Protein AF-A0A9N8Z938-F1 (afdb_monomer)

Foldseek 3Di:
DDDDDDDDDDPDPPDDDDPPDADPVNVVVVVVVVVVVVVVVVVVVVVVVVVVVVVVVAPAAAEADPADLVCCCPFNPHCVVVQLVCLLLLLLVLLVVVLVLLVVCVVVVHDWPDPVLVVLSVVSPPPPCSVVLQPPEVVCSVPVVVDPVSSVVSLVVSQVNLVSSVVLCPTPSSCVVDPDDPCSVLSNDPPRTDDSVSVSPRDDDHDDDDWDWGQDPRHTYTDDDADHQEYEQEQALLQLVPADPVDRVHGRNVVSLVVVVCQVPDPSCPNHHYHYHHPPVVNVVVVVVPDPDPVSVCVSCVSCCVVCVVVCVLPPDADQQQQPVPKDKDFFFKDFDDPVCQVVFVVVCDLFLEDEPEDEPDPPVVLSVLLVVLLRVLRNLVSQFFPASHHAYEYEYEEAPVDAVDFKAKAFPWWDWFQAPVRFTATAQPSQVNRVVFRMDTDDDPHGMYMYGHNVYQADGPPPPAFDQRHFHSSLVSNQRVLNSNPLFWQWFQVLCSLVVHDDQFTFGDFDWDFPDPDADQQGKIWTQAHHTHLLQQQKWFADDPPDPPCDHTDGSVVLSVLLRVLDHGRDIDNGNNRVSVSSCVDPSGVPRGNVVQQLLCDFQRMFGHFPPGDPVPTFGFDRNDPVRDRPQGRSATHCVVPQQALANSRHSDGRGSDDQVNSCVSNPVDPSRNCGPNNSRSSLSSPTAGPVRRGGRDGDRDDPLDANDSGDRDPDPDDPDPDDDDDDDDDDDDDDDDDDDDDDDDDPSRRHIIMD

Solvent-accessible surface area (backbone atoms only — not comparable to full-atom values): 43948 Å² total; per-residue (Å²): 142,84,89,83,88,86,86,84,84,87,72,68,95,82,63,82,86,73,71,94,82,66,49,80,67,54,50,53,50,50,56,51,48,51,54,50,50,51,55,50,50,58,49,51,54,51,48,54,49,52,55,48,59,52,51,76,70,50,76,56,56,24,74,49,76,87,69,68,68,64,50,34,52,78,51,45,92,46,58,72,93,51,25,74,66,45,41,49,48,45,47,51,49,52,53,51,49,50,37,52,50,50,49,46,38,55,78,72,66,56,69,69,75,46,75,79,42,52,63,41,44,52,53,44,72,68,58,73,64,61,69,77,75,60,75,68,41,57,84,39,50,86,72,63,70,76,49,70,65,61,49,50,53,46,49,49,55,42,60,76,38,44,66,41,51,57,52,43,61,69,25,64,54,48,40,77,76,52,91,80,86,94,51,66,78,60,66,69,41,96,82,55,70,53,49,72,66,55,56,70,69,42,82,74,64,80,58,77,90,83,90,73,71,46,61,61,95,91,30,48,32,70,84,69,101,70,82,56,55,32,38,48,44,77,42,56,66,51,30,70,92,35,52,36,95,91,40,76,89,42,45,42,39,62,51,51,49,55,51,49,53,55,54,75,70,30,82,93,39,78,84,33,47,76,43,81,41,78,34,53,58,71,57,30,58,60,51,59,77,75,63,84,58,67,70,62,51,46,48,50,50,47,53,50,40,55,56,47,44,64,52,35,65,65,69,71,82,57,72,65,51,76,46,72,87,70,53,42,80,38,77,27,47,78,42,70,64,65,82,83,53,63,77,56,44,73,72,63,55,65,75,41,38,55,43,78,50,76,44,67,73,59,87,56,58,71,59,45,56,51,53,57,51,38,51,57,54,37,28,30,58,51,39,71,63,38,60,74,69,52,74,40,31,35,38,36,41,37,26,67,70,88,48,96,81,52,57,59,46,27,13,44,41,27,35,38,48,40,38,33,84,89,69,48,43,23,34,36,28,41,49,49,56,56,53,69,66,54,60,41,39,62,56,75,68,92,44,21,21,31,34,42,33,25,63,72,48,58,66,38,57,94,89,72,65,84,69,46,71,79,2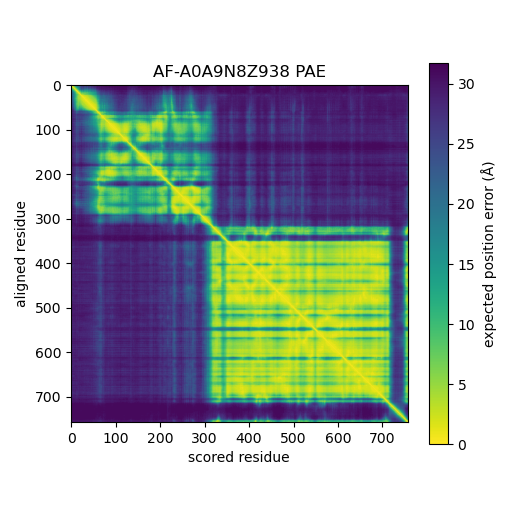0,37,40,46,50,57,50,51,47,38,28,50,42,26,13,57,40,53,44,50,41,60,34,46,62,67,31,63,76,65,78,46,83,80,66,41,32,41,44,43,70,43,68,49,58,93,51,97,79,76,53,58,74,36,48,29,32,34,40,34,50,33,43,24,52,50,30,65,35,27,32,40,47,55,63,95,82,53,88,82,67,66,74,65,45,44,42,59,58,51,46,55,51,47,39,64,73,51,62,63,69,41,76,30,80,18,38,50,54,47,50,53,53,45,64,72,30,68,37,36,62,62,46,19,29,47,49,32,56,38,41,36,31,64,74,25,35,27,42,35,48,82,99,53,60,73,90,74,37,45,47,21,20,9,61,45,75,72,72,41,87,86,37,43,58,37,17,37,24,51,95,77,22,64,72,27,38,50,38,54,50,28,77,72,81,70,47,35,45,52,67,65,55,50,24,52,58,14,67,55,42,92,64,40,68,59,12,73,62,55,50,46,50,45,30,58,65,40,49,20,24,91,91,45,70,78,41,69,66,53,58,73,58,58,87,96,58,73,62,56,57,44,72,83,71,75,83,74,78,75,84,72,81,92,77,84,85,81,90,81,91,86,88,88,90,80,91,87,85,88,82,87,86,83,85,91,78,88,71,81,78,53,34,63,26,39,60

Sequence (757 aa):
MAHSTATIDMGDPLRPYIPPNETPEEKKKRIQHEKLAKKHSEAIDRQLKAEKEERDKQKDAKLLLLVLKQLKIIHGKGLEAERQQYRRIVYINILTAMKALTNAVTSLGYKLEIEKNQQHLEKFQKLTSIKDSLNCNSFTIQAAMKDQKLDDDALDLYREHVDSIKALWKDPAIKKCFNSANNIDRISKSDYLPTDEDILQARVRTVGVAEHKFEINRTIYSPYFDDVDAIIFMAAVSAFDQTLEEDIDVNRMTDSIQLFDTICNNPLMINTSVILFLNKIDILQNKLTYIEDTKQMRVIVASVNDIVQRENLRESDYSDPINPNNHRFSSCPTVKTNQDSNNLINSIVGDNAFQLNFTCGITDKKLCDKAELAFEEAGKVISKAFIFNTPIIINALFDDLNDRRLLGSAGPARLIPLVSDDKITRLYPQALVKQFNFTNHPEFNDDDIIAMFNAGANFWFENDGPIKPNQANFHTVILHELFHGLGFTSSYRDHVNNALDMKSDALSPIPVLTFETEEPTLLDPVLFEGFAESIFDRFVMVLPDTSDPTGTPPTSFTNFTNQLNNFGPPNTNFSTANDFFNELMASPEWTNVAKYLFKKATLEKSMMFVPRDVDIVDGTFLETSLNPYAPGSSISHVSEAVYSDTSDFLMRFALEPGLTIDDLIISGGNFSGGAVGPRLISIMNSLGYATADNPNPIIPDEPLDDEEVPIVQTSTPSSVPTPTTVNESTSYSAPTNFEHPGVSSSSSLKTNKICLI

Nearest PDB structures (foldseek):
  3cx6-assembly1_A  TM=8.477E-01  e=1.766E-12  Mus musculus
  1zcb-assembly1_A  TM=7.791E-01  e=2.824E-13  Mus musculus
  3ffb-assembly1_A  TM=7.156E-01  e=1.590E-10  Rattus norvegicus
  8vgb-assembly1_A  TM=6.401E-01  e=3.096E-10  Oryza sativa Indica Group
  2xtz-assembly3_C  TM=6.204E-01  e=4.370E-06  Arabidopsis thaliana

Radius of gyration: 37.57 Å; Cα contacts (8 Å, |Δi|>4): 1101; chains: 1; bounding box: 89×114×117 Å

pLDDT: mean 75.24, std 19.6, range [23.33, 98.31]

InterPro domains:
  IPR001019 Guanine nucleotide binding protein, alpha subunit [PF00503] (38-340)
  IPR001019 Guanine nucleotide binding protein, alpha subunit [PS51882] (50-368)
  IPR001019 Guanine nucleotide binding protein, alpha subunit [PTHR10218] (24-289)
  IPR001019 Guanine nucleotide binding protein, alpha subunit [SM00275] (38-318)
  IPR001019 Guanine nucleotide binding protein, alpha subunit [cd00066] (73-313)
  IPR011025 G protein alpha subunit, helical insertion [G3DSA:1.10.400.10] (80-205)
  IPR011025 G protein alpha subunit, helical insertion [SSF47895] (81-204)
  IPR027417 P-loop containing nucleoside triphosphate hydrolase [G3DSA:3.40.50.300] (67-309)
  IPR027417 P-loop containing nucleoside triphosphate hydrolase [SSF52540] (199-294)

Mean predicted aligned error: 19.37 Å

Structure (mmCIF, N/CA/C/O backbone):
data_AF-A0A9N8Z938-F1
#
_entry.id   AF-A0A9N8Z938-F1
#
loop_
_atom_site.group_PDB
_atom_site.id
_atom_site.type_symbol
_atom_site.label_atom_id
_atom_site.label_alt_id
_atom_site.label_comp_id
_atom_site.label_asym_id
_atom_site.label_entity_id
_atom_site.label_seq_id
_atom_site.pdbx_PDB_ins_code
_atom_site.Cartn_x
_atom_site.Cartn_y
_atom_site.Cartn_z
_atom_site.occupancy
_atom_site.B_iso_or_equiv
_atom_site.auth_seq_id
_atom_site.auth_comp_id
_atom_site.auth_asym_id
_atom_site.auth_atom_id
_atom_site.pdbx_PDB_model_num
ATOM 1 N N . MET A 1 1 ? 19.792 -26.134 75.076 1.00 42.78 1 MET A N 1
ATOM 2 C CA . MET A 1 1 ? 20.203 -26.053 73.661 1.00 42.78 1 MET A CA 1
ATOM 3 C C . MET A 1 1 ? 19.662 -24.758 73.093 1.00 42.78 1 MET A C 1
ATOM 5 O O . MET A 1 1 ? 18.453 -24.597 73.104 1.00 42.78 1 MET A O 1
ATOM 9 N N . ALA A 1 2 ? 20.540 -23.853 72.672 1.00 28.05 2 ALA A N 1
ATOM 10 C CA . ALA A 1 2 ? 20.259 -22.785 71.713 1.00 28.05 2 ALA A CA 1
ATOM 11 C C . ALA A 1 2 ? 21.600 -22.110 71.390 1.00 28.05 2 ALA A C 1
ATOM 13 O O . ALA A 1 2 ? 22.208 -21.493 72.263 1.00 28.05 2 ALA A O 1
ATOM 14 N N . HIS A 1 3 ? 22.079 -22.292 70.161 1.00 36.69 3 HIS A N 1
ATOM 15 C CA . HIS A 1 3 ? 23.120 -21.460 69.564 1.00 36.69 3 HIS A CA 1
ATOM 16 C C . HIS A 1 3 ? 22.459 -20.201 68.995 1.00 36.69 3 HIS A C 1
ATOM 18 O O . HIS A 1 3 ? 21.413 -20.304 68.359 1.00 36.69 3 HIS A O 1
ATOM 24 N N . SER A 1 4 ? 23.090 -19.040 69.182 1.00 29.33 4 SER A N 1
ATOM 25 C CA . SER A 1 4 ? 22.791 -17.825 68.424 1.00 29.33 4 SER A CA 1
ATOM 26 C C . SER A 1 4 ? 24.087 -17.176 67.953 1.00 29.33 4 SER A C 1
ATOM 28 O O . SER A 1 4 ? 25.006 -16.923 68.729 1.00 29.33 4 SER A O 1
ATOM 30 N N . THR A 1 5 ? 24.097 -16.946 66.650 1.00 35.91 5 THR A N 1
ATOM 31 C CA . THR A 1 5 ? 25.031 -16.252 65.765 1.00 35.91 5 THR A CA 1
ATOM 32 C C . THR A 1 5 ? 25.175 -14.756 66.053 1.00 35.91 5 THR A C 1
ATOM 34 O O . THR A 1 5 ? 24.203 -14.107 66.436 1.00 35.91 5 THR A O 1
ATOM 37 N N . ALA A 1 6 ? 26.346 -14.196 65.731 1.00 30.73 6 ALA A N 1
ATOM 38 C CA . ALA A 1 6 ? 26.501 -12.796 65.338 1.00 30.73 6 ALA A CA 1
ATOM 39 C C . ALA A 1 6 ? 27.483 -12.698 64.154 1.00 30.73 6 ALA A C 1
ATOM 41 O O . ALA A 1 6 ? 28.513 -13.367 64.109 1.00 30.73 6 ALA A O 1
ATOM 42 N N . THR A 1 7 ? 27.064 -11.900 63.183 1.00 31.91 7 THR A N 1
ATOM 43 C CA . THR A 1 7 ? 27.506 -11.684 61.801 1.00 31.91 7 THR A CA 1
ATOM 44 C C . THR A 1 7 ? 28.825 -10.913 61.663 1.00 31.91 7 THR A C 1
ATOM 46 O O . THR A 1 7 ? 29.035 -9.936 62.377 1.00 31.91 7 THR A O 1
ATOM 49 N N . ILE A 1 8 ? 29.669 -11.291 60.691 1.00 38.59 8 ILE A N 1
ATOM 50 C CA . ILE A 1 8 ? 30.793 -10.470 60.201 1.00 38.59 8 ILE A CA 1
ATOM 51 C C . ILE A 1 8 ? 30.310 -9.699 58.967 1.00 38.59 8 ILE A C 1
ATOM 53 O O . ILE A 1 8 ? 29.899 -10.296 57.976 1.00 38.59 8 ILE A O 1
ATOM 57 N N . ASP A 1 9 ? 30.350 -8.376 59.075 1.00 35.72 9 ASP A N 1
ATOM 58 C CA . ASP A 1 9 ? 30.102 -7.388 58.026 1.00 35.72 9 ASP A CA 1
ATOM 59 C C . ASP A 1 9 ? 31.185 -7.488 56.929 1.00 35.72 9 ASP A C 1
ATOM 61 O O . ASP A 1 9 ? 32.364 -7.231 57.185 1.00 35.72 9 ASP A O 1
ATOM 65 N N . MET A 1 10 ? 30.809 -7.922 55.720 1.00 40.72 10 MET A N 1
ATOM 66 C CA . MET A 1 10 ? 31.691 -7.924 54.546 1.00 40.72 10 MET A CA 1
ATOM 67 C C . MET A 1 10 ? 31.661 -6.545 53.881 1.00 40.72 10 MET A C 1
ATOM 69 O O . MET A 1 10 ? 30.888 -6.299 52.957 1.00 40.72 10 MET A O 1
ATOM 73 N N . GLY A 1 11 ? 32.516 -5.644 54.364 1.00 37.28 11 GLY A N 1
ATOM 74 C CA . GLY A 1 11 ? 32.762 -4.351 53.730 1.00 37.28 11 GLY A CA 1
ATOM 75 C C . GLY A 1 11 ? 33.474 -4.478 52.374 1.00 37.28 11 GLY A C 1
ATOM 76 O O . GLY A 1 11 ? 34.368 -5.304 52.216 1.00 37.28 11 GLY A O 1
ATOM 77 N N . ASP A 1 12 ? 33.053 -3.625 51.435 1.00 42.06 12 ASP A N 1
ATOM 78 C CA . ASP A 1 12 ? 33.624 -3.277 50.120 1.00 42.06 12 ASP A CA 1
ATOM 79 C C . ASP A 1 12 ? 34.982 -3.941 49.744 1.00 42.06 12 ASP A C 1
ATOM 81 O O . ASP A 1 12 ? 36.015 -3.603 50.339 1.00 42.06 12 ASP A O 1
ATOM 85 N N . PRO A 1 13 ? 35.023 -4.821 48.717 1.00 47.56 13 PRO A N 1
ATOM 86 C CA . PRO A 1 13 ? 36.228 -5.541 48.288 1.00 47.56 13 PRO A CA 1
ATOM 87 C C . PRO A 1 13 ? 37.336 -4.641 47.711 1.00 47.56 13 PRO A C 1
ATOM 89 O O . PRO A 1 13 ? 38.427 -5.133 47.423 1.00 47.56 13 PRO A O 1
ATOM 92 N N . LEU A 1 14 ? 37.093 -3.334 47.555 1.00 45.78 14 LEU A N 1
ATOM 93 C CA . LEU A 1 14 ? 38.070 -2.358 47.065 1.00 45.78 14 LEU A CA 1
ATOM 94 C C . LEU A 1 14 ? 38.762 -1.551 48.178 1.00 45.78 14 LEU A C 1
ATOM 96 O O . LEU A 1 14 ? 39.581 -0.676 47.882 1.00 45.78 14 LEU A O 1
ATOM 100 N N . ARG A 1 15 ? 38.494 -1.827 49.465 1.00 50.81 15 ARG A N 1
ATOM 101 C CA . ARG A 1 15 ? 39.215 -1.166 50.567 1.00 50.81 15 ARG A CA 1
ATOM 102 C C . ARG A 1 15 ? 40.660 -1.682 50.675 1.00 50.81 15 ARG A C 1
ATOM 104 O O . ARG A 1 15 ? 40.856 -2.879 50.881 1.00 50.81 15 ARG A O 1
ATOM 111 N N . PRO A 1 16 ? 41.687 -0.808 50.628 1.00 55.88 16 PRO A N 1
ATOM 112 C CA . PRO A 1 16 ? 43.072 -1.233 50.814 1.00 55.88 16 PRO A CA 1
ATOM 113 C C . PRO A 1 16 ? 43.262 -1.868 52.197 1.00 55.88 16 PRO A C 1
ATOM 115 O O . PRO A 1 16 ? 43.000 -1.227 53.218 1.00 55.88 16 PRO A O 1
ATOM 118 N N . TYR A 1 17 ? 43.725 -3.118 52.244 1.00 60.72 17 TYR A N 1
ATOM 119 C CA . TYR A 1 17 ? 44.075 -3.789 53.496 1.00 60.72 17 TYR A CA 1
ATOM 120 C C . TYR A 1 17 ? 45.312 -3.122 54.112 1.00 60.72 17 TYR A C 1
ATOM 122 O O . TYR A 1 17 ? 46.397 -3.148 53.531 1.00 60.72 17 TYR A O 1
ATOM 130 N N . ILE A 1 18 ? 45.152 -2.522 55.294 1.00 63.19 18 ILE A N 1
ATOM 131 C CA . ILE A 1 18 ? 46.253 -1.932 56.064 1.00 63.19 18 ILE A CA 1
ATOM 132 C C . ILE A 1 18 ? 46.632 -2.924 57.175 1.00 63.19 18 ILE A C 1
ATOM 134 O O . ILE A 1 18 ? 45.808 -3.167 58.060 1.00 63.19 18 ILE A O 1
ATOM 138 N N . PRO A 1 19 ? 47.851 -3.496 57.169 1.00 68.69 19 PRO A N 1
ATOM 139 C CA . PRO A 1 19 ? 48.286 -4.406 58.222 1.00 68.69 19 PRO A CA 1
ATOM 140 C C . PRO A 1 19 ? 48.324 -3.688 59.584 1.00 68.69 19 PRO A C 1
ATOM 142 O O . PRO A 1 19 ? 48.873 -2.587 59.671 1.00 68.69 19 PRO A O 1
ATOM 145 N N . PRO A 1 20 ? 47.798 -4.289 60.666 1.00 54.56 20 PRO A N 1
ATOM 146 C CA . PRO A 1 20 ? 47.628 -3.597 61.946 1.00 54.56 20 PRO A CA 1
ATOM 147 C C . PRO A 1 20 ? 48.935 -3.231 62.683 1.00 54.56 20 PRO A C 1
ATOM 149 O O . PRO A 1 20 ? 48.878 -2.416 63.594 1.00 54.56 20 PRO A O 1
ATOM 152 N N . ASN A 1 21 ? 50.102 -3.760 62.282 1.00 70.62 21 ASN A N 1
ATOM 153 C CA . ASN A 1 21 ? 51.409 -3.528 62.929 1.00 70.62 21 ASN A CA 1
ATOM 154 C C . ASN A 1 21 ? 52.535 -3.195 61.918 1.00 70.62 21 ASN A C 1
ATOM 156 O O . ASN A 1 21 ? 53.630 -3.745 61.993 1.00 70.62 21 ASN A O 1
ATOM 160 N N . GLU A 1 22 ? 52.262 -2.330 60.939 1.00 74.25 22 GLU A N 1
ATOM 161 C CA . GLU A 1 22 ? 53.227 -1.932 59.899 1.00 74.25 22 GLU A CA 1
ATOM 162 C C . GLU A 1 22 ? 54.315 -0.974 60.445 1.00 74.25 22 GLU A C 1
ATOM 164 O O . GLU A 1 22 ? 54.003 0.064 61.038 1.00 74.25 22 GLU A O 1
ATOM 169 N N . THR A 1 23 ? 55.602 -1.277 60.226 1.00 77.38 23 THR A N 1
ATOM 170 C CA . THR A 1 23 ? 56.711 -0.364 60.577 1.00 77.38 23 THR A CA 1
ATOM 171 C C . THR A 1 23 ? 56.782 0.847 59.623 1.00 77.38 23 THR A C 1
ATOM 173 O O . THR A 1 23 ? 56.281 0.788 58.496 1.00 77.38 23 THR A O 1
ATOM 176 N N . PRO A 1 24 ? 57.428 1.972 60.001 1.00 74.50 24 PRO A N 1
ATOM 177 C CA . PRO A 1 24 ? 57.526 3.154 59.133 1.00 74.50 24 PRO A CA 1
ATOM 178 C C . PRO A 1 24 ? 58.166 2.887 57.759 1.00 74.50 24 PRO A C 1
ATOM 180 O O . PRO A 1 24 ? 57.801 3.524 56.767 1.00 74.50 24 PRO A O 1
ATOM 183 N N . GLU A 1 25 ? 59.106 1.942 57.682 1.00 73.25 25 GLU A N 1
ATOM 184 C CA . GLU A 1 25 ? 59.766 1.546 56.433 1.00 73.25 25 GLU A CA 1
ATOM 185 C C . GLU A 1 25 ? 58.866 0.674 55.550 1.00 73.25 25 GLU A C 1
ATOM 187 O O . GLU A 1 25 ? 58.810 0.881 54.334 1.00 73.25 25 GLU A O 1
ATOM 192 N N . GLU A 1 26 ? 58.109 -0.248 56.147 1.00 72.69 26 GLU A N 1
ATOM 193 C CA . GLU A 1 26 ? 57.120 -1.072 55.442 1.00 72.69 26 GLU A CA 1
ATOM 194 C C . GLU A 1 26 ? 55.985 -0.210 54.879 1.00 72.69 26 GLU A C 1
ATOM 196 O O . GLU A 1 26 ? 55.666 -0.324 53.694 1.00 72.69 26 GLU A O 1
ATOM 201 N N . LYS A 1 27 ? 55.507 0.774 55.654 1.00 73.50 27 LYS A N 1
ATOM 202 C CA . LYS A 1 27 ? 54.511 1.760 55.207 1.00 73.50 27 LYS A CA 1
ATOM 203 C C . LYS A 1 27 ? 54.973 2.541 53.987 1.00 73.50 27 LYS A C 1
ATOM 205 O O . LYS A 1 27 ? 54.200 2.782 53.057 1.00 73.50 27 LYS A O 1
ATOM 210 N N . LYS A 1 28 ? 56.248 2.933 53.958 1.00 75.94 28 LYS A N 1
ATOM 211 C CA . LYS A 1 28 ? 56.828 3.649 52.817 1.00 75.94 28 LYS A CA 1
ATOM 212 C C . LYS A 1 28 ? 56.899 2.756 51.574 1.00 75.94 28 LYS A C 1
ATOM 214 O O . LYS A 1 28 ? 56.561 3.224 50.486 1.00 75.94 28 LYS A O 1
ATOM 219 N N . LYS A 1 29 ? 57.271 1.479 51.732 1.00 76.44 29 LYS A N 1
ATOM 220 C CA . LYS A 1 29 ? 57.291 0.491 50.640 1.00 76.44 29 LYS A CA 1
ATOM 221 C C . LYS A 1 29 ? 55.891 0.196 50.102 1.00 76.44 29 LYS A C 1
ATOM 223 O O . LYS A 1 29 ? 55.718 0.206 48.885 1.00 76.44 29 LYS A O 1
ATOM 228 N N . ARG A 1 30 ? 54.887 0.017 50.967 1.00 78.75 30 ARG A N 1
ATOM 229 C CA . ARG A 1 30 ? 53.496 -0.217 50.552 1.00 78.75 30 ARG A CA 1
ATOM 230 C C . ARG A 1 30 ? 52.928 0.964 49.770 1.00 78.75 30 ARG A C 1
ATOM 232 O O . ARG A 1 30 ? 52.450 0.765 48.662 1.00 78.75 30 ARG A O 1
ATOM 239 N N . ILE A 1 31 ? 53.069 2.195 50.273 1.00 74.94 31 ILE A N 1
ATOM 240 C CA . ILE A 1 31 ? 52.601 3.405 49.567 1.00 74.94 31 ILE A CA 1
ATOM 241 C C . ILE A 1 31 ? 53.302 3.561 48.208 1.00 74.94 31 ILE A C 1
ATOM 243 O O . ILE A 1 31 ? 52.699 4.012 47.232 1.00 74.94 31 ILE A O 1
ATOM 247 N N . GLN A 1 32 ? 54.585 3.203 48.119 1.00 74.56 32 GLN A N 1
ATOM 248 C CA . GLN A 1 32 ? 55.323 3.236 46.858 1.00 74.56 32 GLN A CA 1
ATOM 249 C C . GLN A 1 32 ? 54.830 2.161 45.878 1.00 74.56 32 GLN A C 1
ATOM 251 O O . GLN A 1 32 ? 54.667 2.457 44.694 1.00 74.56 32 GLN A O 1
ATOM 256 N N . HIS A 1 33 ? 54.534 0.956 46.366 1.00 73.25 33 HIS A N 1
ATOM 257 C CA . HIS A 1 33 ? 53.952 -0.128 45.578 1.00 73.25 33 HIS A CA 1
ATOM 258 C C . HIS A 1 33 ? 52.527 0.202 45.104 1.00 73.25 33 HIS A C 1
ATOM 260 O O . HIS A 1 33 ? 52.227 0.025 43.931 1.00 73.25 33 HIS A O 1
ATOM 266 N N . GLU A 1 34 ? 51.680 0.781 45.960 1.00 73.06 34 GLU A N 1
ATOM 267 C CA . GLU A 1 34 ? 50.334 1.261 45.604 1.00 73.06 34 GLU A CA 1
ATOM 268 C C . GLU A 1 34 ? 50.389 2.361 44.534 1.00 73.06 34 GLU A C 1
ATOM 270 O O . GLU A 1 34 ? 49.623 2.333 43.573 1.00 73.06 34 GLU A O 1
ATOM 275 N N . LYS A 1 35 ? 51.336 3.306 44.638 1.00 74.00 35 LYS A N 1
ATOM 276 C CA . LYS A 1 35 ? 51.549 4.329 43.598 1.00 74.00 35 LYS A CA 1
ATOM 277 C C . LYS A 1 35 ? 52.001 3.729 42.266 1.00 74.00 35 LYS A C 1
ATOM 279 O O . LYS A 1 35 ? 51.598 4.233 41.219 1.00 74.00 35 LYS A O 1
ATOM 284 N N . LEU A 1 36 ? 52.843 2.696 42.291 1.00 74.12 36 LEU A N 1
ATOM 285 C CA . LEU A 1 36 ? 53.284 1.990 41.084 1.00 74.12 36 LEU A CA 1
ATOM 286 C C . LEU A 1 36 ? 52.144 1.172 40.466 1.00 74.12 36 LEU A C 1
ATOM 288 O O . LEU A 1 36 ? 51.919 1.277 39.265 1.00 74.12 36 LEU A O 1
ATOM 292 N N . ALA A 1 37 ? 51.384 0.440 41.282 1.00 68.94 37 ALA A N 1
ATOM 293 C CA . ALA A 1 37 ? 50.222 -0.327 40.847 1.00 68.94 37 ALA A CA 1
ATOM 294 C C . ALA A 1 37 ? 49.137 0.581 40.252 1.00 68.94 37 ALA A C 1
ATOM 296 O O . ALA A 1 37 ? 48.623 0.291 39.176 1.00 68.94 37 ALA A O 1
ATOM 297 N N . LYS A 1 38 ? 48.863 1.735 40.878 1.00 73.75 38 LYS A N 1
ATOM 298 C CA . LYS A 1 38 ? 47.925 2.730 40.341 1.00 73.75 38 LYS A CA 1
ATOM 299 C C . LYS A 1 38 ? 48.383 3.270 38.986 1.00 73.75 38 LYS A C 1
ATOM 301 O O . LYS A 1 38 ? 47.589 3.318 38.057 1.00 73.75 38 LYS A O 1
ATOM 306 N N . LYS A 1 39 ? 49.671 3.608 38.841 1.00 77.31 39 LYS A N 1
ATOM 307 C CA . LYS A 1 39 ? 50.234 4.027 37.545 1.00 77.31 39 LYS A CA 1
ATOM 308 C C . LYS A 1 39 ? 50.141 2.937 36.477 1.00 77.31 39 LYS A C 1
ATOM 310 O O . LYS A 1 39 ? 49.934 3.262 35.314 1.00 77.31 39 LYS A O 1
ATOM 315 N N . HIS A 1 40 ? 50.322 1.674 36.858 1.00 75.81 40 HIS A N 1
ATOM 316 C CA . HIS A 1 40 ? 50.203 0.542 35.944 1.00 75.81 40 HIS A CA 1
ATOM 317 C C . HIS A 1 40 ? 48.747 0.327 35.507 1.00 75.81 40 HIS A C 1
ATOM 319 O O . HIS A 1 40 ? 48.491 0.211 34.315 1.00 75.81 40 HIS A O 1
ATOM 325 N N . SER A 1 41 ? 47.793 0.391 36.442 1.00 72.62 41 SER A N 1
ATOM 326 C CA . SER A 1 41 ? 46.356 0.327 36.142 1.00 72.62 41 SER A CA 1
ATOM 327 C C . SER A 1 41 ? 45.922 1.464 35.216 1.00 72.62 41 SER A C 1
ATOM 329 O O . SER A 1 41 ? 45.334 1.211 34.177 1.00 72.62 41 SER A O 1
ATOM 331 N N . GLU A 1 42 ? 46.315 2.710 35.508 1.00 80.06 42 GLU A N 1
ATOM 332 C CA . GLU A 1 42 ? 46.005 3.872 34.659 1.00 80.06 42 GLU A CA 1
ATOM 333 C C . GLU A 1 42 ? 46.638 3.795 33.256 1.00 80.06 42 GLU A C 1
ATOM 335 O O . GLU A 1 42 ? 46.190 4.487 32.337 1.00 80.06 42 GLU A O 1
ATOM 340 N N . ALA A 1 43 ? 47.718 3.025 33.092 1.00 80.62 43 ALA A N 1
ATOM 341 C CA . ALA A 1 43 ? 48.324 2.759 31.791 1.00 80.62 43 ALA A CA 1
ATOM 342 C C . ALA A 1 43 ? 47.541 1.684 31.025 1.00 80.62 43 ALA A C 1
ATOM 344 O O . ALA A 1 43 ? 47.277 1.876 29.840 1.00 80.62 43 ALA A O 1
ATOM 345 N N . ILE A 1 44 ? 47.112 0.617 31.709 1.00 77.75 44 ILE A N 1
ATOM 346 C CA . ILE A 1 44 ? 46.231 -0.418 31.148 1.00 77.75 44 ILE A CA 1
ATOM 347 C C . ILE A 1 44 ? 44.897 0.200 30.713 1.00 77.75 44 ILE A C 1
ATOM 349 O O . ILE A 1 44 ? 44.485 0.006 29.576 1.00 77.75 44 ILE A O 1
ATOM 353 N N . ASP A 1 45 ? 44.267 1.021 31.557 1.00 79.25 45 ASP A N 1
ATOM 354 C CA . ASP A 1 45 ? 42.987 1.672 31.245 1.00 79.25 45 ASP A CA 1
ATOM 355 C C . ASP A 1 45 ? 43.101 2.603 30.030 1.00 79.25 45 ASP A C 1
ATOM 357 O O . ASP A 1 45 ? 42.208 2.659 29.182 1.00 79.25 45 ASP A O 1
ATOM 361 N N . ARG A 1 46 ? 44.228 3.319 29.906 1.00 81.31 46 ARG A N 1
ATOM 362 C CA . ARG A 1 46 ? 44.518 4.145 28.726 1.00 81.31 46 ARG A CA 1
ATOM 363 C C . ARG A 1 46 ? 44.699 3.309 27.466 1.00 81.31 46 ARG A C 1
ATOM 365 O O . ARG A 1 46 ? 44.211 3.718 26.416 1.00 81.31 46 ARG A O 1
ATOM 372 N N . GLN A 1 47 ? 45.374 2.169 27.569 1.00 83.06 47 GLN A N 1
ATOM 373 C CA . GLN A 1 47 ? 45.558 1.260 26.445 1.00 83.06 47 GLN A CA 1
ATOM 374 C C . GLN A 1 47 ? 44.221 0.648 26.005 1.00 83.06 47 GLN A C 1
ATOM 376 O O . GLN A 1 47 ? 43.884 0.731 24.831 1.00 83.06 47 GLN A O 1
ATOM 381 N N . LEU A 1 48 ? 43.410 0.154 26.945 1.00 79.12 48 LEU A N 1
ATOM 382 C CA . LEU A 1 48 ? 42.079 -0.395 26.665 1.00 79.12 48 LEU A CA 1
ATOM 383 C C . LEU A 1 48 ? 41.147 0.642 26.025 1.00 79.12 48 LEU A C 1
ATOM 385 O O . LEU A 1 48 ? 40.391 0.315 25.111 1.00 79.12 48 LEU A O 1
ATOM 389 N N . LYS A 1 49 ? 41.206 1.901 26.480 1.00 79.25 49 LYS A N 1
ATOM 390 C CA . LYS A 1 49 ? 40.424 2.993 25.889 1.00 79.25 49 LYS A CA 1
ATOM 391 C C . LYS A 1 49 ? 40.879 3.311 24.463 1.00 79.25 49 LYS A C 1
ATOM 393 O O . LYS A 1 49 ? 40.028 3.448 23.593 1.00 79.25 49 LYS A O 1
ATOM 398 N N . ALA A 1 50 ? 42.187 3.383 24.218 1.00 77.75 50 ALA A N 1
ATOM 399 C CA . ALA A 1 50 ? 42.727 3.601 22.877 1.00 77.75 50 ALA A CA 1
ATOM 400 C C . ALA A 1 50 ? 42.378 2.445 21.920 1.00 77.75 50 ALA A C 1
ATOM 402 O O . ALA A 1 50 ? 41.946 2.694 20.800 1.00 77.75 50 ALA A O 1
ATOM 403 N N . GLU A 1 51 ? 42.479 1.193 22.377 1.00 75.56 51 GLU A N 1
ATOM 404 C CA . GLU A 1 51 ? 42.085 0.002 21.608 1.00 75.56 51 GLU A CA 1
ATOM 405 C C . GLU A 1 51 ? 40.573 -0.034 21.328 1.00 75.56 51 GLU A C 1
ATOM 407 O O . GLU A 1 51 ? 40.144 -0.477 20.264 1.00 75.56 51 GLU A O 1
ATOM 412 N N . LYS A 1 52 ? 39.740 0.448 22.259 1.00 72.31 52 LYS A N 1
ATOM 413 C CA . LYS A 1 52 ? 38.297 0.604 22.033 1.00 72.31 52 LYS A CA 1
ATOM 414 C C . LYS A 1 52 ? 37.990 1.705 21.013 1.00 72.31 52 LYS A C 1
ATOM 416 O O . LYS A 1 52 ? 37.212 1.456 20.106 1.00 72.31 52 LYS A O 1
ATOM 421 N N . GLU A 1 53 ? 38.624 2.872 21.119 1.00 72.06 53 GLU A N 1
ATOM 422 C CA . GLU A 1 53 ? 38.429 3.985 20.175 1.00 72.06 53 GLU A CA 1
ATOM 423 C C . GLU A 1 53 ? 38.945 3.676 18.758 1.00 72.06 53 GLU A C 1
ATOM 425 O O . GLU A 1 53 ? 38.390 4.188 17.789 1.00 72.06 53 GLU A O 1
ATOM 430 N N . GLU A 1 54 ? 39.996 2.864 18.614 1.00 68.50 54 GLU A N 1
ATOM 431 C CA . GLU A 1 54 ? 40.434 2.324 17.316 1.00 68.50 54 GLU A CA 1
ATOM 432 C C . GLU A 1 54 ? 39.401 1.352 16.738 1.00 68.50 54 GLU A C 1
ATOM 434 O O . GLU A 1 54 ? 38.996 1.503 15.588 1.00 68.50 54 GLU A O 1
ATOM 439 N N . ARG A 1 55 ? 38.911 0.410 17.553 1.00 58.84 55 ARG A N 1
ATOM 440 C CA . ARG A 1 55 ? 37.871 -0.550 17.157 1.00 58.84 55 ARG A CA 1
ATOM 441 C C . ARG A 1 55 ? 36.565 0.133 16.744 1.00 58.84 55 ARG A C 1
ATOM 443 O O . ARG A 1 55 ? 35.987 -0.258 15.744 1.00 58.84 55 ARG A O 1
ATOM 450 N N . ASP A 1 56 ? 36.138 1.184 17.442 1.00 58.66 56 ASP A N 1
ATOM 451 C CA . ASP A 1 56 ? 34.919 1.932 17.092 1.00 58.66 56 ASP A CA 1
ATOM 452 C C . ASP A 1 56 ? 35.076 2.741 15.779 1.00 58.66 56 ASP A C 1
ATOM 454 O O . ASP A 1 56 ? 34.084 3.106 15.146 1.00 58.66 56 ASP A O 1
ATOM 458 N N . LYS A 1 57 ? 36.314 3.025 15.339 1.00 57.22 57 LYS A N 1
ATOM 459 C CA . LYS A 1 57 ? 36.605 3.680 14.046 1.00 57.22 57 LYS A CA 1
ATOM 460 C C . LYS A 1 57 ? 36.674 2.697 12.876 1.00 57.22 57 LYS A C 1
ATOM 462 O O . LYS A 1 57 ? 36.570 3.131 11.727 1.00 57.22 57 LYS A O 1
ATOM 467 N N . GLN A 1 58 ? 36.859 1.407 13.145 1.00 54.69 58 GLN A N 1
ATOM 468 C CA . GLN A 1 58 ? 36.980 0.357 12.141 1.00 54.69 58 GLN A CA 1
ATOM 469 C C . GLN A 1 58 ? 35.642 -0.388 12.050 1.00 54.69 58 GLN A C 1
ATOM 471 O O . GLN A 1 58 ? 35.290 -1.181 12.916 1.00 54.69 58 GLN A O 1
ATOM 476 N N . LYS A 1 59 ? 34.846 -0.069 11.019 1.00 54.41 59 LYS A N 1
ATOM 477 C CA . LYS A 1 59 ? 33.597 -0.787 10.724 1.00 54.41 59 LYS A CA 1
ATOM 478 C C . LYS A 1 59 ? 33.942 -2.172 10.185 1.00 54.41 59 LYS A C 1
ATOM 480 O O . LYS A 1 59 ? 34.026 -2.353 8.972 1.00 54.41 59 LYS A O 1
ATOM 485 N N . ASP A 1 60 ? 34.173 -3.112 11.085 1.00 57.78 60 ASP A N 1
ATOM 486 C CA . ASP A 1 60 ? 34.397 -4.512 10.753 1.00 57.78 60 ASP A CA 1
ATOM 487 C C . ASP A 1 60 ? 33.042 -5.219 10.663 1.00 57.78 60 ASP A C 1
ATOM 489 O O . ASP A 1 60 ? 32.320 -5.296 11.655 1.00 57.78 60 ASP A O 1
ATOM 493 N N . ALA A 1 61 ? 32.691 -5.728 9.481 1.00 55.91 61 ALA A N 1
ATOM 494 C CA . ALA A 1 61 ? 31.533 -6.602 9.327 1.00 55.91 61 ALA A CA 1
ATOM 495 C C . ALA A 1 61 ? 31.901 -8.029 9.765 1.00 55.91 61 ALA A C 1
ATOM 497 O O . ALA A 1 61 ? 33.047 -8.472 9.631 1.00 55.91 61 ALA A O 1
ATOM 498 N N . LYS A 1 62 ? 30.942 -8.780 10.300 1.00 60.59 62 LYS A N 1
ATOM 499 C CA . LYS A 1 62 ? 31.158 -10.114 10.868 1.00 60.59 62 LYS A CA 1
ATOM 500 C C . LYS A 1 62 ? 30.274 -11.137 10.167 1.00 60.59 62 LYS A C 1
ATOM 502 O O . LYS A 1 62 ? 29.050 -11.081 10.243 1.00 60.59 62 LYS A O 1
ATOM 507 N N . LEU A 1 63 ? 30.924 -12.097 9.508 1.00 60.44 63 LEU A N 1
ATOM 508 C CA . LEU A 1 63 ? 30.281 -13.162 8.738 1.00 60.44 63 LEU A CA 1
ATOM 509 C C . LEU A 1 63 ? 30.593 -14.532 9.341 1.00 60.44 63 LEU A C 1
ATOM 511 O O . LEU A 1 63 ? 31.763 -14.873 9.547 1.00 60.44 63 LEU A O 1
ATOM 515 N N . LEU A 1 64 ? 29.561 -15.349 9.556 1.00 58.66 64 LEU A N 1
ATOM 516 C CA . LEU A 1 64 ? 29.721 -16.764 9.897 1.00 58.66 64 LEU A CA 1
ATOM 517 C C . LEU A 1 64 ? 29.649 -17.611 8.620 1.00 58.66 64 LEU A C 1
ATOM 519 O O . LEU A 1 64 ? 28.636 -17.598 7.923 1.00 58.66 64 LEU A O 1
ATOM 523 N N . LEU A 1 65 ? 30.728 -18.338 8.307 1.00 62.12 65 LEU A N 1
ATOM 524 C CA . LEU A 1 65 ? 30.895 -18.993 7.005 1.00 62.12 65 LEU A CA 1
ATOM 525 C C . LEU A 1 65 ? 31.368 -20.445 7.119 1.00 62.12 65 LEU A C 1
ATOM 527 O O . LEU A 1 65 ? 32.302 -20.762 7.854 1.00 62.12 65 LEU A O 1
ATOM 531 N N . LEU A 1 66 ? 30.775 -21.314 6.296 1.00 53.50 66 LEU A N 1
ATOM 532 C CA . LEU A 1 66 ? 31.133 -22.734 6.168 1.00 53.50 66 LEU A CA 1
ATOM 533 C C . LEU A 1 66 ? 31.998 -23.041 4.918 1.00 53.50 66 LEU A C 1
ATOM 535 O O . LEU A 1 66 ? 32.342 -24.199 4.679 1.00 53.50 66 LEU A O 1
ATOM 539 N N . VAL A 1 67 ? 32.398 -22.029 4.126 1.00 59.03 67 VAL A N 1
ATOM 540 C CA . VAL A 1 67 ? 33.192 -22.176 2.878 1.00 59.03 67 VAL A CA 1
ATOM 541 C C . VAL A 1 67 ? 34.370 -21.192 2.809 1.00 59.03 67 VAL A C 1
ATOM 543 O O . VAL A 1 67 ? 34.296 -20.117 2.229 1.00 59.03 67 VAL A O 1
ATOM 546 N N . LEU A 1 68 ? 35.521 -21.583 3.359 1.00 63.47 68 LEU A N 1
ATOM 547 C CA . LEU A 1 68 ? 36.686 -20.691 3.492 1.00 63.47 68 LEU A CA 1
ATOM 548 C C . LEU A 1 68 ? 37.653 -20.694 2.293 1.00 63.47 68 LEU A C 1
ATOM 550 O O . LEU A 1 68 ? 38.392 -19.732 2.083 1.00 63.47 68 LEU A O 1
ATOM 554 N N . LYS A 1 69 ? 37.693 -21.775 1.503 1.00 70.12 69 LYS A N 1
ATOM 555 C CA . LYS A 1 69 ? 38.743 -21.955 0.481 1.00 70.12 69 LYS A CA 1
ATOM 556 C C . LYS A 1 69 ? 38.578 -21.040 -0.735 1.00 70.12 69 LYS A C 1
ATOM 558 O O . LYS A 1 69 ? 39.574 -20.520 -1.222 1.00 70.12 6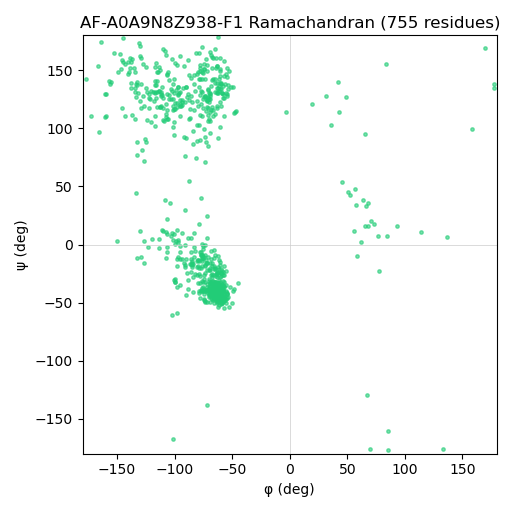9 LYS A O 1
ATOM 563 N N . GLN A 1 70 ? 37.348 -20.825 -1.203 1.00 68.56 70 GLN A N 1
ATOM 564 C CA . GLN A 1 70 ? 37.081 -19.947 -2.351 1.00 68.56 70 GLN A CA 1
ATOM 565 C C . GLN A 1 70 ? 37.353 -18.475 -2.008 1.00 68.56 70 GLN A C 1
ATOM 567 O O . GLN A 1 70 ? 37.996 -17.780 -2.788 1.00 68.56 70 GLN A O 1
ATOM 572 N N . LEU A 1 71 ? 36.994 -18.032 -0.797 1.00 68.38 71 LEU A N 1
ATOM 573 C CA . LEU A 1 71 ? 37.293 -16.675 -0.323 1.00 68.38 71 LEU A CA 1
ATOM 574 C C . LEU A 1 71 ? 38.801 -16.397 -0.248 1.00 68.38 71 LEU A C 1
ATOM 576 O O . LEU A 1 71 ? 39.244 -15.324 -0.648 1.00 68.38 71 LEU A O 1
ATOM 580 N N . LYS A 1 72 ? 39.618 -17.375 0.176 1.00 67.06 72 LYS A N 1
ATOM 581 C CA . LYS A 1 72 ? 41.089 -17.256 0.135 1.00 67.06 72 LYS A CA 1
ATOM 582 C C . LYS A 1 72 ? 41.648 -17.068 -1.280 1.00 67.06 72 LYS A C 1
ATOM 584 O O . LYS A 1 72 ? 42.668 -16.396 -1.4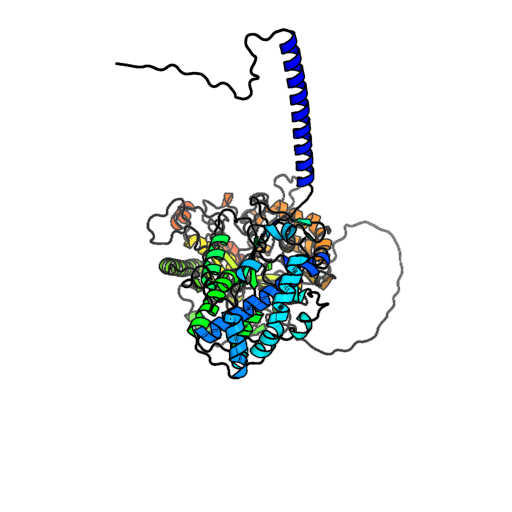24 1.00 67.06 72 LYS A O 1
ATOM 589 N N . ILE A 1 73 ? 41.020 -17.664 -2.295 1.00 69.56 73 ILE A N 1
ATOM 590 C CA . ILE A 1 73 ? 41.444 -17.522 -3.696 1.00 69.56 73 ILE A CA 1
ATOM 591 C C . ILE A 1 73 ? 41.065 -16.138 -4.227 1.00 69.56 73 ILE A C 1
ATOM 593 O O . ILE A 1 73 ? 41.909 -15.472 -4.815 1.00 69.56 73 ILE A O 1
ATOM 597 N N . ILE A 1 74 ? 39.819 -15.707 -4.009 1.00 69.06 74 ILE A N 1
ATOM 598 C CA . ILE A 1 74 ? 39.274 -14.482 -4.615 1.00 69.06 74 ILE A CA 1
ATOM 599 C C . ILE A 1 74 ? 39.760 -13.221 -3.881 1.00 69.06 74 ILE A C 1
ATOM 601 O O . ILE A 1 74 ? 40.086 -12.224 -4.519 1.00 69.06 74 ILE A O 1
ATOM 605 N N . HIS A 1 75 ? 39.835 -13.265 -2.548 1.00 65.81 75 HIS A N 1
ATOM 606 C CA . HIS A 1 75 ? 40.066 -12.089 -1.696 1.00 65.81 75 HIS A CA 1
ATOM 607 C C . HIS A 1 75 ? 41.290 -12.214 -0.772 1.00 65.81 75 HIS A C 1
ATOM 609 O O . HIS A 1 75 ? 41.595 -11.300 -0.009 1.00 65.81 75 HIS A O 1
ATOM 615 N N . GLY A 1 76 ? 41.987 -13.353 -0.795 1.00 64.00 76 GLY A N 1
ATOM 616 C CA . GLY A 1 76 ? 43.210 -13.584 -0.023 1.00 64.00 76 GLY A CA 1
ATOM 617 C C . GLY A 1 76 ? 44.485 -13.447 -0.861 1.00 64.00 76 GLY A C 1
ATOM 618 O O . GLY A 1 76 ? 44.471 -13.009 -2.004 1.00 64.00 76 GLY A O 1
ATOM 619 N N . LYS A 1 77 ? 45.625 -13.886 -0.311 1.00 65.88 77 LYS A N 1
ATOM 620 C CA . LYS A 1 77 ? 46.922 -13.924 -1.024 1.00 65.88 77 LYS A CA 1
ATOM 621 C C . LYS A 1 77 ? 47.056 -15.122 -1.990 1.00 65.88 77 LYS A C 1
ATOM 623 O O . LYS A 1 77 ? 48.173 -15.488 -2.352 1.00 65.88 77 LYS A O 1
ATOM 628 N N . GLY A 1 78 ? 45.943 -15.757 -2.365 1.00 67.00 78 GLY A N 1
ATOM 629 C CA . GLY A 1 78 ? 45.923 -17.034 -3.079 1.00 67.00 78 GLY A CA 1
ATOM 630 C C . GLY A 1 78 ? 46.378 -18.221 -2.216 1.00 67.00 78 GLY A C 1
ATOM 631 O O . GLY A 1 78 ? 46.631 -18.088 -1.018 1.00 67.00 78 GLY A O 1
ATOM 632 N N . LEU A 1 79 ? 46.474 -19.406 -2.828 1.00 69.62 79 LEU A N 1
ATOM 633 C CA . LEU A 1 79 ? 46.812 -20.670 -2.147 1.00 69.62 79 LEU A CA 1
ATOM 634 C C . LEU A 1 79 ? 48.261 -21.133 -2.383 1.00 69.62 79 LEU A C 1
ATOM 636 O O . LEU A 1 79 ? 48.634 -22.226 -1.958 1.00 69.62 79 LEU A O 1
ATOM 640 N N . GLU A 1 80 ? 49.090 -20.308 -3.031 1.00 69.75 80 GLU A N 1
ATOM 641 C CA . GLU A 1 80 ? 50.414 -20.696 -3.542 1.00 69.75 80 GLU A CA 1
ATOM 642 C C . GLU A 1 80 ? 51.348 -21.251 -2.453 1.00 69.75 80 GLU A C 1
ATOM 644 O O . GLU A 1 80 ? 51.955 -22.307 -2.620 1.00 69.75 80 GLU A O 1
ATOM 649 N N . ALA A 1 81 ? 51.395 -20.593 -1.291 1.00 67.81 81 ALA A N 1
ATOM 650 C CA . ALA A 1 81 ? 52.231 -21.007 -0.162 1.00 67.81 81 ALA A CA 1
ATOM 651 C C . ALA A 1 81 ? 51.760 -22.314 0.511 1.00 67.81 81 ALA A C 1
ATOM 653 O O . ALA A 1 81 ? 52.550 -22.985 1.175 1.00 67.81 81 ALA A O 1
ATOM 654 N N . GLU A 1 82 ? 50.485 -22.679 0.344 1.00 69.94 82 GLU A N 1
ATOM 655 C CA . GLU A 1 82 ? 49.863 -23.858 0.959 1.00 69.94 82 GLU A CA 1
ATOM 656 C C . GLU A 1 82 ? 49.811 -25.058 -0.018 1.00 69.94 82 GLU A C 1
ATOM 658 O O . GLU A 1 82 ? 49.580 -26.189 0.414 1.00 69.94 82 GLU A O 1
ATOM 663 N N . ARG A 1 83 ? 50.071 -24.871 -1.329 1.00 78.69 83 ARG A N 1
ATOM 664 C CA . ARG A 1 83 ? 49.923 -25.924 -2.365 1.00 78.69 83 ARG A CA 1
ATOM 665 C C . ARG A 1 83 ? 50.700 -27.197 -2.058 1.00 78.69 83 ARG A C 1
ATOM 667 O O . ARG A 1 83 ? 50.156 -28.296 -2.169 1.00 78.69 83 ARG A O 1
ATOM 674 N N . GLN A 1 84 ? 51.962 -27.048 -1.656 1.00 72.94 84 GLN A N 1
ATOM 675 C CA . GLN A 1 84 ? 52.826 -28.182 -1.330 1.00 72.94 84 GLN A CA 1
ATOM 676 C C . GLN A 1 84 ? 52.212 -29.036 -0.212 1.00 72.94 84 GLN A C 1
ATOM 678 O O . GLN A 1 84 ? 52.272 -30.259 -0.256 1.00 72.94 84 GLN A O 1
ATOM 683 N N . GLN A 1 85 ? 51.546 -28.389 0.743 1.00 69.38 85 GLN A N 1
ATOM 684 C CA . GLN A 1 85 ? 50.959 -29.029 1.914 1.00 69.38 85 GLN A CA 1
ATOM 685 C C . GLN A 1 85 ? 49.664 -29.785 1.573 1.00 69.38 85 GLN A C 1
ATOM 687 O O . GLN A 1 85 ? 49.375 -30.839 2.140 1.00 69.38 85 GLN A O 1
ATOM 692 N N . TYR A 1 86 ? 48.900 -29.296 0.591 1.00 75.06 86 TYR A N 1
ATOM 693 C CA . TYR A 1 86 ? 47.715 -29.994 0.082 1.00 75.06 86 TYR A CA 1
ATOM 694 C C . TYR A 1 86 ? 48.051 -31.240 -0.743 1.00 75.06 86 TYR A C 1
ATOM 696 O O . TYR A 1 86 ? 47.183 -32.096 -0.922 1.00 75.06 86 TYR A O 1
ATOM 704 N N . ARG A 1 87 ? 49.299 -31.397 -1.202 1.00 76.31 87 ARG A N 1
ATOM 705 C CA . ARG A 1 87 ? 49.731 -32.560 -1.991 1.00 76.31 87 ARG A CA 1
ATOM 706 C C . ARG A 1 87 ? 49.482 -33.872 -1.247 1.00 76.31 87 ARG A C 1
ATOM 708 O O . ARG A 1 87 ? 48.852 -34.778 -1.793 1.00 76.31 87 ARG A O 1
ATOM 715 N N . ARG A 1 88 ? 49.893 -33.940 0.021 1.00 74.75 88 ARG A N 1
ATOM 716 C CA . ARG A 1 88 ? 49.650 -35.093 0.900 1.00 74.75 88 ARG A CA 1
ATOM 717 C C . ARG A 1 88 ? 48.158 -35.357 1.107 1.00 74.75 88 ARG A C 1
ATOM 719 O O . ARG A 1 88 ? 47.723 -36.506 1.058 1.00 74.75 88 ARG A O 1
ATOM 726 N N . ILE A 1 89 ? 47.370 -34.301 1.305 1.00 74.75 89 ILE A N 1
ATOM 727 C CA . ILE A 1 89 ? 45.918 -34.392 1.528 1.00 74.75 89 ILE A CA 1
ATOM 728 C C . ILE A 1 89 ? 45.226 -35.007 0.305 1.00 74.75 89 ILE A C 1
ATOM 730 O O . ILE A 1 89 ? 44.387 -35.895 0.454 1.00 74.75 89 ILE A O 1
ATOM 734 N N . VAL A 1 90 ? 45.610 -34.591 -0.906 1.00 77.44 90 VAL A N 1
ATOM 735 C CA . VAL A 1 90 ? 45.068 -35.146 -2.156 1.00 77.44 90 VAL A CA 1
ATOM 736 C C . VAL A 1 90 ? 45.354 -36.647 -2.260 1.00 77.44 90 VAL A C 1
ATOM 738 O O . VAL A 1 90 ? 44.432 -37.419 -2.527 1.00 77.44 90 VAL A O 1
ATOM 741 N N . TYR A 1 91 ? 46.583 -37.093 -1.985 1.00 74.69 91 TYR A N 1
ATOM 742 C CA . TYR A 1 91 ? 46.924 -38.522 -2.029 1.00 74.69 91 TYR A CA 1
ATOM 743 C C . TYR A 1 91 ? 46.118 -39.357 -1.032 1.00 74.69 91 TYR A C 1
ATOM 745 O O . TYR A 1 91 ? 45.564 -40.396 -1.399 1.00 74.69 91 TYR A O 1
ATOM 753 N N . ILE A 1 92 ? 46.004 -38.886 0.212 1.00 74.56 92 ILE A N 1
ATOM 754 C CA . ILE A 1 92 ? 45.249 -39.581 1.260 1.00 74.56 92 ILE A CA 1
ATOM 755 C C . ILE A 1 92 ? 43.759 -39.641 0.907 1.00 74.56 92 ILE A C 1
ATOM 757 O O . ILE A 1 92 ? 43.133 -40.688 1.086 1.00 74.56 92 ILE A O 1
ATOM 761 N N . ASN A 1 93 ? 43.194 -38.565 0.358 1.00 77.44 93 ASN A N 1
ATOM 762 C CA . ASN A 1 93 ? 41.799 -38.540 -0.077 1.00 77.44 93 ASN A CA 1
ATOM 763 C C . ASN A 1 93 ? 41.528 -39.559 -1.186 1.00 77.44 93 ASN A C 1
ATOM 765 O O . ASN A 1 93 ? 40.532 -40.276 -1.106 1.00 77.44 93 ASN A O 1
ATOM 769 N N . ILE A 1 94 ? 42.429 -39.687 -2.166 1.00 77.56 94 ILE A N 1
ATOM 770 C CA . ILE A 1 94 ? 42.298 -40.686 -3.238 1.00 77.56 94 ILE A CA 1
ATOM 771 C C . ILE A 1 94 ? 42.368 -42.106 -2.667 1.00 77.56 94 ILE A C 1
ATOM 773 O O . ILE A 1 94 ? 41.517 -42.934 -2.983 1.00 77.56 94 ILE A O 1
ATOM 777 N N . LEU A 1 95 ? 43.342 -42.395 -1.799 1.00 76.94 95 LEU A N 1
ATOM 778 C CA . LEU A 1 95 ? 43.478 -43.717 -1.175 1.00 76.94 95 LEU A CA 1
ATOM 779 C C . LEU A 1 95 ? 42.255 -44.074 -0.319 1.00 76.94 95 LEU A C 1
ATOM 781 O O . LEU A 1 95 ? 41.764 -45.202 -0.370 1.00 76.94 95 LEU A O 1
ATOM 785 N N . THR A 1 96 ? 41.735 -43.102 0.432 1.00 76.31 96 THR A N 1
ATOM 786 C CA . THR A 1 96 ? 40.544 -43.268 1.274 1.00 76.31 96 THR A CA 1
ATOM 787 C C . THR A 1 96 ? 39.297 -43.508 0.426 1.00 76.31 96 THR A C 1
ATOM 789 O O . THR A 1 96 ? 38.535 -44.431 0.714 1.00 76.31 96 THR A O 1
ATOM 792 N N . ALA A 1 97 ? 39.113 -42.731 -0.646 1.00 76.06 97 ALA A N 1
ATOM 793 C CA . ALA A 1 97 ? 38.008 -42.904 -1.584 1.00 76.06 97 ALA A CA 1
ATOM 794 C C . ALA A 1 97 ? 38.059 -44.279 -2.263 1.00 76.06 97 ALA A C 1
ATOM 796 O O . ALA A 1 97 ? 37.055 -44.986 -2.293 1.00 76.06 97 ALA A O 1
ATOM 797 N N . MET A 1 98 ? 39.238 -44.706 -2.725 1.00 78.38 98 MET A N 1
ATOM 798 C CA . MET A 1 98 ? 39.414 -46.020 -3.347 1.00 78.38 98 MET A CA 1
ATOM 799 C C . MET A 1 98 ? 39.123 -47.160 -2.376 1.00 78.38 98 MET A C 1
ATOM 801 O O . MET A 1 98 ? 38.422 -48.097 -2.743 1.00 78.38 98 MET A O 1
ATOM 805 N N . LYS A 1 99 ? 39.576 -47.066 -1.122 1.00 79.88 99 LYS A N 1
ATOM 806 C CA . LYS A 1 99 ? 39.236 -48.056 -0.093 1.00 79.88 99 LYS A CA 1
ATOM 807 C C . LYS A 1 99 ? 37.730 -48.108 0.192 1.00 79.88 99 LYS A C 1
ATOM 809 O O . LYS A 1 99 ? 37.176 -49.190 0.370 1.00 79.88 99 LYS A O 1
ATOM 814 N N . ALA A 1 100 ? 37.058 -46.958 0.245 1.00 77.06 100 ALA A N 1
ATOM 815 C CA . ALA A 1 100 ? 35.608 -46.915 0.422 1.00 77.06 100 ALA A CA 1
ATOM 816 C C . ALA A 1 100 ? 34.879 -47.578 -0.761 1.00 77.06 100 ALA A C 1
ATOM 818 O O . ALA A 1 100 ? 33.980 -48.389 -0.543 1.00 77.06 100 ALA A O 1
ATOM 819 N N . LEU A 1 101 ? 35.317 -47.307 -1.995 1.00 77.44 101 LEU A N 1
ATOM 820 C CA . LEU A 1 101 ? 34.756 -47.906 -3.210 1.00 77.44 101 LEU A CA 1
ATOM 821 C C . LEU A 1 101 ? 34.954 -49.425 -3.262 1.00 77.44 101 LEU A C 1
ATOM 823 O O . LEU A 1 101 ? 34.004 -50.150 -3.544 1.00 77.44 101 LEU A O 1
ATOM 827 N N . THR A 1 102 ? 36.150 -49.936 -2.955 1.00 80.75 102 THR A N 1
ATOM 828 C CA . THR A 1 102 ? 36.402 -51.388 -2.969 1.00 80.75 102 THR A CA 1
ATOM 829 C C . THR A 1 102 ? 35.600 -52.127 -1.895 1.00 80.75 102 THR A C 1
ATOM 831 O O . THR A 1 102 ? 35.094 -53.227 -2.143 1.00 80.75 102 THR A O 1
ATOM 834 N N . ASN A 1 103 ? 35.415 -51.509 -0.726 1.00 80.50 103 ASN A N 1
ATOM 835 C CA . ASN A 1 103 ? 34.528 -52.030 0.311 1.00 80.50 103 ASN A CA 1
ATOM 836 C C . ASN A 1 103 ? 33.065 -52.045 -0.154 1.00 80.50 103 ASN A C 1
ATOM 838 O O . ASN A 1 103 ? 32.399 -53.063 0.021 1.00 80.50 103 ASN A O 1
ATOM 842 N N . ALA A 1 104 ? 32.592 -50.968 -0.792 1.00 75.31 104 ALA A N 1
ATOM 843 C CA . ALA A 1 104 ? 31.226 -50.864 -1.306 1.00 75.31 104 ALA A CA 1
ATOM 844 C C . ALA A 1 104 ? 30.924 -51.900 -2.401 1.00 75.31 104 ALA A C 1
ATOM 846 O O . ALA A 1 104 ? 29.891 -52.561 -2.354 1.00 75.31 104 ALA A O 1
ATOM 847 N N . VAL A 1 105 ? 31.846 -52.114 -3.349 1.00 78.38 105 VAL A N 1
ATOM 848 C CA . VAL A 1 105 ? 31.724 -53.170 -4.375 1.00 78.38 105 VAL A CA 1
ATOM 849 C C . VAL A 1 105 ? 31.519 -54.541 -3.731 1.00 78.38 105 VAL A C 1
ATOM 851 O O . VAL A 1 105 ? 30.690 -55.326 -4.183 1.00 78.38 105 VAL A O 1
ATOM 854 N N . THR A 1 106 ? 32.225 -54.801 -2.630 1.00 80.56 106 THR A N 1
ATOM 855 C CA . THR A 1 106 ? 32.143 -56.076 -1.909 1.00 80.56 106 THR A CA 1
ATOM 856 C C . THR A 1 106 ? 30.844 -56.205 -1.119 1.00 80.56 106 THR A C 1
ATOM 858 O O . THR A 1 106 ? 30.186 -57.240 -1.197 1.00 80.56 106 THR A O 1
ATOM 861 N N . SER A 1 107 ? 30.452 -55.168 -0.369 1.00 78.06 107 SER A N 1
ATOM 862 C CA . SER A 1 107 ? 29.243 -55.193 0.464 1.00 78.06 107 SER A CA 1
ATOM 863 C C . SER A 1 107 ? 27.958 -55.237 -0.361 1.00 78.06 107 SER A C 1
ATOM 865 O O . SER A 1 107 ? 26.993 -55.872 0.053 1.00 78.06 107 SER A O 1
ATOM 867 N N . LEU A 1 108 ? 27.955 -54.609 -1.539 1.00 76.00 108 LEU A N 1
ATOM 868 C CA . LEU A 1 108 ? 26.837 -54.623 -2.483 1.00 76.00 108 LEU A CA 1
ATOM 869 C C . LEU A 1 108 ? 26.823 -55.877 -3.379 1.00 76.00 108 LEU A C 1
ATOM 871 O O . LEU A 1 108 ? 25.914 -56.041 -4.188 1.00 76.00 108 LEU A O 1
ATOM 875 N N . GLY A 1 109 ? 27.811 -56.771 -3.247 1.00 74.94 109 GLY A N 1
ATOM 876 C CA . GLY A 1 109 ? 27.866 -58.038 -3.981 1.00 74.94 109 GLY A CA 1
ATOM 877 C C . GLY A 1 109 ? 28.224 -57.910 -5.466 1.00 74.94 109 GLY A C 1
ATOM 878 O O . GLY A 1 109 ? 27.994 -58.851 -6.231 1.00 74.94 109 GLY A O 1
ATOM 879 N N . TYR A 1 110 ? 28.796 -56.780 -5.892 1.00 76.25 110 TYR A N 1
ATOM 880 C CA . TYR A 1 110 ? 29.272 -56.608 -7.261 1.00 76.25 110 TYR A CA 1
ATOM 881 C C . TYR A 1 110 ? 30.524 -57.452 -7.505 1.00 76.25 110 TYR A C 1
ATOM 883 O O . TYR A 1 110 ? 31.471 -57.459 -6.718 1.00 76.25 110 TYR A O 1
ATOM 891 N N . LYS A 1 111 ? 30.542 -58.153 -8.639 1.00 78.75 111 LYS A N 1
ATOM 892 C CA . LYS A 1 111 ? 31.735 -58.848 -9.125 1.00 78.75 111 LYS A CA 1
ATOM 893 C C . LYS A 1 111 ? 32.491 -57.928 -10.071 1.00 78.75 111 LYS A C 1
ATOM 895 O O . LYS A 1 111 ? 31.877 -57.318 -10.944 1.00 78.75 111 LYS A O 1
ATOM 900 N N . LEU A 1 112 ? 33.808 -57.850 -9.900 1.00 79.88 112 LEU A N 1
ATOM 901 C CA . LEU A 1 112 ? 34.670 -57.157 -10.851 1.00 79.88 112 LEU A CA 1
ATOM 902 C C . LEU A 1 112 ? 34.568 -57.830 -12.219 1.00 79.88 112 LEU A C 1
ATOM 904 O O . LEU A 1 112 ? 34.578 -59.059 -12.310 1.00 79.88 112 LEU A O 1
ATOM 908 N N . GLU A 1 113 ? 34.462 -57.026 -13.274 1.00 77.88 113 GLU A N 1
ATOM 909 C CA . GLU A 1 113 ? 34.332 -57.552 -14.637 1.00 77.88 113 GLU A CA 1
ATOM 910 C C . GLU A 1 113 ? 35.695 -57.999 -15.193 1.00 77.88 113 GLU A C 1
ATOM 912 O O . GLU A 1 113 ? 35.761 -58.830 -16.099 1.00 77.88 113 GLU A O 1
ATOM 917 N N . ILE A 1 114 ? 36.797 -57.501 -14.622 1.00 82.12 114 ILE A N 1
ATOM 918 C CA . ILE A 1 114 ? 38.160 -57.900 -14.977 1.00 82.12 114 ILE A CA 1
ATOM 919 C C . ILE A 1 114 ? 38.726 -58.788 -13.863 1.00 82.12 114 ILE A C 1
ATOM 921 O O . ILE A 1 114 ? 39.122 -58.302 -12.807 1.00 82.12 114 ILE A O 1
ATOM 925 N N . GLU A 1 115 ? 38.864 -60.094 -14.111 1.00 76.62 115 GLU A N 1
ATOM 926 C CA . GLU A 1 115 ? 39.352 -61.063 -13.106 1.00 76.62 115 GLU A CA 1
ATOM 927 C C . GLU A 1 115 ? 40.718 -60.694 -12.498 1.00 76.62 115 GLU A C 1
ATOM 929 O O . GLU A 1 115 ? 40.957 -60.892 -11.307 1.00 76.62 115 GLU A O 1
ATOM 934 N N . LYS A 1 116 ? 41.616 -60.091 -13.290 1.00 80.62 116 LYS A N 1
ATOM 935 C CA . LYS A 1 116 ? 42.937 -59.635 -12.816 1.00 80.62 116 LYS A CA 1
ATOM 936 C C . LYS A 1 116 ? 42.843 -58.536 -11.752 1.00 80.62 116 LYS A C 1
ATOM 938 O O . LYS A 1 116 ? 43.749 -58.409 -10.932 1.00 80.62 116 LYS A O 1
ATOM 943 N N . ASN A 1 117 ? 41.747 -57.780 -11.725 1.00 84.69 117 ASN A N 1
ATOM 944 C CA . ASN A 1 117 ? 41.534 -56.713 -10.753 1.00 84.69 117 ASN A CA 1
ATOM 945 C C . ASN A 1 117 ? 41.170 -57.230 -9.358 1.00 84.69 117 ASN A C 1
ATOM 947 O O . ASN A 1 117 ? 41.267 -56.471 -8.394 1.00 84.69 117 ASN A O 1
ATOM 951 N N . GLN A 1 118 ? 40.851 -58.520 -9.214 1.00 82.19 118 GLN A N 1
ATOM 952 C CA . GLN A 1 118 ? 40.584 -59.136 -7.915 1.00 82.19 118 GLN A CA 1
ATOM 953 C C . GLN A 1 118 ? 41.776 -58.998 -6.953 1.00 82.19 118 GLN A C 1
ATOM 955 O O . GLN A 1 118 ? 41.598 -58.690 -5.777 1.00 82.19 118 GLN A O 1
ATOM 960 N N . GLN A 1 119 ? 43.006 -59.126 -7.462 1.00 83.44 119 GLN A N 1
ATOM 961 C CA . GLN A 1 119 ? 44.222 -58.948 -6.659 1.00 83.44 119 GLN A CA 1
ATOM 962 C C . GLN A 1 119 ? 44.383 -57.499 -6.173 1.00 83.44 119 GLN A C 1
ATOM 964 O O . GLN A 1 119 ? 44.803 -57.259 -5.041 1.00 83.44 119 GLN A O 1
ATOM 969 N N . HIS A 1 120 ? 44.008 -56.526 -7.009 1.00 83.38 120 HIS A N 1
ATOM 970 C CA . HIS A 1 120 ? 44.021 -55.108 -6.653 1.00 83.38 120 HIS A CA 1
ATOM 971 C C . HIS A 1 120 ? 42.929 -54.770 -5.623 1.00 83.38 120 HIS A C 1
ATOM 973 O O . HIS A 1 120 ? 43.183 -53.996 -4.699 1.00 83.38 120 HIS A O 1
ATOM 979 N N . LEU A 1 121 ? 41.745 -55.384 -5.730 1.00 81.62 121 LEU A N 1
ATOM 980 C CA . LEU A 1 121 ? 40.647 -55.248 -4.766 1.00 81.62 121 LEU A CA 1
ATOM 981 C C . LEU A 1 121 ? 41.068 -55.717 -3.370 1.00 81.62 121 LEU A C 1
ATOM 983 O O . LEU A 1 121 ? 40.945 -54.971 -2.397 1.00 81.62 121 LEU A O 1
ATOM 987 N N . GLU A 1 122 ? 41.630 -56.924 -3.285 1.00 82.38 122 GLU A N 1
ATOM 988 C CA . GLU A 1 122 ? 42.127 -57.492 -2.030 1.00 82.38 122 GLU A CA 1
ATOM 989 C C . GLU A 1 122 ? 43.252 -56.649 -1.423 1.00 82.38 122 GLU A C 1
ATOM 991 O O . GLU A 1 122 ? 43.323 -56.507 -0.199 1.00 82.38 122 GLU A O 1
ATOM 996 N N . LYS A 1 123 ? 44.118 -56.062 -2.265 1.00 82.94 123 LYS A N 1
ATOM 997 C CA . LYS A 1 123 ? 45.182 -55.153 -1.819 1.00 82.94 123 LYS A CA 1
ATOM 998 C C . LYS A 1 123 ? 44.602 -53.951 -1.063 1.00 82.94 123 LYS A C 1
ATOM 1000 O O . LYS A 1 123 ? 45.073 -53.637 0.026 1.00 82.94 123 LYS A O 1
ATOM 1005 N N . PHE A 1 124 ? 43.536 -53.333 -1.577 1.00 79.31 124 PHE A N 1
ATOM 1006 C CA . PHE A 1 124 ? 42.870 -52.202 -0.918 1.00 79.31 124 PHE A CA 1
ATOM 1007 C C . PHE A 1 124 ? 42.036 -52.590 0.310 1.00 79.31 124 PHE A C 1
ATOM 1009 O O . PHE A 1 124 ? 41.964 -51.816 1.263 1.00 79.31 124 PHE A O 1
ATOM 1016 N N . GLN A 1 125 ? 41.431 -53.780 0.331 1.00 74.50 125 GLN A N 1
ATOM 1017 C CA . GLN A 1 125 ? 40.696 -54.273 1.505 1.00 74.50 125 GLN A CA 1
ATOM 1018 C C . GLN A 1 125 ? 41.625 -54.540 2.699 1.00 74.50 125 GLN A C 1
ATOM 1020 O O . GLN A 1 125 ? 41.274 -54.251 3.843 1.00 74.50 125 GLN A O 1
ATOM 1025 N N . LYS A 1 126 ? 42.834 -55.054 2.433 1.00 78.06 126 LYS A N 1
ATOM 1026 C CA . LYS A 1 126 ? 43.863 -55.332 3.452 1.00 78.06 126 LYS A CA 1
ATOM 1027 C C . LYS A 1 126 ? 44.577 -54.071 3.952 1.00 78.06 126 LYS A C 1
ATOM 1029 O O . LYS A 1 126 ? 45.314 -54.141 4.933 1.00 78.06 126 LYS A O 1
ATOM 1034 N N . LEU A 1 127 ? 44.354 -52.920 3.317 1.00 74.50 127 LEU A N 1
ATOM 1035 C CA . LEU A 1 127 ? 44.997 -51.654 3.655 1.00 74.50 127 LEU A CA 1
ATOM 1036 C C . LEU A 1 127 ? 44.429 -51.083 4.968 1.00 74.50 127 LEU A C 1
ATOM 1038 O O . LEU A 1 127 ? 43.464 -50.319 4.967 1.00 74.50 127 LEU A O 1
ATOM 1042 N N . THR A 1 128 ? 44.994 -51.454 6.117 1.00 61.81 128 THR A N 1
ATOM 1043 C CA . THR A 1 128 ? 44.529 -51.039 7.459 1.00 61.81 128 THR A CA 1
ATOM 1044 C C . THR A 1 128 ? 45.066 -49.675 7.913 1.00 61.81 128 THR A C 1
ATOM 1046 O O . THR A 1 128 ? 44.361 -48.971 8.635 1.00 61.81 128 THR A O 1
ATOM 1049 N N . SER A 1 129 ? 46.246 -49.262 7.438 1.00 57.97 1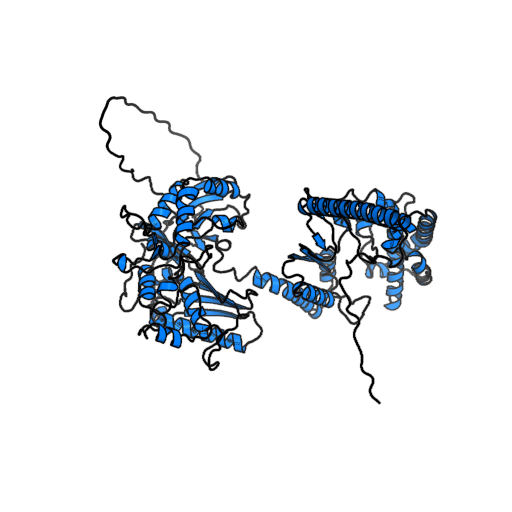29 SER A N 1
ATOM 1050 C CA . SER A 1 129 ? 47.039 -48.142 7.983 1.00 57.97 129 SER A CA 1
ATOM 1051 C C . SER A 1 129 ? 46.570 -46.725 7.631 1.00 57.97 129 SER A C 1
ATOM 1053 O O . SER A 1 129 ? 47.094 -45.767 8.190 1.00 57.97 129 SER A O 1
ATOM 1055 N N . ILE A 1 130 ? 45.569 -46.547 6.755 1.00 62.34 130 ILE A N 1
ATOM 1056 C CA . ILE A 1 130 ? 45.139 -45.192 6.345 1.00 62.34 130 ILE A CA 1
ATOM 1057 C C . ILE A 1 130 ? 44.689 -44.358 7.562 1.00 62.34 130 ILE A C 1
ATOM 1059 O O . ILE A 1 130 ? 44.920 -43.152 7.605 1.00 62.34 130 ILE A O 1
ATOM 1063 N N . LYS A 1 131 ? 44.085 -45.003 8.578 1.00 52.12 131 LYS A N 1
ATOM 1064 C CA . LYS A 1 131 ? 43.593 -44.339 9.799 1.00 52.12 131 LYS A CA 1
ATOM 1065 C C . LYS A 1 131 ? 44.703 -43.665 10.617 1.00 52.12 131 LYS A C 1
ATOM 1067 O O . LYS A 1 131 ? 44.442 -42.602 11.170 1.00 52.12 131 LYS A O 1
ATOM 1072 N N . ASP A 1 132 ? 45.917 -44.212 10.631 1.00 47.56 132 ASP A N 1
ATOM 1073 C CA . ASP A 1 132 ? 47.043 -43.630 11.377 1.00 47.56 132 ASP A CA 1
ATOM 1074 C C . ASP A 1 132 ? 47.673 -42.442 10.624 1.00 47.56 132 ASP A C 1
ATOM 1076 O O . ASP A 1 132 ? 48.204 -41.515 11.234 1.00 47.56 132 ASP A O 1
ATOM 1080 N N . SER A 1 133 ? 47.538 -42.405 9.293 1.00 48.81 133 SER A N 1
ATOM 1081 C CA . SER A 1 133 ? 48.031 -41.319 8.428 1.00 48.81 133 SER A CA 1
ATOM 1082 C C . SER A 1 133 ? 47.047 -40.147 8.263 1.00 48.81 133 SER A C 1
ATOM 1084 O O . SER A 1 133 ? 47.457 -39.064 7.832 1.00 48.81 133 SER A O 1
ATOM 1086 N N . LEU A 1 134 ? 45.766 -40.363 8.600 1.00 46.28 134 LEU A N 1
ATOM 1087 C CA . LEU A 1 134 ? 44.628 -39.437 8.464 1.00 46.28 134 LEU A CA 1
ATOM 1088 C C . LEU A 1 134 ? 44.487 -38.416 9.603 1.00 46.28 134 LEU A C 1
ATOM 1090 O O . LEU A 1 134 ? 43.627 -37.542 9.514 1.00 46.28 134 LEU A O 1
ATOM 1094 N N . ASN A 1 135 ? 45.299 -38.491 10.661 1.00 46.59 135 ASN A N 1
ATOM 1095 C CA . ASN A 1 135 ? 45.158 -37.645 11.854 1.00 46.59 135 ASN A CA 1
ATOM 1096 C C . ASN A 1 135 ? 45.673 -36.199 11.647 1.00 46.59 135 ASN A C 1
ATOM 1098 O O . ASN A 1 135 ? 46.333 -35.622 12.508 1.00 46.59 135 ASN A O 1
ATOM 1102 N N . CYS A 1 136 ? 45.405 -35.612 10.477 1.00 44.28 136 CYS A N 1
ATOM 1103 C CA . CYS A 1 136 ? 45.671 -34.211 10.175 1.00 44.28 136 CYS A CA 1
ATOM 1104 C C . CYS A 1 136 ? 44.422 -33.394 10.537 1.00 44.28 136 CYS A C 1
ATOM 1106 O O . CYS A 1 136 ? 43.613 -33.024 9.686 1.00 44.28 136 CYS A O 1
ATOM 1108 N N . ASN A 1 137 ? 44.232 -33.174 11.837 1.00 45.16 137 ASN A N 1
ATOM 1109 C CA . ASN A 1 137 ? 43.143 -32.352 12.359 1.00 45.16 137 ASN A CA 1
ATOM 1110 C C . ASN A 1 137 ? 43.528 -30.876 12.171 1.00 45.16 137 ASN A C 1
ATOM 1112 O O . ASN A 1 137 ? 44.696 -30.527 12.356 1.00 45.16 137 ASN A O 1
ATOM 1116 N N . SER A 1 138 ? 42.568 -30.005 11.841 1.00 43.16 138 SER A N 1
ATOM 1117 C CA . SER A 1 138 ? 42.776 -28.573 11.527 1.00 43.16 138 SER A CA 1
ATOM 1118 C C . SER A 1 138 ? 43.716 -27.826 12.492 1.00 43.16 138 SER A C 1
ATOM 1120 O O . SER A 1 138 ? 44.484 -26.968 12.068 1.00 43.16 138 SER A O 1
ATOM 1122 N N . PHE A 1 139 ? 43.724 -28.188 13.779 1.00 38.66 139 PHE A N 1
ATOM 1123 C CA . PHE A 1 139 ? 44.569 -27.558 14.803 1.00 38.66 139 PHE A CA 1
ATOM 1124 C C . PHE A 1 139 ? 46.057 -27.972 14.754 1.00 38.66 139 PHE A C 1
ATOM 1126 O O . PHE A 1 139 ? 46.914 -27.331 15.351 1.00 38.66 139 PHE A O 1
ATOM 1133 N N . THR A 1 140 ? 46.391 -29.035 14.019 1.00 42.38 140 THR A N 1
ATOM 1134 C CA . THR A 1 140 ? 47.758 -29.579 13.895 1.00 42.38 140 THR A CA 1
ATOM 1135 C C . THR A 1 140 ? 48.416 -29.299 12.551 1.00 42.38 140 THR A C 1
ATOM 1137 O O . THR A 1 140 ? 49.588 -29.621 12.389 1.00 42.38 140 THR A O 1
ATOM 1140 N N . ILE A 1 141 ? 47.715 -28.649 11.616 1.00 45.44 141 ILE A N 1
ATOM 1141 C CA . ILE A 1 141 ? 48.231 -28.276 10.292 1.00 45.44 141 ILE A CA 1
ATOM 1142 C C . ILE A 1 141 ? 49.579 -27.555 10.445 1.00 45.44 141 ILE A C 1
ATOM 1144 O O . ILE A 1 141 ? 50.586 -28.028 9.943 1.00 45.44 141 ILE A O 1
ATOM 1148 N N . GLN A 1 142 ? 49.699 -26.540 11.297 1.00 47.25 142 GLN A N 1
ATOM 1149 C CA . GLN A 1 142 ? 50.973 -25.818 11.421 1.00 47.25 142 GLN A CA 1
ATOM 1150 C C . GLN A 1 142 ? 52.108 -26.599 12.125 1.00 47.25 142 GLN A C 1
ATOM 1152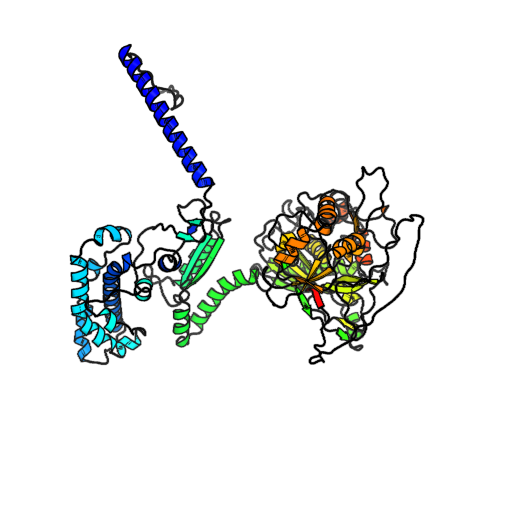 O O . GLN A 1 142 ? 53.281 -26.293 11.909 1.00 47.25 142 GLN A O 1
ATOM 1157 N N . ALA A 1 143 ? 51.780 -27.608 12.942 1.00 41.66 143 ALA A N 1
ATOM 1158 C CA . ALA A 1 143 ? 52.746 -28.384 13.730 1.00 41.66 143 ALA A CA 1
ATOM 1159 C C . ALA A 1 143 ? 53.186 -29.692 13.042 1.00 41.66 143 ALA A C 1
ATOM 1161 O O . ALA A 1 143 ? 54.349 -30.072 13.145 1.00 41.66 143 ALA A O 1
ATOM 1162 N N . ALA A 1 144 ? 52.287 -30.353 12.306 1.00 45.41 144 ALA A N 1
ATOM 1163 C CA . ALA A 1 144 ? 52.555 -31.582 11.557 1.00 45.41 144 ALA A CA 1
ATOM 1164 C C . ALA A 1 144 ? 53.129 -31.319 10.146 1.00 45.41 144 ALA A C 1
ATOM 1166 O O . ALA A 1 144 ? 53.710 -32.221 9.552 1.00 45.41 144 ALA A O 1
ATOM 1167 N N . MET A 1 145 ? 53.003 -30.092 9.613 1.00 51.34 145 MET A N 1
ATOM 1168 C CA . MET A 1 145 ? 53.437 -29.705 8.253 1.00 51.34 145 MET A CA 1
ATOM 1169 C C . MET A 1 145 ? 54.908 -29.290 8.110 1.00 51.34 145 MET A C 1
ATOM 1171 O O . MET A 1 145 ? 55.317 -28.837 7.043 1.00 51.34 145 MET A O 1
ATOM 1175 N N . LYS A 1 146 ? 55.721 -29.416 9.163 1.00 49.22 146 LYS A N 1
ATOM 1176 C CA . LYS A 1 146 ? 57.181 -29.221 9.069 1.00 49.22 146 LYS A CA 1
ATOM 1177 C C . LYS A 1 146 ? 57.962 -30.519 8.869 1.00 49.22 146 LYS A C 1
ATOM 1179 O O . LYS A 1 146 ? 59.184 -30.465 8.763 1.00 49.22 146 LYS A O 1
ATOM 1184 N N . ASP A 1 147 ? 57.284 -31.663 8.821 1.00 52.94 147 ASP A N 1
ATOM 1185 C CA . ASP A 1 147 ? 57.938 -32.965 8.759 1.00 52.94 147 ASP A CA 1
ATOM 1186 C C . ASP A 1 147 ? 57.940 -33.522 7.329 1.00 52.94 147 ASP A C 1
ATOM 1188 O O . ASP A 1 147 ? 56.986 -34.149 6.871 1.00 52.94 147 ASP A O 1
ATOM 1192 N N . GLN A 1 148 ? 59.039 -33.272 6.615 1.00 56.03 148 GLN A N 1
ATOM 1193 C CA . GLN A 1 148 ? 59.260 -33.693 5.226 1.00 56.03 148 GLN A CA 1
ATOM 1194 C C . GLN A 1 148 ? 59.156 -35.221 5.041 1.00 56.03 148 GLN A C 1
ATOM 1196 O O . GLN A 1 148 ? 58.819 -35.692 3.959 1.00 56.03 148 GLN A O 1
ATOM 1201 N N . LYS A 1 149 ? 59.369 -35.993 6.115 1.00 56.06 149 LYS A N 1
ATOM 1202 C CA . LYS A 1 149 ? 59.315 -37.459 6.111 1.00 56.06 149 LYS A CA 1
ATOM 1203 C C . LYS A 1 149 ? 57.896 -38.008 5.912 1.00 56.06 149 LYS A C 1
ATOM 1205 O O . LYS A 1 149 ? 57.715 -39.032 5.266 1.00 56.06 149 LYS A O 1
ATOM 1210 N N . LEU A 1 150 ? 56.883 -37.306 6.425 1.00 56.47 150 LEU A N 1
ATOM 1211 C CA . LEU A 1 150 ? 55.474 -37.705 6.315 1.00 56.47 150 LEU A CA 1
ATOM 1212 C C . LEU A 1 150 ? 54.889 -37.489 4.909 1.00 56.47 150 LEU A C 1
ATOM 1214 O O . LEU A 1 150 ? 53.936 -38.176 4.533 1.00 56.47 150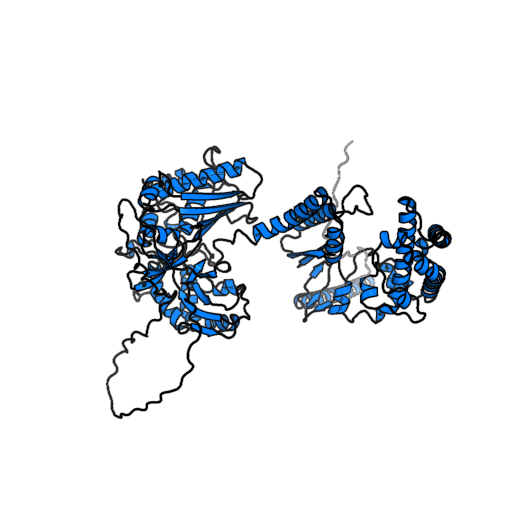 LEU A O 1
ATOM 1218 N N . ASP A 1 151 ? 55.433 -36.542 4.143 1.00 57.38 151 ASP A N 1
ATOM 1219 C CA . ASP A 1 151 ? 55.051 -36.324 2.743 1.00 57.38 151 ASP A CA 1
ATOM 1220 C C . ASP A 1 151 ? 55.630 -37.415 1.832 1.00 57.38 151 ASP A C 1
ATOM 1222 O O . ASP A 1 151 ? 54.926 -37.893 0.937 1.00 57.38 151 ASP A O 1
ATOM 1226 N N . ASP A 1 152 ? 56.864 -37.854 2.103 1.00 62.94 152 ASP A N 1
ATOM 1227 C CA . ASP A 1 152 ? 57.503 -38.978 1.410 1.00 62.94 152 ASP A CA 1
ATOM 1228 C C . ASP A 1 152 ? 56.762 -40.296 1.692 1.00 62.94 152 ASP A C 1
ATOM 1230 O O . ASP A 1 152 ? 56.419 -41.009 0.752 1.00 62.94 152 ASP A O 1
ATOM 1234 N N . ASP A 1 153 ? 56.381 -40.568 2.946 1.00 65.00 153 ASP A N 1
ATOM 1235 C CA . ASP A 1 153 ? 55.619 -41.775 3.313 1.00 65.00 153 ASP A CA 1
ATOM 1236 C C . ASP A 1 153 ? 54.234 -41.828 2.630 1.00 65.00 153 ASP A C 1
ATOM 1238 O O . ASP A 1 153 ? 53.791 -42.881 2.161 1.00 65.00 153 ASP A O 1
ATOM 1242 N N . ALA A 1 154 ? 53.528 -40.692 2.541 1.00 65.06 154 ALA A N 1
ATOM 1243 C CA . ALA A 1 154 ? 52.235 -40.614 1.857 1.00 65.06 154 ALA A CA 1
ATOM 1244 C C . ALA A 1 154 ? 52.374 -40.759 0.332 1.00 65.06 154 ALA A C 1
ATOM 1246 O O . ALA A 1 154 ? 51.524 -41.383 -0.313 1.00 65.06 154 ALA A O 1
ATOM 1247 N N . LEU A 1 155 ? 53.439 -40.194 -0.245 1.00 68.06 155 LEU A N 1
ATOM 1248 C CA . LEU A 1 155 ? 53.775 -40.337 -1.659 1.00 68.06 155 LEU A CA 1
ATOM 1249 C C . LEU A 1 155 ? 54.164 -41.780 -1.997 1.00 68.06 155 LEU A C 1
ATOM 1251 O O . LEU A 1 155 ? 53.712 -42.298 -3.018 1.00 68.06 155 LEU A O 1
ATOM 1255 N N . ASP A 1 156 ? 54.957 -42.434 -1.155 1.00 71.31 156 ASP A N 1
ATOM 1256 C CA . ASP A 1 156 ? 55.375 -43.822 -1.334 1.00 71.31 156 ASP A CA 1
ATOM 1257 C C . ASP A 1 156 ? 54.186 -44.772 -1.203 1.00 71.31 156 ASP A C 1
ATOM 1259 O O . ASP A 1 156 ? 53.990 -45.629 -2.068 1.00 71.31 156 ASP A O 1
ATOM 1263 N N . LEU A 1 157 ? 53.310 -44.548 -0.218 1.00 72.56 157 LEU A N 1
ATOM 1264 C CA . LEU A 1 157 ? 52.065 -45.303 -0.087 1.00 72.56 157 LEU A CA 1
ATOM 1265 C C . LEU A 1 157 ? 51.158 -45.120 -1.313 1.00 72.56 157 LEU A C 1
ATOM 1267 O O . LEU A 1 157 ? 50.599 -46.096 -1.822 1.00 72.56 157 LEU A O 1
ATOM 1271 N N . TYR A 1 158 ? 51.030 -43.890 -1.821 1.00 72.88 158 TYR A N 1
ATOM 1272 C CA . TYR A 1 158 ? 50.271 -43.610 -3.041 1.00 72.88 158 TYR A CA 1
ATOM 1273 C C . TYR A 1 158 ? 50.886 -44.302 -4.262 1.00 72.88 158 TYR A C 1
ATOM 1275 O O . TYR A 1 158 ? 50.169 -44.966 -5.009 1.00 72.88 158 TYR A O 1
ATOM 1283 N N . ARG A 1 159 ? 52.210 -44.219 -4.445 1.00 75.19 159 ARG A N 1
ATOM 1284 C CA . ARG A 1 159 ? 52.945 -44.879 -5.539 1.00 75.19 159 ARG A CA 1
ATOM 1285 C C . ARG A 1 159 ? 52.815 -46.393 -5.497 1.00 75.19 159 ARG A C 1
ATOM 1287 O O . ARG A 1 159 ? 52.611 -47.007 -6.537 1.00 75.19 159 ARG A O 1
ATOM 1294 N N . GLU A 1 160 ? 52.861 -46.997 -4.316 1.00 78.00 160 GLU A N 1
ATOM 1295 C CA . GLU A 1 160 ? 52.695 -48.443 -4.158 1.00 78.00 160 GLU A CA 1
ATOM 1296 C C . GLU A 1 160 ? 51.299 -48.924 -4.602 1.00 78.00 160 GLU A C 1
ATOM 1298 O O . GLU A 1 160 ? 51.104 -50.084 -4.984 1.00 78.00 160 GLU A O 1
ATOM 1303 N N . HIS A 1 161 ? 50.311 -48.029 -4.563 1.00 80.38 161 HIS A N 1
ATOM 1304 C CA . HIS A 1 161 ? 48.921 -48.330 -4.882 1.00 80.38 161 HIS A CA 1
ATOM 1305 C C . HIS A 1 161 ? 48.466 -47.751 -6.225 1.00 80.38 161 HIS A C 1
ATOM 1307 O O . HIS A 1 161 ? 47.426 -48.177 -6.721 1.00 80.38 161 HIS A O 1
ATOM 1313 N N . VAL A 1 162 ? 49.231 -46.859 -6.862 1.00 79.19 162 VAL A N 1
ATOM 1314 C CA . VAL A 1 162 ? 48.808 -46.115 -8.061 1.00 79.19 162 VAL A CA 1
ATOM 1315 C C . VAL A 1 162 ? 48.424 -47.025 -9.226 1.00 79.19 162 VAL A C 1
ATOM 1317 O O . VAL A 1 162 ? 47.402 -46.798 -9.870 1.00 79.19 162 VAL A O 1
ATOM 1320 N N . ASP A 1 163 ? 49.168 -48.106 -9.450 1.00 79.81 163 ASP A N 1
ATOM 1321 C CA . ASP A 1 163 ? 48.852 -49.070 -10.508 1.00 79.81 163 ASP A CA 1
ATOM 1322 C C . ASP A 1 163 ? 47.567 -49.838 -10.196 1.00 79.81 163 ASP A C 1
ATOM 1324 O O . ASP A 1 163 ? 46.750 -50.073 -11.084 1.00 79.81 163 ASP A O 1
ATOM 1328 N N . SER A 1 164 ? 47.339 -50.144 -8.915 1.00 81.69 164 SER A N 1
ATOM 1329 C CA . SER A 1 164 ? 46.093 -50.763 -8.452 1.00 81.69 164 SER A CA 1
ATOM 1330 C C . SER A 1 164 ? 44.912 -49.799 -8.593 1.00 81.69 164 SER A C 1
ATOM 1332 O O . SER A 1 164 ? 43.839 -50.223 -9.009 1.00 81.69 164 SER A O 1
ATOM 1334 N N . ILE A 1 165 ? 45.113 -48.500 -8.326 1.00 80.62 165 ILE A N 1
ATOM 1335 C CA . ILE A 1 165 ? 44.110 -47.447 -8.554 1.00 80.62 165 ILE A CA 1
ATOM 1336 C C . ILE A 1 165 ? 43.768 -47.379 -10.039 1.00 80.62 165 ILE A C 1
ATOM 1338 O O . ILE A 1 165 ? 42.599 -47.476 -10.396 1.00 80.62 165 ILE A O 1
ATOM 1342 N N . LYS A 1 166 ? 44.772 -47.268 -10.918 1.00 79.38 166 LYS A N 1
ATOM 1343 C CA . LYS A 1 166 ? 44.571 -47.189 -12.373 1.00 79.38 166 LYS A CA 1
ATOM 1344 C C . LYS A 1 166 ? 43.884 -48.435 -12.932 1.00 79.38 166 LYS A C 1
ATOM 1346 O O . LYS A 1 166 ? 43.045 -48.308 -13.822 1.00 79.38 166 LYS A O 1
ATOM 1351 N N . ALA A 1 167 ? 44.240 -49.620 -12.438 1.00 80.25 167 ALA A N 1
ATOM 1352 C CA . ALA A 1 167 ? 43.655 -50.885 -12.869 1.00 80.25 167 ALA A CA 1
ATOM 1353 C C . ALA A 1 167 ? 42.191 -51.021 -12.425 1.00 80.25 167 ALA A C 1
ATOM 1355 O O . ALA A 1 167 ? 41.323 -51.272 -13.263 1.00 80.25 167 ALA A O 1
ATOM 1356 N N . LEU A 1 168 ? 41.904 -50.768 -11.141 1.00 80.81 168 LEU A N 1
ATOM 1357 C CA . LEU A 1 168 ? 40.543 -50.792 -10.598 1.00 80.81 168 LEU A CA 1
ATOM 1358 C C . LEU A 1 168 ? 39.663 -49.719 -11.238 1.00 80.81 168 LEU A C 1
ATOM 1360 O O . LEU A 1 168 ? 38.520 -49.993 -11.570 1.00 80.81 168 LEU A O 1
ATOM 1364 N N . TRP A 1 169 ? 40.192 -48.524 -11.499 1.00 76.62 169 TRP A N 1
ATOM 1365 C CA . TRP A 1 169 ? 39.426 -47.439 -12.115 1.00 76.62 169 TRP A CA 1
ATOM 1366 C C . TRP A 1 169 ? 39.005 -47.713 -13.563 1.00 76.62 169 TRP A C 1
ATOM 1368 O O . TRP A 1 169 ? 38.027 -47.159 -14.068 1.00 76.62 169 TRP A O 1
ATOM 1378 N N . LYS A 1 170 ? 39.758 -48.562 -14.268 1.00 77.00 170 LYS A N 1
ATOM 1379 C CA . LYS A 1 170 ? 39.394 -49.019 -15.614 1.00 77.00 170 LYS A CA 1
ATOM 1380 C C . LYS A 1 170 ? 38.326 -50.111 -15.587 1.00 77.00 170 LYS A C 1
ATOM 1382 O O . LYS A 1 170 ? 37.748 -50.370 -16.641 1.00 77.00 170 LYS A O 1
ATOM 1387 N N . ASP A 1 171 ? 38.060 -50.714 -14.427 1.00 78.75 171 ASP A N 1
ATOM 1388 C CA . ASP A 1 171 ? 37.047 -51.751 -14.278 1.00 78.75 171 ASP A CA 1
ATOM 1389 C C . ASP A 1 171 ? 35.638 -51.162 -14.451 1.00 78.75 171 ASP A C 1
ATOM 1391 O O . ASP A 1 171 ? 35.274 -50.217 -13.740 1.00 78.75 171 ASP A O 1
ATOM 1395 N N . PRO A 1 172 ? 34.819 -51.701 -15.367 1.00 73.81 172 PRO A N 1
ATOM 1396 C CA . PRO A 1 172 ? 33.444 -51.251 -15.538 1.00 73.81 172 PRO A CA 1
ATOM 1397 C C . PRO A 1 172 ? 32.599 -51.370 -14.262 1.00 73.81 172 PRO A C 1
ATOM 1399 O O . PRO A 1 172 ? 31.735 -50.521 -14.043 1.00 73.81 172 PRO A O 1
ATOM 1402 N N . ALA A 1 173 ? 32.868 -52.351 -13.388 1.00 70.50 173 ALA A N 1
ATOM 1403 C CA . ALA A 1 173 ? 32.163 -52.489 -12.112 1.00 70.50 173 ALA A CA 1
ATOM 1404 C C . ALA A 1 173 ? 32.458 -51.317 -11.162 1.00 70.50 173 ALA A C 1
ATOM 1406 O O . ALA A 1 173 ? 31.565 -50.853 -10.461 1.00 70.50 173 ALA A O 1
ATOM 1407 N N . ILE A 1 174 ? 33.686 -50.791 -11.183 1.00 72.19 174 ILE A N 1
ATOM 1408 C CA . ILE A 1 174 ? 34.094 -49.628 -10.380 1.00 72.19 174 ILE A CA 1
ATOM 1409 C C . ILE A 1 174 ? 33.564 -48.330 -11.000 1.00 72.19 174 ILE A C 1
ATOM 1411 O O . ILE A 1 174 ? 33.063 -47.471 -10.277 1.00 72.19 174 ILE A O 1
ATOM 1415 N N . LYS A 1 175 ? 33.591 -48.201 -12.336 1.00 68.06 175 LYS A N 1
ATOM 1416 C CA . LYS A 1 175 ? 33.022 -47.037 -13.045 1.00 68.06 175 LYS A CA 1
ATOM 1417 C C . LYS A 1 175 ? 31.515 -46.897 -12.850 1.00 68.06 175 LYS A C 1
ATOM 1419 O O . LYS A 1 175 ? 31.030 -45.781 -12.706 1.00 68.06 175 LYS A O 1
ATOM 1424 N N . LYS A 1 176 ? 30.781 -48.014 -12.788 1.00 61.91 176 LYS A N 1
ATOM 1425 C CA . LYS A 1 176 ? 29.349 -48.016 -12.438 1.00 61.91 176 LYS A CA 1
ATOM 1426 C C . LYS A 1 176 ? 29.084 -47.397 -11.059 1.00 61.91 176 LYS A C 1
ATOM 1428 O O . LYS A 1 176 ? 28.004 -46.862 -10.847 1.00 61.91 176 LYS A O 1
ATOM 1433 N N . CYS A 1 177 ? 30.056 -47.436 -10.143 1.00 52.62 177 CYS A N 1
ATOM 1434 C CA . CYS A 1 177 ? 29.933 -46.883 -8.794 1.00 52.62 177 CYS A CA 1
ATOM 1435 C C . CYS A 1 177 ? 30.413 -45.423 -8.652 1.00 52.62 177 CYS A C 1
ATOM 1437 O O . CYS A 1 177 ? 30.083 -44.798 -7.645 1.00 52.62 177 CYS A O 1
ATOM 1439 N N . PHE A 1 178 ? 31.183 -44.856 -9.596 1.00 55.34 178 PHE A N 1
ATOM 1440 C CA . PHE A 1 178 ? 31.664 -43.466 -9.503 1.00 55.34 178 PHE A CA 1
ATOM 1441 C C . PHE A 1 178 ? 32.113 -42.890 -10.860 1.00 55.34 178 PHE A C 1
ATOM 1443 O O . PHE A 1 178 ? 32.955 -43.473 -11.541 1.00 55.34 178 PHE A O 1
ATOM 1450 N N . ASN A 1 179 ? 31.612 -41.703 -11.226 1.00 50.72 179 ASN A N 1
ATOM 1451 C CA . ASN A 1 179 ? 31.701 -41.165 -12.595 1.00 50.72 179 ASN A CA 1
ATOM 1452 C C . ASN A 1 179 ? 32.706 -40.008 -12.812 1.00 50.72 179 ASN A C 1
ATOM 1454 O O . ASN A 1 179 ? 32.577 -39.263 -13.778 1.00 50.72 179 ASN A O 1
ATOM 1458 N N . SER A 1 180 ? 33.729 -39.832 -11.966 1.00 48.66 180 SER A N 1
ATOM 1459 C CA . SER A 1 180 ? 34.734 -38.767 -12.160 1.00 48.66 180 SER A CA 1
ATOM 1460 C C . SER A 1 180 ? 36.169 -39.257 -11.974 1.00 48.66 180 SER A C 1
ATOM 1462 O O . SER A 1 180 ? 36.590 -39.503 -10.848 1.00 48.66 180 SER A O 1
ATOM 1464 N N . ALA A 1 181 ? 36.940 -39.376 -13.065 1.00 50.16 181 ALA A N 1
ATOM 1465 C CA . ALA A 1 181 ? 38.393 -39.188 -13.003 1.00 50.16 181 ALA A CA 1
ATOM 1466 C C . ALA A 1 181 ? 38.998 -38.876 -14.377 1.00 50.16 181 ALA A C 1
ATOM 1468 O O . ALA A 1 181 ? 39.141 -39.765 -15.214 1.00 50.16 181 ALA A O 1
ATOM 1469 N N . ASN A 1 182 ? 39.462 -37.639 -14.551 1.00 54.06 182 ASN A N 1
ATOM 1470 C CA . ASN A 1 182 ? 40.281 -37.246 -15.701 1.00 54.06 182 ASN A CA 1
ATOM 1471 C C . ASN A 1 182 ? 41.731 -36.871 -15.325 1.00 54.06 182 ASN A C 1
ATOM 1473 O O . ASN A 1 182 ? 42.498 -36.494 -16.201 1.00 54.06 182 ASN A O 1
ATOM 1477 N N . ASN A 1 183 ? 42.152 -37.013 -14.054 1.00 63.81 183 ASN A N 1
ATOM 1478 C CA . ASN A 1 183 ? 43.404 -36.400 -13.569 1.00 63.81 183 ASN A CA 1
ATOM 1479 C C . ASN A 1 183 ? 44.429 -37.335 -12.883 1.00 63.81 183 ASN A C 1
ATOM 1481 O O . ASN A 1 183 ? 45.477 -36.857 -12.449 1.00 63.81 183 ASN A O 1
ATOM 1485 N N . ILE A 1 184 ? 44.200 -38.655 -12.807 1.00 68.25 184 ILE A N 1
ATOM 1486 C CA . ILE A 1 184 ? 45.089 -39.590 -12.071 1.00 68.25 184 ILE A CA 1
ATOM 1487 C C . ILE A 1 184 ? 46.523 -39.586 -12.631 1.00 68.25 184 ILE A C 1
ATOM 1489 O O . ILE A 1 184 ? 47.489 -39.610 -11.867 1.00 68.25 184 ILE A O 1
ATOM 1493 N N . ASP A 1 185 ? 46.689 -39.500 -13.953 1.00 69.31 185 ASP A N 1
ATOM 1494 C CA . ASP A 1 185 ? 48.016 -39.492 -14.584 1.00 69.31 185 ASP A CA 1
ATOM 1495 C C . ASP A 1 185 ? 48.825 -38.226 -14.267 1.00 69.31 185 ASP A C 1
ATOM 1497 O O . ASP A 1 185 ? 50.047 -38.299 -14.137 1.00 69.31 185 ASP A O 1
ATOM 1501 N N . ARG A 1 186 ? 48.158 -37.079 -14.077 1.00 80.19 186 ARG A N 1
ATOM 1502 C CA . ARG A 1 186 ? 48.796 -35.826 -13.639 1.00 80.19 186 ARG A CA 1
ATOM 1503 C C . ARG A 1 186 ? 49.253 -35.918 -12.183 1.00 80.19 186 ARG A C 1
ATOM 1505 O O . ARG A 1 186 ? 50.377 -35.532 -11.881 1.00 80.19 186 ARG A O 1
ATOM 1512 N N . ILE A 1 187 ? 48.406 -36.475 -11.318 1.00 75.75 187 ILE A N 1
ATOM 1513 C CA . ILE A 1 187 ? 48.644 -36.614 -9.870 1.00 75.75 187 ILE A CA 1
ATOM 1514 C C . ILE A 1 187 ? 49.772 -37.621 -9.574 1.00 75.75 187 ILE A C 1
ATOM 1516 O O . ILE A 1 187 ? 50.474 -37.507 -8.576 1.00 75.75 187 ILE A O 1
ATOM 1520 N N . SER A 1 188 ? 49.999 -38.578 -10.478 1.00 67.88 188 SER A N 1
ATOM 1521 C CA . SER A 1 188 ? 51.015 -39.631 -10.328 1.00 67.88 188 SER A CA 1
ATOM 1522 C C . SER A 1 188 ? 52.459 -39.180 -10.600 1.00 67.88 188 SER A C 1
ATOM 1524 O O . SER A 1 188 ? 53.388 -39.963 -10.387 1.00 67.88 188 SER A O 1
ATOM 1526 N N . LYS A 1 189 ? 52.683 -37.962 -11.113 1.00 75.31 189 LYS A N 1
ATOM 1527 C CA . LYS A 1 189 ? 54.028 -37.488 -11.475 1.00 75.31 189 LYS A CA 1
ATOM 1528 C C . LYS A 1 189 ? 54.857 -37.114 -10.240 1.00 75.31 189 LYS A C 1
ATOM 1530 O O . LYS A 1 189 ? 54.338 -36.627 -9.235 1.00 75.31 189 LYS A O 1
ATOM 1535 N N . SER A 1 190 ? 56.176 -37.316 -10.305 1.00 67.00 190 SER A N 1
ATOM 1536 C CA . SER A 1 190 ? 57.096 -37.015 -9.194 1.00 67.00 190 SER A CA 1
ATOM 1537 C C . SER A 1 190 ? 57.143 -35.530 -8.825 1.00 67.00 190 SER A C 1
ATOM 1539 O O . SER A 1 190 ? 57.355 -35.199 -7.660 1.00 67.00 190 SER A O 1
ATOM 1541 N N . ASP A 1 191 ? 56.886 -34.655 -9.788 1.00 76.50 191 ASP A N 1
ATOM 1542 C CA . ASP A 1 191 ? 56.846 -33.195 -9.687 1.00 76.50 191 ASP A CA 1
ATOM 1543 C C . ASP A 1 191 ? 55.420 -32.632 -9.533 1.00 76.50 191 ASP A C 1
ATOM 1545 O O . ASP A 1 191 ? 55.219 -31.428 -9.658 1.00 76.50 191 ASP A O 1
ATOM 1549 N N . TYR A 1 192 ? 54.420 -33.479 -9.255 1.00 78.31 192 TYR A N 1
ATOM 1550 C CA . TYR A 1 192 ? 53.034 -33.039 -9.089 1.00 78.31 192 TYR A CA 1
ATOM 1551 C C . TYR A 1 192 ? 52.886 -31.969 -7.994 1.00 78.31 192 TYR A C 1
ATOM 1553 O O . TYR A 1 192 ? 53.243 -32.199 -6.836 1.00 78.31 192 TYR A O 1
ATOM 1561 N N . LEU A 1 193 ? 52.277 -30.841 -8.365 1.00 80.50 193 LEU A N 1
ATOM 1562 C CA . LEU A 1 193 ? 51.827 -29.791 -7.460 1.00 80.50 193 LEU A CA 1
ATOM 1563 C C . LEU A 1 193 ? 50.308 -29.582 -7.643 1.00 80.50 193 LEU A C 1
ATOM 1565 O O . LEU A 1 193 ? 49.865 -29.444 -8.789 1.00 80.50 193 LEU A O 1
ATOM 1569 N N . PRO A 1 194 ? 49.503 -29.577 -6.561 1.00 81.69 194 PRO A N 1
ATOM 1570 C CA . PRO A 1 194 ? 48.055 -29.389 -6.652 1.00 81.69 194 PRO A CA 1
ATOM 1571 C C . PRO A 1 194 ? 47.661 -28.046 -7.277 1.00 81.69 194 PRO A C 1
ATOM 1573 O O . PRO A 1 194 ? 48.170 -26.992 -6.881 1.00 81.69 194 PRO A O 1
ATOM 1576 N N . THR A 1 195 ? 46.712 -28.077 -8.214 1.00 81.44 195 THR A N 1
ATOM 1577 C CA . THR A 1 195 ? 46.055 -26.873 -8.747 1.00 81.44 195 THR A CA 1
ATOM 1578 C C . THR A 1 195 ? 45.028 -26.335 -7.748 1.00 81.44 195 THR A C 1
ATOM 1580 O O . THR A 1 195 ? 44.707 -26.989 -6.756 1.00 81.44 195 THR A O 1
ATOM 1583 N N . ASP A 1 196 ? 44.487 -25.137 -7.991 1.00 78.25 196 ASP A N 1
ATOM 1584 C CA . ASP A 1 196 ? 43.423 -24.583 -7.136 1.00 78.25 196 ASP A CA 1
ATOM 1585 C C . ASP A 1 196 ? 42.187 -25.481 -7.117 1.00 78.25 196 ASP A C 1
ATOM 1587 O O . ASP A 1 196 ? 41.585 -25.687 -6.068 1.00 78.25 196 ASP A O 1
ATOM 1591 N N . GLU A 1 197 ? 41.874 -26.104 -8.252 1.00 74.06 197 GLU A N 1
ATOM 1592 C CA . GLU A 1 197 ? 40.798 -27.083 -8.364 1.00 74.06 197 GLU A CA 1
ATOM 1593 C C . GLU A 1 197 ? 41.051 -28.329 -7.497 1.00 74.06 197 GLU A C 1
ATOM 1595 O O . GLU A 1 197 ? 40.157 -28.750 -6.760 1.00 74.06 197 GLU A O 1
ATOM 1600 N N . ASP A 1 198 ? 42.280 -28.865 -7.486 1.00 74.12 198 ASP A N 1
ATOM 1601 C CA . ASP A 1 198 ? 42.646 -29.992 -6.613 1.00 74.12 198 ASP A CA 1
ATOM 1602 C C . ASP A 1 198 ? 42.475 -29.633 -5.129 1.00 74.12 198 ASP A C 1
ATOM 1604 O O . ASP A 1 198 ? 42.010 -30.444 -4.324 1.00 74.12 198 ASP A O 1
ATOM 1608 N N . ILE A 1 199 ? 42.833 -28.400 -4.752 1.00 76.94 199 ILE A N 1
ATOM 1609 C CA . ILE A 1 199 ? 42.737 -27.916 -3.370 1.00 76.94 199 ILE A CA 1
ATOM 1610 C C . ILE A 1 199 ? 41.279 -27.676 -2.966 1.00 76.94 199 ILE A C 1
ATOM 1612 O O . ILE A 1 199 ? 40.894 -28.012 -1.839 1.00 76.94 199 ILE A O 1
ATOM 1616 N N . LEU A 1 200 ? 40.458 -27.128 -3.864 1.00 73.50 200 LEU A N 1
ATOM 1617 C CA . LEU A 1 200 ? 39.026 -26.927 -3.644 1.00 73.50 200 LEU A CA 1
ATOM 1618 C C . LEU A 1 200 ? 38.293 -28.263 -3.466 1.00 73.50 200 LEU A C 1
ATOM 1620 O O . LEU A 1 200 ? 37.459 -28.375 -2.568 1.00 73.50 200 LEU A O 1
ATOM 1624 N N . GLN A 1 201 ? 38.660 -29.289 -4.239 1.00 72.69 201 GLN A N 1
ATOM 1625 C CA . GLN A 1 201 ? 38.068 -30.630 -4.154 1.00 72.69 201 GLN A CA 1
ATOM 1626 C C . GLN A 1 201 ? 38.621 -31.477 -2.994 1.00 72.69 201 GLN A C 1
ATOM 1628 O O . GLN A 1 201 ? 37.987 -32.447 -2.569 1.00 72.69 201 GLN A O 1
ATOM 1633 N N . ALA A 1 202 ? 39.784 -31.126 -2.437 1.00 71.50 202 ALA A N 1
ATOM 1634 C CA . ALA A 1 202 ? 40.370 -31.858 -1.321 1.00 71.50 202 ALA A CA 1
ATOM 1635 C C . ALA A 1 202 ? 39.517 -31.733 -0.042 1.00 71.50 202 ALA A C 1
ATOM 1637 O O . ALA A 1 202 ? 39.405 -30.660 0.558 1.00 71.50 202 ALA A O 1
ATOM 1638 N N . ARG A 1 203 ? 38.971 -32.852 0.444 1.00 70.50 203 ARG A N 1
ATOM 1639 C CA . ARG A 1 203 ? 38.293 -32.935 1.745 1.00 70.50 203 ARG A CA 1
ATOM 1640 C C . ARG A 1 203 ? 39.316 -32.814 2.881 1.00 70.50 203 ARG A C 1
ATOM 1642 O O . ARG A 1 203 ? 40.269 -33.582 2.936 1.00 70.50 203 ARG A O 1
ATOM 1649 N N . VAL A 1 204 ? 39.100 -31.860 3.784 1.00 67.12 204 VAL A N 1
ATOM 1650 C CA . VAL A 1 204 ? 39.823 -31.714 5.059 1.00 67.12 204 VAL A CA 1
ATOM 1651 C C . VAL A 1 204 ? 38.766 -31.624 6.148 1.00 67.12 204 VAL A C 1
ATOM 1653 O O . VAL A 1 204 ? 37.831 -30.836 6.016 1.00 67.12 204 VAL A O 1
ATOM 1656 N N . ARG A 1 205 ? 38.866 -32.447 7.194 1.00 58.66 205 ARG A N 1
ATOM 1657 C CA . ARG A 1 205 ? 37.903 -32.407 8.300 1.00 58.66 205 ARG A CA 1
ATOM 1658 C C . ARG A 1 205 ? 38.201 -31.183 9.168 1.00 58.66 205 ARG A C 1
ATOM 1660 O O . ARG A 1 205 ? 39.282 -31.087 9.748 1.00 58.66 205 ARG A O 1
ATOM 1667 N N . THR A 1 206 ? 37.260 -30.251 9.252 1.00 58.16 206 THR A N 1
ATOM 1668 C CA . THR A 1 206 ? 37.328 -29.141 10.206 1.00 58.16 206 THR A CA 1
ATOM 1669 C C . THR A 1 206 ? 37.103 -29.691 11.613 1.00 58.16 206 THR A C 1
ATOM 1671 O O . THR A 1 206 ? 36.153 -30.428 11.864 1.00 58.16 206 THR A O 1
ATOM 1674 N N . VAL A 1 207 ? 38.025 -29.390 12.527 1.00 53.12 207 VAL A N 1
ATOM 1675 C CA . VAL A 1 207 ? 37.916 -29.747 13.946 1.00 53.12 207 VAL A CA 1
ATOM 1676 C C . VAL A 1 207 ? 38.037 -28.442 14.719 1.00 53.12 207 VAL A C 1
ATOM 1678 O O . VAL A 1 207 ? 39.123 -27.865 14.763 1.00 53.12 207 VAL A O 1
ATOM 1681 N N . GLY A 1 208 ? 36.920 -27.974 15.276 1.00 52.72 208 GLY A N 1
ATOM 1682 C CA . GLY A 1 208 ? 36.824 -26.680 15.957 1.00 52.72 208 GLY A CA 1
ATOM 1683 C C . GLY A 1 208 ? 36.549 -25.495 15.024 1.00 52.72 208 GLY A C 1
ATOM 1684 O O . GLY A 1 208 ? 36.341 -25.657 13.821 1.00 52.72 208 GLY A O 1
ATOM 1685 N N . VAL A 1 209 ? 36.533 -24.300 15.614 1.00 57.59 209 VAL A N 1
ATOM 1686 C CA . VAL A 1 209 ? 36.300 -23.017 14.935 1.00 57.59 209 VAL A CA 1
ATOM 1687 C C . VAL A 1 209 ? 37.641 -22.444 14.467 1.00 57.59 209 VAL A C 1
ATOM 1689 O O . VAL A 1 209 ? 38.614 -22.465 15.221 1.00 57.59 209 VAL A O 1
ATOM 1692 N N . ALA A 1 210 ? 37.702 -21.945 13.231 1.00 56.91 210 ALA A N 1
ATOM 1693 C CA . ALA A 1 210 ? 38.884 -21.297 12.663 1.00 56.91 210 ALA A CA 1
ATOM 1694 C C . ALA A 1 210 ? 38.532 -19.883 12.179 1.00 56.91 210 ALA A C 1
ATOM 1696 O O . ALA A 1 210 ? 37.551 -19.704 11.460 1.00 56.91 210 ALA A O 1
ATOM 1697 N N . GLU A 1 211 ? 39.340 -18.895 12.564 1.00 61.16 211 GLU A N 1
ATOM 1698 C CA . GLU A 1 211 ? 39.143 -17.487 12.211 1.00 61.16 211 GLU A CA 1
ATOM 1699 C C . GLU A 1 211 ? 39.992 -17.087 10.996 1.00 61.16 211 GLU A C 1
ATOM 1701 O O . GLU A 1 211 ? 41.186 -17.393 10.919 1.00 61.16 211 GLU A O 1
ATOM 1706 N N . HIS A 1 212 ? 39.378 -16.359 10.059 1.00 64.19 212 HIS A N 1
ATOM 1707 C CA . HIS A 1 212 ? 40.047 -15.792 8.893 1.00 64.19 212 HIS A CA 1
ATOM 1708 C C . HIS A 1 212 ? 39.622 -14.341 8.679 1.00 64.19 212 HIS A C 1
ATOM 1710 O O . HIS A 1 212 ? 38.432 -14.047 8.639 1.00 64.19 212 HIS A O 1
ATOM 1716 N N . LYS A 1 213 ? 40.609 -13.458 8.489 1.00 61.50 213 LYS A N 1
ATOM 1717 C CA . LYS A 1 213 ? 40.390 -12.049 8.152 1.00 61.50 213 LYS A CA 1
ATOM 1718 C C . LYS A 1 213 ? 40.657 -11.831 6.670 1.00 61.50 213 LYS A C 1
ATOM 1720 O O . LYS A 1 213 ? 41.742 -12.164 6.188 1.00 61.50 213 LYS A O 1
ATOM 1725 N N . PHE A 1 214 ? 39.678 -11.275 5.970 1.00 61.84 214 PHE A N 1
ATOM 1726 C CA . PHE A 1 214 ? 39.798 -10.855 4.576 1.00 61.84 214 PHE A CA 1
ATOM 1727 C C . PHE A 1 214 ? 39.643 -9.340 4.506 1.00 61.84 214 PHE A C 1
ATOM 1729 O O . PHE A 1 214 ? 38.939 -8.767 5.330 1.00 61.84 214 PHE A O 1
ATOM 1736 N N . GLU A 1 215 ? 40.308 -8.698 3.552 1.00 56.41 215 GLU A N 1
ATOM 1737 C CA . GLU A 1 215 ? 40.090 -7.285 3.252 1.00 56.41 215 GLU A CA 1
ATOM 1738 C C . GLU A 1 215 ? 39.391 -7.219 1.898 1.00 56.41 215 GLU A C 1
ATOM 1740 O O . GLU A 1 215 ? 39.984 -7.523 0.862 1.00 56.41 215 GLU A O 1
ATOM 1745 N N . ILE A 1 216 ? 38.106 -6.881 1.912 1.00 57.41 216 ILE A N 1
ATOM 1746 C CA . ILE A 1 216 ? 37.300 -6.720 0.700 1.00 57.41 216 ILE A CA 1
ATOM 1747 C C . ILE A 1 216 ? 36.882 -5.255 0.685 1.00 57.41 216 ILE A C 1
ATOM 1749 O O . ILE A 1 216 ? 36.149 -4.828 1.570 1.00 57.41 216 ILE A O 1
ATOM 1753 N N . ASN A 1 217 ? 37.414 -4.467 -0.254 1.00 46.62 217 ASN A N 1
ATOM 1754 C CA . ASN A 1 217 ? 37.097 -3.041 -0.414 1.00 46.62 217 ASN A CA 1
ATOM 1755 C C . ASN A 1 217 ? 37.092 -2.225 0.908 1.00 46.62 217 ASN A C 1
ATOM 1757 O O . ASN A 1 217 ? 36.134 -1.516 1.194 1.00 46.62 217 ASN A O 1
ATOM 1761 N N . ARG A 1 218 ? 38.192 -2.280 1.685 1.00 40.53 218 ARG A N 1
ATOM 1762 C CA . ARG A 1 218 ? 38.433 -1.545 2.957 1.00 40.53 218 ARG A CA 1
ATOM 1763 C C . ARG A 1 218 ? 37.619 -1.968 4.196 1.00 40.53 218 ARG A C 1
ATOM 1765 O O . ARG A 1 218 ? 37.598 -1.216 5.169 1.00 40.53 218 ARG A O 1
ATOM 1772 N N . THR A 1 219 ? 37.050 -3.170 4.231 1.00 37.94 219 THR A N 1
ATOM 1773 C CA . THR A 1 219 ? 36.447 -3.730 5.457 1.00 37.94 219 THR A CA 1
ATOM 1774 C C . THR A 1 219 ? 37.150 -5.024 5.866 1.00 37.94 219 THR A C 1
ATOM 1776 O O . THR A 1 219 ? 37.382 -5.894 5.022 1.00 37.94 219 THR A O 1
ATOM 1779 N N . ILE A 1 220 ? 37.525 -5.127 7.148 1.00 38.84 220 ILE A N 1
ATOM 1780 C CA . ILE A 1 220 ? 38.184 -6.289 7.764 1.00 38.84 220 ILE A CA 1
ATOM 1781 C C . ILE A 1 220 ? 37.121 -7.093 8.535 1.00 38.84 220 ILE A C 1
ATOM 1783 O O . ILE A 1 220 ? 36.224 -6.512 9.129 1.00 38.84 220 ILE A O 1
ATOM 1787 N N . TYR A 1 221 ? 37.206 -8.427 8.527 1.00 45.78 221 TYR A N 1
ATOM 1788 C CA . TYR A 1 221 ? 36.226 -9.325 9.173 1.00 45.78 221 TYR A CA 1
ATOM 1789 C C . TYR A 1 221 ? 36.879 -10.145 10.310 1.00 45.78 221 TYR A C 1
ATOM 1791 O O . TYR A 1 221 ? 38.021 -10.584 10.151 1.00 45.78 221 TYR A O 1
ATOM 1799 N N . SER A 1 222 ? 36.196 -10.370 11.448 1.00 35.53 222 SER A N 1
ATOM 1800 C CA . SER A 1 222 ? 36.696 -11.132 12.628 1.00 35.53 222 SER A CA 1
ATOM 1801 C C . SER A 1 222 ? 35.541 -11.628 13.533 1.00 35.53 222 SER A C 1
ATOM 1803 O O . SER A 1 222 ? 34.718 -10.792 13.893 1.00 35.53 222 SER A O 1
ATOM 1805 N N . PRO A 1 223 ? 35.434 -12.916 13.952 1.00 43.22 223 PRO A N 1
ATOM 1806 C CA . PRO A 1 223 ? 34.303 -13.368 14.772 1.00 43.22 223 PRO A CA 1
ATOM 1807 C C . PRO A 1 223 ? 34.661 -13.947 16.157 1.00 43.22 223 PRO A C 1
ATOM 1809 O O . PRO A 1 223 ? 35.448 -14.885 16.287 1.00 43.22 223 PRO A O 1
ATOM 1812 N N . TYR A 1 224 ? 33.931 -13.463 17.166 1.00 39.09 224 TYR A N 1
ATOM 1813 C CA . TYR A 1 224 ? 33.465 -14.215 18.339 1.00 39.09 224 TYR A CA 1
ATOM 1814 C C . TYR A 1 224 ? 31.954 -13.954 18.518 1.00 39.09 224 TYR A C 1
ATOM 1816 O O . TYR A 1 224 ? 31.421 -13.007 17.948 1.00 39.09 224 TYR A O 1
ATOM 1824 N N . PHE A 1 225 ? 31.288 -14.822 19.283 1.00 48.91 225 PHE A N 1
ATOM 1825 C CA . PHE A 1 225 ? 29.842 -15.105 19.299 1.00 48.91 225 PHE A CA 1
ATOM 1826 C C . PHE A 1 225 ? 28.877 -14.051 19.892 1.00 48.91 225 PHE A C 1
ATOM 1828 O O . PHE A 1 225 ? 27.766 -14.415 20.249 1.00 48.91 225 PHE A O 1
ATOM 1835 N N . ASP A 1 226 ? 29.224 -12.766 19.923 1.00 43.41 226 ASP A N 1
ATOM 1836 C CA . ASP A 1 226 ? 28.288 -11.694 20.301 1.00 43.41 226 ASP A CA 1
ATOM 1837 C C . ASP A 1 226 ? 28.359 -10.582 19.225 1.00 43.41 226 ASP A C 1
ATOM 1839 O O . ASP A 1 226 ? 29.450 -10.084 18.918 1.00 43.41 226 ASP A O 1
ATOM 1843 N N . ASP A 1 227 ? 27.214 -10.240 18.620 1.00 56.06 227 ASP A N 1
ATOM 1844 C CA . ASP A 1 227 ? 27.014 -9.419 17.401 1.00 56.06 227 ASP A CA 1
ATOM 1845 C C . ASP A 1 227 ? 27.559 -10.035 16.101 1.00 56.06 227 ASP A C 1
ATOM 1847 O O . ASP A 1 227 ? 28.726 -9.831 15.775 1.00 56.06 227 ASP A O 1
ATOM 1851 N N . VAL A 1 228 ? 26.725 -10.738 15.323 1.00 61.62 228 VAL A N 1
ATOM 1852 C CA . VAL A 1 228 ? 27.016 -11.154 13.932 1.00 61.62 228 VAL A CA 1
ATOM 1853 C C . VAL A 1 228 ? 26.088 -10.386 12.989 1.00 61.62 228 VAL A C 1
ATOM 1855 O O . VAL A 1 228 ? 24.876 -10.401 13.195 1.00 61.62 228 VAL A O 1
ATOM 1858 N N . ASP A 1 229 ? 26.640 -9.754 11.948 1.00 66.81 229 ASP A N 1
ATOM 1859 C CA . ASP A 1 229 ? 25.849 -8.982 10.976 1.00 66.81 229 ASP A CA 1
ATOM 1860 C C . ASP A 1 229 ? 25.102 -9.904 10.002 1.00 66.81 229 ASP A C 1
ATOM 1862 O O . ASP A 1 229 ? 23.939 -9.664 9.674 1.00 66.81 229 ASP A O 1
ATOM 1866 N N . ALA A 1 230 ? 25.752 -10.992 9.562 1.00 70.56 230 ALA A N 1
ATOM 1867 C CA . ALA A 1 230 ? 25.121 -11.987 8.702 1.00 70.56 230 ALA A CA 1
ATOM 1868 C C . ALA A 1 230 ? 25.651 -13.426 8.874 1.00 70.56 230 ALA A C 1
ATOM 1870 O O . ALA A 1 230 ? 26.834 -13.673 9.140 1.00 70.56 230 ALA A O 1
ATOM 1871 N N . ILE A 1 231 ? 24.765 -14.399 8.660 1.00 73.25 231 ILE A N 1
ATOM 1872 C CA . ILE A 1 231 ? 25.035 -15.841 8.660 1.00 73.25 231 ILE A CA 1
ATOM 1873 C C . ILE A 1 231 ? 24.877 -16.369 7.238 1.00 73.25 231 ILE A C 1
ATOM 1875 O O . ILE A 1 231 ? 23.824 -16.199 6.635 1.00 73.25 231 ILE A O 1
ATOM 1879 N N . ILE A 1 232 ? 25.883 -17.080 6.725 1.00 77.44 232 ILE A N 1
ATOM 1880 C CA . ILE A 1 232 ? 25.758 -17.813 5.460 1.00 77.44 232 ILE A CA 1
ATOM 1881 C C . ILE A 1 232 ? 25.521 -19.291 5.765 1.00 77.44 232 ILE A C 1
ATOM 1883 O O . ILE A 1 232 ? 26.441 -20.023 6.151 1.00 77.44 232 ILE A O 1
ATOM 1887 N N . PHE A 1 233 ? 24.282 -19.741 5.579 1.00 79.31 233 PHE A N 1
ATOM 1888 C CA . PHE A 1 233 ? 23.888 -21.131 5.762 1.00 79.31 233 PHE A CA 1
ATOM 1889 C C . PHE A 1 233 ? 24.067 -21.921 4.463 1.00 79.31 233 PHE A C 1
ATOM 1891 O O . PHE A 1 233 ? 23.547 -21.547 3.417 1.00 79.31 233 PHE A O 1
ATOM 1898 N N . MET A 1 234 ? 24.788 -23.043 4.516 1.00 78.94 234 MET A N 1
ATOM 1899 C CA . MET A 1 234 ? 25.074 -23.866 3.336 1.00 78.94 234 MET A CA 1
ATOM 1900 C C . MET A 1 234 ? 24.270 -25.168 3.383 1.00 78.94 234 MET A C 1
ATOM 1902 O O . MET A 1 234 ? 24.606 -26.071 4.151 1.00 78.94 234 MET A O 1
ATOM 1906 N N . ALA A 1 235 ? 23.280 -25.315 2.505 1.00 81.50 235 ALA A N 1
ATOM 1907 C CA . ALA A 1 235 ? 22.497 -26.543 2.372 1.00 81.50 235 ALA A CA 1
ATOM 1908 C C . ALA A 1 235 ? 22.980 -27.358 1.164 1.00 81.50 235 ALA A C 1
ATOM 1910 O O . ALA A 1 235 ? 22.941 -26.896 0.025 1.00 81.50 235 ALA A O 1
ATOM 1911 N N . ALA A 1 236 ? 23.449 -28.589 1.381 1.00 81.50 236 ALA A N 1
ATOM 1912 C CA . ALA A 1 236 ? 23.853 -29.472 0.286 1.00 81.50 236 ALA A CA 1
ATOM 1913 C C . ALA A 1 236 ? 22.623 -30.144 -0.345 1.00 81.50 236 ALA A C 1
ATOM 1915 O O . ALA A 1 236 ? 22.263 -31.257 0.040 1.00 81.50 236 ALA A O 1
ATOM 1916 N N . VAL A 1 237 ? 22.016 -29.510 -1.352 1.00 79.38 237 VAL A N 1
ATOM 1917 C CA . VAL A 1 237 ? 20.759 -29.990 -1.962 1.00 79.38 237 VAL A CA 1
ATOM 1918 C C . VAL A 1 237 ? 20.874 -31.368 -2.611 1.00 79.38 237 VAL A C 1
ATOM 1920 O O . VAL A 1 237 ? 19.884 -32.069 -2.746 1.00 79.38 237 VAL A O 1
ATOM 1923 N N . SER A 1 238 ? 22.084 -31.810 -2.962 1.00 80.19 238 SER A N 1
ATOM 1924 C CA . SER A 1 238 ? 22.334 -33.160 -3.488 1.00 80.19 238 SER A CA 1
ATOM 1925 C C . SER A 1 238 ? 22.309 -34.279 -2.436 1.00 80.19 238 SER A C 1
ATOM 1927 O O . SER A 1 238 ? 22.515 -35.437 -2.802 1.00 80.19 238 SER A O 1
ATOM 1929 N N . ALA A 1 239 ? 22.102 -33.973 -1.151 1.00 80.75 239 ALA A N 1
ATOM 1930 C CA . ALA A 1 239 ? 22.127 -34.945 -0.054 1.00 80.75 239 ALA A CA 1
ATOM 1931 C C . ALA A 1 239 ? 20.745 -35.529 0.311 1.00 80.75 239 ALA A C 1
ATOM 1933 O O . ALA A 1 239 ? 20.632 -36.223 1.318 1.00 80.75 239 ALA A O 1
ATOM 1934 N N . PHE A 1 240 ? 19.706 -35.272 -0.490 1.00 77.06 240 PHE A N 1
ATOM 1935 C CA . PHE A 1 240 ? 18.332 -35.745 -0.252 1.00 77.06 240 PHE A CA 1
ATOM 1936 C C . PHE A 1 240 ? 18.190 -37.277 -0.178 1.00 77.06 240 PHE A C 1
ATOM 1938 O O . PHE A 1 240 ? 17.252 -37.775 0.433 1.00 77.06 240 PHE A O 1
ATOM 1945 N N . ASP A 1 241 ? 19.102 -38.028 -0.793 1.00 72.88 241 ASP A N 1
ATOM 1946 C CA . ASP A 1 241 ? 19.165 -39.497 -0.824 1.00 72.88 241 ASP A CA 1
ATOM 1947 C C . ASP A 1 241 ? 20.223 -40.060 0.144 1.00 72.88 241 ASP A C 1
ATOM 1949 O O . ASP A 1 241 ? 20.560 -41.242 0.082 1.00 72.88 241 ASP A O 1
ATOM 1953 N N . GLN A 1 242 ? 20.787 -39.220 1.017 1.00 78.50 242 GLN A N 1
ATOM 1954 C CA . GLN A 1 242 ? 21.856 -39.591 1.942 1.00 78.50 242 GLN A CA 1
ATOM 1955 C C . GLN A 1 242 ? 21.391 -39.507 3.394 1.00 78.50 242 GLN A C 1
ATOM 1957 O O . GLN A 1 242 ? 20.602 -38.639 3.769 1.00 78.50 242 GLN A O 1
ATOM 1962 N N . THR A 1 243 ? 21.958 -40.372 4.228 1.00 80.31 243 THR A N 1
ATOM 1963 C CA . THR A 1 243 ? 21.806 -40.355 5.687 1.00 80.31 243 THR A CA 1
ATOM 1964 C C . THR A 1 243 ? 23.047 -39.748 6.342 1.00 80.31 243 THR A C 1
ATOM 1966 O O . THR A 1 243 ? 24.099 -39.643 5.695 1.00 80.31 243 THR A O 1
ATOM 1969 N N . LEU A 1 244 ? 22.935 -39.278 7.585 1.00 76.50 244 LEU A N 1
ATOM 1970 C CA . LEU A 1 244 ? 24.086 -38.750 8.322 1.00 76.50 244 LEU A CA 1
ATOM 1971 C C . LEU A 1 244 ? 25.136 -39.851 8.543 1.00 76.50 244 LEU A C 1
ATOM 1973 O O . LEU A 1 244 ? 24.836 -41.046 8.550 1.00 76.50 244 LEU A O 1
ATOM 1977 N N . GLU A 1 245 ? 26.401 -39.446 8.679 1.00 71.19 245 GLU A N 1
ATOM 1978 C CA . GLU A 1 245 ? 27.483 -40.389 9.006 1.00 71.19 245 GLU A CA 1
ATOM 1979 C C . GLU A 1 245 ? 27.396 -40.794 10.487 1.00 71.19 245 GLU A C 1
ATOM 1981 O O . GLU A 1 245 ? 27.767 -41.904 10.866 1.00 71.19 245 GLU A O 1
ATOM 1986 N N . GLU A 1 246 ? 26.883 -39.877 11.305 1.00 74.81 246 GLU A N 1
ATOM 1987 C CA . GLU A 1 246 ? 26.671 -39.986 12.741 1.00 74.81 246 GLU A CA 1
ATOM 1988 C C . GLU A 1 246 ? 25.408 -40.782 13.089 1.00 74.81 246 GLU A C 1
ATOM 1990 O O . GLU A 1 246 ? 25.396 -41.481 14.102 1.00 74.81 246 GLU A O 1
ATOM 1995 N N . ASP A 1 247 ? 24.376 -40.692 12.244 1.00 76.19 247 ASP A N 1
ATOM 1996 C CA . ASP A 1 247 ? 23.094 -41.370 12.419 1.00 76.19 247 ASP A CA 1
ATOM 1997 C C . ASP A 1 247 ? 22.535 -41.844 11.067 1.00 76.19 247 ASP A C 1
ATOM 1999 O O . ASP A 1 247 ? 22.135 -41.057 10.205 1.00 76.19 247 ASP A O 1
ATOM 2003 N N . ILE A 1 248 ? 22.518 -43.163 10.880 1.00 80.06 248 ILE A N 1
ATOM 2004 C CA . ILE A 1 248 ? 22.082 -43.795 9.633 1.00 80.06 248 ILE A CA 1
ATOM 2005 C C . ILE A 1 248 ? 20.568 -43.718 9.414 1.00 80.06 248 ILE A C 1
ATOM 2007 O O . ILE A 1 248 ? 20.127 -43.933 8.288 1.00 80.06 248 ILE A O 1
ATOM 2011 N N . ASP A 1 249 ? 19.780 -43.416 10.448 1.00 78.38 249 ASP A N 1
ATOM 2012 C CA . ASP A 1 249 ? 18.320 -43.347 10.347 1.00 78.38 249 ASP A CA 1
ATOM 2013 C C . ASP A 1 249 ? 17.834 -41.932 9.983 1.00 78.38 249 ASP A C 1
ATOM 2015 O O . ASP A 1 249 ? 16.679 -41.741 9.592 1.00 78.38 249 ASP A O 1
ATOM 2019 N N . VAL A 1 250 ? 18.720 -40.933 10.054 1.00 76.25 250 VAL A N 1
ATOM 2020 C CA . VAL A 1 250 ? 18.393 -39.527 9.800 1.00 76.25 250 VAL A CA 1
ATOM 2021 C C . VAL A 1 250 ? 18.840 -39.110 8.403 1.00 76.25 250 VAL A C 1
ATOM 2023 O O . VAL A 1 250 ? 20.011 -39.213 8.032 1.00 76.25 250 VAL A O 1
ATOM 2026 N N . ASN A 1 251 ? 17.900 -38.585 7.615 1.00 81.31 251 ASN A N 1
ATOM 2027 C CA . ASN A 1 251 ? 18.184 -38.007 6.306 1.00 81.31 251 ASN A CA 1
ATOM 2028 C C . ASN A 1 251 ? 18.931 -36.669 6.438 1.00 81.31 251 ASN A C 1
ATOM 2030 O O . ASN A 1 251 ? 18.506 -35.781 7.177 1.00 81.31 251 ASN A O 1
ATOM 2034 N N . ARG A 1 252 ? 20.007 -36.488 5.664 1.00 79.31 252 ARG A N 1
ATOM 2035 C CA . ARG A 1 252 ? 20.867 -35.292 5.749 1.00 79.31 252 ARG A CA 1
ATOM 2036 C C . ARG A 1 252 ? 20.166 -33.996 5.351 1.00 79.31 252 ARG A C 1
ATOM 2038 O O . ARG A 1 252 ? 20.515 -32.938 5.870 1.00 79.31 252 ARG A O 1
ATOM 2045 N N . MET A 1 253 ? 19.234 -34.058 4.401 1.00 78.31 253 MET A N 1
ATOM 2046 C CA . MET A 1 253 ? 18.490 -32.880 3.960 1.00 78.31 253 MET A CA 1
ATOM 2047 C C . MET A 1 253 ? 17.459 -32.479 5.014 1.00 78.31 253 MET A C 1
ATOM 2049 O O . MET A 1 253 ? 17.363 -31.303 5.345 1.00 78.31 253 MET A O 1
ATOM 2053 N N . THR A 1 254 ? 16.749 -33.448 5.597 1.00 74.62 254 THR A N 1
ATOM 2054 C CA . THR A 1 254 ? 15.814 -33.195 6.706 1.00 74.62 254 THR A CA 1
ATOM 2055 C C . THR A 1 254 ? 16.514 -32.562 7.907 1.00 74.62 254 THR A C 1
ATOM 2057 O O . THR A 1 254 ? 16.020 -31.571 8.437 1.00 74.62 254 THR A O 1
ATOM 2060 N N . ASP A 1 255 ? 17.683 -33.075 8.286 1.00 80.25 255 ASP A N 1
ATOM 2061 C CA . ASP A 1 255 ? 18.511 -32.492 9.348 1.00 80.25 255 ASP A CA 1
ATOM 2062 C C . ASP A 1 255 ? 18.936 -31.047 9.022 1.00 80.25 255 ASP A C 1
ATOM 2064 O O . ASP A 1 255 ? 18.794 -30.146 9.847 1.00 80.25 255 ASP A O 1
ATOM 2068 N N . SER A 1 256 ? 19.350 -30.789 7.774 1.00 80.88 256 SER A N 1
ATOM 2069 C CA . SER A 1 256 ? 19.719 -29.436 7.324 1.00 80.88 256 SER A CA 1
ATOM 2070 C C . SER A 1 256 ? 18.549 -28.447 7.409 1.00 80.88 256 SER A C 1
ATOM 2072 O O . SER A 1 256 ? 18.761 -27.291 7.765 1.00 80.88 256 SER A O 1
ATOM 2074 N N . ILE A 1 257 ? 17.322 -28.890 7.113 1.00 73.31 257 ILE A N 1
ATOM 2075 C CA . ILE A 1 257 ? 16.104 -28.067 7.212 1.00 73.31 257 ILE A CA 1
ATOM 2076 C C . ILE A 1 257 ? 15.795 -27.731 8.670 1.00 73.31 257 ILE A C 1
ATOM 2078 O O . ILE A 1 257 ? 15.560 -26.572 8.992 1.00 73.31 257 ILE A O 1
ATOM 2082 N N . GLN A 1 258 ? 15.837 -28.725 9.559 1.00 75.75 258 GLN A N 1
ATOM 2083 C CA . GLN A 1 258 ? 15.585 -28.517 10.989 1.00 75.75 258 GLN A CA 1
ATOM 2084 C C . GLN A 1 258 ? 16.617 -27.578 11.620 1.00 75.75 258 GLN A C 1
ATOM 2086 O O . GLN A 1 258 ? 16.277 -26.728 12.446 1.00 75.75 258 GLN A O 1
ATOM 2091 N N . LEU A 1 259 ? 17.881 -27.705 11.212 1.00 79.44 259 LEU A N 1
ATOM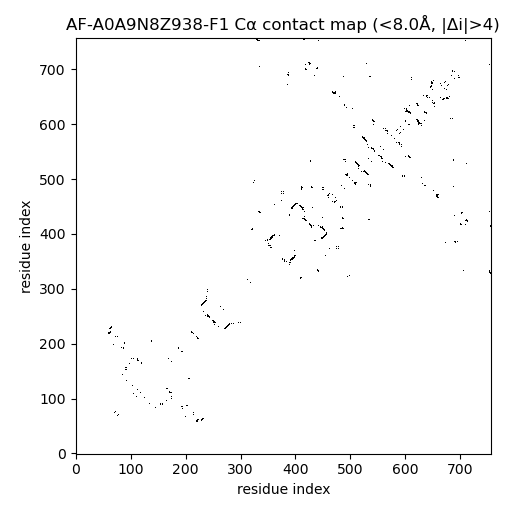 2092 C CA . LEU A 1 259 ? 18.937 -26.814 11.667 1.00 79.44 259 LEU A CA 1
ATOM 2093 C C . LEU A 1 259 ? 18.729 -25.382 11.160 1.00 79.44 259 LEU A C 1
ATOM 2095 O O . LEU A 1 259 ? 18.901 -24.444 11.935 1.00 79.44 259 LEU A O 1
ATOM 2099 N N . PHE A 1 260 ? 18.347 -25.211 9.892 1.00 79.19 260 PHE A N 1
ATOM 2100 C CA . PHE A 1 260 ? 18.037 -23.897 9.325 1.00 79.19 260 PHE A CA 1
ATOM 2101 C C . PHE A 1 260 ? 16.876 -23.227 10.069 1.00 79.19 260 PHE A C 1
ATOM 2103 O O . PHE A 1 260 ? 17.017 -22.098 10.530 1.00 79.19 260 PHE A O 1
ATOM 2110 N N . ASP A 1 261 ? 15.787 -23.964 10.298 1.00 69.19 261 ASP A N 1
ATOM 2111 C CA . ASP A 1 261 ? 14.617 -23.495 11.046 1.00 69.19 261 ASP A CA 1
ATOM 2112 C C . ASP A 1 261 ? 14.980 -23.067 12.479 1.00 69.19 261 ASP A C 1
ATOM 2114 O O . ASP A 1 261 ? 14.571 -22.013 12.965 1.00 69.19 261 ASP A O 1
ATOM 2118 N N . THR A 1 262 ? 15.850 -23.834 13.140 1.00 73.62 262 THR A N 1
ATOM 2119 C CA . THR A 1 262 ? 16.358 -23.491 14.478 1.00 73.62 262 THR A CA 1
ATOM 2120 C C . THR A 1 262 ? 17.185 -22.200 14.475 1.00 73.62 262 THR A C 1
ATOM 2122 O O . THR A 1 262 ? 17.161 -21.461 15.458 1.00 73.62 262 THR A O 1
ATOM 2125 N N . ILE A 1 263 ? 17.930 -21.921 13.400 1.00 73.38 263 ILE A N 1
ATOM 2126 C CA . ILE A 1 263 ? 18.737 -20.698 13.263 1.00 73.38 263 ILE A CA 1
ATOM 2127 C C . ILE A 1 263 ? 17.834 -19.489 13.007 1.00 73.38 263 ILE A C 1
ATOM 2129 O O . ILE A 1 263 ? 17.971 -18.488 13.709 1.00 73.38 263 ILE A O 1
ATOM 2133 N N . CYS A 1 264 ? 16.900 -19.593 12.058 1.00 68.75 264 CYS A N 1
ATOM 2134 C CA . CYS A 1 264 ? 15.986 -18.508 11.692 1.00 68.75 264 CYS A CA 1
ATOM 2135 C C . CYS A 1 264 ? 15.054 -18.109 12.844 1.00 68.75 264 CYS A C 1
ATOM 2137 O O . CYS A 1 264 ? 14.792 -16.927 13.041 1.00 68.75 264 CYS A O 1
ATOM 2139 N N . ASN A 1 265 ? 14.606 -19.074 13.652 1.00 67.75 265 ASN A N 1
ATOM 2140 C CA . ASN A 1 265 ? 13.710 -18.817 14.784 1.00 67.75 265 ASN A CA 1
ATOM 2141 C C . ASN A 1 265 ? 14.442 -18.490 16.097 1.00 67.75 265 ASN A C 1
ATOM 2143 O O . ASN A 1 265 ? 13.808 -18.395 17.152 1.00 67.75 265 ASN A O 1
ATOM 2147 N N . ASN A 1 266 ? 15.771 -18.346 16.085 1.00 70.00 266 ASN A N 1
ATOM 2148 C CA . ASN A 1 266 ? 16.526 -18.056 17.299 1.00 70.00 266 ASN A CA 1
ATOM 2149 C C . ASN A 1 266 ? 16.393 -16.567 17.686 1.00 70.00 266 ASN A C 1
ATOM 2151 O O . ASN A 1 266 ? 16.853 -15.709 16.932 1.00 70.00 266 ASN A O 1
ATOM 2155 N N . PRO A 1 267 ? 15.877 -16.224 18.886 1.00 65.38 267 PRO A N 1
ATOM 2156 C CA . PRO A 1 267 ? 15.716 -14.829 19.309 1.00 65.38 267 PRO A CA 1
ATOM 2157 C C . PRO A 1 267 ? 17.017 -14.016 19.347 1.00 65.38 267 PRO A C 1
ATOM 2159 O O . PRO A 1 267 ? 16.974 -12.791 19.269 1.00 65.38 267 PRO A O 1
ATOM 2162 N N . LEU A 1 268 ? 18.174 -14.679 19.469 1.00 63.44 268 LEU A N 1
ATOM 2163 C CA . LEU A 1 268 ? 19.485 -14.024 19.439 1.00 63.44 268 LEU A CA 1
ATOM 2164 C C . LEU A 1 268 ? 19.882 -13.534 18.036 1.00 63.44 268 LEU A C 1
ATOM 2166 O O . LEU A 1 268 ? 20.826 -12.760 17.928 1.00 63.44 268 LEU A O 1
ATOM 2170 N N . MET A 1 269 ? 19.175 -13.965 16.986 1.00 63.50 269 MET A N 1
ATOM 2171 C CA . MET A 1 269 ? 19.492 -13.691 15.577 1.00 63.50 269 MET A CA 1
ATOM 2172 C C . MET A 1 269 ? 18.492 -12.736 14.908 1.00 63.50 269 MET A C 1
ATOM 2174 O O . MET A 1 269 ? 18.532 -12.565 13.696 1.00 63.50 269 MET A O 1
ATOM 2178 N N . ILE A 1 270 ? 17.614 -12.082 15.680 1.00 60.00 270 ILE A N 1
ATOM 2179 C CA . ILE A 1 270 ? 16.535 -11.225 15.149 1.00 60.00 270 ILE A CA 1
ATOM 2180 C C . ILE A 1 270 ? 17.032 -10.045 14.295 1.00 60.00 270 ILE A C 1
ATOM 2182 O O . ILE A 1 270 ? 16.320 -9.590 13.409 1.00 60.00 270 ILE A O 1
ATOM 2186 N N . ASN A 1 271 ? 18.257 -9.571 14.543 1.00 59.03 271 ASN A N 1
ATOM 2187 C CA . ASN A 1 271 ? 18.890 -8.476 13.798 1.00 59.03 271 ASN A CA 1
ATOM 2188 C C . ASN A 1 271 ? 20.013 -8.968 12.862 1.00 59.03 271 ASN A C 1
ATOM 2190 O O . ASN A 1 271 ? 20.799 -8.159 12.374 1.00 59.03 271 ASN A O 1
ATOM 2194 N N . THR A 1 272 ? 20.137 -10.280 12.650 1.00 67.56 272 THR A N 1
ATOM 2195 C CA . THR A 1 272 ? 21.206 -10.890 11.851 1.00 67.56 272 THR A CA 1
ATOM 2196 C C . THR A 1 272 ? 20.645 -11.336 10.506 1.00 67.56 272 THR A C 1
ATOM 2198 O O . THR A 1 272 ? 19.698 -12.116 10.453 1.00 67.56 272 THR A O 1
ATOM 2201 N N . SER A 1 273 ? 21.248 -10.888 9.403 1.00 72.94 273 SER A N 1
ATOM 2202 C CA . SER A 1 273 ? 20.826 -11.323 8.064 1.00 72.94 273 SER A CA 1
ATOM 2203 C C . SER A 1 273 ? 21.187 -12.794 7.844 1.00 72.94 273 SER A C 1
ATOM 2205 O O . SER A 1 273 ? 22.336 -13.184 8.047 1.00 72.94 273 SER A O 1
ATOM 2207 N N . VAL A 1 274 ? 20.247 -13.627 7.401 1.00 73.38 274 VAL A N 1
ATOM 2208 C CA . VAL A 1 274 ? 20.519 -15.039 7.088 1.00 73.38 274 VAL A CA 1
ATOM 2209 C C . VAL A 1 274 ? 20.499 -15.230 5.577 1.00 73.38 274 VAL A C 1
ATOM 2211 O O . VAL A 1 274 ? 19.502 -14.969 4.921 1.00 73.38 274 VAL A O 1
ATOM 2214 N N . ILE A 1 275 ? 21.611 -15.698 5.020 1.00 75.75 275 ILE A N 1
ATOM 2215 C CA . ILE A 1 275 ? 21.794 -15.925 3.587 1.00 75.75 275 ILE A CA 1
ATOM 2216 C C . ILE A 1 275 ? 21.863 -17.435 3.349 1.00 75.75 275 ILE A C 1
ATOM 2218 O O . ILE A 1 275 ? 22.780 -18.105 3.833 1.00 75.75 275 ILE A O 1
ATOM 2222 N N . LEU A 1 276 ? 20.912 -17.982 2.591 1.00 77.19 276 LEU A N 1
ATOM 2223 C CA . LEU A 1 276 ? 20.845 -19.408 2.268 1.00 77.19 276 LEU A CA 1
ATOM 2224 C C . LEU A 1 276 ? 21.542 -19.718 0.938 1.00 77.19 276 LEU A C 1
ATOM 2226 O O . LEU A 1 276 ? 21.135 -19.260 -0.124 1.00 77.19 276 LEU A O 1
ATOM 2230 N N . PHE A 1 277 ? 22.569 -20.564 0.979 1.00 77.31 277 PHE A N 1
ATOM 2231 C CA . PHE A 1 277 ? 23.266 -21.061 -0.205 1.00 77.31 277 PHE A CA 1
ATOM 2232 C C . PHE A 1 277 ? 22.915 -22.527 -0.462 1.00 77.31 277 PHE A C 1
ATOM 2234 O O . PHE A 1 277 ? 23.336 -23.435 0.266 1.00 77.31 277 PHE A O 1
ATOM 2241 N N . LEU A 1 278 ? 22.194 -22.765 -1.557 1.00 78.25 278 LEU A N 1
ATOM 2242 C CA . LEU A 1 278 ? 21.923 -24.103 -2.074 1.00 78.25 278 LEU A CA 1
ATOM 2243 C C . LEU A 1 278 ? 23.157 -24.621 -2.826 1.00 78.25 278 LEU A C 1
ATOM 2245 O O . LEU A 1 278 ? 23.456 -24.223 -3.948 1.00 78.25 278 LEU A O 1
ATOM 2249 N N . ASN A 1 279 ? 23.912 -25.507 -2.186 1.00 77.81 279 ASN A N 1
ATOM 2250 C CA . ASN A 1 279 ? 25.203 -25.982 -2.669 1.00 77.81 279 ASN A CA 1
ATOM 2251 C C . ASN A 1 279 ? 25.110 -27.349 -3.359 1.00 77.81 279 ASN A C 1
ATOM 2253 O O . ASN A 1 279 ? 24.273 -28.185 -3.011 1.00 77.81 279 ASN A O 1
ATOM 2257 N N . LYS A 1 280 ? 26.072 -27.636 -4.245 1.00 79.56 280 LYS A N 1
ATOM 2258 C CA . LYS A 1 280 ? 26.190 -28.890 -5.013 1.00 79.56 280 LYS A CA 1
ATOM 2259 C C . LYS A 1 280 ? 25.027 -29.130 -5.986 1.00 79.56 280 LYS A C 1
ATOM 2261 O O . LYS A 1 280 ? 24.561 -30.265 -6.132 1.00 79.56 280 LYS A O 1
ATOM 2266 N N . ILE A 1 281 ? 24.547 -28.058 -6.618 1.00 74.38 281 ILE A N 1
ATOM 2267 C CA . ILE A 1 281 ? 23.481 -28.091 -7.634 1.00 74.38 281 ILE A CA 1
ATOM 2268 C C . ILE A 1 281 ? 23.911 -28.928 -8.848 1.00 74.38 281 ILE A C 1
ATOM 2270 O O . ILE A 1 281 ? 23.118 -29.691 -9.388 1.00 74.38 281 ILE A O 1
ATOM 2274 N N . ASP A 1 282 ? 25.185 -28.862 -9.224 1.00 73.38 282 ASP A N 1
ATOM 2275 C CA . ASP A 1 282 ? 25.806 -29.681 -10.269 1.00 73.38 282 ASP A CA 1
ATOM 2276 C C . ASP A 1 282 ? 25.663 -31.192 -9.997 1.00 73.38 282 ASP A C 1
ATOM 2278 O O . ASP A 1 282 ? 25.327 -31.982 -10.883 1.00 73.38 282 ASP A O 1
ATOM 2282 N N . ILE A 1 283 ? 25.861 -31.616 -8.746 1.00 76.31 283 ILE A N 1
ATOM 2283 C CA . ILE A 1 283 ? 25.684 -33.017 -8.341 1.00 76.31 283 ILE A CA 1
ATOM 2284 C C . ILE A 1 283 ? 24.198 -33.384 -8.326 1.00 76.31 283 ILE A C 1
ATOM 2286 O O . ILE A 1 283 ? 23.844 -34.489 -8.739 1.00 76.31 283 ILE A O 1
ATOM 2290 N N . LEU A 1 284 ? 23.329 -32.474 -7.875 1.00 74.38 284 LEU A N 1
ATOM 2291 C CA . LEU A 1 284 ? 21.879 -32.672 -7.907 1.00 74.38 284 LEU A CA 1
ATOM 2292 C C . LEU A 1 284 ? 21.391 -32.903 -9.344 1.00 74.38 284 LEU A C 1
ATOM 2294 O O . LEU A 1 284 ? 20.737 -33.911 -9.592 1.00 74.38 284 LEU A O 1
ATOM 2298 N N . GLN A 1 285 ? 21.772 -32.041 -10.292 1.00 68.50 285 GLN A N 1
ATOM 2299 C CA . GLN A 1 285 ? 21.421 -32.176 -11.711 1.00 68.50 285 GLN A CA 1
ATOM 2300 C C . GLN A 1 285 ? 21.812 -33.549 -12.266 1.00 68.50 285 GLN A C 1
ATOM 2302 O O . GLN A 1 285 ? 20.994 -34.217 -12.893 1.00 68.50 285 GLN A O 1
ATOM 2307 N N . ASN A 1 286 ? 23.025 -34.018 -11.966 1.00 73.25 286 ASN A N 1
ATOM 2308 C CA . ASN A 1 286 ? 23.474 -35.344 -12.387 1.00 73.25 286 ASN A CA 1
ATOM 2309 C C . ASN A 1 286 ? 22.652 -36.476 -11.752 1.00 73.25 286 ASN A C 1
ATOM 2311 O O . ASN A 1 286 ? 22.291 -37.426 -12.444 1.00 73.25 286 ASN A O 1
ATOM 2315 N N . LYS A 1 287 ? 22.321 -36.390 -10.458 1.00 74.06 287 LYS A N 1
ATOM 2316 C CA . LYS A 1 287 ? 21.492 -37.403 -9.784 1.00 74.06 287 LYS A CA 1
ATOM 2317 C C . LYS A 1 287 ? 20.076 -37.469 -10.350 1.00 74.06 287 LYS A C 1
ATOM 2319 O O . LYS A 1 287 ? 19.560 -38.567 -10.539 1.00 74.06 287 LYS A O 1
ATOM 2324 N N . LEU A 1 288 ? 19.480 -36.321 -10.673 1.00 68.50 288 LEU A N 1
ATOM 2325 C CA . LEU A 1 288 ? 18.130 -36.240 -11.239 1.00 68.50 288 LEU A CA 1
ATOM 2326 C C . LEU A 1 288 ? 17.995 -36.986 -12.575 1.00 68.50 288 LEU A C 1
ATOM 2328 O O . LEU A 1 288 ? 16.907 -37.451 -12.891 1.00 68.50 288 LEU A O 1
ATOM 2332 N N . THR A 1 289 ? 19.085 -37.178 -13.327 1.00 70.19 289 THR A N 1
ATOM 2333 C CA . THR A 1 289 ? 19.042 -37.933 -14.595 1.00 70.19 289 THR A CA 1
ATOM 2334 C C . THR A 1 289 ? 18.795 -39.440 -14.439 1.00 70.19 289 THR A C 1
ATOM 2336 O O . THR A 1 289 ? 18.423 -40.083 -15.417 1.00 70.19 289 THR A O 1
ATOM 2339 N N . TYR A 1 290 ? 18.965 -40.009 -13.238 1.00 65.19 290 TYR A N 1
ATOM 2340 C CA . TYR A 1 290 ? 18.822 -41.453 -12.983 1.00 65.19 290 TYR A CA 1
ATOM 2341 C C . TYR A 1 290 ? 17.722 -41.801 -11.962 1.00 65.19 290 TYR A C 1
ATOM 2343 O O . TYR A 1 290 ? 17.585 -42.964 -11.585 1.00 65.19 290 TYR A O 1
ATOM 2351 N N . ILE A 1 291 ? 16.951 -40.818 -11.481 1.00 64.50 291 ILE A N 1
ATOM 2352 C CA . ILE A 1 291 ? 15.897 -41.028 -10.475 1.00 64.50 291 ILE A CA 1
ATOM 2353 C C . ILE A 1 291 ? 14.548 -41.216 -11.169 1.00 64.50 291 ILE A C 1
ATOM 2355 O O . ILE A 1 291 ? 13.978 -40.270 -11.702 1.00 64.50 291 ILE A O 1
ATOM 2359 N N . GLU A 1 292 ? 14.016 -42.439 -11.114 1.00 55.25 292 GLU A N 1
ATOM 2360 C CA . GLU A 1 292 ? 12.670 -42.782 -11.607 1.00 55.25 292 GLU A CA 1
ATOM 2361 C C . GLU A 1 292 ? 11.587 -42.707 -10.501 1.00 55.25 292 GLU A C 1
ATOM 2363 O O . GLU A 1 292 ? 10.391 -42.734 -10.793 1.00 55.25 292 GLU A O 1
ATOM 2368 N N . ASP A 1 293 ? 11.975 -42.599 -9.219 1.00 53.41 293 ASP A N 1
ATOM 2369 C CA . ASP A 1 293 ? 11.053 -42.696 -8.076 1.00 53.41 293 ASP A CA 1
ATOM 2370 C C . ASP A 1 293 ? 10.396 -41.352 -7.698 1.00 53.41 293 ASP A C 1
ATOM 2372 O O . ASP A 1 293 ? 10.996 -40.447 -7.107 1.00 53.41 293 ASP A O 1
ATOM 2376 N N . THR A 1 294 ? 9.095 -41.262 -7.985 1.00 52.31 294 THR A N 1
ATOM 2377 C CA . THR A 1 294 ? 8.208 -40.138 -7.639 1.00 52.31 294 THR A CA 1
ATOM 2378 C C . THR A 1 294 ? 8.168 -39.771 -6.150 1.00 52.31 294 THR A C 1
ATOM 2380 O O . THR A 1 294 ? 7.826 -38.633 -5.830 1.00 52.31 294 THR A O 1
ATOM 2383 N N . LYS A 1 295 ? 8.514 -40.670 -5.216 1.00 51.09 295 LYS A N 1
ATOM 2384 C CA . LYS A 1 295 ? 8.430 -40.377 -3.774 1.00 51.09 295 LYS A CA 1
ATOM 2385 C C . LYS A 1 295 ? 9.587 -39.503 -3.282 1.00 51.09 295 LYS A C 1
ATOM 2387 O O . LYS A 1 295 ? 9.360 -38.590 -2.496 1.00 51.09 295 LYS A O 1
ATOM 2392 N N . GLN A 1 296 ? 10.801 -39.736 -3.779 1.00 51.47 296 GLN A N 1
ATOM 2393 C CA . GLN A 1 296 ? 11.973 -38.912 -3.458 1.00 51.47 296 GLN A CA 1
ATOM 2394 C C . GLN A 1 296 ? 11.933 -37.575 -4.198 1.00 51.47 296 GLN A C 1
ATOM 2396 O O . GLN A 1 296 ? 12.234 -36.546 -3.602 1.00 51.47 296 GLN A O 1
ATOM 2401 N N . MET A 1 297 ? 11.448 -37.565 -5.446 1.00 50.28 297 MET A N 1
ATOM 2402 C CA . MET A 1 297 ? 11.182 -36.320 -6.170 1.00 50.28 297 MET A CA 1
ATOM 2403 C C . MET A 1 297 ? 10.156 -35.447 -5.438 1.00 50.28 297 MET A C 1
ATOM 2405 O O . MET A 1 297 ? 10.354 -34.244 -5.344 1.00 50.28 297 MET A O 1
ATOM 2409 N N . ARG A 1 298 ? 9.110 -36.038 -4.839 1.00 49.91 298 ARG A N 1
ATOM 2410 C CA . ARG A 1 298 ? 8.162 -35.303 -3.985 1.00 49.91 298 ARG A CA 1
ATOM 2411 C C . ARG A 1 298 ? 8.798 -34.744 -2.722 1.00 49.91 298 ARG A C 1
ATOM 2413 O O . ARG A 1 298 ? 8.393 -33.671 -2.323 1.00 49.91 298 ARG A O 1
ATOM 2420 N N . VAL A 1 299 ? 9.765 -35.422 -2.102 1.00 51.00 299 VAL A N 1
ATOM 2421 C CA . VAL A 1 299 ? 10.481 -34.879 -0.933 1.00 51.00 299 VAL A CA 1
ATOM 2422 C C . VAL A 1 299 ? 11.411 -33.743 -1.350 1.00 51.00 299 VAL A C 1
ATOM 2424 O O . VAL A 1 299 ? 11.421 -32.722 -0.687 1.00 51.00 299 VAL A O 1
ATOM 2427 N N . ILE A 1 300 ? 12.130 -33.857 -2.470 1.00 52.25 300 ILE A N 1
ATOM 2428 C CA . ILE A 1 300 ? 12.965 -32.762 -2.995 1.00 52.25 300 ILE A CA 1
ATOM 2429 C C . ILE A 1 300 ? 12.092 -31.570 -3.377 1.00 52.25 300 ILE A C 1
ATOM 2431 O O . ILE A 1 300 ? 12.362 -30.463 -2.937 1.00 52.25 300 ILE A O 1
ATOM 2435 N N . VAL A 1 301 ? 11.033 -31.795 -4.158 1.00 48.69 301 VAL A N 1
ATOM 2436 C CA . VAL A 1 301 ? 10.107 -30.743 -4.579 1.00 48.69 301 VAL A CA 1
ATOM 2437 C C . VAL A 1 301 ? 9.386 -30.164 -3.378 1.00 48.69 301 VAL A C 1
ATOM 2439 O O . VAL A 1 301 ? 9.296 -28.958 -3.323 1.00 48.69 301 VAL A O 1
ATOM 2442 N N . ALA A 1 302 ? 8.935 -30.958 -2.403 1.00 49.81 302 ALA A N 1
ATOM 2443 C CA . ALA A 1 302 ? 8.273 -30.442 -1.207 1.00 49.81 302 ALA A CA 1
ATOM 2444 C C . ALA A 1 302 ? 9.240 -29.739 -0.259 1.00 49.81 302 ALA A C 1
ATOM 2446 O O . ALA A 1 302 ? 8.850 -28.746 0.312 1.00 49.81 302 ALA A O 1
ATOM 2447 N N . SER A 1 303 ? 10.480 -30.192 -0.084 1.00 48.88 303 SER A N 1
ATOM 2448 C CA . SER A 1 303 ? 11.461 -29.525 0.781 1.00 48.88 303 SER A CA 1
ATOM 2449 C C . SER A 1 303 ? 12.041 -28.270 0.139 1.00 48.88 303 SER A C 1
ATOM 2451 O O . SER A 1 303 ? 12.253 -27.281 0.828 1.00 48.88 303 SER A O 1
ATOM 2453 N N . VAL A 1 304 ? 12.275 -28.290 -1.175 1.00 50.66 304 VAL A N 1
ATOM 2454 C CA . VAL A 1 304 ? 12.647 -27.094 -1.932 1.00 50.66 304 VAL A CA 1
ATOM 2455 C C . VAL A 1 304 ? 11.446 -26.160 -2.024 1.00 50.66 304 VAL A C 1
ATOM 2457 O O . VAL A 1 304 ? 11.643 -24.996 -1.748 1.00 50.66 304 VAL A O 1
ATOM 2460 N N . ASN A 1 305 ? 10.216 -26.629 -2.277 1.00 46.84 305 ASN A N 1
ATOM 2461 C CA . ASN A 1 305 ? 9.017 -25.788 -2.175 1.00 46.84 305 ASN A CA 1
ATOM 2462 C C . ASN A 1 305 ? 8.768 -25.318 -0.750 1.00 46.84 305 ASN A C 1
ATOM 2464 O O . ASN A 1 305 ? 8.276 -24.235 -0.611 1.00 46.84 305 ASN A O 1
ATOM 2468 N N . ASP A 1 306 ? 9.029 -26.050 0.323 1.00 49.72 306 ASP A N 1
ATOM 2469 C CA . ASP A 1 306 ? 8.695 -25.544 1.665 1.00 49.72 306 ASP A CA 1
ATOM 2470 C C . ASP A 1 306 ? 9.656 -24.414 2.068 1.00 49.72 306 ASP A C 1
ATOM 2472 O O . ASP A 1 306 ? 9.251 -23.443 2.694 1.00 49.72 306 ASP A O 1
ATOM 2476 N N . ILE A 1 307 ? 10.918 -24.499 1.630 1.00 46.16 307 ILE A N 1
ATOM 2477 C CA . ILE A 1 307 ? 11.910 -23.424 1.772 1.00 46.16 307 ILE A CA 1
ATOM 2478 C C . ILE A 1 307 ? 11.606 -22.278 0.795 1.00 46.16 307 ILE A C 1
ATOM 2480 O O . ILE A 1 307 ? 11.546 -21.126 1.196 1.00 46.16 307 ILE A O 1
ATOM 2484 N N . VAL A 1 308 ? 11.382 -22.589 -0.483 1.00 44.19 308 VAL A N 1
ATOM 2485 C CA . VAL A 1 308 ? 11.167 -21.608 -1.557 1.00 44.19 308 VAL A CA 1
ATOM 2486 C C . VAL A 1 308 ? 9.769 -21.010 -1.513 1.00 44.19 308 VAL A C 1
ATOM 2488 O O . VAL A 1 308 ? 9.641 -19.867 -1.864 1.00 44.19 308 VAL A O 1
ATOM 2491 N N . GLN A 1 309 ? 8.723 -21.703 -1.076 1.00 41.34 309 GLN A N 1
ATOM 2492 C CA . GLN A 1 309 ? 7.373 -21.149 -0.904 1.00 41.34 309 GLN A CA 1
ATOM 2493 C C . GLN A 1 309 ? 7.294 -20.325 0.373 1.00 41.34 309 GLN A C 1
ATOM 2495 O O . GLN A 1 309 ? 6.596 -19.335 0.364 1.00 41.34 309 GLN A O 1
ATOM 2500 N N . ARG A 1 310 ? 8.009 -20.643 1.461 1.00 44.94 310 ARG A N 1
ATOM 2501 C CA . ARG A 1 310 ? 8.033 -19.730 2.622 1.00 44.94 310 ARG A CA 1
ATOM 2502 C C . ARG A 1 310 ? 8.799 -18.433 2.347 1.00 44.94 310 ARG A C 1
ATOM 2504 O O . ARG A 1 310 ? 8.442 -17.409 2.917 1.00 44.94 310 ARG A O 1
ATOM 2511 N N . GLU A 1 311 ? 9.799 -18.474 1.467 1.00 41.34 311 GLU A N 1
ATOM 2512 C CA . GLU A 1 311 ? 10.507 -17.276 0.992 1.00 41.34 311 GLU A CA 1
ATOM 2513 C C . GLU A 1 311 ? 9.763 -16.594 -0.186 1.00 41.34 311 GLU A C 1
ATOM 2515 O O . GLU A 1 311 ? 9.582 -15.387 -0.170 1.00 41.34 311 GLU A O 1
ATOM 2520 N N . ASN A 1 312 ? 9.198 -17.336 -1.148 1.00 33.47 312 ASN A N 1
ATOM 2521 C CA . ASN A 1 312 ? 8.460 -16.789 -2.304 1.00 33.47 312 ASN A CA 1
ATOM 2522 C C . ASN A 1 312 ? 7.011 -16.385 -1.988 1.00 33.47 312 ASN A C 1
ATOM 2524 O O . ASN A 1 312 ? 6.498 -15.494 -2.653 1.00 33.47 312 ASN A O 1
ATOM 2528 N N . LEU A 1 313 ? 6.335 -16.963 -0.986 1.00 38.88 313 LEU A N 1
ATOM 2529 C CA . LEU A 1 313 ? 5.049 -16.426 -0.499 1.00 38.88 313 LEU A CA 1
ATOM 2530 C C . LEU A 1 313 ? 5.246 -15.065 0.181 1.00 38.88 313 LEU A C 1
ATOM 2532 O O . LEU A 1 313 ? 4.281 -14.325 0.338 1.00 38.88 313 LEU A O 1
ATOM 2536 N N . ARG A 1 314 ? 6.489 -14.712 0.540 1.00 39.59 314 ARG A N 1
ATOM 2537 C CA . ARG A 1 314 ? 6.848 -13.359 0.973 1.00 39.59 314 ARG A CA 1
ATOM 2538 C C . ARG A 1 314 ? 7.298 -12.441 -0.157 1.00 39.59 314 ARG A C 1
ATOM 2540 O O . ARG A 1 314 ? 7.307 -11.237 0.064 1.00 39.59 314 ARG A O 1
ATOM 2547 N N . GLU A 1 315 ? 7.669 -12.968 -1.326 1.00 37.84 315 GLU A N 1
ATOM 2548 C CA . GLU A 1 315 ? 8.369 -12.167 -2.340 1.00 37.84 315 GLU A CA 1
ATOM 2549 C C . GLU A 1 315 ? 7.790 -12.210 -3.768 1.00 37.84 315 GLU A C 1
ATOM 2551 O O . GLU A 1 315 ? 8.216 -11.379 -4.563 1.00 37.84 315 GLU A O 1
ATOM 2556 N N . SER A 1 316 ? 6.836 -13.085 -4.148 1.00 39.62 316 SER A N 1
ATOM 2557 C CA . SER A 1 316 ? 6.448 -13.174 -5.578 1.00 39.62 316 SER A CA 1
ATOM 2558 C C . SER A 1 316 ? 4.972 -13.171 -5.992 1.00 39.62 316 SER A C 1
ATOM 2560 O O . SER A 1 316 ? 4.758 -12.993 -7.182 1.00 39.62 316 SER A O 1
ATOM 2562 N N . ASP A 1 317 ? 3.968 -13.318 -5.117 1.00 42.19 317 ASP A N 1
ATOM 2563 C CA . ASP A 1 317 ? 2.548 -13.226 -5.559 1.00 42.19 317 ASP A CA 1
ATOM 2564 C C . ASP A 1 317 ? 1.681 -12.227 -4.768 1.00 42.19 317 ASP A C 1
ATOM 2566 O O . ASP A 1 317 ? 0.630 -11.818 -5.253 1.00 42.19 317 ASP A O 1
ATOM 2570 N N . TYR A 1 318 ? 2.117 -11.778 -3.586 1.00 49.53 318 TYR A N 1
ATOM 2571 C CA . TYR A 1 318 ? 1.474 -10.680 -2.855 1.00 49.53 318 TYR A CA 1
ATOM 2572 C C . TYR A 1 318 ? 2.510 -9.606 -2.543 1.00 49.53 318 TYR A C 1
ATOM 2574 O O . TYR A 1 318 ? 3.196 -9.645 -1.524 1.00 49.53 318 TYR A O 1
ATOM 2582 N N . SER A 1 319 ? 2.640 -8.649 -3.457 1.00 55.97 319 SER A N 1
ATOM 2583 C CA . SER A 1 319 ? 3.344 -7.399 -3.199 1.00 55.97 319 SER A CA 1
ATOM 2584 C C . SER A 1 319 ? 2.619 -6.624 -2.099 1.00 55.97 319 SER A C 1
ATOM 2586 O O . SER A 1 319 ? 1.398 -6.490 -2.163 1.00 55.97 319 SER A O 1
ATOM 2588 N N . ASP A 1 320 ? 3.365 -6.083 -1.130 1.00 65.94 320 ASP A N 1
ATOM 2589 C CA . ASP A 1 320 ? 2.833 -5.137 -0.141 1.00 65.94 320 ASP A CA 1
ATOM 2590 C C . ASP A 1 320 ? 2.017 -4.044 -0.869 1.00 65.94 320 ASP A C 1
ATOM 2592 O O . ASP A 1 320 ? 2.612 -3.284 -1.647 1.00 65.94 320 ASP A O 1
ATOM 2596 N N . PRO A 1 321 ? 0.683 -3.975 -0.659 1.00 66.75 321 PRO A N 1
ATOM 2597 C CA . PRO A 1 321 ? -0.222 -3.148 -1.457 1.00 66.75 321 PRO A CA 1
ATOM 2598 C C . PRO A 1 321 ? -0.055 -1.649 -1.196 1.00 66.75 321 PRO A C 1
ATOM 2600 O O . PRO A 1 321 ? -0.606 -0.827 -1.929 1.00 66.75 321 PRO A O 1
ATOM 2603 N N . ILE A 1 322 ? 0.689 -1.265 -0.155 1.00 65.00 322 ILE A N 1
ATOM 2604 C CA . ILE A 1 322 ? 1.002 0.137 0.128 1.00 65.00 322 ILE A CA 1
ATOM 2605 C C . ILE A 1 322 ? 2.449 0.497 -0.192 1.00 65.00 322 ILE A C 1
ATOM 2607 O O . ILE A 1 322 ? 2.777 1.685 -0.124 1.00 65.00 322 ILE A O 1
ATOM 2611 N N . ASN A 1 323 ? 3.306 -0.459 -0.555 1.00 68.62 323 ASN A N 1
ATOM 2612 C CA . ASN A 1 323 ? 4.693 -0.166 -0.885 1.00 68.62 323 ASN A CA 1
ATOM 2613 C C . ASN A 1 323 ? 4.789 0.463 -2.288 1.00 68.62 323 ASN A C 1
ATOM 2615 O O . ASN A 1 323 ? 4.604 -0.230 -3.289 1.00 68.62 323 ASN A O 1
ATOM 2619 N N . PRO A 1 324 ? 5.139 1.760 -2.398 1.00 64.06 324 PRO A N 1
ATOM 2620 C CA . PRO A 1 324 ? 5.191 2.438 -3.689 1.00 64.06 324 PRO A CA 1
ATOM 2621 C C . PRO A 1 324 ? 6.265 1.871 -4.629 1.00 64.06 324 PRO A C 1
ATOM 2623 O O . PRO A 1 324 ? 6.141 2.054 -5.835 1.00 64.06 324 PRO A O 1
ATOM 2626 N N . ASN A 1 325 ? 7.283 1.171 -4.110 1.00 64.81 325 ASN A N 1
ATOM 2627 C CA . ASN A 1 325 ? 8.342 0.563 -4.922 1.00 64.81 325 ASN A CA 1
ATOM 2628 C C . ASN A 1 325 ? 7.857 -0.669 -5.706 1.00 64.81 325 ASN A C 1
ATOM 2630 O O . ASN A 1 325 ? 8.532 -1.100 -6.638 1.00 64.81 325 ASN A O 1
ATOM 2634 N N . ASN A 1 326 ? 6.702 -1.232 -5.338 1.00 65.50 326 ASN A N 1
ATOM 2635 C CA . ASN A 1 326 ? 6.111 -2.364 -6.045 1.00 65.50 326 ASN A CA 1
ATOM 2636 C C . ASN A 1 326 ? 5.273 -1.927 -7.252 1.00 65.50 326 ASN A C 1
ATOM 2638 O O . ASN A 1 326 ? 5.013 -2.753 -8.124 1.00 65.50 326 ASN A O 1
ATOM 2642 N N . HIS A 1 327 ? 4.877 -0.650 -7.325 1.00 72.62 327 HIS A N 1
ATOM 2643 C CA . HIS A 1 327 ? 4.050 -0.164 -8.421 1.00 72.62 327 HIS A CA 1
ATOM 2644 C C . HIS A 1 327 ? 4.875 0.092 -9.681 1.00 72.62 327 HIS A C 1
ATOM 2646 O O . HIS A 1 327 ? 5.931 0.730 -9.637 1.00 72.62 327 HIS A O 1
ATOM 2652 N N . ARG A 1 328 ? 4.365 -0.347 -10.831 1.00 73.50 328 ARG A N 1
ATOM 2653 C CA . ARG A 1 328 ? 5.019 -0.176 -12.131 1.00 73.50 328 ARG A CA 1
ATOM 2654 C C . ARG A 1 328 ? 4.047 0.345 -13.173 1.00 73.50 328 ARG A C 1
ATOM 2656 O O . ARG A 1 328 ? 2.891 -0.066 -13.275 1.00 73.50 328 ARG A O 1
ATOM 2663 N N . PHE A 1 329 ? 4.543 1.260 -13.994 1.00 75.06 329 PHE A N 1
ATOM 2664 C CA . PHE A 1 329 ? 3.822 1.711 -15.172 1.00 75.06 329 PHE A CA 1
ATOM 2665 C C . PHE A 1 329 ? 3.807 0.592 -16.222 1.00 75.06 329 PHE A C 1
ATOM 2667 O O . PHE A 1 329 ? 4.842 0.047 -16.594 1.00 75.06 329 PHE A O 1
ATOM 2674 N N . SER A 1 330 ? 2.615 0.229 -16.681 1.00 71.25 330 SER A N 1
ATOM 2675 C CA . SER A 1 330 ? 2.352 -0.907 -17.563 1.00 71.25 330 SER A CA 1
ATOM 2676 C C . SER A 1 330 ? 1.349 -0.540 -18.653 1.00 71.25 330 SER A C 1
ATOM 2678 O O . SER A 1 330 ? 0.528 0.359 -18.499 1.00 71.25 330 SER A O 1
ATOM 2680 N N . SER A 1 331 ? 1.368 -1.272 -19.761 1.00 69.56 331 SER A N 1
ATOM 2681 C CA . SER A 1 331 ? 0.423 -1.076 -20.862 1.00 69.56 331 SER A CA 1
ATOM 2682 C C . SER A 1 331 ? -1.020 -1.489 -20.486 1.00 69.56 331 SER A C 1
ATOM 2684 O O . SER A 1 331 ? -1.258 -2.617 -20.062 1.00 69.56 331 SER A O 1
ATOM 2686 N N . CYS A 1 332 ? -2.000 -0.620 -20.740 1.00 73.12 332 CYS A N 1
ATOM 2687 C CA . CYS A 1 332 ? -3.452 -0.825 -20.676 1.00 73.12 332 CYS A CA 1
ATOM 2688 C C . CYS A 1 332 ? -4.121 -0.452 -22.014 1.00 73.12 332 CYS A C 1
ATOM 2690 O O . CYS A 1 332 ? -4.554 0.687 -22.204 1.00 73.12 332 CYS A O 1
ATOM 2692 N N . PRO A 1 333 ? -4.239 -1.368 -22.987 1.00 75.75 333 PRO A N 1
ATOM 2693 C CA . PRO A 1 333 ? -4.901 -1.051 -24.251 1.00 75.75 333 PRO A CA 1
ATOM 2694 C C . PRO A 1 333 ? -6.368 -0.643 -24.029 1.00 75.75 333 PRO A C 1
ATOM 2696 O O . PRO A 1 333 ? -7.019 -1.065 -23.078 1.00 75.75 333 PRO A O 1
ATOM 2699 N N . THR A 1 334 ? -6.907 0.207 -24.908 1.00 77.94 334 THR A N 1
ATOM 2700 C CA . THR A 1 334 ? -8.325 0.604 -24.828 1.00 77.94 334 THR A CA 1
ATOM 2701 C C . THR A 1 334 ? -9.211 -0.508 -25.366 1.00 77.94 334 THR A C 1
ATOM 2703 O O . THR A 1 334 ? -8.978 -1.015 -26.465 1.00 77.94 334 THR A O 1
ATOM 2706 N N . VAL A 1 335 ? -10.252 -0.845 -24.615 1.00 80.00 335 VAL A N 1
ATOM 2707 C CA . VAL A 1 335 ? -11.274 -1.821 -24.983 1.00 80.00 335 VAL A CA 1
ATOM 2708 C C . VAL A 1 335 ? -12.639 -1.138 -25.081 1.00 80.00 335 VAL A C 1
ATOM 2710 O O . VAL A 1 335 ? -12.891 -0.109 -24.452 1.00 80.00 335 VAL A O 1
ATOM 2713 N N . LYS A 1 336 ? -13.521 -1.708 -25.910 1.00 77.12 336 LYS A N 1
ATOM 2714 C CA . LYS A 1 336 ? -14.909 -1.252 -26.058 1.00 77.12 336 LYS A CA 1
ATOM 2715 C C . LYS A 1 336 ? -15.839 -2.187 -25.309 1.00 77.12 336 LYS A C 1
ATOM 2717 O O . LYS A 1 336 ? -15.753 -3.406 -25.476 1.00 77.12 336 LYS A O 1
ATOM 2722 N N . THR A 1 337 ? -16.763 -1.633 -24.537 1.00 69.38 337 THR A N 1
ATOM 2723 C CA . THR A 1 337 ? -17.763 -2.434 -23.830 1.00 69.38 337 THR A CA 1
ATOM 2724 C C . THR A 1 337 ? -18.755 -3.032 -24.832 1.00 69.38 337 THR A C 1
ATOM 2726 O O . THR A 1 337 ? -19.421 -2.314 -25.580 1.00 69.38 337 THR A O 1
ATOM 2729 N N . ASN A 1 338 ? -18.888 -4.362 -24.857 1.00 55.81 338 ASN A N 1
ATOM 2730 C CA . ASN A 1 338 ? -19.933 -5.021 -25.644 1.00 55.81 338 ASN A CA 1
ATOM 2731 C C . ASN A 1 338 ? -21.302 -4.773 -24.986 1.00 55.81 338 ASN A C 1
ATOM 2733 O O . ASN A 1 338 ? -21.554 -5.220 -23.867 1.00 55.81 338 ASN A O 1
ATOM 2737 N N . GLN A 1 339 ? -22.201 -4.086 -25.699 1.00 46.59 339 GLN A N 1
ATOM 2738 C CA . GLN A 1 339 ? -23.514 -3.645 -25.195 1.00 46.59 339 GLN A CA 1
ATOM 2739 C C . GLN A 1 339 ? -24.475 -4.784 -24.782 1.00 46.59 339 GLN A C 1
ATOM 2741 O O . GLN A 1 339 ? -25.482 -4.512 -24.130 1.00 46.59 339 GLN A O 1
ATOM 2746 N N . ASP A 1 340 ? -24.161 -6.048 -25.084 1.00 43.44 340 ASP A N 1
ATOM 2747 C CA . ASP A 1 340 ? -24.966 -7.213 -24.681 1.00 43.44 340 ASP A CA 1
ATOM 2748 C C . ASP A 1 340 ? -24.741 -7.652 -23.213 1.00 43.44 340 ASP A C 1
ATOM 2750 O O . ASP A 1 340 ? -25.551 -8.404 -22.667 1.00 43.44 340 ASP A O 1
ATOM 2754 N N . SER A 1 341 ? -23.693 -7.159 -22.537 1.00 45.97 341 SER A N 1
ATOM 2755 C CA . SER A 1 341 ? -23.315 -7.583 -21.172 1.00 45.97 341 SER A CA 1
ATOM 2756 C C . SER A 1 341 ? -23.957 -6.757 -20.044 1.00 45.97 341 SER A C 1
ATOM 2758 O O . SER A 1 341 ? -24.067 -7.231 -18.912 1.00 45.97 341 SER A O 1
ATOM 2760 N N . ASN A 1 342 ? -24.450 -5.549 -20.336 1.00 41.16 342 ASN A N 1
ATOM 2761 C CA . ASN A 1 342 ? -24.935 -4.606 -19.313 1.00 41.16 342 ASN A CA 1
ATOM 2762 C C . ASN A 1 342 ? -26.288 -5.004 -18.693 1.00 41.16 342 ASN A C 1
ATOM 2764 O O . ASN A 1 342 ? -26.579 -4.654 -17.551 1.00 41.16 342 ASN A O 1
ATOM 2768 N N . ASN A 1 343 ? -27.102 -5.792 -19.405 1.00 40.44 343 ASN A N 1
ATOM 2769 C CA . ASN A 1 343 ? -28.381 -6.288 -18.882 1.00 40.44 343 ASN A CA 1
ATOM 2770 C C . ASN A 1 343 ? -28.232 -7.503 -17.947 1.00 40.44 343 ASN A C 1
ATOM 2772 O O . ASN A 1 343 ? -29.179 -7.822 -17.230 1.00 40.44 343 ASN A O 1
ATOM 2776 N N . LEU A 1 344 ? -27.068 -8.168 -17.925 1.00 41.34 344 LEU A N 1
ATOM 2777 C CA . LEU A 1 344 ? -26.800 -9.287 -17.014 1.00 41.34 344 LEU A CA 1
ATOM 2778 C C . LEU A 1 344 ? -26.237 -8.794 -15.668 1.00 41.34 344 LEU A C 1
ATOM 2780 O O . LEU A 1 344 ? -26.645 -9.293 -14.621 1.00 41.34 344 LEU A O 1
ATOM 2784 N N . ILE A 1 345 ? -25.372 -7.770 -15.689 1.00 48.88 345 ILE A N 1
ATOM 2785 C CA . ILE A 1 345 ? -24.649 -7.235 -14.517 1.00 48.88 345 ILE A CA 1
ATOM 2786 C C . ILE A 1 345 ? -25.597 -6.590 -13.492 1.00 48.88 345 ILE A C 1
ATOM 2788 O O . ILE A 1 345 ? -25.499 -6.886 -12.302 1.00 48.88 345 ILE A O 1
ATOM 2792 N N . ASN A 1 346 ? -26.606 -5.838 -13.947 1.00 40.78 346 ASN A N 1
ATOM 2793 C CA . ASN A 1 346 ? -27.635 -5.255 -13.071 1.00 40.78 346 ASN A CA 1
ATOM 2794 C C . ASN A 1 346 ? -28.536 -6.299 -12.376 1.00 40.78 346 ASN A C 1
ATOM 2796 O O . ASN A 1 346 ? -29.288 -5.946 -11.473 1.00 40.78 346 ASN A O 1
ATOM 2800 N N . SER A 1 347 ? -28.484 -7.575 -12.786 1.00 43.53 347 SER A N 1
ATOM 2801 C CA . SER A 1 347 ? -29.177 -8.675 -12.095 1.00 43.53 347 SER A CA 1
ATOM 2802 C C . SER A 1 347 ? -28.284 -9.455 -11.117 1.00 43.53 347 SER A C 1
ATOM 2804 O O . SER A 1 347 ? -28.801 -10.265 -10.352 1.00 43.53 347 SER A O 1
ATOM 2806 N N . ILE A 1 348 ? -26.961 -9.225 -11.150 1.00 49.00 348 ILE A N 1
ATOM 2807 C CA . ILE A 1 348 ? -25.939 -9.981 -10.401 1.00 49.00 348 ILE A CA 1
ATOM 2808 C C . ILE A 1 348 ? -25.501 -9.247 -9.125 1.00 49.00 348 ILE A C 1
ATOM 2810 O O . ILE A 1 348 ? -25.149 -9.901 -8.146 1.00 49.00 348 ILE A O 1
ATOM 2814 N N . VAL A 1 349 ? -25.546 -7.911 -9.105 1.00 58.22 349 VAL A N 1
ATOM 2815 C CA . VAL A 1 349 ? -25.267 -7.122 -7.895 1.00 58.22 349 VAL A CA 1
ATOM 2816 C C . VAL A 1 349 ? -26.462 -7.269 -6.945 1.00 58.22 349 VAL A C 1
ATOM 2818 O O . VAL A 1 349 ? -27.478 -6.595 -7.093 1.00 58.22 349 VAL A O 1
ATOM 2821 N N . GLY A 1 350 ? -26.385 -8.242 -6.037 1.00 63.53 350 GLY A N 1
ATOM 2822 C CA . GLY A 1 350 ? -27.352 -8.437 -4.957 1.00 63.53 350 GLY A CA 1
ATOM 2823 C C . GLY A 1 350 ? -27.224 -7.356 -3.877 1.00 63.53 350 GLY A C 1
ATOM 2824 O O . GLY A 1 350 ? -27.041 -6.179 -4.165 1.00 63.53 350 GLY A O 1
ATOM 2825 N N . ASP A 1 351 ? -27.298 -7.750 -2.608 1.00 82.88 351 ASP A N 1
ATOM 2826 C CA . ASP A 1 351 ? -27.031 -6.880 -1.452 1.00 82.88 351 ASP A CA 1
ATOM 2827 C C . ASP A 1 351 ? -25.530 -6.656 -1.176 1.00 82.88 351 ASP A C 1
ATOM 2829 O O . ASP A 1 351 ? -25.179 -5.832 -0.329 1.00 82.88 351 ASP A O 1
ATOM 2833 N N . ASN A 1 352 ? -24.649 -7.358 -1.897 1.00 91.00 352 ASN A N 1
ATOM 2834 C CA . ASN A 1 352 ? -23.198 -7.218 -1.820 1.00 91.00 352 ASN A CA 1
ATOM 2835 C C . ASN A 1 352 ? -22.583 -7.041 -3.219 1.00 91.00 352 ASN A C 1
ATOM 2837 O O . ASN A 1 352 ? -22.673 -7.934 -4.062 1.00 91.00 352 ASN A O 1
ATOM 2841 N N . ALA A 1 353 ? -21.945 -5.895 -3.457 1.00 92.44 353 ALA A N 1
ATOM 2842 C CA . ALA A 1 353 ? -21.240 -5.581 -4.697 1.00 92.44 353 ALA A CA 1
ATOM 2843 C C . ALA A 1 353 ? -19.789 -6.094 -4.730 1.00 92.44 353 ALA A C 1
ATOM 2845 O O . ALA A 1 353 ? -19.140 -6.000 -5.771 1.00 92.44 353 ALA A O 1
ATOM 2846 N N . PHE A 1 354 ? -19.273 -6.634 -3.624 1.00 95.25 354 PHE A N 1
ATOM 2847 C CA . PHE A 1 354 ? -17.888 -7.081 -3.509 1.00 95.25 354 PHE A CA 1
ATOM 2848 C C . PHE A 1 354 ? -17.770 -8.592 -3.718 1.00 95.25 354 PHE A C 1
ATOM 2850 O O . PHE A 1 354 ? -18.512 -9.377 -3.128 1.00 95.25 354 PHE A O 1
ATOM 2857 N N . GLN A 1 355 ? -16.812 -8.993 -4.549 1.00 94.19 355 GLN A N 1
ATOM 2858 C CA . GLN A 1 355 ? -16.438 -10.381 -4.807 1.00 94.19 355 GLN A CA 1
ATOM 2859 C C . GLN A 1 355 ? -15.027 -10.615 -4.279 1.00 94.19 355 GLN A C 1
ATOM 2861 O O . GLN A 1 355 ? -14.133 -9.813 -4.534 1.00 94.19 355 GLN A O 1
ATOM 2866 N N . LEU A 1 356 ? -14.837 -11.698 -3.532 1.00 94.19 356 LEU A N 1
ATOM 2867 C CA . LEU A 1 356 ? -13.597 -11.969 -2.817 1.00 94.19 356 LEU A CA 1
ATOM 2868 C C . LEU A 1 356 ? -12.861 -13.167 -3.427 1.00 94.19 356 LEU A C 1
ATOM 2870 O O . LEU A 1 356 ? -13.358 -14.292 -3.394 1.00 94.19 356 LEU A O 1
ATOM 2874 N N . ASN A 1 357 ? -11.648 -12.920 -3.906 1.00 93.44 357 ASN A N 1
ATOM 2875 C CA . ASN A 1 357 ? -10.617 -13.913 -4.166 1.00 93.44 357 ASN A CA 1
ATOM 2876 C C . ASN A 1 357 ? -9.780 -14.049 -2.882 1.00 93.44 357 ASN A C 1
ATOM 2878 O O . ASN A 1 357 ? -8.858 -13.270 -2.641 1.00 93.44 357 ASN A O 1
ATOM 2882 N N . PHE A 1 358 ? -10.159 -14.988 -2.009 1.00 92.62 358 PHE A N 1
ATOM 2883 C CA . PHE A 1 358 ? -9.544 -15.155 -0.689 1.00 92.62 358 PHE A CA 1
ATOM 2884 C C . PHE A 1 358 ? -8.446 -16.220 -0.692 1.00 92.62 358 PHE A C 1
ATOM 2886 O O . PHE A 1 358 ? -8.699 -17.389 -0.996 1.00 92.62 358 PHE A O 1
ATOM 2893 N N . THR A 1 359 ? -7.248 -15.834 -0.263 1.00 92.25 359 THR A N 1
ATOM 2894 C CA . THR A 1 359 ? -6.123 -16.743 -0.036 1.00 92.25 359 THR A CA 1
ATOM 2895 C C . THR A 1 359 ? -5.818 -16.809 1.457 1.00 92.25 359 THR A C 1
ATOM 2897 O O . THR A 1 359 ? -5.436 -15.811 2.063 1.00 92.25 359 THR A O 1
ATOM 2900 N N . CYS A 1 360 ? -5.946 -17.992 2.066 1.00 90.69 360 CYS A N 1
ATOM 2901 C CA . CYS A 1 360 ? -5.525 -18.208 3.453 1.00 90.69 360 CYS A CA 1
ATOM 2902 C C . CYS A 1 360 ? -4.149 -18.890 3.499 1.00 90.69 360 CYS A C 1
ATOM 2904 O O . CYS A 1 360 ? -4.019 -20.033 3.054 1.00 90.69 360 CYS A O 1
ATOM 2906 N N . GLY A 1 361 ? -3.141 -18.204 4.046 1.00 86.12 361 GLY A N 1
ATOM 2907 C CA . GLY A 1 361 ? -1.763 -18.705 4.167 1.00 86.12 361 GLY A CA 1
ATOM 2908 C C . GLY A 1 361 ? -1.514 -19.581 5.401 1.00 86.12 361 GLY A C 1
ATOM 2909 O O . GLY A 1 361 ? -0.563 -20.364 5.442 1.00 86.12 361 GLY A O 1
ATOM 2910 N N . ILE A 1 362 ? -2.412 -19.536 6.390 1.00 86.50 362 ILE A N 1
ATOM 2911 C CA . ILE A 1 362 ? -2.285 -20.298 7.638 1.00 86.50 362 ILE A CA 1
ATOM 2912 C C . ILE A 1 362 ? -3.046 -21.632 7.624 1.00 86.50 362 ILE A C 1
ATOM 2914 O O . ILE A 1 362 ? -3.975 -21.865 6.855 1.00 86.50 362 ILE A O 1
ATOM 2918 N N . THR A 1 363 ? -2.688 -22.527 8.550 1.00 89.06 363 THR A N 1
ATOM 2919 C CA . THR A 1 363 ? -3.314 -23.860 8.664 1.00 89.06 363 THR A CA 1
ATOM 2920 C C . THR A 1 363 ? -4.610 -23.890 9.488 1.00 89.06 363 THR A C 1
ATOM 2922 O O . THR A 1 363 ? -5.343 -24.884 9.429 1.00 89.06 363 THR A O 1
ATOM 2925 N N . ASP A 1 364 ? -4.927 -22.835 10.254 1.00 92.25 364 ASP A N 1
ATOM 2926 C CA . ASP A 1 364 ? -6.156 -22.771 11.058 1.00 92.25 364 ASP A CA 1
ATOM 2927 C C . ASP A 1 364 ? -7.371 -22.437 10.188 1.00 92.25 364 ASP A C 1
ATOM 2929 O O . ASP A 1 364 ? -7.778 -21.286 10.032 1.00 92.25 364 ASP A O 1
ATOM 2933 N N . LYS A 1 365 ? -8.004 -23.492 9.673 1.00 93.19 365 LYS A N 1
ATOM 2934 C CA . LYS A 1 365 ? -9.191 -23.374 8.828 1.00 93.19 365 LYS A CA 1
ATOM 2935 C C . LYS A 1 365 ? -10.346 -22.613 9.490 1.00 93.19 365 LYS A C 1
ATOM 2937 O O . LYS A 1 365 ? -11.049 -21.887 8.804 1.00 93.19 365 LYS A O 1
ATOM 2942 N N . LYS A 1 366 ? -10.561 -22.748 10.805 1.00 94.62 366 LYS A N 1
ATOM 2943 C CA . LYS A 1 366 ? -11.685 -22.052 11.461 1.00 94.62 366 LYS A CA 1
ATOM 2944 C C . LYS A 1 366 ? -11.456 -20.551 11.498 1.00 94.62 366 LYS A C 1
ATOM 2946 O O . LYS A 1 366 ? -12.417 -19.792 11.423 1.00 94.62 366 LYS A O 1
ATOM 2951 N N . LEU A 1 367 ? -10.204 -20.142 11.672 1.00 94.62 367 LEU A N 1
ATOM 2952 C CA . LEU A 1 367 ? -9.827 -18.741 11.617 1.00 94.62 367 LEU A CA 1
ATOM 2953 C C . LEU A 1 367 ? -9.949 -18.203 10.184 1.00 94.62 367 LEU A C 1
ATOM 2955 O O . LEU A 1 367 ? -10.534 -17.138 10.011 1.00 94.62 367 LEU A O 1
ATOM 2959 N N . CYS A 1 368 ? -9.513 -18.970 9.175 1.00 95.12 368 CYS A N 1
ATOM 2960 C CA . CYS A 1 368 ? -9.733 -18.636 7.761 1.00 95.12 368 CYS A CA 1
ATOM 2961 C C . CYS A 1 368 ? -11.228 -18.438 7.448 1.00 95.12 368 CYS A C 1
ATOM 2963 O O . CYS A 1 368 ? -11.598 -17.399 6.914 1.00 95.12 368 CYS A O 1
ATOM 2965 N N . ASP A 1 369 ? -12.089 -19.388 7.840 1.00 95.75 369 ASP A N 1
ATOM 2966 C CA . ASP A 1 369 ? -13.536 -19.335 7.574 1.00 95.75 369 ASP A CA 1
ATOM 2967 C C . ASP A 1 369 ? -14.181 -18.084 8.220 1.00 95.75 369 ASP A C 1
ATOM 2969 O O . ASP A 1 369 ? -15.088 -17.471 7.657 1.00 95.75 369 ASP A O 1
ATOM 2973 N N . LYS A 1 370 ? -13.712 -17.679 9.412 1.00 96.50 370 LYS A N 1
ATOM 2974 C CA . LYS A 1 370 ? -14.164 -16.443 10.076 1.00 96.50 370 LYS A CA 1
ATOM 2975 C C . LYS A 1 370 ? -13.693 -15.185 9.354 1.00 96.50 370 LYS A C 1
ATOM 2977 O O . LYS A 1 370 ? -14.457 -14.227 9.268 1.00 96.50 370 LYS A O 1
ATOM 2982 N N . ALA A 1 371 ? -12.445 -15.174 8.890 1.00 96.62 371 ALA A N 1
ATOM 2983 C CA . ALA A 1 371 ? -11.890 -14.053 8.147 1.00 96.62 371 ALA A CA 1
ATOM 2984 C C . ALA A 1 371 ? -12.639 -13.851 6.828 1.00 96.62 371 ALA A C 1
ATOM 2986 O O . ALA A 1 371 ? -13.115 -12.748 6.575 1.00 96.62 371 ALA A O 1
ATOM 2987 N N . GLU A 1 372 ? -12.838 -14.920 6.057 1.00 95.94 372 GLU A N 1
ATOM 2988 C CA . GLU A 1 372 ? -13.592 -14.907 4.799 1.00 95.94 372 GLU A CA 1
ATOM 2989 C C . GLU A 1 372 ? -15.026 -14.380 4.993 1.00 95.94 372 GLU A C 1
ATOM 2991 O O . GLU A 1 372 ? -15.462 -13.479 4.277 1.00 95.94 372 GLU A O 1
ATOM 2996 N N . LEU A 1 373 ? -15.735 -14.850 6.028 1.00 95.56 373 LEU A N 1
ATOM 2997 C CA . LEU A 1 373 ? -17.076 -14.352 6.357 1.00 95.56 373 LEU A CA 1
ATOM 2998 C C . LEU A 1 373 ? -17.079 -12.856 6.718 1.00 95.56 373 LEU A C 1
ATOM 3000 O O . LEU A 1 373 ? -17.998 -12.126 6.346 1.00 95.56 373 LEU A O 1
ATOM 3004 N N . ALA A 1 374 ? -16.060 -12.380 7.438 1.00 96.81 374 ALA A N 1
ATOM 3005 C CA . ALA A 1 374 ? -15.967 -10.975 7.825 1.00 96.81 374 ALA A CA 1
ATOM 3006 C C . ALA A 1 374 ? -15.809 -10.038 6.613 1.00 96.81 374 ALA A C 1
ATOM 3008 O O . ALA A 1 374 ? -16.331 -8.919 6.656 1.00 96.81 374 ALA A O 1
ATOM 3009 N N . PHE A 1 375 ? -15.151 -10.489 5.535 1.00 96.12 375 PHE A N 1
ATOM 3010 C CA . PHE A 1 375 ? -15.085 -9.758 4.263 1.00 96.12 375 PHE A CA 1
ATOM 3011 C C . PHE A 1 375 ? -16.445 -9.662 3.580 1.00 96.12 375 PHE A C 1
ATOM 3013 O O . PHE A 1 375 ? -16.804 -8.592 3.087 1.00 96.12 375 PHE A O 1
ATOM 3020 N N . GLU A 1 376 ? -17.211 -10.756 3.562 1.00 93.12 376 GLU A N 1
ATOM 3021 C CA . GLU A 1 376 ? -18.552 -10.758 2.973 1.00 93.12 376 GLU A CA 1
ATOM 3022 C C . GLU A 1 376 ? -19.446 -9.713 3.659 1.00 93.12 376 GLU A C 1
ATOM 3024 O O . GLU A 1 376 ? -20.108 -8.911 2.995 1.00 93.12 376 GLU A O 1
ATOM 3029 N N . GLU A 1 377 ? -19.414 -9.663 4.992 1.00 94.44 377 GLU A N 1
ATOM 3030 C CA . GLU A 1 377 ? -20.166 -8.670 5.758 1.00 94.44 377 GLU A CA 1
ATOM 3031 C C . GLU A 1 377 ? -19.655 -7.242 5.520 1.00 94.44 377 GLU A C 1
ATOM 3033 O O . GLU A 1 377 ? -20.458 -6.313 5.410 1.00 94.44 377 GLU A O 1
ATOM 3038 N N . ALA A 1 378 ? -18.338 -7.041 5.392 1.00 96.75 378 ALA A N 1
ATOM 3039 C CA . ALA A 1 378 ? -17.773 -5.715 5.134 1.00 96.75 378 ALA A CA 1
ATOM 3040 C C . ALA A 1 378 ? -18.222 -5.177 3.764 1.00 96.75 378 ALA A C 1
ATOM 3042 O O . ALA A 1 378 ? -18.647 -4.023 3.652 1.00 96.75 378 ALA A O 1
ATOM 3043 N N . GLY A 1 379 ? -18.239 -6.040 2.743 1.00 95.88 379 GLY A N 1
ATOM 3044 C CA . GLY A 1 379 ? -18.762 -5.712 1.417 1.00 95.88 379 GLY A CA 1
ATOM 3045 C C . GLY A 1 379 ? -20.232 -5.280 1.449 1.00 95.88 379 GLY A C 1
ATOM 3046 O O . GLY A 1 379 ? -20.594 -4.273 0.832 1.00 95.88 379 GLY A O 1
ATOM 3047 N N . LYS A 1 380 ? -21.079 -5.961 2.236 1.00 95.06 380 LYS A N 1
ATOM 3048 C CA . LYS A 1 380 ? -22.493 -5.577 2.438 1.00 95.06 380 LYS A CA 1
ATOM 3049 C C . LYS A 1 380 ? -22.638 -4.209 3.101 1.00 95.06 380 LYS A C 1
ATOM 3051 O O . LYS A 1 380 ? -23.532 -3.447 2.736 1.00 95.06 380 LYS A O 1
ATOM 3056 N N . VAL A 1 381 ? -21.792 -3.880 4.080 1.00 95.62 381 VAL A N 1
ATOM 3057 C CA . VAL A 1 381 ? -21.816 -2.565 4.747 1.00 95.62 381 VAL A CA 1
ATOM 3058 C C . VAL A 1 381 ? -21.510 -1.448 3.749 1.00 95.62 381 VAL A C 1
ATOM 3060 O O . VAL A 1 381 ? -22.269 -0.482 3.674 1.00 95.62 381 VAL A O 1
ATOM 3063 N N . ILE A 1 382 ? -20.470 -1.601 2.925 1.00 96.88 382 ILE A N 1
ATOM 3064 C CA . ILE A 1 382 ? -20.111 -0.598 1.909 1.00 96.88 382 ILE A CA 1
ATOM 3065 C C . ILE A 1 382 ? -21.194 -0.514 0.816 1.00 96.88 382 ILE A C 1
ATOM 3067 O O . ILE A 1 382 ? -21.593 0.583 0.424 1.00 96.88 382 ILE A O 1
ATOM 3071 N N . SER A 1 383 ? -21.743 -1.653 0.384 1.00 95.06 383 SER A N 1
ATOM 3072 C CA . SER A 1 383 ? -22.805 -1.729 -0.640 1.00 95.06 383 SER A CA 1
ATOM 3073 C C . SER A 1 383 ? -24.129 -1.087 -0.208 1.00 95.06 383 SER A C 1
ATOM 3075 O O . SER A 1 383 ? -24.948 -0.732 -1.050 1.00 95.06 383 SER A O 1
ATOM 3077 N N . LYS A 1 384 ? -24.357 -0.903 1.100 1.00 93.94 384 LYS A N 1
ATOM 3078 C CA . LYS A 1 384 ? -25.499 -0.127 1.615 1.00 93.94 384 LYS A CA 1
ATOM 3079 C C . LYS A 1 384 ? -25.281 1.383 1.521 1.00 93.94 384 LYS A C 1
ATOM 3081 O O . LYS A 1 384 ? -26.260 2.122 1.464 1.00 93.94 384 LYS A O 1
ATOM 3086 N N . ALA A 1 385 ? -24.028 1.837 1.551 1.00 94.50 385 ALA A N 1
ATOM 3087 C CA . ALA A 1 385 ? -23.682 3.256 1.533 1.00 94.50 385 ALA A CA 1
ATOM 3088 C C . ALA A 1 385 ? -23.545 3.819 0.106 1.00 94.50 385 ALA A C 1
ATOM 3090 O O . ALA A 1 385 ? -23.855 4.991 -0.116 1.00 94.50 385 ALA A O 1
ATOM 3091 N N . PHE A 1 386 ? -23.122 2.996 -0.859 1.00 95.00 386 PHE A N 1
ATOM 3092 C CA . PHE A 1 386 ? -22.813 3.418 -2.229 1.00 95.00 386 PHE A CA 1
ATOM 3093 C C . PHE A 1 386 ? -23.538 2.579 -3.284 1.00 95.00 386 PHE A C 1
ATOM 3095 O O . PHE A 1 386 ? -23.900 1.428 -3.052 1.00 95.00 386 PHE A O 1
ATOM 3102 N N . ILE A 1 387 ? -23.727 3.164 -4.466 1.00 92.88 387 ILE A N 1
ATOM 3103 C CA . ILE A 1 387 ? -24.304 2.501 -5.637 1.00 92.88 387 ILE A CA 1
ATOM 3104 C C . ILE A 1 387 ? -23.159 2.032 -6.537 1.00 92.88 387 ILE A C 1
ATOM 3106 O O . ILE A 1 387 ? -22.363 2.846 -7.007 1.00 92.88 387 ILE A O 1
ATOM 3110 N N . PHE A 1 388 ? -23.112 0.728 -6.810 1.00 92.06 388 PHE A N 1
ATOM 3111 C CA . PHE A 1 388 ? -22.133 0.113 -7.705 1.00 92.06 388 PHE A CA 1
ATOM 3112 C C . PHE A 1 388 ? -22.815 -0.391 -8.976 1.00 92.06 388 PHE A C 1
ATOM 3114 O O . PHE A 1 388 ? -23.799 -1.129 -8.918 1.00 92.06 388 PHE A O 1
ATOM 3121 N N . ASN A 1 389 ? -22.272 -0.000 -10.128 1.00 87.31 389 ASN A N 1
ATOM 3122 C CA . ASN A 1 389 ? -22.747 -0.434 -11.443 1.00 87.31 389 ASN A CA 1
ATOM 3123 C C . ASN A 1 389 ? -22.108 -1.763 -11.865 1.00 87.31 389 ASN A C 1
ATOM 3125 O O . ASN A 1 389 ? -22.656 -2.486 -12.695 1.00 87.31 389 ASN A O 1
ATOM 3129 N N . THR A 1 390 ? -20.940 -2.084 -11.307 1.00 88.19 390 THR A N 1
ATOM 3130 C CA . THR A 1 390 ? -20.211 -3.326 -11.568 1.00 88.19 390 THR A CA 1
ATOM 3131 C C . THR A 1 390 ? -19.628 -3.890 -10.270 1.00 88.19 390 THR A C 1
ATOM 3133 O O . THR A 1 390 ? -19.340 -3.112 -9.356 1.00 88.19 390 THR A O 1
ATOM 3136 N N . PRO A 1 391 ? -19.434 -5.219 -10.165 1.00 91.75 391 PRO A N 1
ATOM 3137 C CA . PRO A 1 391 ? -18.805 -5.812 -8.992 1.00 91.75 391 PRO A CA 1
ATOM 3138 C C . PRO A 1 391 ? -17.368 -5.321 -8.783 1.00 91.75 391 PRO A C 1
ATOM 3140 O O . PRO A 1 391 ? -16.619 -5.172 -9.756 1.00 91.75 391 PRO A O 1
ATOM 3143 N N . ILE A 1 392 ? -16.990 -5.134 -7.518 1.00 95.06 392 ILE A N 1
ATOM 3144 C CA . ILE A 1 392 ? -15.615 -4.857 -7.085 1.00 95.06 392 ILE A CA 1
ATOM 3145 C C . ILE A 1 392 ? -14.946 -6.178 -6.709 1.00 95.06 392 ILE A C 1
ATOM 3147 O O . ILE A 1 392 ? -15.446 -6.894 -5.842 1.00 95.06 392 ILE A O 1
ATOM 3151 N N . ILE A 1 393 ? -13.830 -6.502 -7.353 1.00 95.31 393 ILE A N 1
ATOM 3152 C CA . ILE A 1 393 ? -13.087 -7.747 -7.139 1.00 95.31 393 ILE A CA 1
ATOM 3153 C C . ILE A 1 393 ? -11.925 -7.467 -6.180 1.00 95.31 393 ILE A C 1
ATOM 3155 O O . ILE A 1 393 ? -11.056 -6.644 -6.465 1.00 95.31 393 ILE A O 1
ATOM 3159 N N . ILE A 1 394 ? -11.928 -8.134 -5.028 1.00 95.56 394 ILE A N 1
ATOM 3160 C CA . ILE A 1 394 ? -10.887 -8.034 -4.004 1.00 95.56 394 ILE A CA 1
ATOM 3161 C C . ILE A 1 394 ? -10.029 -9.290 -4.064 1.00 95.56 394 ILE A C 1
ATOM 3163 O O . ILE A 1 394 ? -10.555 -10.392 -3.935 1.00 95.56 394 ILE A O 1
ATOM 3167 N N . ASN A 1 395 ? -8.717 -9.123 -4.142 1.00 94.31 395 ASN A N 1
ATOM 3168 C CA . ASN A 1 395 ? -7.752 -10.193 -3.958 1.00 94.31 395 ASN A CA 1
ATOM 3169 C C . ASN A 1 395 ? -7.056 -10.022 -2.602 1.00 94.31 395 ASN A C 1
ATOM 3171 O O . ASN A 1 395 ? -6.291 -9.079 -2.393 1.00 94.31 395 ASN A O 1
ATOM 3175 N N . ALA A 1 396 ? -7.396 -10.898 -1.653 1.00 95.00 396 ALA A N 1
ATOM 3176 C CA . ALA A 1 396 ? -7.031 -10.754 -0.248 1.00 95.00 396 ALA A CA 1
ATOM 3177 C C . ALA A 1 396 ? -6.221 -11.945 0.277 1.00 95.00 396 ALA A C 1
ATOM 3179 O O . ALA A 1 396 ? -6.702 -13.082 0.263 1.00 95.00 396 ALA A O 1
ATOM 3180 N N . LEU A 1 397 ? -5.044 -11.656 0.838 1.00 92.88 397 LEU A N 1
ATOM 3181 C CA . LEU A 1 397 ? -4.228 -12.605 1.591 1.00 92.88 397 LEU A CA 1
ATOM 3182 C C . LEU A 1 397 ? -4.495 -12.468 3.088 1.00 92.88 397 LEU A C 1
ATOM 3184 O O . LEU A 1 397 ? -4.398 -11.379 3.652 1.00 92.88 397 LEU A O 1
ATOM 3188 N N . PHE A 1 398 ? -4.751 -13.588 3.752 1.00 93.75 398 PHE A N 1
ATOM 3189 C CA . PHE A 1 398 ? -4.751 -13.684 5.207 1.00 93.75 398 PHE A CA 1
ATOM 3190 C C . PHE A 1 398 ? -3.653 -14.648 5.656 1.00 93.75 398 PHE A C 1
ATOM 3192 O O . PHE A 1 398 ? -3.808 -15.870 5.559 1.00 93.75 398 PHE A O 1
ATOM 3199 N N . ASP A 1 399 ? -2.532 -14.096 6.119 1.00 90.00 399 ASP A N 1
ATOM 3200 C CA . ASP A 1 399 ? -1.335 -14.855 6.499 1.00 90.00 399 ASP A CA 1
ATOM 3201 C C . ASP A 1 399 ? -0.577 -14.196 7.663 1.00 90.00 399 ASP A C 1
ATOM 3203 O O . ASP A 1 399 ? -0.830 -13.040 8.003 1.00 90.00 399 ASP A O 1
ATOM 3207 N N . ASP A 1 400 ? 0.330 -14.924 8.315 1.00 87.38 400 ASP A N 1
ATOM 3208 C CA . ASP A 1 400 ? 1.186 -14.370 9.368 1.00 87.38 400 ASP A CA 1
ATOM 3209 C C . ASP A 1 400 ? 2.284 -13.486 8.756 1.00 87.38 400 ASP A C 1
ATOM 3211 O O . ASP A 1 400 ? 3.316 -13.963 8.274 1.00 87.38 400 ASP A O 1
ATOM 3215 N N . LEU A 1 401 ? 2.055 -12.171 8.794 1.00 80.31 401 LEU A N 1
ATOM 3216 C CA . LEU A 1 401 ? 2.958 -11.176 8.213 1.00 80.31 401 LEU A CA 1
ATOM 3217 C C . LEU A 1 401 ? 4.222 -10.959 9.058 1.00 80.31 401 LEU A C 1
ATOM 3219 O O . LEU A 1 401 ? 5.090 -10.185 8.664 1.00 80.31 401 LEU A O 1
ATOM 3223 N N . ASN A 1 402 ? 4.343 -11.606 10.227 1.00 76.69 402 ASN A N 1
ATOM 3224 C CA . ASN A 1 402 ? 5.453 -11.444 11.171 1.00 76.69 402 ASN A CA 1
ATOM 3225 C C . ASN A 1 402 ? 5.721 -10.000 11.647 1.00 76.69 402 ASN A C 1
ATOM 3227 O O . ASN A 1 402 ? 6.717 -9.746 12.329 1.00 76.69 402 ASN A O 1
ATOM 3231 N N . ASP A 1 403 ? 4.811 -9.066 11.378 1.00 73.19 403 ASP A N 1
ATOM 3232 C CA . ASP A 1 403 ? 4.835 -7.707 11.907 1.00 73.19 403 ASP A CA 1
ATOM 3233 C C . ASP A 1 403 ? 3.746 -7.551 12.970 1.00 73.19 403 ASP A C 1
ATOM 3235 O O . ASP A 1 403 ? 2.557 -7.622 12.691 1.00 73.19 403 ASP A O 1
ATOM 3239 N N . ARG A 1 404 ? 4.134 -7.300 14.222 1.00 70.38 404 ARG A N 1
ATOM 3240 C CA . ARG A 1 404 ? 3.172 -7.151 15.329 1.00 70.38 404 ARG A CA 1
ATOM 3241 C C . ARG A 1 404 ? 2.389 -5.837 15.309 1.00 70.38 404 ARG A C 1
ATOM 3243 O O . ARG A 1 404 ? 1.509 -5.668 16.152 1.00 70.38 404 ARG A O 1
ATOM 3250 N N . ARG A 1 405 ? 2.753 -4.885 14.450 1.00 73.94 405 ARG A N 1
ATOM 3251 C CA . ARG A 1 405 ? 2.118 -3.563 14.350 1.00 73.94 405 ARG A CA 1
ATOM 3252 C C . ARG A 1 405 ? 1.125 -3.489 13.201 1.00 73.94 405 ARG A C 1
ATOM 3254 O O . ARG A 1 405 ? 0.128 -2.787 13.333 1.00 73.94 405 ARG A O 1
ATOM 3261 N N . LEU A 1 406 ? 1.384 -4.210 12.116 1.00 83.50 406 LEU A N 1
ATOM 3262 C CA . LEU A 1 406 ? 0.513 -4.246 10.951 1.00 83.50 406 LEU A CA 1
ATOM 3263 C C . LEU A 1 406 ? -0.672 -5.187 11.205 1.00 83.50 406 LEU A C 1
ATOM 3265 O O . LEU A 1 406 ? -0.486 -6.380 11.450 1.00 83.50 406 LEU A O 1
ATOM 3269 N N . LEU A 1 407 ? -1.891 -4.649 11.166 1.00 91.38 407 LEU A N 1
ATOM 3270 C CA . LEU A 1 407 ? -3.124 -5.442 11.254 1.00 91.38 407 LEU A CA 1
ATOM 3271 C C . LEU A 1 407 ? -3.603 -5.860 9.863 1.00 91.38 407 LEU A C 1
ATOM 3273 O O . LEU A 1 407 ? -3.966 -7.015 9.645 1.00 91.38 407 LEU A O 1
ATOM 3277 N N . GLY A 1 408 ? -3.564 -4.927 8.924 1.00 91.50 408 GLY A N 1
ATOM 3278 C CA . GLY A 1 408 ? -3.874 -5.152 7.529 1.00 91.50 408 GLY A CA 1
ATOM 3279 C C . GLY A 1 408 ? -3.357 -4.003 6.684 1.00 91.50 408 GLY A C 1
ATOM 3280 O O . GLY A 1 408 ? -2.802 -3.036 7.205 1.00 91.50 408 GLY A O 1
ATOM 3281 N N . SER A 1 409 ? -3.487 -4.171 5.381 1.00 91.50 409 SER A N 1
ATOM 3282 C CA . SER A 1 409 ? -3.156 -3.174 4.385 1.00 91.50 409 SER A CA 1
ATOM 3283 C C . SER A 1 409 ? -3.950 -3.458 3.120 1.00 91.50 409 SER A C 1
ATOM 3285 O O . SER A 1 409 ? -4.054 -4.617 2.713 1.00 91.50 409 SER A O 1
ATOM 3287 N N . ALA A 1 410 ? -4.485 -2.430 2.473 1.00 93.81 410 ALA A N 1
ATOM 3288 C CA . ALA A 1 410 ? -5.011 -2.562 1.124 1.00 93.81 410 ALA A CA 1
ATOM 3289 C C . ALA A 1 410 ? -4.778 -1.312 0.279 1.00 93.81 410 ALA A C 1
ATOM 3291 O O . ALA A 1 410 ? -4.624 -0.196 0.777 1.00 93.81 410 ALA A O 1
ATOM 3292 N N . GLY A 1 411 ? -4.791 -1.514 -1.033 1.00 92.62 411 GLY A N 1
ATOM 3293 C CA . GLY A 1 411 ? -4.624 -0.461 -2.020 1.00 92.62 411 GLY A CA 1
ATOM 3294 C C . GLY A 1 411 ? -5.325 -0.811 -3.332 1.00 92.62 411 GLY A C 1
ATOM 3295 O O . GLY A 1 411 ? -5.730 -1.962 -3.538 1.00 92.62 411 GLY A O 1
ATOM 3296 N N . PRO A 1 412 ? -5.525 0.177 -4.219 1.00 93.19 412 PRO A N 1
ATOM 3297 C CA . PRO A 1 412 ? -6.015 -0.091 -5.563 1.00 93.19 412 PRO A CA 1
ATOM 3298 C C . PRO A 1 412 ? -5.049 -1.032 -6.288 1.00 93.19 412 PRO A C 1
ATOM 3300 O O . PRO A 1 412 ? -3.860 -0.746 -6.346 1.00 93.19 412 PRO A O 1
ATOM 3303 N N . ALA A 1 413 ? -5.560 -2.101 -6.899 1.00 90.06 413 ALA A N 1
ATOM 3304 C CA . ALA A 1 413 ? -4.747 -3.012 -7.716 1.00 90.06 413 ALA A CA 1
ATOM 3305 C C . ALA A 1 413 ? -4.230 -2.356 -9.008 1.00 90.06 413 ALA A C 1
ATOM 3307 O O . ALA A 1 413 ? -3.355 -2.884 -9.689 1.00 90.06 413 ALA A O 1
ATOM 3308 N N . ARG A 1 414 ? -4.863 -1.246 -9.408 1.00 89.12 414 ARG A N 1
ATOM 3309 C CA . ARG A 1 414 ? -4.492 -0.460 -10.579 1.00 89.12 414 ARG A CA 1
ATOM 3310 C C . ARG A 1 414 ? -4.988 0.975 -10.452 1.00 89.12 414 ARG A C 1
ATOM 3312 O O . ARG A 1 414 ? -6.119 1.229 -10.023 1.00 89.12 414 ARG A O 1
ATOM 3319 N N . LEU A 1 415 ? -4.161 1.910 -10.901 1.00 90.81 415 LEU A N 1
ATOM 3320 C CA . LEU A 1 415 ? -4.461 3.326 -11.056 1.00 90.81 415 LEU A CA 1
ATOM 3321 C C . LEU A 1 415 ? -4.419 3.710 -12.544 1.00 90.81 415 LEU A C 1
ATOM 3323 O O . LEU A 1 415 ? -3.476 3.403 -13.275 1.00 90.81 415 LEU A O 1
ATOM 3327 N N . ILE A 1 416 ? -5.462 4.399 -12.994 1.00 90.31 416 ILE A N 1
ATOM 3328 C CA . ILE A 1 416 ? -5.727 4.709 -14.398 1.00 90.31 416 ILE A CA 1
ATOM 3329 C C . ILE A 1 416 ? -5.670 6.229 -14.605 1.00 90.31 416 ILE A C 1
ATOM 3331 O O . ILE A 1 416 ? -6.402 6.951 -13.921 1.00 90.31 416 ILE A O 1
ATOM 3335 N N . PRO A 1 417 ? -4.867 6.743 -15.555 1.00 90.56 417 PRO A N 1
ATOM 3336 C CA . PRO A 1 417 ? -4.866 8.162 -15.887 1.00 90.56 417 PRO A CA 1
ATOM 3337 C C . PRO A 1 417 ? -6.145 8.550 -16.642 1.00 90.56 417 PRO A C 1
ATOM 3339 O O . PRO A 1 417 ? -6.449 7.997 -17.701 1.00 90.56 417 PRO A O 1
ATOM 3342 N N . LEU A 1 418 ? -6.890 9.524 -16.116 1.00 91.00 418 LEU A N 1
ATOM 3343 C CA . LEU A 1 418 ? -8.068 10.108 -16.767 1.00 91.00 418 LEU A CA 1
ATOM 3344 C C . LEU A 1 418 ? -8.041 11.635 -16.668 1.00 91.00 418 LEU A C 1
ATOM 3346 O O . LEU A 1 418 ? -7.555 12.207 -15.687 1.00 91.00 418 LEU A O 1
ATOM 3350 N N . VAL A 1 419 ? -8.603 12.303 -17.677 1.00 92.06 419 VAL A N 1
ATOM 3351 C CA . VAL A 1 419 ? -8.746 13.762 -17.688 1.00 92.06 419 VAL A CA 1
ATOM 3352 C C . VAL A 1 419 ? -9.928 14.143 -16.805 1.00 92.06 419 VAL A C 1
ATOM 3354 O O . VAL A 1 419 ? -11.079 13.860 -17.120 1.00 92.06 419 VAL A O 1
ATOM 3357 N N . SER A 1 420 ? -9.642 14.784 -15.677 1.00 92.06 420 SER A N 1
ATOM 3358 C CA . SER A 1 420 ? -10.664 15.270 -14.748 1.00 92.06 420 SER A CA 1
ATOM 3359 C C . SER A 1 420 ? -11.454 16.434 -15.365 1.00 92.06 420 SER A C 1
ATOM 3361 O O . SER A 1 420 ? -11.022 17.052 -16.337 1.00 92.06 420 SER A O 1
ATOM 3363 N N . ASP A 1 421 ? -12.592 16.806 -14.782 1.00 90.25 421 ASP A N 1
ATOM 3364 C CA . ASP A 1 421 ? -13.455 17.869 -15.324 1.00 90.25 421 ASP A CA 1
ATOM 3365 C C . ASP A 1 421 ? -12.821 19.279 -15.309 1.00 90.25 421 ASP A C 1
ATOM 3367 O O . ASP A 1 421 ? -13.238 20.149 -16.073 1.00 90.25 421 ASP A O 1
ATOM 3371 N N . ASP A 1 422 ? -11.777 19.502 -14.502 1.00 91.44 422 ASP A N 1
ATOM 3372 C CA . ASP A 1 422 ? -10.929 20.707 -14.540 1.00 91.44 422 ASP A CA 1
ATOM 3373 C C . ASP A 1 422 ? -9.816 20.639 -15.603 1.00 91.44 422 ASP A C 1
ATOM 3375 O O . ASP A 1 422 ? -8.940 21.502 -15.655 1.00 91.44 422 ASP A O 1
ATOM 3379 N N . LYS A 1 423 ? -9.884 19.627 -16.471 1.00 91.50 423 LYS A N 1
ATOM 3380 C CA . LYS A 1 423 ? -8.983 19.351 -17.590 1.00 91.50 423 LYS A CA 1
ATOM 3381 C C . LYS A 1 423 ? -7.571 18.944 -17.199 1.00 91.50 423 LYS A C 1
ATOM 3383 O O . LYS A 1 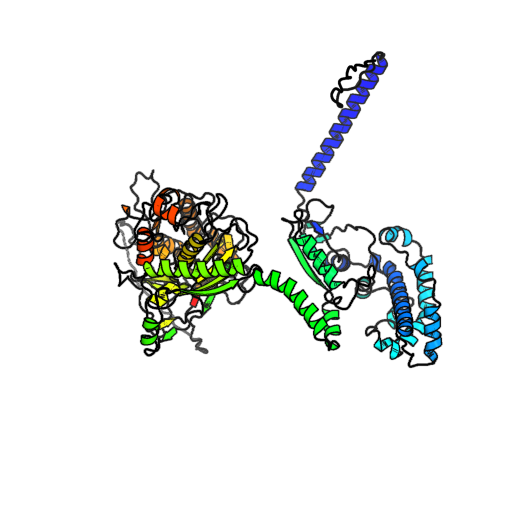423 ? -6.725 18.902 -18.080 1.00 91.50 423 LYS A O 1
ATOM 3388 N N . ILE A 1 424 ? -7.339 18.559 -15.944 1.00 91.19 424 ILE A N 1
ATOM 3389 C CA . ILE A 1 424 ? -6.060 18.013 -15.469 1.00 91.19 424 ILE A CA 1
ATOM 3390 C C . ILE A 1 424 ? -6.123 16.483 -15.454 1.00 91.19 424 ILE A C 1
ATOM 3392 O O . ILE A 1 424 ? -7.105 15.892 -14.994 1.00 91.19 424 ILE A O 1
ATOM 3396 N N . THR A 1 425 ? -5.070 15.829 -15.947 1.00 92.12 425 THR A N 1
ATOM 3397 C CA . THR A 1 425 ? -4.966 14.364 -15.865 1.00 92.12 425 THR A CA 1
ATOM 3398 C C . THR A 1 425 ? -4.579 13.933 -14.458 1.00 92.12 425 THR A C 1
ATOM 3400 O O . THR A 1 425 ? -3.651 14.490 -13.875 1.00 92.12 425 THR A O 1
ATOM 3403 N N . ARG A 1 426 ? -5.315 12.964 -13.907 1.00 93.75 426 ARG A N 1
ATOM 3404 C CA . ARG A 1 426 ? -5.082 12.397 -12.573 1.00 93.75 426 ARG A CA 1
ATOM 3405 C C . ARG A 1 426 ? -5.208 10.887 -12.598 1.00 93.75 426 ARG A C 1
ATOM 3407 O O . ARG A 1 426 ? -5.846 10.332 -13.491 1.00 93.75 426 ARG A O 1
ATOM 3414 N N . LEU A 1 427 ? -4.629 10.243 -11.593 1.00 94.00 427 LEU A N 1
ATOM 3415 C CA . LEU A 1 427 ? -4.715 8.802 -11.387 1.00 94.00 427 LEU A CA 1
ATOM 3416 C C . LEU A 1 427 ? -5.996 8.439 -10.614 1.00 94.00 427 LEU A C 1
ATOM 3418 O O . LEU A 1 427 ? -6.218 8.922 -9.501 1.00 94.00 427 LEU A O 1
ATOM 3422 N N . TYR A 1 428 ? -6.831 7.585 -11.207 1.00 95.44 428 TYR A N 1
ATOM 3423 C CA . TYR A 1 428 ? -8.089 7.087 -10.644 1.00 95.44 428 TYR A CA 1
ATOM 3424 C C . TYR A 1 428 ? -7.979 5.590 -10.310 1.00 95.44 428 TYR A C 1
ATOM 3426 O O . TYR A 1 428 ? -7.505 4.829 -11.152 1.00 95.44 428 TYR A O 1
ATOM 3434 N N . PRO A 1 429 ? -8.448 5.130 -9.137 1.00 95.62 429 PRO A N 1
ATOM 3435 C CA . PRO A 1 429 ? -8.532 3.702 -8.817 1.00 95.62 429 PRO A CA 1
ATOM 3436 C C . PRO A 1 429 ? -9.391 2.942 -9.829 1.00 95.62 429 PRO A C 1
ATOM 3438 O O . PRO A 1 429 ? -10.488 3.393 -10.165 1.00 95.62 429 PRO A O 1
ATOM 3441 N N . GLN A 1 430 ? -8.956 1.761 -10.269 1.00 93.75 430 GLN A N 1
ATOM 3442 C CA . GLN A 1 430 ? -9.734 0.923 -11.191 1.00 93.75 430 GLN A CA 1
ATOM 3443 C C . GLN A 1 430 ? -11.138 0.607 -10.660 1.00 93.75 430 GLN A C 1
ATOM 3445 O O . GLN A 1 430 ? -12.110 0.708 -11.415 1.00 93.75 430 GLN A O 1
ATOM 3450 N N . ALA A 1 431 ? -11.246 0.320 -9.357 1.00 95.44 431 ALA A N 1
ATOM 3451 C CA . ALA A 1 431 ? -12.512 0.106 -8.658 1.00 95.44 431 ALA A CA 1
ATOM 3452 C C . ALA A 1 431 ? -13.538 1.218 -8.945 1.00 95.44 431 ALA A C 1
ATOM 3454 O O . ALA A 1 431 ? -14.715 0.932 -9.173 1.00 95.44 431 ALA A O 1
ATOM 3455 N N . LEU A 1 432 ? -13.074 2.473 -8.997 1.00 96.31 432 LEU A N 1
ATOM 3456 C CA . LEU A 1 432 ? -13.875 3.655 -9.299 1.00 96.31 432 LEU A CA 1
ATOM 3457 C C . LEU A 1 432 ? -14.146 3.798 -10.802 1.00 96.31 432 LEU A C 1
ATOM 3459 O O . LEU A 1 432 ? -15.287 4.028 -11.195 1.00 96.31 432 LEU A O 1
ATOM 3463 N N . VAL A 1 433 ? -13.128 3.629 -11.654 1.00 93.88 433 VAL A N 1
ATOM 3464 C CA . VAL A 1 433 ? -13.271 3.797 -13.115 1.00 93.88 433 VAL A CA 1
ATOM 3465 C C . VAL A 1 433 ? -14.337 2.865 -13.691 1.00 93.88 433 VAL A C 1
ATOM 3467 O O . VAL A 1 433 ? -15.139 3.282 -14.529 1.00 93.88 433 VAL A O 1
ATOM 3470 N N . LYS A 1 434 ? -14.416 1.627 -13.190 1.00 91.94 434 LYS A N 1
ATOM 3471 C CA . LYS A 1 434 ? -15.461 0.664 -13.565 1.00 91.94 434 LYS A CA 1
ATOM 3472 C C . LYS A 1 434 ? -16.883 1.153 -13.266 1.00 91.94 434 LYS A C 1
ATOM 3474 O O . LYS A 1 434 ? -17.827 0.712 -13.919 1.00 91.94 434 LYS A O 1
ATOM 3479 N N . GLN A 1 435 ? -17.056 2.073 -12.316 1.00 92.31 435 GLN A N 1
ATOM 3480 C CA . GLN A 1 435 ? -18.372 2.610 -11.960 1.00 92.31 435 GLN A CA 1
ATOM 3481 C C . GLN A 1 435 ? -18.849 3.697 -12.924 1.00 92.31 435 GLN A C 1
ATOM 3483 O O . GLN A 1 435 ? -20.053 3.930 -13.006 1.00 92.31 435 GLN A O 1
ATOM 3488 N N . PHE A 1 436 ? -17.950 4.313 -13.698 1.00 91.44 436 PHE A N 1
ATOM 3489 C CA . PHE A 1 436 ? -18.318 5.329 -14.689 1.00 91.44 436 PHE A CA 1
ATOM 3490 C C . PHE A 1 436 ? -19.004 4.743 -15.927 1.00 91.44 436 PHE A C 1
ATOM 3492 O O . PHE A 1 436 ? -19.685 5.474 -16.642 1.00 91.44 436 PHE A O 1
ATOM 3499 N N . ASN A 1 437 ? -18.870 3.428 -16.153 1.00 85.56 437 ASN A N 1
ATOM 3500 C CA . ASN A 1 437 ? -19.518 2.699 -17.248 1.00 85.56 437 ASN A CA 1
ATOM 3501 C C . ASN A 1 437 ? -19.269 3.342 -18.628 1.00 85.56 437 ASN A C 1
ATOM 3503 O O . ASN A 1 437 ? -20.186 3.491 -19.439 1.00 85.56 437 ASN A O 1
ATOM 3507 N N . PHE A 1 438 ? -18.024 3.763 -18.867 1.00 88.12 438 PHE A N 1
ATOM 3508 C CA . PHE A 1 438 ? -17.604 4.296 -20.158 1.00 88.12 438 PHE A CA 1
ATOM 3509 C C . PHE A 1 438 ? -17.780 3.256 -21.263 1.00 88.12 438 PHE A C 1
ATOM 3511 O O . PHE A 1 438 ? -17.544 2.069 -21.054 1.00 88.12 438 PHE A O 1
ATOM 3518 N N . THR A 1 439 ? -18.141 3.716 -22.458 1.00 85.06 439 THR A N 1
ATOM 3519 C CA . THR A 1 439 ? -18.180 2.884 -23.667 1.00 85.06 439 THR A CA 1
ATOM 3520 C C . THR A 1 439 ? -16.766 2.496 -24.090 1.00 85.06 439 THR A C 1
ATOM 3522 O O . THR A 1 439 ? -16.532 1.363 -24.520 1.00 85.06 439 THR A O 1
ATOM 3525 N N . ASN A 1 440 ? -15.833 3.441 -23.956 1.00 83.00 440 ASN A N 1
ATOM 3526 C CA . ASN A 1 440 ? -14.409 3.254 -24.194 1.00 83.00 440 ASN A CA 1
ATOM 3527 C C . ASN A 1 440 ? -13.647 3.364 -22.872 1.00 83.00 440 ASN A C 1
ATOM 3529 O O . ASN A 1 440 ? -13.632 4.417 -22.236 1.00 83.00 440 ASN A O 1
ATOM 3533 N N . HIS A 1 441 ? -12.972 2.295 -22.468 1.00 82.88 441 HIS A N 1
ATOM 3534 C CA . HIS A 1 441 ? -12.215 2.273 -21.219 1.00 82.88 441 HIS A CA 1
ATOM 3535 C C . HIS A 1 441 ? -10.892 1.520 -21.397 1.00 82.88 441 HIS A C 1
ATOM 3537 O O . HIS A 1 441 ? -10.756 0.726 -22.331 1.00 82.88 441 HIS A O 1
ATOM 3543 N N . PRO A 1 442 ? -9.875 1.773 -20.558 1.00 80.62 442 PRO A N 1
ATOM 3544 C CA . PRO A 1 442 ? -8.701 0.904 -20.520 1.00 80.62 442 PRO A CA 1
ATOM 3545 C C . PRO A 1 442 ? -9.109 -0.521 -20.138 1.00 80.62 442 PRO A C 1
ATOM 3547 O O . PRO A 1 442 ? -10.071 -0.728 -19.396 1.00 80.62 442 PRO A O 1
ATOM 3550 N N . GLU A 1 443 ? -8.370 -1.502 -20.639 1.00 82.94 443 GLU A N 1
ATOM 3551 C CA . GLU A 1 443 ? -8.462 -2.878 -20.165 1.00 82.94 443 GLU A CA 1
ATOM 3552 C C . GLU A 1 443 ? -8.256 -2.909 -18.646 1.00 82.94 443 GLU A C 1
ATOM 3554 O O . GLU A 1 443 ? -7.316 -2.307 -18.124 1.00 82.94 443 GLU A O 1
ATOM 3559 N N . PHE A 1 444 ? -9.168 -3.564 -17.934 1.00 86.19 444 PHE A N 1
ATOM 3560 C CA . PHE A 1 444 ? -9.087 -3.705 -16.486 1.00 86.19 444 PHE A CA 1
ATOM 3561 C C . PHE A 1 444 ? -8.257 -4.937 -16.127 1.00 86.19 444 PHE A C 1
ATOM 3563 O O . PHE A 1 444 ? -8.301 -5.937 -16.842 1.00 86.19 444 PHE A O 1
ATOM 3570 N N . ASN A 1 445 ? -7.516 -4.855 -15.023 1.00 84.69 445 ASN A N 1
ATOM 3571 C CA . ASN A 1 445 ? -6.934 -6.031 -14.384 1.00 84.69 445 ASN A CA 1
ATOM 3572 C C . ASN A 1 445 ? -8.041 -6.915 -13.794 1.00 84.69 445 ASN A C 1
ATOM 3574 O O . ASN A 1 445 ? -9.153 -6.438 -13.548 1.00 84.69 445 ASN A O 1
ATOM 3578 N N . ASP A 1 446 ? -7.708 -8.179 -13.531 1.00 87.62 446 ASP A N 1
ATOM 3579 C CA . ASP A 1 446 ? -8.633 -9.145 -12.927 1.00 87.62 446 ASP A CA 1
ATOM 3580 C C . ASP A 1 446 ? -9.120 -8.692 -11.541 1.00 87.62 446 ASP A C 1
ATOM 3582 O O . ASP A 1 446 ? -10.298 -8.845 -11.219 1.00 87.62 446 ASP A O 1
ATOM 3586 N N . ASP A 1 447 ? -8.232 -8.078 -10.758 1.00 91.06 447 ASP A N 1
ATOM 3587 C CA . ASP A 1 447 ? -8.515 -7.583 -9.414 1.00 91.06 447 ASP A CA 1
ATOM 3588 C C . ASP A 1 447 ? -8.619 -6.049 -9.397 1.00 91.06 447 ASP A C 1
ATOM 3590 O O . ASP A 1 447 ? -7.905 -5.352 -10.123 1.00 91.06 447 ASP A O 1
ATOM 3594 N N . ASP A 1 448 ? -9.496 -5.509 -8.546 1.00 94.25 448 ASP A N 1
ATOM 3595 C CA . ASP A 1 448 ? -9.660 -4.065 -8.332 1.00 94.25 448 ASP A CA 1
ATOM 3596 C C . ASP A 1 448 ? -8.935 -3.572 -7.071 1.00 94.25 448 ASP A C 1
ATOM 3598 O O . ASP A 1 448 ? -8.471 -2.430 -7.027 1.00 94.25 448 ASP A O 1
ATOM 3602 N N . ILE A 1 449 ? -8.850 -4.427 -6.048 1.00 95.19 449 ILE A N 1
ATOM 3603 C CA . ILE A 1 449 ? -8.224 -4.152 -4.749 1.00 95.19 449 ILE A CA 1
ATOM 3604 C C . ILE A 1 449 ? -7.289 -5.311 -4.401 1.00 95.19 449 ILE A C 1
ATOM 3606 O O . ILE A 1 449 ? -7.720 -6.464 -4.423 1.00 95.19 449 ILE A O 1
ATOM 3610 N N . ILE A 1 450 ? -6.051 -4.994 -4.017 1.00 92.50 450 ILE A N 1
ATOM 3611 C CA . ILE A 1 450 ? -5.125 -5.945 -3.387 1.00 92.50 450 ILE A CA 1
ATOM 3612 C C . ILE A 1 450 ? -5.105 -5.657 -1.893 1.00 92.50 450 ILE A C 1
ATOM 3614 O O . ILE A 1 450 ? -4.985 -4.499 -1.483 1.00 92.50 450 ILE A O 1
ATOM 3618 N N . ALA A 1 451 ? -5.238 -6.702 -1.081 1.00 94.25 451 ALA A N 1
ATOM 3619 C CA . ALA A 1 451 ? -5.253 -6.572 0.365 1.00 94.25 451 ALA A CA 1
ATOM 3620 C C . ALA A 1 451 ? -4.480 -7.696 1.065 1.00 94.25 451 ALA A C 1
ATOM 3622 O O . ALA A 1 451 ? -4.473 -8.845 0.626 1.00 94.25 451 ALA A O 1
ATOM 3623 N N . MET A 1 452 ? -3.861 -7.369 2.194 1.00 93.31 452 MET A N 1
ATOM 3624 C CA . MET A 1 452 ? -3.141 -8.297 3.060 1.00 93.31 452 MET A CA 1
ATOM 3625 C C . MET A 1 452 ? -3.563 -8.071 4.509 1.00 93.31 452 MET A C 1
ATOM 3627 O O . MET A 1 452 ? -3.664 -6.935 4.962 1.00 93.31 452 MET A O 1
ATOM 3631 N N . PHE A 1 453 ? -3.790 -9.145 5.256 1.00 94.56 453 PHE A N 1
ATOM 3632 C CA . PHE A 1 453 ? -4.234 -9.091 6.646 1.00 94.56 453 PHE A CA 1
ATOM 3633 C C . PHE A 1 453 ? -3.427 -10.057 7.505 1.00 94.56 453 PHE A C 1
ATOM 3635 O O . PHE A 1 453 ? -3.212 -11.212 7.135 1.00 94.56 453 PHE A O 1
ATOM 3642 N N . ASN A 1 454 ? -3.001 -9.578 8.671 1.00 92.75 454 ASN A N 1
ATOM 3643 C CA . ASN A 1 454 ? -2.054 -10.278 9.522 1.00 92.75 454 ASN A CA 1
ATOM 3644 C C . ASN A 1 454 ? -2.720 -11.323 10.418 1.00 92.75 454 ASN A C 1
ATOM 3646 O O . ASN A 1 454 ? -3.177 -11.018 11.518 1.00 92.75 454 ASN A O 1
ATOM 3650 N N . ALA A 1 455 ? -2.695 -12.581 10.001 1.00 92.88 455 ALA A N 1
ATOM 3651 C CA . ALA A 1 455 ? -3.225 -13.694 10.776 1.00 92.88 455 ALA A CA 1
ATOM 3652 C C . ALA A 1 455 ? -2.513 -13.912 12.128 1.00 92.88 455 ALA A C 1
ATOM 3654 O O . ALA A 1 455 ? -3.089 -14.531 13.024 1.00 92.88 455 ALA A O 1
ATOM 3655 N N . GLY A 1 456 ? -1.294 -13.384 12.301 1.00 89.88 456 GLY A N 1
ATOM 3656 C CA . GLY A 1 456 ? -0.562 -13.375 13.571 1.00 89.88 456 GLY A CA 1
ATOM 3657 C C . GLY A 1 456 ? -1.073 -12.337 14.583 1.00 89.88 456 GLY A C 1
ATOM 3658 O O . GLY A 1 456 ? -0.706 -12.385 15.764 1.00 89.88 456 GLY A O 1
ATOM 3659 N N . ALA A 1 457 ? -1.930 -11.400 14.164 1.00 92.38 457 ALA A N 1
ATOM 3660 C CA . ALA A 1 457 ? -2.521 -10.404 15.048 1.00 92.38 457 ALA A CA 1
ATOM 3661 C C . ALA A 1 457 ? -3.624 -11.000 15.941 1.00 92.38 457 ALA A C 1
ATOM 3663 O O . ALA A 1 457 ? -4.330 -11.948 15.596 1.00 92.38 457 ALA A O 1
ATOM 3664 N N . ASN A 1 458 ? -3.803 -10.415 17.129 1.00 93.81 458 ASN A N 1
ATOM 3665 C CA . ASN A 1 458 ? -4.795 -10.875 18.101 1.00 93.81 458 ASN A CA 1
ATOM 3666 C C . ASN A 1 458 ? -6.195 -10.341 17.759 1.00 93.81 458 ASN A C 1
ATOM 3668 O O . ASN A 1 458 ? -6.694 -9.413 18.400 1.00 93.81 458 ASN A O 1
ATOM 3672 N N . PHE A 1 459 ? -6.817 -10.910 16.732 1.00 96.19 459 PHE A N 1
ATOM 3673 C CA . PHE A 1 459 ? -8.139 -10.493 16.285 1.00 96.19 459 PHE A CA 1
ATOM 3674 C C . PHE A 1 459 ? -9.281 -11.030 17.154 1.00 96.19 459 PHE A C 1
ATOM 3676 O O . PHE A 1 459 ? -9.188 -12.058 17.832 1.00 96.19 459 PHE A O 1
ATOM 3683 N N . TRP A 1 460 ? -10.381 -10.292 17.122 1.00 97.44 460 TRP A N 1
ATOM 3684 C CA . TRP A 1 460 ? -11.702 -10.701 17.562 1.00 97.44 460 TRP A CA 1
ATOM 3685 C C . TRP A 1 460 ? -12.646 -10.678 16.360 1.00 97.44 460 TRP A C 1
ATOM 3687 O O . TRP A 1 460 ? -12.608 -9.736 15.560 1.00 97.44 460 TRP A O 1
ATOM 3697 N N . PHE A 1 461 ? -13.488 -11.704 16.254 1.00 96.69 461 PHE A N 1
ATOM 3698 C CA . PHE A 1 461 ? -14.488 -11.850 15.202 1.00 96.69 461 PHE A CA 1
ATOM 3699 C C . PHE A 1 461 ? -15.893 -11.831 15.790 1.00 96.69 461 PHE A C 1
ATOM 3701 O O . PHE A 1 461 ? -16.114 -12.222 16.940 1.00 96.69 461 PHE A O 1
ATOM 3708 N N . GLU A 1 462 ? -16.860 -11.458 14.958 1.00 90.00 462 GLU A N 1
ATOM 3709 C CA . GLU A 1 462 ? -18.266 -11.543 15.326 1.00 90.00 462 GLU A CA 1
ATOM 3710 C C . GLU A 1 462 ? -18.620 -12.959 15.798 1.00 90.00 462 GLU A C 1
ATOM 3712 O O . GLU A 1 462 ? -18.284 -13.961 15.159 1.00 90.00 462 GLU A O 1
ATOM 3717 N N . ASN A 1 463 ? -19.335 -13.038 16.921 1.00 88.12 463 ASN A N 1
ATOM 3718 C CA . ASN A 1 463 ? -19.694 -14.269 17.643 1.00 88.12 463 ASN A CA 1
ATOM 3719 C C . ASN A 1 463 ? -18.587 -14.934 18.490 1.00 88.12 463 ASN A C 1
ATOM 3721 O O . ASN A 1 463 ? -18.842 -15.991 19.074 1.00 88.12 463 ASN A O 1
ATOM 3725 N N . ASP A 1 464 ? -17.413 -14.316 18.672 1.00 91.94 464 ASP A N 1
ATOM 3726 C CA . ASP A 1 464 ? -16.382 -14.809 19.613 1.00 91.94 464 ASP A CA 1
ATOM 3727 C C . ASP A 1 464 ? -16.723 -14.587 21.101 1.00 91.94 464 ASP A C 1
ATOM 3729 O O . ASP A 1 464 ? -15.969 -14.982 21.995 1.00 91.94 464 ASP A O 1
ATOM 3733 N N . GLY A 1 465 ? -17.877 -13.981 21.388 1.00 93.69 465 GLY A N 1
ATOM 3734 C CA . GLY A 1 465 ? -18.252 -13.513 22.721 1.00 93.69 465 GLY A CA 1
ATOM 3735 C C . GLY A 1 465 ? -17.705 -12.107 22.993 1.00 93.69 465 GLY A C 1
ATOM 3736 O O . GLY A 1 465 ? -17.395 -11.390 22.050 1.00 93.69 465 GLY A O 1
ATOM 3737 N N . PRO A 1 466 ? -17.594 -11.668 24.258 1.00 95.81 466 PRO A N 1
ATOM 3738 C CA . PRO A 1 466 ? -17.120 -10.321 24.572 1.00 95.81 466 PRO A CA 1
ATOM 3739 C C . PRO A 1 466 ? -15.673 -10.094 24.116 1.00 95.81 466 PRO A C 1
ATOM 3741 O O . PRO A 1 466 ? -14.789 -10.895 24.434 1.00 95.81 466 PRO A O 1
ATOM 3744 N N . ILE A 1 467 ? -15.435 -8.985 23.417 1.00 97.00 467 ILE A N 1
ATOM 3745 C CA . ILE A 1 467 ? -14.095 -8.568 22.998 1.00 97.00 467 ILE A CA 1
ATOM 3746 C C . ILE A 1 467 ? -13.213 -8.240 24.211 1.00 97.00 467 ILE A C 1
ATOM 3748 O O . ILE A 1 467 ? -13.665 -7.661 25.203 1.00 97.00 467 ILE A O 1
ATOM 3752 N N . LYS A 1 468 ? -11.940 -8.652 24.167 1.00 97.00 468 LYS A N 1
ATOM 3753 C CA . LYS A 1 468 ? -10.961 -8.369 25.230 1.00 97.00 468 LYS A CA 1
ATOM 3754 C C . LYS A 1 468 ? -10.195 -7.071 24.951 1.00 97.00 468 LYS A C 1
ATOM 3756 O O . LYS A 1 468 ? -9.948 -6.772 23.788 1.00 97.00 468 LYS A O 1
ATOM 3761 N N . PRO A 1 469 ? -9.677 -6.378 25.987 1.00 95.69 469 PRO A N 1
ATOM 3762 C CA . PRO A 1 469 ? -8.955 -5.106 25.831 1.00 95.69 469 PRO A CA 1
ATOM 3763 C C . PRO A 1 469 ? -7.729 -5.129 24.908 1.00 95.69 469 PRO A C 1
ATOM 3765 O O . PRO A 1 469 ? -7.248 -4.083 24.502 1.00 95.69 469 PRO A O 1
ATOM 3768 N N . ASN A 1 470 ? -7.172 -6.308 24.625 1.00 93.44 470 ASN A N 1
ATOM 3769 C CA . ASN A 1 470 ? -6.000 -6.479 23.770 1.00 93.44 470 ASN A CA 1
ATOM 3770 C C . ASN A 1 470 ? -6.336 -7.068 22.391 1.00 93.44 470 ASN A C 1
ATOM 3772 O O . ASN A 1 470 ? -5.415 -7.490 21.691 1.00 93.44 470 ASN A O 1
ATOM 3776 N N . GLN A 1 471 ? -7.620 -7.193 22.046 1.00 95.44 471 GLN A N 1
ATOM 3777 C CA . GLN A 1 471 ? -8.057 -7.712 20.755 1.00 95.44 471 GLN A CA 1
ATOM 3778 C C . GLN A 1 471 ? -8.484 -6.583 19.823 1.00 95.44 471 GLN A C 1
ATOM 3780 O O . GLN A 1 471 ? -9.183 -5.666 20.243 1.00 95.44 471 GLN A O 1
ATOM 3785 N N . ALA A 1 472 ? -8.102 -6.687 18.555 1.00 95.38 472 ALA A N 1
ATOM 3786 C CA . ALA A 1 472 ? -8.583 -5.813 17.490 1.00 95.38 472 ALA A CA 1
ATOM 3787 C C . ALA A 1 472 ? -9.848 -6.409 16.854 1.00 95.38 472 ALA A C 1
ATOM 3789 O O . ALA A 1 472 ? -9.884 -7.608 16.577 1.00 95.38 472 ALA A O 1
ATOM 3790 N N . ASN A 1 473 ? -10.877 -5.598 16.601 1.00 96.69 473 ASN A N 1
ATOM 3791 C CA . ASN A 1 473 ? -12.043 -6.047 15.839 1.00 96.69 473 ASN A CA 1
ATOM 3792 C C . ASN A 1 473 ? -11.661 -6.187 14.355 1.00 96.69 473 ASN A C 1
ATOM 3794 O O . ASN A 1 473 ? -11.339 -5.193 13.706 1.00 96.69 473 ASN A O 1
ATOM 3798 N N . PHE A 1 474 ? -11.695 -7.412 13.822 1.00 97.25 474 PHE A N 1
ATOM 3799 C CA . PHE A 1 474 ? -11.246 -7.685 12.453 1.00 97.25 474 PHE A CA 1
ATOM 3800 C C . PHE A 1 474 ? -12.135 -7.035 11.384 1.00 97.25 474 PHE A C 1
ATOM 3802 O O . PHE A 1 474 ? -11.640 -6.566 10.363 1.00 97.25 474 PHE A O 1
ATOM 3809 N N . HIS A 1 475 ? -13.442 -6.958 11.632 1.00 96.50 475 HIS A N 1
ATOM 3810 C CA . HIS A 1 475 ? -14.396 -6.371 10.695 1.00 96.50 475 HIS A CA 1
ATOM 3811 C C . HIS A 1 475 ? -14.155 -4.865 10.499 1.00 96.50 475 HIS A C 1
ATOM 3813 O O . HIS A 1 475 ? -14.186 -4.382 9.368 1.00 96.50 475 HIS A O 1
ATOM 3819 N N . THR A 1 476 ? -13.819 -4.136 11.570 1.00 96.69 476 THR A N 1
ATOM 3820 C CA . THR A 1 476 ? -13.414 -2.723 11.479 1.00 96.69 476 THR A CA 1
ATOM 3821 C C . THR A 1 476 ? -12.139 -2.549 10.650 1.00 96.69 476 THR A C 1
ATOM 3823 O O . THR A 1 476 ? -12.071 -1.616 9.854 1.00 96.69 476 THR A O 1
ATOM 3826 N N . VAL A 1 477 ? -11.158 -3.452 10.794 1.00 97.25 477 VAL A N 1
ATOM 3827 C CA . VAL A 1 477 ? -9.918 -3.421 9.994 1.00 97.25 477 VAL A CA 1
ATOM 3828 C C . VAL A 1 477 ? -10.234 -3.632 8.517 1.00 97.25 477 VAL A C 1
ATOM 3830 O O . VAL A 1 477 ? -9.810 -2.831 7.698 1.00 97.25 477 VAL A O 1
ATOM 3833 N N . ILE A 1 478 ? -11.038 -4.640 8.157 1.00 98.00 478 ILE A N 1
ATOM 3834 C CA . ILE A 1 478 ? -11.408 -4.862 6.749 1.00 98.00 478 ILE A CA 1
ATOM 3835 C C . ILE A 1 478 ? -12.093 -3.631 6.158 1.00 98.00 478 ILE A C 1
ATOM 3837 O O . ILE A 1 478 ? -11.715 -3.187 5.079 1.00 98.00 478 ILE A O 1
ATOM 3841 N N . LEU A 1 479 ? -13.090 -3.071 6.851 1.00 97.81 479 LEU A N 1
ATOM 3842 C CA . LEU A 1 479 ? -13.799 -1.890 6.359 1.00 97.81 479 LEU A CA 1
ATOM 3843 C C . LEU A 1 479 ? -12.841 -0.731 6.090 1.00 97.81 479 LEU A C 1
ATOM 3845 O O . LEU A 1 479 ? -12.915 -0.126 5.026 1.00 97.81 479 LEU A O 1
ATOM 3849 N N . HIS A 1 480 ? -11.944 -0.462 7.033 1.00 97.69 480 HIS A N 1
ATOM 3850 C CA . HIS A 1 480 ? -10.916 0.561 6.911 1.00 97.69 480 HIS A CA 1
ATOM 3851 C C . HIS A 1 480 ? -10.023 0.338 5.680 1.00 97.69 480 HIS A C 1
ATOM 3853 O O . HIS A 1 480 ? -9.935 1.209 4.814 1.00 97.69 480 HIS A O 1
ATOM 3859 N N . GLU A 1 481 ? -9.432 -0.852 5.551 1.00 97.62 481 GLU A N 1
ATOM 3860 C CA . GLU A 1 481 ? -8.525 -1.165 4.444 1.00 97.62 481 GLU A CA 1
ATOM 3861 C C . GLU A 1 481 ? -9.239 -1.108 3.084 1.00 97.62 481 GLU A C 1
ATOM 3863 O O . GLU A 1 481 ? -8.723 -0.543 2.119 1.00 97.62 481 GLU A O 1
ATOM 3868 N N . LEU A 1 482 ? -10.476 -1.605 2.982 1.00 98.12 482 LEU A N 1
ATOM 3869 C CA . LEU A 1 482 ? -11.219 -1.552 1.720 1.00 98.12 482 LEU A CA 1
ATOM 3870 C C . LEU A 1 482 ? -11.463 -0.115 1.236 1.00 98.12 482 LEU A C 1
ATOM 3872 O O . LEU A 1 482 ? -11.473 0.109 0.027 1.00 98.12 482 LEU A O 1
ATOM 3876 N N . PHE A 1 483 ? -11.593 0.876 2.124 1.00 98.31 483 PHE A N 1
ATOM 3877 C CA . PHE A 1 483 ? -11.679 2.279 1.699 1.00 98.31 483 PHE A CA 1
ATOM 3878 C C . PHE A 1 483 ? -10.362 2.808 1.118 1.00 98.31 483 PHE A C 1
ATOM 3880 O O . PHE A 1 483 ? -10.414 3.589 0.163 1.00 98.31 483 PHE A O 1
ATOM 3887 N N . HIS A 1 484 ? -9.201 2.352 1.600 1.00 97.56 484 HIS A N 1
ATOM 3888 C CA . HIS A 1 484 ? -7.928 2.613 0.919 1.00 97.56 484 HIS A CA 1
ATOM 3889 C C . HIS A 1 484 ? -7.918 1.993 -0.483 1.00 97.56 484 HIS A C 1
ATOM 3891 O O . HIS A 1 484 ? -7.614 2.690 -1.454 1.00 97.56 484 HIS A O 1
ATOM 3897 N N . GLY A 1 485 ? -8.365 0.739 -0.612 1.00 96.12 485 GLY A N 1
ATOM 3898 C CA . GLY A 1 485 ? -8.530 0.057 -1.902 1.00 96.12 485 GLY A CA 1
ATOM 3899 C C . GLY A 1 485 ? -9.461 0.785 -2.880 1.00 96.12 485 GLY A C 1
ATOM 3900 O O . GLY A 1 485 ? -9.195 0.852 -4.079 1.00 96.12 485 GLY A O 1
ATOM 3901 N N . LEU A 1 486 ? -10.523 1.407 -2.366 1.00 97.94 486 LEU A N 1
ATOM 3902 C CA . LEU A 1 486 ? -11.461 2.213 -3.152 1.00 97.94 486 LEU A CA 1
ATOM 3903 C C . LEU A 1 486 ? -10.918 3.604 -3.525 1.00 97.94 486 LEU A C 1
ATOM 3905 O O . LEU A 1 486 ? -11.549 4.289 -4.335 1.00 97.94 486 LEU A O 1
ATOM 3909 N N . GLY A 1 487 ? -9.774 4.030 -2.980 1.00 95.81 487 GLY A N 1
ATOM 3910 C CA . GLY A 1 487 ? -9.115 5.288 -3.342 1.00 95.81 487 GLY A CA 1
ATOM 3911 C C . GLY A 1 487 ? -9.047 6.354 -2.258 1.00 95.81 487 GLY A C 1
ATOM 3912 O O . GLY A 1 487 ? -8.672 7.485 -2.570 1.00 95.81 487 GLY A O 1
ATOM 3913 N N . PHE A 1 488 ? -9.382 6.044 -1.002 1.00 96.94 488 PHE A N 1
ATOM 3914 C CA . PHE A 1 488 ? -9.079 6.929 0.125 1.00 96.94 488 PHE A CA 1
ATOM 3915 C C . PHE A 1 488 ? -7.574 6.867 0.420 1.00 96.94 488 PHE A C 1
ATOM 3917 O O . PHE A 1 488 ? -7.132 6.247 1.374 1.00 96.94 488 PHE A O 1
ATOM 3924 N N . THR A 1 489 ? -6.739 7.433 -0.441 1.00 92.69 489 THR A N 1
ATOM 3925 C CA . THR A 1 489 ? -5.290 7.490 -0.222 1.00 92.69 489 THR A CA 1
ATOM 3926 C C . THR A 1 489 ? -4.722 8.665 -0.988 1.00 92.69 489 THR A C 1
ATOM 3928 O O . THR A 1 489 ? -5.085 8.904 -2.137 1.00 92.69 489 THR A O 1
ATOM 3931 N N . SER A 1 490 ? -3.784 9.373 -0.371 1.00 94.38 490 SER A N 1
ATOM 3932 C CA . SER A 1 490 ? -3.017 10.392 -1.075 1.00 94.38 490 SER A CA 1
ATOM 3933 C C . SER A 1 490 ? -1.914 9.739 -1.911 1.00 94.38 490 SER A C 1
ATOM 3935 O O . SER A 1 490 ? -1.291 8.757 -1.484 1.00 94.38 490 SER A O 1
ATOM 3937 N N . SER A 1 491 ? -1.651 10.290 -3.100 1.00 92.69 491 SER A N 1
ATOM 3938 C CA . SER A 1 491 ? -0.447 9.952 -3.870 1.00 92.69 491 SER A CA 1
ATOM 3939 C C . SER A 1 491 ? 0.788 10.695 -3.360 1.00 92.69 491 SER A C 1
ATOM 3941 O O . SER A 1 491 ? 1.904 10.318 -3.716 1.00 92.69 491 SER A O 1
ATOM 3943 N N . TYR A 1 492 ? 0.614 11.720 -2.514 1.00 93.62 492 TYR A N 1
ATOM 3944 C CA . TYR A 1 492 ? 1.732 12.415 -1.895 1.00 93.62 492 TYR A CA 1
ATOM 3945 C C . TYR A 1 492 ? 2.387 11.517 -0.858 1.00 93.62 492 TYR A C 1
ATOM 3947 O O . TYR A 1 492 ? 1.812 11.210 0.185 1.00 93.62 492 TYR A O 1
ATOM 3955 N N . ARG A 1 493 ? 3.608 11.086 -1.150 1.00 90.94 493 ARG A N 1
ATOM 3956 C CA . ARG A 1 493 ? 4.402 10.227 -0.275 1.00 90.94 493 ARG A CA 1
ATOM 3957 C C . ARG A 1 493 ? 5.867 10.611 -0.398 1.00 90.94 493 ARG A C 1
ATOM 3959 O O . ARG A 1 493 ? 6.255 11.483 -1.176 1.00 90.94 493 ARG A O 1
ATOM 3966 N N . ASP A 1 494 ? 6.685 9.940 0.385 1.00 87.38 494 ASP A N 1
ATOM 3967 C CA . ASP A 1 494 ? 8.127 10.100 0.364 1.00 87.38 494 ASP A CA 1
ATOM 3968 C C . ASP A 1 494 ? 8.791 9.184 -0.682 1.00 87.38 494 ASP A C 1
ATOM 3970 O O . ASP A 1 494 ? 9.642 8.352 -0.377 1.00 87.38 494 ASP A O 1
ATOM 3974 N N . HIS A 1 495 ? 8.341 9.292 -1.938 1.00 84.81 495 HIS A N 1
ATOM 3975 C CA . HIS A 1 495 ? 8.729 8.376 -3.023 1.00 84.81 495 HIS A CA 1
ATOM 3976 C C . HIS A 1 495 ? 10.242 8.328 -3.255 1.00 84.81 495 HIS A C 1
ATOM 3978 O O . HIS A 1 495 ? 10.798 7.259 -3.472 1.00 84.81 495 HIS A O 1
ATOM 3984 N N . VAL A 1 496 ? 10.919 9.477 -3.179 1.00 80.88 496 VAL A N 1
ATOM 3985 C CA . VAL A 1 496 ? 12.363 9.573 -3.449 1.00 80.88 496 VAL A CA 1
ATOM 3986 C C . VAL A 1 496 ? 13.188 8.946 -2.334 1.00 80.88 496 VAL A C 1
ATOM 3988 O O . VAL A 1 496 ? 14.068 8.141 -2.624 1.00 80.88 496 VAL A O 1
ATOM 3991 N N . ASN A 1 497 ? 12.930 9.281 -1.064 1.00 79.50 497 ASN A N 1
ATOM 3992 C CA . ASN A 1 497 ? 13.728 8.690 0.007 1.00 79.50 497 ASN A CA 1
ATOM 3993 C C . ASN A 1 497 ? 13.406 7.198 0.170 1.00 79.50 497 ASN A C 1
ATOM 3995 O O . ASN A 1 497 ? 14.322 6.437 0.459 1.00 79.50 497 ASN A O 1
ATOM 3999 N N . ASN A 1 498 ? 12.170 6.755 -0.102 1.00 70.44 498 ASN A N 1
ATOM 4000 C CA . ASN A 1 498 ? 11.837 5.326 -0.157 1.00 70.44 498 ASN A CA 1
ATOM 4001 C C . ASN A 1 498 ? 12.603 4.591 -1.269 1.00 70.44 498 ASN A C 1
ATOM 4003 O O . ASN A 1 498 ? 13.079 3.480 -1.046 1.00 70.44 498 ASN A O 1
ATOM 4007 N N . ALA A 1 499 ? 12.752 5.201 -2.448 1.00 70.94 499 ALA A N 1
ATOM 4008 C CA . ALA A 1 499 ? 13.531 4.625 -3.546 1.00 70.94 499 ALA A CA 1
ATOM 4009 C C . ALA A 1 499 ? 15.041 4.560 -3.239 1.00 70.94 499 ALA A C 1
ATOM 4011 O O . ALA A 1 499 ? 15.747 3.702 -3.765 1.00 70.94 499 ALA A O 1
ATOM 4012 N N . LEU A 1 500 ? 15.543 5.462 -2.389 1.00 73.50 500 LEU A N 1
ATOM 4013 C CA . LEU A 1 500 ? 16.958 5.552 -2.010 1.00 73.50 500 LEU A CA 1
ATOM 4014 C C . LEU A 1 500 ? 17.293 4.904 -0.656 1.00 73.50 500 LEU A C 1
ATOM 4016 O O . LEU A 1 500 ? 18.451 4.963 -0.242 1.00 73.50 500 LEU A O 1
ATOM 4020 N N . ASP A 1 501 ? 16.308 4.326 0.038 1.00 72.81 501 ASP A N 1
ATOM 4021 C CA . ASP A 1 501 ? 16.431 3.839 1.423 1.00 72.81 501 ASP A CA 1
ATOM 4022 C C . ASP A 1 501 ? 17.031 4.903 2.374 1.00 72.81 501 ASP A C 1
ATOM 4024 O O . ASP A 1 501 ? 17.968 4.685 3.148 1.00 72.81 501 ASP A O 1
ATOM 4028 N N . MET A 1 502 ? 16.520 6.131 2.255 1.00 75.12 502 MET A N 1
ATOM 4029 C CA . MET A 1 502 ? 16.946 7.304 3.016 1.00 75.12 502 MET A CA 1
ATOM 4030 C C . MET A 1 502 ? 15.899 7.711 4.056 1.00 75.12 502 MET A C 1
ATOM 4032 O O . MET A 1 502 ? 14.732 7.338 4.007 1.00 75.12 502 MET A O 1
ATOM 4036 N N . LYS A 1 503 ? 16.317 8.526 5.030 1.00 77.12 503 LYS A N 1
ATOM 4037 C CA . LYS A 1 503 ? 15.395 9.063 6.034 1.00 77.12 503 LYS A CA 1
ATOM 4038 C C . LYS A 1 503 ? 14.448 10.087 5.407 1.00 77.12 503 LYS A C 1
ATOM 4040 O O . LYS A 1 503 ? 14.913 11.082 4.860 1.00 77.12 503 LYS A O 1
ATOM 4045 N N . SER A 1 504 ? 13.157 9.914 5.664 1.00 79.38 504 SER A N 1
ATOM 4046 C CA . SER A 1 504 ? 12.104 10.817 5.214 1.00 79.38 504 SER A CA 1
ATOM 4047 C C . SER A 1 504 ? 12.248 12.264 5.671 1.00 79.38 504 SER A C 1
ATOM 4049 O O . SER A 1 504 ? 12.340 12.544 6.874 1.00 79.38 504 SER A O 1
ATOM 4051 N N . ASP A 1 505 ? 12.218 13.187 4.707 1.00 90.19 505 ASP A N 1
ATOM 4052 C CA . ASP A 1 505 ? 12.213 14.635 4.948 1.00 90.19 505 ASP A CA 1
ATOM 4053 C C . ASP A 1 505 ? 11.479 15.488 3.888 1.00 90.19 505 ASP A C 1
ATOM 4055 O O . ASP A 1 505 ? 11.466 16.719 4.004 1.00 90.19 505 ASP A O 1
ATOM 4059 N N . ALA A 1 506 ? 10.854 14.870 2.880 1.00 93.50 506 ALA A N 1
ATOM 4060 C CA . ALA A 1 506 ? 10.128 15.554 1.809 1.00 93.50 506 ALA A CA 1
ATOM 4061 C C . ALA A 1 506 ? 8.897 14.741 1.352 1.00 93.50 506 ALA A C 1
ATOM 4063 O O . ALA A 1 506 ? 8.824 13.539 1.586 1.00 93.50 506 ALA A O 1
ATOM 4064 N N . LEU A 1 507 ? 7.919 15.401 0.718 1.00 94.25 507 LEU A N 1
ATOM 4065 C CA . LEU A 1 507 ? 6.758 14.753 0.093 1.00 94.25 507 LEU A CA 1
ATOM 4066 C C . LEU A 1 507 ? 6.578 15.234 -1.343 1.00 94.25 507 LEU A C 1
ATOM 4068 O O . LEU A 1 507 ? 6.641 16.436 -1.609 1.00 94.25 507 LEU A O 1
ATOM 4072 N N . SER A 1 508 ? 6.268 14.311 -2.246 1.00 94.31 508 SER A N 1
ATOM 4073 C CA . SER A 1 508 ? 5.905 14.608 -3.633 1.00 94.31 508 SER A CA 1
ATOM 4074 C C . SER A 1 508 ? 4.742 13.721 -4.085 1.00 94.31 508 SER A C 1
ATOM 4076 O O . SER A 1 508 ? 4.544 12.659 -3.491 1.00 94.31 508 SER A O 1
ATOM 4078 N N . PRO A 1 509 ? 4.010 14.091 -5.155 1.00 93.69 509 PRO A N 1
ATOM 4079 C CA . PRO A 1 509 ? 3.179 13.140 -5.889 1.00 93.69 509 PRO A CA 1
ATOM 4080 C C . PRO A 1 509 ? 4.053 12.036 -6.501 1.00 93.69 509 PRO A C 1
ATOM 4082 O O . PRO A 1 509 ? 5.286 12.081 -6.403 1.00 93.69 509 PRO A O 1
ATOM 4085 N N . ILE A 1 510 ? 3.423 11.073 -7.173 1.00 90.81 510 ILE A N 1
ATOM 4086 C CA . ILE A 1 510 ? 4.126 9.966 -7.831 1.00 90.81 510 ILE A CA 1
ATOM 4087 C C . ILE A 1 510 ? 5.027 10.530 -8.945 1.00 90.81 510 ILE A C 1
ATOM 4089 O O . ILE A 1 510 ? 4.501 11.152 -9.873 1.00 90.81 510 ILE A O 1
ATOM 4093 N N . PRO A 1 511 ? 6.362 10.343 -8.884 1.00 90.31 511 PRO A N 1
ATOM 4094 C CA . PRO A 1 511 ? 7.235 10.657 -10.007 1.00 90.31 511 PRO A CA 1
ATOM 4095 C C . PRO A 1 511 ? 7.011 9.623 -11.115 1.00 90.31 511 PRO A C 1
ATOM 4097 O O . PRO A 1 511 ? 7.230 8.429 -10.920 1.00 90.31 511 PRO A O 1
ATOM 4100 N N . VAL A 1 512 ? 6.562 10.076 -12.281 1.00 88.25 512 VAL A N 1
ATOM 4101 C CA . VAL A 1 512 ? 6.350 9.223 -13.450 1.00 88.25 512 VAL A CA 1
ATOM 4102 C C . VAL A 1 512 ? 7.698 8.996 -14.122 1.00 88.25 512 VAL A C 1
ATOM 4104 O O . VAL A 1 512 ? 8.248 9.893 -14.771 1.00 88.25 512 VAL A O 1
ATOM 4107 N N . LEU A 1 513 ? 8.238 7.802 -13.886 1.00 84.44 513 LEU A N 1
ATOM 4108 C CA . LEU A 1 513 ? 9.538 7.353 -14.362 1.00 84.44 513 LEU A CA 1
ATOM 4109 C C . LEU A 1 513 ? 9.357 6.152 -15.284 1.00 84.44 513 LEU A C 1
ATOM 4111 O O . LEU A 1 513 ? 8.807 5.128 -14.877 1.00 84.44 513 LEU A O 1
ATOM 4115 N N . THR A 1 514 ? 9.864 6.280 -16.504 1.00 83.38 514 THR A N 1
ATOM 4116 C CA . THR A 1 514 ? 9.837 5.222 -17.511 1.00 83.38 514 THR A CA 1
ATOM 4117 C C . THR A 1 514 ? 11.252 4.697 -17.727 1.00 83.38 514 THR A C 1
ATOM 4119 O O . THR A 1 514 ? 12.183 5.459 -17.999 1.00 83.38 514 THR A O 1
ATOM 4122 N N . PHE A 1 515 ? 11.405 3.380 -17.594 1.00 78.94 515 PHE A N 1
ATOM 4123 C CA . PHE A 1 515 ? 12.666 2.657 -17.742 1.00 78.94 515 PHE A CA 1
ATOM 4124 C C . PHE A 1 515 ? 12.625 1.758 -18.979 1.00 78.94 515 PHE A C 1
ATOM 4126 O O . PHE A 1 515 ? 11.566 1.268 -19.368 1.00 78.94 515 PHE A O 1
ATOM 4133 N N . GLU A 1 516 ? 13.781 1.517 -19.599 1.00 72.69 516 GLU A N 1
ATOM 4134 C CA . GLU A 1 516 ? 13.883 0.584 -20.734 1.00 72.69 516 GLU A CA 1
ATOM 4135 C C . GLU A 1 516 ? 13.864 -0.891 -20.297 1.00 72.69 516 GLU A C 1
ATOM 4137 O O . GLU A 1 516 ? 13.597 -1.775 -21.113 1.00 72.69 516 GLU A O 1
ATOM 4142 N N . THR A 1 517 ? 14.174 -1.169 -19.027 1.00 67.62 517 THR A N 1
ATOM 4143 C CA . THR A 1 517 ? 14.290 -2.519 -18.468 1.00 67.62 517 THR A CA 1
ATOM 4144 C C . THR A 1 517 ? 13.103 -2.853 -17.572 1.00 67.62 517 THR A C 1
ATOM 4146 O O . THR A 1 517 ? 12.566 -1.996 -16.876 1.00 67.62 517 THR A O 1
ATOM 4149 N N . GLU A 1 518 ? 12.705 -4.129 -17.566 1.00 62.03 518 GLU A N 1
ATOM 4150 C CA . GLU A 1 518 ? 11.618 -4.611 -16.705 1.00 62.03 518 GLU A CA 1
ATOM 4151 C C . GLU A 1 518 ? 12.000 -4.631 -15.225 1.00 62.03 518 GLU A C 1
ATOM 4153 O O . GLU A 1 518 ? 11.101 -4.570 -14.405 1.00 62.03 518 GLU A O 1
ATOM 4158 N N . GLU A 1 519 ? 13.293 -4.669 -14.881 1.00 68.06 519 GLU A N 1
ATOM 4159 C CA . GLU A 1 519 ? 13.817 -4.614 -13.508 1.00 68.06 519 GLU A CA 1
ATOM 4160 C C . GLU A 1 519 ? 14.888 -3.518 -13.391 1.00 68.06 519 GLU A C 1
ATOM 4162 O O . GLU A 1 519 ? 16.084 -3.803 -13.523 1.00 68.06 519 GLU A O 1
ATOM 4167 N N . PRO A 1 520 ? 14.475 -2.250 -13.223 1.00 68.62 520 PRO A N 1
ATOM 4168 C CA . PRO A 1 520 ? 15.392 -1.124 -13.241 1.00 68.62 520 PRO A CA 1
ATOM 4169 C C . PRO A 1 520 ? 16.187 -0.999 -11.941 1.00 68.62 520 PRO A C 1
ATOM 4171 O O . PRO A 1 520 ? 15.687 -1.180 -10.832 1.00 68.62 520 PRO A O 1
ATOM 4174 N N . THR A 1 521 ? 17.449 -0.624 -12.086 1.00 76.81 521 THR A N 1
ATOM 4175 C CA . THR A 1 521 ? 18.375 -0.278 -11.012 1.00 76.81 521 THR A CA 1
ATOM 4176 C C . THR A 1 521 ? 18.632 1.226 -10.997 1.00 76.81 521 THR A C 1
ATOM 4178 O O . THR A 1 521 ? 18.396 1.937 -11.973 1.00 76.81 521 THR A O 1
ATOM 4181 N N . LEU A 1 522 ? 19.225 1.729 -9.909 1.00 77.50 522 LEU A N 1
ATOM 4182 C CA . LEU A 1 522 ? 19.616 3.141 -9.818 1.00 77.50 522 LEU A CA 1
ATOM 4183 C C . LEU A 1 522 ? 20.653 3.578 -10.872 1.00 77.50 522 LEU A C 1
ATOM 4185 O O . LEU A 1 522 ? 20.894 4.774 -11.037 1.00 77.50 522 LEU A O 1
ATOM 4189 N N . LEU A 1 523 ? 21.287 2.626 -11.562 1.00 81.88 523 LEU A N 1
ATOM 4190 C CA . LEU A 1 523 ? 22.283 2.874 -12.603 1.00 81.88 523 LEU A CA 1
ATOM 4191 C C . LEU A 1 523 ? 21.688 2.865 -14.015 1.00 81.88 523 LEU A C 1
ATOM 4193 O O . LEU A 1 523 ? 22.413 3.171 -14.961 1.00 81.88 523 LEU A O 1
ATOM 4197 N N . ASP A 1 524 ? 20.411 2.520 -14.165 1.00 83.44 524 ASP A N 1
ATOM 4198 C CA . ASP A 1 524 ? 19.765 2.462 -15.470 1.00 83.44 524 ASP A CA 1
ATOM 4199 C C . ASP A 1 524 ? 19.278 3.849 -15.916 1.00 83.44 524 ASP A C 1
ATOM 4201 O O . ASP A 1 524 ? 18.878 4.660 -15.069 1.00 83.44 524 ASP A O 1
ATOM 4205 N N . PRO A 1 525 ? 19.311 4.146 -17.230 1.00 87.31 525 PRO A N 1
ATOM 4206 C CA . PRO A 1 525 ? 18.727 5.362 -17.782 1.00 87.31 525 PRO A CA 1
ATOM 4207 C C . PRO A 1 525 ? 17.244 5.468 -17.443 1.00 87.31 525 PRO A C 1
ATOM 4209 O O . PRO A 1 525 ? 16.527 4.465 -17.423 1.00 87.31 525 PRO A O 1
ATOM 4212 N N . VAL A 1 526 ? 16.780 6.695 -17.217 1.00 86.25 526 VAL A N 1
ATOM 4213 C CA . VAL A 1 526 ? 15.385 6.944 -16.856 1.00 86.25 526 VAL A CA 1
ATOM 4214 C C . VAL A 1 526 ? 14.828 8.153 -17.592 1.00 86.25 526 VAL A C 1
ATOM 4216 O O . VAL A 1 526 ? 15.481 9.192 -17.727 1.00 86.25 526 VAL A O 1
ATOM 4219 N N . LEU A 1 527 ? 13.586 8.016 -18.044 1.00 88.38 527 LEU A N 1
ATOM 4220 C CA . LEU A 1 527 ? 12.795 9.096 -18.604 1.00 88.38 527 LEU A CA 1
ATOM 4221 C C . LEU A 1 527 ? 11.836 9.629 -17.536 1.00 88.38 527 LEU A C 1
ATOM 4223 O O . LEU A 1 527 ? 11.008 8.886 -17.018 1.00 88.38 527 LEU A O 1
ATOM 4227 N N . PHE A 1 528 ? 11.934 10.919 -17.227 1.00 90.06 528 PHE A N 1
ATOM 4228 C CA . PHE A 1 528 ? 11.010 11.607 -16.331 1.00 90.06 528 PHE A CA 1
ATOM 4229 C C . PHE A 1 528 ? 9.911 12.312 -17.129 1.00 90.06 528 PHE A C 1
ATOM 4231 O O . PHE A 1 528 ? 10.184 13.195 -17.949 1.00 90.06 528 PHE A O 1
ATOM 4238 N N . GLU A 1 529 ? 8.660 11.947 -16.868 1.00 87.69 529 GLU A N 1
ATOM 4239 C CA . GLU A 1 529 ? 7.484 12.526 -17.531 1.00 87.69 529 GLU A CA 1
ATOM 4240 C C . GLU A 1 529 ? 6.811 13.625 -16.698 1.00 87.69 529 GLU A C 1
ATOM 4242 O O . GLU A 1 529 ? 6.086 14.458 -17.241 1.00 87.69 529 GLU A O 1
ATOM 4247 N N . GLY A 1 530 ? 7.094 13.671 -15.396 1.00 91.06 530 GLY A N 1
ATOM 4248 C CA . GLY A 1 530 ? 6.527 14.626 -14.449 1.00 91.06 530 GLY A CA 1
ATOM 4249 C C . GLY A 1 530 ? 6.049 13.949 -13.167 1.00 91.06 530 GLY A C 1
ATOM 4250 O O . GLY A 1 530 ? 6.193 12.747 -12.977 1.00 91.06 530 GLY A O 1
ATOM 4251 N N . PHE A 1 531 ? 5.446 14.726 -12.282 1.00 93.06 531 PHE A N 1
ATOM 4252 C CA . PHE A 1 531 ? 4.745 14.270 -11.093 1.00 93.06 531 PHE A CA 1
ATOM 4253 C C . PHE A 1 531 ? 3.243 14.192 -11.366 1.00 93.06 531 PHE A C 1
ATOM 4255 O O . PHE A 1 531 ? 2.642 15.168 -11.831 1.00 93.06 531 PHE A O 1
ATOM 4262 N N . ALA A 1 532 ? 2.644 13.049 -11.033 1.00 92.00 532 ALA A N 1
ATOM 4263 C CA . ALA A 1 532 ? 1.222 12.778 -11.194 1.00 92.00 532 ALA A CA 1
ATOM 4264 C C . ALA A 1 532 ? 0.520 12.664 -9.836 1.00 92.00 532 ALA A C 1
ATOM 4266 O O . ALA A 1 532 ? 0.971 11.944 -8.942 1.00 92.00 532 ALA A O 1
ATOM 4267 N N . GLU A 1 533 ? -0.606 13.365 -9.702 1.00 94.38 533 GLU A N 1
ATOM 4268 C CA . GLU A 1 533 ? -1.459 13.311 -8.515 1.00 94.38 533 GLU A CA 1
ATOM 4269 C C . GLU A 1 533 ? -2.651 12.363 -8.711 1.00 94.38 533 GLU A C 1
ATOM 4271 O O . GLU A 1 533 ? -3.114 12.125 -9.834 1.00 94.38 533 GLU A O 1
ATOM 4276 N N . SER A 1 534 ? -3.172 11.821 -7.610 1.00 95.31 534 SER A N 1
ATOM 4277 C CA . SER A 1 534 ? -4.403 11.031 -7.632 1.00 95.31 534 SER A CA 1
ATOM 4278 C C . SER A 1 534 ? -5.643 11.923 -7.624 1.00 95.31 534 SER A C 1
ATOM 4280 O O . SER A 1 534 ? -5.592 13.106 -7.277 1.00 95.31 534 SER A O 1
ATOM 4282 N N . ILE A 1 535 ? -6.799 11.348 -7.956 1.00 96.06 535 ILE A N 1
ATOM 4283 C CA . ILE A 1 535 ? -8.079 12.049 -7.815 1.00 96.06 535 ILE A CA 1
ATOM 4284 C C . ILE A 1 535 ? -8.381 12.464 -6.364 1.00 96.06 535 ILE A C 1
ATOM 4286 O O . ILE A 1 535 ? -9.030 13.486 -6.156 1.00 96.06 535 ILE A O 1
ATOM 4290 N N . PHE A 1 536 ? -7.871 11.743 -5.360 1.00 96.81 536 PHE A N 1
ATOM 4291 C CA . PHE A 1 536 ? -8.009 12.139 -3.955 1.00 96.81 536 PHE A CA 1
ATOM 4292 C C . PHE A 1 536 ? -7.307 13.473 -3.674 1.00 96.81 536 PHE A C 1
ATOM 4294 O O . PHE A 1 536 ? -7.883 14.374 -3.064 1.00 96.81 536 PHE A O 1
ATOM 4301 N N . ASP A 1 537 ? -6.091 13.632 -4.198 1.00 96.94 537 ASP A N 1
ATOM 4302 C CA . ASP A 1 537 ? -5.237 14.799 -3.958 1.00 96.94 537 ASP A CA 1
ATOM 4303 C C . ASP A 1 537 ? -5.820 16.096 -4.509 1.00 96.94 537 ASP A C 1
ATOM 4305 O O . ASP A 1 537 ? -5.582 17.166 -3.953 1.00 96.94 537 ASP A O 1
ATOM 4309 N N . ARG A 1 538 ? -6.648 16.011 -5.555 1.00 94.94 538 ARG A N 1
ATOM 4310 C CA . ARG A 1 538 ? -7.358 17.159 -6.133 1.00 94.94 538 ARG A CA 1
ATOM 4311 C C . ARG A 1 538 ? -8.062 18.020 -5.085 1.00 94.94 538 ARG A C 1
ATOM 4313 O O . ARG A 1 538 ? -8.126 19.241 -5.222 1.00 94.94 538 ARG A O 1
ATOM 4320 N N . PHE A 1 539 ? -8.631 17.370 -4.077 1.00 95.69 539 PHE A N 1
ATOM 4321 C CA . PHE A 1 539 ? -9.469 17.999 -3.064 1.00 95.69 539 PHE A CA 1
ATOM 4322 C C . PHE A 1 539 ? -8.697 18.330 -1.784 1.00 95.69 539 PHE A C 1
ATOM 4324 O O . PHE A 1 539 ? -9.285 18.830 -0.826 1.00 95.69 539 PHE A O 1
ATOM 4331 N N . VAL A 1 540 ? -7.387 18.074 -1.738 1.00 96.69 540 VAL A N 1
ATOM 4332 C CA . VAL A 1 540 ? -6.575 18.345 -0.553 1.00 96.69 540 VAL A CA 1
ATOM 4333 C C . VAL A 1 540 ? -6.043 19.776 -0.580 1.00 96.69 540 VAL A C 1
ATOM 4335 O O . VAL A 1 540 ? -5.443 20.244 -1.553 1.00 96.69 540 VAL A O 1
ATOM 4338 N N . MET A 1 541 ? -6.248 20.471 0.536 1.00 95.88 541 MET A N 1
ATOM 4339 C CA . MET A 1 541 ? -5.822 21.845 0.769 1.00 95.88 541 MET A CA 1
ATOM 4340 C C . MET A 1 541 ? -4.820 21.899 1.923 1.00 95.88 541 MET A C 1
ATOM 4342 O O . MET A 1 541 ? -5.072 21.377 3.011 1.00 95.88 541 MET A O 1
ATOM 4346 N N . VAL A 1 542 ? -3.704 22.596 1.707 1.00 96.06 542 VAL A N 1
ATOM 4347 C CA . VAL A 1 542 ? -2.735 22.961 2.745 1.00 96.06 542 VAL A CA 1
ATOM 4348 C C . VAL A 1 542 ? -3.152 24.279 3.371 1.00 96.06 542 VAL A C 1
ATOM 4350 O O . VAL A 1 542 ? -3.310 25.295 2.689 1.00 96.06 542 VAL A O 1
ATOM 4353 N N . LEU A 1 543 ? -3.304 24.261 4.687 1.00 93.00 543 LEU A N 1
ATOM 4354 C CA . LEU A 1 543 ? -3.724 25.403 5.476 1.00 93.00 543 LEU A CA 1
ATOM 4355 C C . LEU A 1 543 ? -2.519 26.285 5.841 1.00 93.00 543 LEU A C 1
ATOM 4357 O O . LEU A 1 543 ? -1.422 25.775 6.123 1.00 93.00 543 LEU A O 1
ATOM 4361 N N . PRO A 1 544 ? -2.703 27.617 5.862 1.00 88.06 544 PRO A N 1
ATOM 4362 C CA . PRO A 1 544 ? -1.688 28.541 6.355 1.00 88.06 544 PRO A CA 1
ATOM 4363 C C . PRO A 1 544 ? -1.366 28.249 7.828 1.00 88.06 544 PRO A C 1
ATOM 4365 O O . PRO A 1 544 ? -2.134 27.600 8.538 1.00 88.06 544 PRO A O 1
ATOM 4368 N N . ASP A 1 545 ? -0.207 28.711 8.301 1.00 81.69 545 ASP A N 1
ATOM 4369 C CA . ASP A 1 545 ? 0.102 28.598 9.729 1.00 81.69 545 ASP A CA 1
ATOM 4370 C C . ASP A 1 545 ? -0.905 29.426 10.538 1.00 81.69 545 ASP A C 1
ATOM 4372 O O . ASP A 1 545 ? -1.227 30.553 10.175 1.00 81.69 545 ASP A O 1
ATOM 4376 N N . THR A 1 546 ? -1.380 28.901 11.670 1.00 72.25 546 THR A N 1
ATOM 4377 C CA . THR A 1 546 ? -2.363 29.597 12.525 1.00 72.25 546 THR A CA 1
ATOM 4378 C C . THR A 1 546 ? -1.849 30.933 13.070 1.00 72.25 546 THR A C 1
ATOM 4380 O O . THR A 1 546 ? -2.626 31.755 13.547 1.00 72.25 546 THR A O 1
ATOM 4383 N N . SER A 1 547 ? -0.530 31.137 13.043 1.00 68.31 547 SER A N 1
ATOM 4384 C CA . SER A 1 547 ? 0.152 32.370 13.425 1.00 68.31 547 SER A CA 1
ATOM 4385 C C . SER A 1 547 ? 0.362 33.345 12.265 1.00 68.31 547 SER A C 1
ATOM 4387 O O . SER A 1 547 ? 0.935 34.405 12.507 1.00 68.31 547 SER A O 1
ATOM 4389 N N . ASP A 1 548 ? -0.060 33.013 11.039 1.00 73.56 548 ASP A N 1
ATOM 4390 C CA . ASP A 1 548 ? 0.100 33.866 9.864 1.00 73.56 548 ASP A CA 1
ATOM 4391 C C . ASP A 1 548 ? -0.812 35.107 9.959 1.00 73.56 548 ASP A C 1
ATOM 4393 O O . ASP A 1 548 ? -2.031 35.006 9.792 1.00 73.56 548 ASP A O 1
ATOM 4397 N N . PRO A 1 549 ? -0.248 36.308 10.198 1.00 61.00 549 PRO A N 1
ATOM 4398 C CA . PRO A 1 549 ? -1.033 37.529 10.332 1.00 61.00 549 PRO A CA 1
ATOM 4399 C C . PRO A 1 549 ? -1.498 38.078 8.976 1.00 61.00 549 PRO A C 1
ATOM 4401 O O . PRO A 1 549 ? -2.256 39.047 8.942 1.00 61.00 549 PRO A O 1
ATOM 4404 N N . THR A 1 550 ? -1.005 37.518 7.866 1.00 70.31 550 THR A N 1
ATOM 4405 C CA . THR A 1 550 ? -1.257 38.025 6.512 1.00 70.31 550 THR A CA 1
ATOM 4406 C C . THR A 1 550 ? -2.551 37.487 5.906 1.00 70.31 550 THR A C 1
ATOM 4408 O O . THR A 1 550 ? -3.034 38.050 4.925 1.00 70.31 550 THR A O 1
ATOM 4411 N N . GLY A 1 551 ? -3.148 36.458 6.521 1.00 70.81 551 GLY A N 1
ATOM 4412 C CA . GLY A 1 551 ? -4.383 35.842 6.043 1.00 70.81 551 GLY A CA 1
ATOM 4413 C C . GLY A 1 551 ? -4.199 35.100 4.720 1.00 70.81 551 GLY A C 1
ATOM 4414 O O . GLY A 1 551 ? -5.097 35.149 3.879 1.00 70.81 551 GLY A O 1
ATOM 4415 N N . THR A 1 552 ? -3.041 34.457 4.512 1.00 81.94 552 THR A N 1
ATOM 4416 C CA . THR A 1 552 ? -2.769 33.686 3.291 1.00 81.94 552 THR A CA 1
ATOM 4417 C C . THR A 1 552 ? -3.869 32.641 3.081 1.00 81.94 552 THR A C 1
ATOM 4419 O O . THR A 1 552 ? -4.167 31.885 4.007 1.00 81.94 552 THR A O 1
ATOM 4422 N N . PRO A 1 553 ? -4.498 32.572 1.895 1.00 85.31 553 PRO A N 1
ATOM 4423 C CA . PRO A 1 553 ? -5.519 31.570 1.637 1.00 85.31 553 PRO A CA 1
ATOM 4424 C C . PRO A 1 553 ? -4.907 30.158 1.595 1.00 85.31 553 PRO A C 1
ATOM 4426 O O . PRO A 1 553 ? -3.744 29.998 1.209 1.00 85.31 553 PRO A O 1
ATOM 4429 N N . PRO A 1 554 ? -5.680 29.117 1.943 1.00 91.25 554 PRO A N 1
ATOM 4430 C CA . PRO A 1 554 ? -5.265 27.735 1.741 1.00 91.25 554 PRO A CA 1
ATOM 4431 C C . PRO A 1 554 ? -4.871 27.448 0.289 1.00 91.25 554 PRO A C 1
ATOM 4433 O O . PRO A 1 554 ? -5.466 27.984 -0.647 1.00 91.25 554 PRO A O 1
ATOM 4436 N N . THR A 1 555 ? -3.863 26.598 0.102 1.00 94.38 555 THR A N 1
ATOM 4437 C CA . THR A 1 555 ? -3.296 26.266 -1.217 1.00 94.38 555 THR A CA 1
ATOM 4438 C C . THR A 1 555 ? -3.568 24.803 -1.552 1.00 94.38 555 THR A C 1
ATOM 4440 O O . THR A 1 555 ? -3.336 23.936 -0.714 1.00 94.38 555 THR A O 1
ATOM 4443 N N . SER A 1 556 ? -4.053 24.516 -2.760 1.00 95.06 556 SER A N 1
ATOM 4444 C CA . SER A 1 556 ? -4.368 23.145 -3.182 1.00 95.06 556 SER A CA 1
ATOM 4445 C C . SER A 1 556 ? -3.121 22.322 -3.494 1.00 95.06 556 SER A C 1
ATOM 4447 O O . SER A 1 556 ? -2.117 22.860 -3.968 1.00 95.06 556 SER A O 1
ATOM 4449 N N . PHE A 1 557 ? -3.209 21.004 -3.307 1.00 96.50 557 PHE A N 1
ATOM 4450 C CA . PHE A 1 557 ? -2.188 20.056 -3.769 1.00 96.50 557 PHE A CA 1
ATOM 4451 C C . PHE A 1 557 ? -1.906 20.203 -5.265 1.00 96.50 557 PHE A C 1
ATOM 4453 O O . PHE A 1 557 ? -0.748 20.362 -5.629 1.00 96.50 557 PHE A O 1
ATOM 4460 N N . THR A 1 558 ? -2.928 20.361 -6.111 1.00 95.44 558 THR A N 1
ATOM 4461 C CA . THR A 1 558 ? -2.739 20.643 -7.547 1.00 95.44 558 THR A CA 1
ATOM 4462 C C . THR A 1 558 ? -1.816 21.837 -7.821 1.00 95.44 558 THR A C 1
ATOM 4464 O O . THR A 1 558 ? -1.020 21.808 -8.761 1.00 95.44 558 THR A O 1
ATOM 4467 N N . ASN A 1 559 ? -1.857 22.895 -7.001 1.00 95.62 559 ASN A N 1
ATOM 4468 C CA . ASN A 1 559 ? -0.922 24.010 -7.154 1.00 95.62 559 ASN A CA 1
ATOM 4469 C C . ASN A 1 559 ? 0.524 23.589 -6.844 1.00 95.62 559 ASN A C 1
ATOM 4471 O O . ASN A 1 559 ? 1.441 23.974 -7.567 1.00 95.62 559 ASN A O 1
ATOM 4475 N N . PHE A 1 560 ? 0.728 22.771 -5.813 1.00 97.12 560 PHE A N 1
ATOM 4476 C CA . PHE A 1 560 ? 2.041 22.230 -5.478 1.00 97.12 560 PHE A CA 1
ATOM 4477 C C . PHE A 1 560 ? 2.542 21.206 -6.506 1.00 97.12 560 PHE A C 1
ATOM 4479 O O . PHE A 1 560 ? 3.723 21.253 -6.841 1.00 97.12 560 PHE A O 1
ATOM 4486 N N . THR A 1 561 ? 1.680 20.349 -7.064 1.00 96.12 561 THR A N 1
ATOM 4487 C CA . THR A 1 561 ? 2.017 19.467 -8.199 1.00 96.12 561 THR A CA 1
ATOM 4488 C C . THR A 1 561 ? 2.551 20.285 -9.370 1.00 96.12 561 THR A C 1
ATOM 4490 O O . THR A 1 561 ? 3.617 19.986 -9.901 1.00 96.12 561 THR A O 1
ATOM 4493 N N . ASN A 1 562 ? 1.876 21.385 -9.720 1.00 94.50 562 ASN A N 1
ATOM 4494 C CA . ASN A 1 562 ? 2.339 22.289 -10.775 1.00 94.50 562 ASN A CA 1
ATOM 4495 C C . ASN A 1 562 ? 3.691 22.937 -10.446 1.00 94.50 562 ASN A C 1
ATOM 4497 O O . ASN A 1 562 ? 4.520 23.094 -11.336 1.00 94.50 562 ASN A O 1
ATOM 4501 N N . GLN A 1 563 ? 3.931 23.305 -9.182 1.00 95.69 563 GLN A N 1
ATOM 4502 C CA . GLN A 1 563 ? 5.229 23.842 -8.770 1.00 95.69 563 GLN A CA 1
ATOM 4503 C C . GLN A 1 563 ? 6.341 22.795 -8.887 1.00 95.69 563 GLN A C 1
ATOM 4505 O O . GLN A 1 563 ? 7.395 23.115 -9.420 1.00 95.69 563 GLN A O 1
ATOM 4510 N N . LEU A 1 564 ? 6.103 21.557 -8.443 1.00 95.50 564 LEU A N 1
ATOM 4511 C CA . LEU A 1 564 ? 7.067 20.455 -8.552 1.00 95.50 564 LEU A CA 1
ATOM 4512 C C . LEU A 1 564 ? 7.360 20.090 -10.014 1.00 95.50 564 LEU A C 1
ATOM 4514 O O . LEU A 1 564 ? 8.504 19.815 -10.361 1.00 95.50 564 LEU A O 1
ATOM 4518 N N . ASN A 1 565 ? 6.357 20.171 -10.889 1.00 94.38 565 ASN A N 1
ATOM 4519 C CA . ASN A 1 565 ? 6.514 19.963 -12.330 1.00 94.38 565 ASN A CA 1
ATOM 4520 C C . ASN A 1 565 ? 7.317 21.061 -13.048 1.00 94.38 565 ASN A C 1
ATOM 4522 O O . ASN A 1 565 ? 7.645 20.893 -14.219 1.00 94.38 565 ASN A O 1
ATOM 4526 N N . ASN A 1 566 ? 7.708 22.147 -12.368 1.00 93.88 566 ASN A N 1
ATOM 4527 C CA . ASN A 1 566 ? 8.694 23.086 -12.914 1.00 93.88 566 ASN A CA 1
ATOM 4528 C C . ASN A 1 566 ? 10.131 22.537 -12.880 1.00 93.88 566 ASN A C 1
ATOM 4530 O O . ASN A 1 566 ? 11.002 23.133 -13.513 1.00 93.88 566 ASN A O 1
ATOM 4534 N N . PHE A 1 567 ? 10.375 21.416 -12.186 1.00 93.56 567 PHE A N 1
ATOM 4535 C CA . PHE A 1 567 ? 11.689 20.772 -12.094 1.00 93.56 567 PHE A CA 1
ATOM 4536 C C . PHE A 1 567 ? 12.287 20.460 -13.476 1.00 93.56 567 PHE A C 1
ATOM 4538 O O . PHE A 1 567 ? 13.470 20.695 -13.715 1.00 93.56 567 PHE A O 1
ATOM 4545 N N . GLY A 1 568 ? 11.464 19.979 -14.408 1.00 84.31 568 GLY A N 1
ATOM 4546 C CA . GLY A 1 568 ? 11.884 19.697 -15.773 1.00 84.31 568 GLY A CA 1
ATOM 4547 C C . GLY A 1 568 ? 10.690 19.476 -16.700 1.00 84.31 568 GLY A C 1
ATOM 4548 O O . GLY A 1 568 ? 9.617 19.091 -16.232 1.00 84.31 568 GLY A O 1
ATOM 4549 N N . PRO A 1 569 ? 10.840 19.729 -18.013 1.00 82.88 569 PRO A N 1
ATOM 4550 C CA . PRO A 1 569 ? 9.783 19.440 -18.971 1.00 82.88 569 PRO A CA 1
ATOM 4551 C C . PRO A 1 569 ? 9.491 17.928 -19.024 1.00 82.88 569 PRO A C 1
ATOM 4553 O O . PRO A 1 569 ? 10.396 17.122 -18.787 1.00 82.88 569 PRO A O 1
ATOM 4556 N N . PRO A 1 570 ? 8.269 17.516 -19.394 1.00 82.25 570 PRO A N 1
ATOM 4557 C CA . PRO A 1 570 ? 7.970 16.107 -19.626 1.00 82.25 570 PRO A CA 1
ATOM 4558 C C . PRO A 1 570 ? 8.908 15.483 -20.665 1.00 82.25 570 PRO A C 1
ATOM 4560 O O . PRO A 1 570 ? 9.291 16.143 -21.636 1.00 82.25 570 PRO A O 1
ATOM 4563 N N . ASN A 1 571 ? 9.226 14.202 -20.484 1.00 83.75 571 ASN A N 1
ATOM 4564 C CA . ASN A 1 571 ? 10.183 13.435 -21.286 1.00 83.75 571 ASN A CA 1
ATOM 4565 C C . ASN A 1 571 ? 11.640 13.915 -21.143 1.00 83.75 571 ASN A C 1
ATOM 4567 O O . ASN A 1 571 ? 12.423 13.848 -22.095 1.00 83.75 571 ASN A O 1
ATOM 4571 N N . THR A 1 572 ? 12.021 14.403 -19.959 1.00 88.75 572 THR A N 1
ATOM 4572 C CA . THR A 1 572 ? 13.428 14.707 -19.659 1.00 88.75 572 THR A CA 1
ATOM 4573 C C . THR A 1 572 ? 14.187 13.407 -19.416 1.00 88.75 572 THR A C 1
ATOM 4575 O O . THR A 1 572 ? 13.793 12.601 -18.578 1.00 88.75 572 THR A O 1
ATOM 4578 N N . ASN A 1 573 ? 15.276 13.197 -20.153 1.00 92.12 573 ASN A N 1
ATOM 4579 C CA . ASN A 1 573 ? 16.087 11.985 -20.063 1.00 92.12 573 ASN A CA 1
ATOM 4580 C C . ASN A 1 573 ? 17.279 12.192 -19.117 1.00 92.12 573 ASN A C 1
ATOM 4582 O O . ASN A 1 573 ? 18.022 13.166 -19.269 1.00 92.12 573 ASN A O 1
ATOM 4586 N N . PHE A 1 574 ? 17.485 11.254 -18.197 1.00 92.62 574 PHE A N 1
ATOM 4587 C CA . PHE A 1 574 ? 18.618 11.221 -17.278 1.00 92.62 574 PHE A CA 1
ATOM 4588 C C . PHE A 1 574 ? 19.484 9.996 -17.560 1.00 92.62 574 PHE A C 1
ATOM 4590 O O . PHE A 1 574 ? 18.985 8.906 -17.837 1.00 92.62 574 PHE A O 1
ATOM 4597 N N . SER A 1 575 ? 20.805 10.176 -17.472 1.00 93.12 575 SER A N 1
ATOM 4598 C CA . SER A 1 575 ? 21.759 9.101 -17.789 1.00 93.12 575 SER A CA 1
ATOM 4599 C C . SER A 1 575 ? 21.616 7.908 -16.846 1.00 93.12 575 SER A C 1
ATOM 4601 O O . SER A 1 575 ? 21.814 6.775 -17.276 1.00 93.12 575 SER A O 1
ATOM 4603 N N . THR A 1 576 ? 21.266 8.167 -15.584 1.00 89.44 576 THR A N 1
ATOM 4604 C CA . THR A 1 576 ? 20.933 7.157 -14.577 1.00 89.44 576 THR A CA 1
ATOM 4605 C C . THR A 1 576 ? 19.799 7.654 -13.675 1.00 89.44 576 THR A C 1
ATOM 4607 O O . THR A 1 576 ? 19.642 8.864 -13.483 1.00 89.44 576 THR A O 1
ATOM 4610 N N . ALA A 1 577 ? 19.036 6.749 -13.059 1.00 84.88 577 ALA A N 1
ATOM 4611 C CA . ALA A 1 577 ? 18.038 7.127 -12.052 1.00 84.88 577 ALA A CA 1
ATOM 4612 C C . ALA A 1 577 ? 18.660 7.832 -10.837 1.00 84.88 577 ALA A C 1
ATOM 4614 O O . ALA A 1 577 ? 18.066 8.739 -10.258 1.00 84.88 577 ALA A O 1
ATOM 4615 N N . ASN A 1 578 ? 19.895 7.472 -10.483 1.00 86.81 578 ASN A N 1
ATOM 4616 C CA . ASN A 1 578 ? 20.655 8.174 -9.458 1.00 86.81 578 ASN A CA 1
ATOM 4617 C C . ASN A 1 578 ? 20.925 9.643 -9.838 1.00 86.81 578 ASN A C 1
ATOM 4619 O O . ASN A 1 578 ? 20.850 10.513 -8.973 1.00 86.81 578 ASN A O 1
ATOM 4623 N N . ASP A 1 579 ? 21.208 9.946 -11.110 1.00 93.12 579 ASP A N 1
ATOM 4624 C CA . ASP A 1 579 ? 21.362 11.335 -11.569 1.00 93.12 579 ASP A CA 1
ATOM 4625 C C . ASP A 1 579 ? 20.045 12.105 -11.434 1.00 93.12 579 ASP A C 1
ATOM 4627 O O . ASP A 1 579 ? 20.043 13.196 -10.865 1.00 93.12 579 ASP A O 1
ATOM 4631 N N . PHE A 1 580 ? 18.920 11.502 -11.846 1.00 93.00 580 PHE A N 1
ATOM 4632 C CA . PHE A 1 580 ? 17.585 12.079 -11.652 1.00 93.00 580 PHE A CA 1
ATOM 4633 C C . PHE A 1 580 ? 17.336 12.455 -10.187 1.00 93.00 580 PHE A C 1
ATOM 4635 O O . PHE A 1 580 ? 17.013 13.606 -9.890 1.00 93.00 580 PHE A O 1
ATOM 4642 N N . PHE A 1 581 ? 17.519 11.513 -9.256 1.00 91.12 581 PHE A N 1
ATOM 4643 C CA . PHE A 1 581 ? 17.250 11.779 -7.845 1.00 91.12 581 PHE A CA 1
ATOM 4644 C C . PHE A 1 581 ? 18.203 12.824 -7.255 1.00 91.12 581 PHE A C 1
ATOM 4646 O O . PHE A 1 581 ? 17.765 13.678 -6.484 1.00 91.12 581 PHE A O 1
ATOM 4653 N N . ASN A 1 582 ? 19.487 12.806 -7.622 1.00 91.44 582 ASN A N 1
ATOM 4654 C CA . ASN A 1 582 ? 20.449 13.804 -7.148 1.00 91.44 582 ASN A CA 1
ATOM 4655 C C . ASN A 1 582 ? 20.115 15.214 -7.650 1.00 91.44 582 ASN A C 1
ATOM 4657 O O . ASN A 1 582 ? 20.179 16.172 -6.874 1.00 91.44 582 ASN A O 1
ATOM 4661 N N . GLU A 1 583 ? 19.740 15.350 -8.923 1.00 95.50 583 GLU A N 1
ATOM 4662 C CA . GLU A 1 583 ? 19.325 16.631 -9.498 1.00 95.50 583 GLU A CA 1
ATOM 4663 C C . GLU A 1 583 ? 18.005 17.119 -8.893 1.00 95.50 583 GLU A C 1
ATOM 4665 O O . GLU A 1 583 ? 17.909 18.287 -8.501 1.00 95.50 583 GLU A O 1
ATOM 4670 N N . LEU A 1 584 ? 17.025 16.225 -8.720 1.00 94.69 584 LEU A N 1
ATOM 4671 C CA . LEU A 1 584 ? 15.760 16.540 -8.062 1.00 94.69 584 LEU A CA 1
ATOM 4672 C C . LEU A 1 584 ? 15.999 17.026 -6.636 1.00 94.69 584 LEU A C 1
ATOM 4674 O O . LEU A 1 584 ? 15.536 18.107 -6.283 1.00 94.69 584 LEU A O 1
ATOM 4678 N N . MET A 1 585 ? 16.775 16.300 -5.832 1.00 93.44 585 MET A N 1
ATOM 4679 C CA . MET A 1 585 ? 17.039 16.680 -4.442 1.00 93.44 585 MET A CA 1
ATOM 4680 C C . MET A 1 585 ? 17.804 18.006 -4.300 1.00 93.44 585 MET A C 1
ATOM 4682 O O . MET A 1 585 ? 17.685 18.678 -3.272 1.00 93.44 585 MET A O 1
ATOM 4686 N N . ALA A 1 586 ? 18.570 18.402 -5.319 1.00 95.12 586 ALA A N 1
ATOM 4687 C CA . ALA A 1 586 ? 19.268 19.685 -5.367 1.00 95.12 586 ALA A CA 1
ATOM 4688 C C . ALA A 1 586 ? 18.386 20.852 -5.859 1.00 95.12 586 ALA A C 1
ATOM 4690 O O . ALA A 1 586 ? 18.796 22.013 -5.761 1.00 95.12 586 ALA A O 1
ATOM 4691 N N . SER A 1 587 ? 17.193 20.567 -6.386 1.00 96.06 587 SER A N 1
ATOM 4692 C CA . SER A 1 587 ? 16.319 21.564 -7.005 1.00 96.06 587 SER A CA 1
ATOM 4693 C C . SER A 1 587 ? 15.619 22.491 -5.991 1.00 96.06 587 SER A C 1
ATOM 4695 O O . SER A 1 587 ? 15.394 22.125 -4.823 1.00 96.06 587 SER A O 1
ATOM 4697 N N . PRO A 1 588 ? 15.226 23.708 -6.419 1.00 96.50 588 PRO A N 1
ATOM 4698 C CA . PRO A 1 588 ? 14.324 24.568 -5.656 1.00 96.50 588 PRO A CA 1
ATOM 4699 C C . PRO A 1 588 ? 12.968 23.915 -5.376 1.00 96.50 588 PRO A C 1
ATOM 4701 O O . PRO A 1 588 ? 12.412 24.132 -4.301 1.00 96.50 588 PRO A O 1
ATOM 4704 N N . GLU A 1 589 ? 12.447 23.121 -6.307 1.00 95.81 589 GLU A N 1
ATOM 4705 C CA . GLU A 1 589 ? 11.185 22.390 -6.183 1.00 95.81 589 GLU A CA 1
ATOM 4706 C C . GLU A 1 589 ? 11.243 21.431 -4.989 1.00 95.81 589 GLU A C 1
ATOM 4708 O O . GLU A 1 589 ? 10.378 21.458 -4.112 1.00 95.81 589 GLU A O 1
ATOM 4713 N N . TRP A 1 590 ? 12.324 20.664 -4.863 1.00 94.94 590 TRP A N 1
ATOM 4714 C CA . TRP A 1 590 ? 12.524 19.790 -3.710 1.00 94.94 590 TRP A CA 1
ATOM 4715 C C . TRP A 1 590 ? 12.708 20.575 -2.409 1.00 94.94 590 TRP A C 1
ATOM 4717 O O . TRP A 1 590 ? 12.019 20.340 -1.413 1.00 94.94 590 TRP A O 1
ATOM 4727 N N . THR A 1 591 ? 13.614 21.556 -2.420 1.00 94.44 591 THR A N 1
ATOM 4728 C CA . THR A 1 591 ? 14.015 22.282 -1.207 1.00 94.44 591 THR A CA 1
ATOM 4729 C C . THR A 1 591 ? 12.898 23.165 -0.649 1.00 94.44 591 THR A C 1
ATOM 4731 O O . THR A 1 591 ? 12.740 23.250 0.570 1.00 94.44 591 THR A O 1
ATOM 4734 N N . ASN A 1 592 ? 12.119 23.817 -1.516 1.00 94.62 592 ASN A N 1
ATOM 4735 C CA . ASN A 1 592 ? 11.116 24.803 -1.114 1.00 94.62 592 ASN A CA 1
ATOM 4736 C C . ASN A 1 592 ? 9.693 24.240 -1.092 1.00 94.62 592 ASN A C 1
ATOM 4738 O O . ASN A 1 592 ? 8.892 24.708 -0.286 1.00 94.62 592 ASN A O 1
ATOM 4742 N N . VAL A 1 593 ? 9.368 23.262 -1.947 1.00 96.56 593 VAL A N 1
ATOM 4743 C CA . VAL A 1 593 ? 8.006 22.717 -2.059 1.00 96.56 593 VAL A CA 1
ATOM 4744 C C . VAL A 1 593 ? 7.896 21.380 -1.338 1.00 96.56 593 VAL A C 1
ATOM 4746 O O . VAL A 1 593 ? 7.148 21.280 -0.364 1.00 96.56 593 VAL A O 1
ATOM 4749 N N . ALA A 1 594 ? 8.675 20.372 -1.742 1.00 96.75 594 ALA A N 1
ATOM 4750 C CA . ALA A 1 594 ? 8.543 19.019 -1.192 1.00 96.75 594 ALA A CA 1
ATOM 4751 C C . ALA A 1 594 ? 8.809 18.972 0.325 1.00 96.75 594 ALA A C 1
ATOM 4753 O O . ALA A 1 594 ? 8.029 18.393 1.088 1.00 96.75 594 ALA A O 1
ATOM 4754 N N . LYS A 1 595 ? 9.860 19.656 0.798 1.00 96.12 595 LYS A N 1
ATOM 4755 C CA . LYS A 1 595 ? 10.166 19.755 2.241 1.00 96.12 595 LYS A CA 1
ATOM 4756 C C . LYS A 1 595 ? 9.147 20.582 3.025 1.00 96.12 595 LYS A C 1
ATOM 4758 O O . LYS A 1 595 ? 8.881 20.298 4.195 1.00 96.12 595 LYS A O 1
ATOM 4763 N N . TYR A 1 596 ? 8.557 21.604 2.403 1.00 95.75 596 TYR A N 1
ATOM 4764 C CA . TYR A 1 596 ? 7.485 22.384 3.025 1.00 95.75 596 TYR A CA 1
ATOM 4765 C C . TYR A 1 596 ? 6.236 21.525 3.247 1.00 95.75 596 TYR A C 1
ATOM 4767 O O . TYR A 1 596 ? 5.678 21.532 4.347 1.00 95.75 596 TYR A O 1
ATOM 4775 N N . LEU A 1 597 ? 5.841 20.743 2.238 1.00 96.56 597 LEU A N 1
ATOM 4776 C CA . LEU A 1 597 ? 4.718 19.813 2.336 1.00 96.56 597 LEU A CA 1
ATOM 4777 C C . LEU A 1 597 ? 4.950 18.751 3.407 1.00 96.56 597 LEU A C 1
ATOM 4779 O O . LEU A 1 597 ? 4.059 18.518 4.217 1.00 96.56 597 LEU A O 1
ATOM 4783 N N . PHE A 1 598 ? 6.155 18.181 3.479 1.00 95.88 598 PHE A N 1
ATOM 4784 C CA . PHE A 1 598 ? 6.515 17.237 4.538 1.00 95.88 598 PHE A CA 1
ATOM 4785 C C . PHE A 1 598 ? 6.359 17.847 5.931 1.00 95.88 598 PHE A C 1
ATOM 4787 O O . PHE A 1 598 ? 5.692 17.277 6.791 1.00 95.88 598 PHE A O 1
ATOM 4794 N N . LYS A 1 599 ? 6.887 19.060 6.145 1.00 94.56 599 LYS A N 1
ATOM 4795 C CA . LYS A 1 599 ? 6.717 19.774 7.417 1.00 94.56 599 LYS A CA 1
ATOM 4796 C C . LYS A 1 599 ? 5.238 19.968 7.756 1.00 94.56 599 LYS A C 1
ATOM 4798 O O . LYS A 1 599 ? 4.848 19.766 8.906 1.00 94.56 599 LYS A O 1
ATOM 4803 N N . LYS A 1 600 ? 4.420 20.360 6.774 1.00 95.50 600 LYS A N 1
ATOM 4804 C CA . LYS A 1 600 ? 2.974 20.513 6.961 1.00 95.50 600 LYS A CA 1
ATOM 4805 C C . LYS A 1 600 ? 2.330 19.175 7.321 1.00 95.50 600 LYS A C 1
ATOM 4807 O O . LYS A 1 600 ? 1.593 19.134 8.295 1.00 95.50 600 LYS A O 1
ATOM 4812 N N . ALA A 1 601 ? 2.681 18.080 6.656 1.00 95.62 601 ALA A N 1
ATOM 4813 C CA . ALA A 1 601 ? 2.132 16.752 6.933 1.00 95.62 601 ALA A CA 1
ATOM 4814 C C . ALA A 1 601 ? 2.491 16.192 8.327 1.00 95.62 601 ALA A C 1
ATOM 4816 O O . ALA A 1 601 ? 1.930 15.181 8.734 1.00 95.62 601 ALA A O 1
ATOM 4817 N N . THR A 1 602 ? 3.389 16.859 9.061 1.00 94.12 602 THR A N 1
ATOM 4818 C CA . THR A 1 602 ? 3.753 16.562 10.462 1.00 94.12 602 THR A CA 1
ATOM 4819 C C . THR A 1 602 ? 3.294 17.629 11.468 1.00 94.12 602 THR A C 1
ATOM 4821 O O . THR A 1 602 ? 3.767 17.669 12.606 1.00 94.12 602 THR A O 1
ATOM 4824 N N . LEU A 1 603 ? 2.420 18.548 11.047 1.00 93.75 603 LEU A N 1
ATOM 4825 C CA . LEU A 1 603 ? 1.808 19.559 11.904 1.00 93.75 603 LEU A CA 1
ATOM 4826 C C . LEU A 1 603 ? 0.297 19.332 12.004 1.00 93.75 603 LEU A C 1
ATOM 4828 O O . LEU A 1 603 ? -0.394 19.444 10.999 1.00 93.75 603 LEU A O 1
ATOM 4832 N N . GLU A 1 604 ? -0.231 19.068 13.200 1.00 92.88 604 GLU A N 1
ATOM 4833 C CA . GLU A 1 604 ? -1.665 18.812 13.420 1.00 92.88 604 GLU A CA 1
ATOM 4834 C C . GLU A 1 604 ? -2.558 19.908 12.796 1.00 92.88 604 GLU A C 1
ATOM 4836 O O . GLU A 1 604 ? -2.289 21.102 12.953 1.00 92.88 604 GLU A O 1
ATOM 4841 N N . LYS A 1 605 ? -3.638 19.498 12.107 1.00 92.31 605 LYS A N 1
ATOM 4842 C CA . LYS A 1 605 ? -4.639 20.384 11.470 1.00 92.31 605 LYS A CA 1
ATOM 4843 C C . LYS A 1 605 ? -4.041 21.356 10.451 1.00 92.31 605 LYS A C 1
ATOM 4845 O O . LYS A 1 605 ? -4.512 22.480 10.301 1.00 92.31 605 LYS A O 1
ATOM 4850 N N . SER A 1 606 ? -3.008 20.929 9.738 1.00 94.62 606 SER A N 1
ATOM 4851 C CA . SER A 1 606 ? -2.372 21.716 8.678 1.00 94.62 606 SER A CA 1
ATOM 4852 C C . SER A 1 606 ? -2.903 21.393 7.279 1.00 94.62 606 SER A C 1
ATOM 4854 O O . SER A 1 606 ? -2.592 22.120 6.337 1.00 94.62 606 SER A O 1
ATOM 4856 N N . MET A 1 607 ? -3.665 20.308 7.127 1.00 96.38 607 MET A N 1
ATOM 4857 C CA . MET A 1 607 ? -4.225 19.863 5.854 1.00 96.38 607 MET A CA 1
ATOM 4858 C C . MET A 1 607 ? -5.655 19.364 6.036 1.00 96.38 607 MET A C 1
ATOM 4860 O O . MET A 1 607 ? -6.018 18.821 7.084 1.00 96.38 607 MET A O 1
ATOM 4864 N N . MET A 1 608 ? -6.468 19.544 5.002 1.00 95.62 608 MET A N 1
ATOM 4865 C CA . MET A 1 608 ? -7.841 19.053 4.968 1.00 95.62 608 MET A CA 1
ATOM 4866 C C . MET A 1 608 ? -8.254 18.642 3.557 1.00 95.62 608 MET A C 1
ATOM 4868 O O . MET A 1 608 ? -7.788 19.218 2.576 1.00 95.62 608 MET A O 1
ATOM 4872 N N . PHE A 1 609 ? -9.163 17.678 3.472 1.00 97.00 609 PHE A N 1
ATOM 4873 C CA . PHE A 1 609 ? -9.909 17.361 2.263 1.00 97.00 609 PHE A CA 1
ATOM 4874 C C . PHE A 1 609 ? -11.146 18.260 2.187 1.00 97.00 609 PHE A C 1
ATOM 4876 O O . PHE A 1 609 ? -11.939 18.308 3.131 1.00 97.00 609 PHE A O 1
ATOM 4883 N N . VAL A 1 610 ? -11.339 18.949 1.068 1.00 95.06 610 VAL A N 1
ATOM 4884 C CA . VAL A 1 610 ? -12.456 19.871 0.844 1.00 95.06 610 VAL A CA 1
ATOM 4885 C C . VAL A 1 610 ? -13.258 19.389 -0.367 1.00 95.06 610 VAL A C 1
ATOM 4887 O O . VAL A 1 610 ? -12.791 19.533 -1.498 1.00 95.06 610 VAL A O 1
ATOM 4890 N N . PRO A 1 611 ? -14.454 18.807 -0.152 1.00 88.12 611 PRO A N 1
ATOM 4891 C CA . PRO A 1 611 ? -15.355 18.428 -1.235 1.00 88.12 611 PRO A CA 1
ATOM 4892 C C . PRO A 1 611 ? -15.666 19.606 -2.162 1.00 88.12 611 PRO A C 1
ATOM 4894 O O . PRO A 1 611 ? -15.679 20.767 -1.742 1.00 88.12 611 PRO A O 1
ATOM 4897 N N . ARG A 1 612 ? -15.962 19.312 -3.431 1.00 73.31 612 ARG A N 1
ATOM 4898 C CA . ARG A 1 612 ? -16.390 20.345 -4.381 1.00 73.31 612 ARG A CA 1
ATOM 4899 C C . ARG A 1 612 ? -17.665 21.029 -3.875 1.00 73.31 612 ARG A C 1
ATOM 4901 O O . ARG A 1 612 ? -18.564 20.359 -3.381 1.00 73.31 612 ARG A O 1
ATOM 4908 N N . ASP A 1 613 ? -17.738 22.350 -4.029 1.00 71.00 613 ASP A N 1
ATOM 4909 C CA . ASP A 1 613 ? -18.910 23.175 -3.686 1.00 71.00 613 ASP A CA 1
ATOM 4910 C C . ASP A 1 613 ? -19.262 23.223 -2.186 1.00 71.00 613 ASP A C 1
ATOM 4912 O O . ASP A 1 613 ? -20.341 23.679 -1.803 1.00 71.00 613 ASP A O 1
ATOM 4916 N N . VAL A 1 614 ? -18.325 22.809 -1.331 1.00 76.06 614 VAL A N 1
ATOM 4917 C CA . VAL A 1 614 ? -18.406 22.938 0.125 1.00 76.06 614 VAL A CA 1
ATOM 4918 C C . VAL A 1 614 ? -17.482 24.069 0.581 1.00 76.06 614 VAL A C 1
ATOM 4920 O O . VAL A 1 614 ? -16.397 24.265 0.029 1.00 76.06 614 VAL A O 1
ATOM 4923 N N . ASP A 1 615 ? -17.922 24.854 1.566 1.00 76.50 615 ASP A N 1
ATOM 4924 C CA . ASP A 1 615 ? -17.074 25.887 2.164 1.00 76.50 615 ASP A CA 1
ATOM 4925 C C . ASP A 1 615 ? -15.897 25.212 2.883 1.00 76.50 615 ASP A C 1
ATOM 4927 O O . ASP A 1 615 ? -16.039 24.161 3.507 1.00 76.50 615 ASP A O 1
ATOM 4931 N N . ILE A 1 616 ? -14.713 25.816 2.814 1.00 77.81 616 ILE A N 1
ATOM 4932 C CA . ILE A 1 616 ? -13.502 25.276 3.434 1.00 77.81 616 ILE A CA 1
ATOM 4933 C C . ILE A 1 616 ? -13.661 25.051 4.943 1.00 77.81 616 ILE A C 1
ATOM 4935 O O . ILE A 1 616 ? -13.008 24.176 5.507 1.00 77.81 616 ILE A O 1
ATOM 4939 N N . VAL A 1 617 ? -14.556 25.800 5.600 1.00 78.12 617 VAL A N 1
ATOM 4940 C CA . VAL A 1 617 ? -14.884 25.607 7.023 1.00 78.12 617 VAL A CA 1
ATOM 4941 C C . VAL A 1 617 ? -15.502 24.240 7.323 1.00 78.12 617 VAL A C 1
ATOM 4943 O O . VAL A 1 617 ? -15.386 23.756 8.447 1.00 78.12 617 VAL A O 1
ATOM 4946 N N . ASP A 1 618 ? -16.112 23.608 6.322 1.00 83.25 618 ASP A N 1
ATOM 4947 C CA . ASP A 1 618 ? -16.742 22.295 6.423 1.00 83.25 618 ASP A CA 1
ATOM 4948 C C . ASP A 1 618 ? -15.818 21.164 5.933 1.00 83.25 618 ASP A C 1
ATOM 4950 O O . ASP A 1 618 ? -16.215 19.994 5.938 1.00 83.25 618 ASP A O 1
ATOM 4954 N N . GLY A 1 619 ? -14.569 21.481 5.570 1.00 91.31 619 GLY A N 1
ATOM 4955 C CA . GLY A 1 619 ? -13.547 20.510 5.181 1.00 91.31 619 GLY A CA 1
ATOM 4956 C C . GLY A 1 619 ? -13.261 19.454 6.256 1.00 91.31 619 GLY A C 1
ATOM 4957 O O . GLY A 1 619 ? -13.538 19.630 7.446 1.00 91.31 619 GLY A O 1
ATOM 4958 N N . THR A 1 620 ? -12.710 18.321 5.830 1.00 96.12 620 THR A N 1
ATOM 4959 C CA . THR A 1 620 ? -12.350 17.200 6.703 1.00 96.12 620 THR A CA 1
ATOM 4960 C C . THR A 1 620 ? -10.856 17.230 6.988 1.00 96.12 620 THR A C 1
ATOM 4962 O O . THR A 1 620 ? -10.052 17.084 6.070 1.00 96.12 620 THR A O 1
ATOM 4965 N N . PHE A 1 621 ? -10.467 17.417 8.249 1.00 97.00 621 PHE A N 1
ATOM 4966 C CA . PHE A 1 621 ? -9.053 17.443 8.628 1.00 97.00 621 PHE A CA 1
ATOM 4967 C C . PHE A 1 621 ? -8.392 16.087 8.387 1.00 97.00 621 PHE A C 1
ATOM 4969 O O . PHE A 1 621 ? -8.901 15.053 8.822 1.00 97.00 621 PHE A O 1
ATOM 4976 N N . LEU A 1 622 ? -7.236 16.108 7.730 1.00 97.62 622 LEU A N 1
ATOM 4977 C CA . LEU A 1 622 ? -6.423 14.917 7.522 1.00 97.62 622 LEU A CA 1
ATOM 4978 C C . LEU A 1 622 ? -5.455 14.718 8.693 1.00 97.62 622 LEU A C 1
ATOM 4980 O O . LEU A 1 622 ? -5.146 15.655 9.434 1.00 97.62 622 LEU A O 1
ATOM 4984 N N . GLU A 1 623 ? -4.986 13.489 8.868 1.00 97.38 623 GLU A N 1
ATOM 4985 C CA . GLU A 1 623 ? -4.031 13.135 9.909 1.00 97.38 623 GLU A CA 1
ATOM 4986 C C . GLU A 1 623 ? -2.652 13.712 9.592 1.00 97.38 623 GLU A C 1
ATOM 4988 O O . GLU A 1 623 ? -1.936 13.238 8.709 1.00 97.38 623 GLU A O 1
ATOM 4993 N N . THR A 1 624 ? -2.278 14.751 10.328 1.00 96.38 624 THR A N 1
ATOM 4994 C CA . THR A 1 624 ? -0.992 15.437 10.186 1.00 96.38 624 THR A CA 1
ATOM 4995 C C . THR A 1 624 ? -0.267 15.608 11.519 1.00 96.38 624 THR A C 1
ATOM 4997 O O . THR A 1 624 ? 0.691 16.364 11.604 1.00 96.38 624 THR A O 1
ATOM 5000 N N . SER A 1 625 ? -0.711 14.951 12.593 1.00 94.25 625 SER A N 1
ATOM 5001 C CA . SER A 1 625 ? -0.107 15.060 13.929 1.00 94.25 625 SER A CA 1
ATOM 5002 C C . SER A 1 625 ? 1.086 14.121 14.146 1.00 94.25 625 SER A C 1
ATOM 5004 O O . SER A 1 625 ? 1.879 14.333 15.066 1.00 94.25 625 SER A O 1
ATOM 5006 N N . LEU A 1 626 ? 1.244 13.107 13.290 1.00 91.44 626 LEU A N 1
ATOM 5007 C CA . LEU A 1 626 ? 2.307 12.110 13.401 1.00 91.44 626 LEU A CA 1
ATOM 5008 C C . LEU A 1 626 ? 3.685 12.739 13.144 1.00 91.44 626 LEU A C 1
ATOM 5010 O O . LEU A 1 626 ? 3.966 13.268 12.067 1.00 91.44 626 LEU A O 1
ATOM 5014 N N . ASN A 1 627 ? 4.549 12.681 14.161 1.00 88.94 627 ASN A N 1
ATOM 5015 C CA . ASN A 1 627 ? 5.924 13.170 14.113 1.00 88.94 627 ASN A CA 1
ATOM 5016 C C . ASN A 1 627 ? 6.873 12.160 14.798 1.00 88.94 627 ASN A C 1
ATOM 5018 O O . ASN A 1 627 ? 6.817 12.019 16.025 1.00 88.94 627 ASN A O 1
ATOM 5022 N N . PRO A 1 628 ? 7.760 11.474 14.051 1.00 87.38 628 PRO A N 1
ATOM 5023 C CA . PRO A 1 628 ? 8.030 11.654 12.618 1.00 87.38 628 PRO A CA 1
ATOM 5024 C C . PRO A 1 628 ? 6.841 11.264 11.724 1.00 87.38 628 PRO A C 1
ATOM 5026 O O . PRO A 1 628 ? 5.953 10.538 12.167 1.00 87.38 628 PRO A O 1
ATOM 5029 N N . TYR A 1 629 ? 6.841 11.764 10.481 1.00 89.50 629 TYR A N 1
ATOM 5030 C CA . TYR A 1 629 ? 5.877 11.376 9.443 1.00 89.50 629 TYR A CA 1
ATOM 5031 C C . TYR A 1 629 ? 5.786 9.849 9.356 1.00 89.50 629 TYR A C 1
ATOM 5033 O O . TYR A 1 629 ? 6.818 9.173 9.368 1.00 89.50 629 TYR A O 1
ATOM 5041 N N . ALA A 1 630 ? 4.569 9.317 9.268 1.00 87.31 630 ALA A N 1
ATOM 5042 C CA . ALA A 1 630 ? 4.321 7.885 9.171 1.00 87.31 630 ALA A CA 1
ATOM 5043 C C . ALA A 1 630 ? 3.835 7.550 7.751 1.00 87.31 630 ALA A C 1
ATOM 5045 O O . ALA A 1 630 ? 2.691 7.877 7.418 1.00 87.31 630 ALA A O 1
ATOM 5046 N N . PRO A 1 631 ? 4.678 6.929 6.902 1.00 80.94 631 PRO A N 1
ATOM 5047 C CA . PRO A 1 631 ? 4.286 6.515 5.557 1.00 80.94 631 PRO A CA 1
ATOM 5048 C C . PRO A 1 631 ? 3.031 5.639 5.571 1.00 80.94 631 PRO A C 1
ATOM 5050 O O . PRO A 1 631 ? 2.881 4.783 6.436 1.00 80.94 631 PRO A O 1
ATOM 5053 N N . GLY A 1 632 ? 2.108 5.886 4.639 1.00 78.75 632 GLY A N 1
ATOM 5054 C CA . GLY A 1 632 ? 0.816 5.189 4.570 1.00 78.75 632 GLY A CA 1
ATOM 5055 C C . GLY A 1 632 ? -0.224 5.670 5.591 1.00 78.75 632 GLY A C 1
ATOM 5056 O O . GLY A 1 632 ? -1.416 5.568 5.326 1.00 78.75 632 GLY A O 1
ATOM 5057 N N . SER A 1 633 ? 0.191 6.277 6.708 1.00 88.12 633 SER A N 1
ATOM 5058 C CA . SER A 1 633 ? -0.729 6.801 7.725 1.00 88.12 633 SER A CA 1
ATOM 5059 C C . SER A 1 633 ? -0.980 8.302 7.578 1.00 88.12 633 SER A C 1
ATOM 5061 O O . SER A 1 633 ? -2.114 8.739 7.373 1.00 88.12 633 SER A O 1
ATOM 5063 N N . SER A 1 634 ? 0.077 9.110 7.654 1.00 91.62 634 SER A N 1
ATOM 5064 C CA . SER A 1 634 ? -0.020 10.564 7.523 1.00 91.62 634 SER A CA 1
ATOM 5065 C C . SER A 1 634 ? -0.693 10.940 6.198 1.00 91.62 634 SER A C 1
ATOM 5067 O O . SER A 1 634 ? -0.415 10.329 5.168 1.00 91.62 634 SER A O 1
ATOM 5069 N N . ILE A 1 635 ? -1.583 11.937 6.233 1.00 94.75 635 ILE A N 1
ATOM 5070 C CA . ILE A 1 635 ? -2.374 12.516 5.125 1.00 94.75 635 ILE A CA 1
ATOM 5071 C C . ILE A 1 635 ? -3.303 11.568 4.348 1.00 94.75 635 ILE A C 1
ATOM 5073 O O . ILE A 1 635 ? -4.144 12.045 3.592 1.00 94.75 635 ILE A O 1
ATOM 5077 N N . SER A 1 636 ? -3.218 10.256 4.569 1.00 94.81 636 SER A N 1
ATOM 5078 C CA . SER A 1 636 ? -4.139 9.258 3.999 1.00 94.81 636 SER A CA 1
ATOM 5079 C C . SER A 1 636 ? -5.208 8.803 4.996 1.00 94.81 636 SER A C 1
ATOM 5081 O O . SER A 1 636 ? -5.963 7.887 4.710 1.00 94.81 636 SER A O 1
ATOM 5083 N N . HIS A 1 637 ? -5.306 9.474 6.144 1.00 97.06 637 HIS A N 1
ATOM 5084 C CA . HIS A 1 637 ? -6.297 9.239 7.193 1.00 97.06 637 HIS A CA 1
ATOM 5085 C C . HIS A 1 637 ? -6.975 10.544 7.594 1.00 97.06 637 HIS A C 1
ATOM 5087 O O . HIS A 1 637 ? -6.431 11.629 7.370 1.00 97.06 637 HIS A O 1
ATOM 5093 N N . VAL A 1 638 ? -8.140 10.451 8.230 1.00 97.31 638 VAL A N 1
ATOM 5094 C CA . VAL A 1 638 ? -8.739 11.590 8.932 1.00 97.31 638 VAL A CA 1
ATOM 5095 C C . VAL A 1 638 ? -8.047 11.802 10.277 1.00 97.31 638 VAL A C 1
ATOM 5097 O O . VAL A 1 638 ? -7.536 10.858 10.879 1.00 97.31 638 VAL A O 1
ATOM 5100 N N . SER A 1 639 ? -8.044 13.044 10.758 1.00 96.75 639 SER A N 1
ATOM 5101 C CA . SER A 1 639 ? -7.412 13.395 12.032 1.00 96.75 639 SER A CA 1
ATOM 5102 C C . SER A 1 639 ? -8.021 12.619 13.202 1.00 96.75 639 SER A C 1
ATOM 5104 O O . SER A 1 639 ? -9.200 12.788 13.527 1.00 96.75 639 SER A O 1
ATOM 5106 N N . GLU A 1 640 ? -7.199 11.829 13.889 1.00 94.00 640 GLU A N 1
ATOM 5107 C CA . GLU A 1 640 ? -7.627 11.059 15.057 1.00 94.00 640 GLU A CA 1
ATOM 5108 C C . GLU A 1 640 ? -8.186 11.991 16.142 1.00 94.00 640 GLU A C 1
ATOM 5110 O O . GLU A 1 640 ? -9.311 11.818 16.607 1.00 94.00 640 GLU A O 1
ATOM 5115 N N . ALA A 1 641 ? -7.457 13.064 16.458 1.00 93.06 641 ALA A N 1
ATOM 5116 C CA . ALA A 1 641 ? -7.837 14.035 17.483 1.00 93.06 641 ALA A CA 1
ATOM 5117 C C . ALA A 1 641 ? -9.187 14.736 17.231 1.00 93.06 641 ALA A C 1
ATOM 5119 O O . ALA A 1 641 ? -9.767 15.299 18.161 1.00 93.06 641 ALA A O 1
ATOM 5120 N N . VAL A 1 642 ? -9.672 14.757 15.985 1.00 94.69 642 VAL A N 1
ATOM 5121 C CA . VAL A 1 642 ? -10.939 15.406 15.617 1.00 94.69 642 VAL A CA 1
ATOM 5122 C C . VAL A 1 642 ? -12.085 14.402 15.530 1.00 94.69 642 VAL A C 1
ATOM 5124 O O . VAL A 1 642 ? -13.206 14.751 15.901 1.00 94.69 642 VAL A O 1
ATOM 5127 N N . TYR A 1 643 ? -11.827 13.183 15.048 1.00 95.56 643 TYR A N 1
ATOM 5128 C CA . TYR A 1 643 ? -12.892 12.281 14.602 1.00 95.56 643 TYR A CA 1
ATOM 5129 C C . TYR A 1 643 ? -13.080 11.005 15.437 1.00 95.56 643 TYR A C 1
ATOM 5131 O O . TYR A 1 643 ? -14.034 10.279 15.164 1.00 95.56 643 TYR A O 1
ATOM 5139 N N . SER A 1 644 ? -12.259 10.743 16.465 1.00 91.44 644 SER A N 1
ATOM 5140 C CA . SER A 1 644 ? -12.380 9.534 17.311 1.00 91.44 644 SER A CA 1
ATOM 5141 C C . SER A 1 644 ? -13.763 9.330 17.936 1.00 91.44 644 SER A C 1
ATOM 5143 O O . SER A 1 644 ? -14.285 8.222 17.885 1.00 91.44 644 SER A O 1
ATOM 5145 N N . ASP A 1 645 ? -14.385 10.395 18.446 1.00 90.62 645 ASP A N 1
ATOM 5146 C CA . ASP A 1 645 ? -15.699 10.345 19.109 1.00 90.62 645 ASP A CA 1
ATOM 5147 C C . ASP A 1 645 ? -16.823 10.895 18.209 1.00 90.62 645 ASP A C 1
ATOM 5149 O O . ASP A 1 645 ? -17.737 11.590 18.658 1.00 90.62 645 ASP A O 1
ATOM 5153 N N . THR A 1 646 ? -16.726 10.655 16.901 1.00 95.56 646 THR A N 1
ATOM 5154 C CA . THR A 1 646 ? -17.690 11.151 15.906 1.00 95.56 646 THR A CA 1
ATOM 5155 C C . THR A 1 646 ? -18.165 10.029 14.995 1.00 95.56 646 THR A C 1
ATOM 5157 O O . THR A 1 646 ? -17.596 8.944 14.983 1.00 95.56 646 THR A O 1
ATOM 5160 N N . SER A 1 647 ? -19.172 10.303 14.168 1.00 95.75 647 SER A N 1
ATOM 5161 C CA . SER A 1 647 ? -19.641 9.380 13.130 1.00 95.75 647 SER A CA 1
ATOM 5162 C C . SER A 1 647 ? -18.583 9.014 12.082 1.00 95.75 647 SER A C 1
ATOM 5164 O O . SER A 1 647 ? -18.783 8.065 11.334 1.00 95.75 647 SER A O 1
ATOM 5166 N N . ASP A 1 648 ? -17.479 9.759 11.996 1.00 96.06 648 ASP A N 1
ATOM 5167 C CA . ASP A 1 648 ? -16.440 9.620 10.970 1.00 96.06 648 ASP A CA 1
ATOM 5168 C C . ASP A 1 648 ? -15.143 9.014 11.535 1.00 96.06 648 ASP A C 1
ATOM 5170 O O . ASP A 1 648 ? -14.037 9.393 11.158 1.00 96.06 648 ASP A O 1
ATOM 5174 N N . PHE A 1 649 ? -15.277 8.050 12.450 1.00 95.81 649 PHE A N 1
ATOM 5175 C CA . PHE A 1 649 ? -14.157 7.401 13.138 1.00 95.81 649 PHE A CA 1
ATOM 5176 C C . PHE A 1 649 ? -13.392 6.374 12.283 1.00 95.81 649 PHE A C 1
ATOM 5178 O O . PHE A 1 649 ? -12.292 5.973 12.668 1.00 95.81 649 PHE A O 1
ATOM 5185 N N . LEU A 1 650 ? -13.979 5.883 11.184 1.00 97.00 650 LEU A N 1
ATOM 5186 C CA . LEU A 1 650 ? -13.499 4.677 10.493 1.00 97.00 650 LEU A CA 1
ATOM 5187 C C . LEU A 1 650 ? -12.109 4.855 9.866 1.00 97.00 650 LEU A C 1
ATOM 5189 O O . LEU A 1 650 ? -11.258 3.985 10.013 1.00 97.00 650 LEU A O 1
ATOM 5193 N N . MET A 1 651 ? -11.861 5.994 9.214 1.00 97.12 651 MET A N 1
ATOM 5194 C CA . MET A 1 651 ? -10.610 6.265 8.486 1.00 97.12 651 MET A CA 1
ATOM 5195 C C . MET A 1 651 ? -9.541 6.954 9.345 1.00 97.12 651 MET A C 1
ATOM 5197 O O . MET A 1 651 ? -8.744 7.740 8.833 1.00 97.12 651 MET A O 1
ATOM 5201 N N . ARG A 1 652 ? -9.531 6.722 10.660 1.00 95.12 652 ARG A N 1
ATOM 5202 C CA . ARG A 1 652 ? -8.423 7.132 11.543 1.00 95.12 652 ARG A CA 1
ATOM 5203 C C . ARG A 1 652 ? -7.295 6.114 11.438 1.00 95.12 652 ARG A C 1
ATOM 5205 O O . ARG A 1 652 ? -7.574 4.932 11.303 1.00 95.12 652 ARG A O 1
ATOM 5212 N N . PHE A 1 653 ? -6.045 6.551 11.566 1.00 90.62 653 PHE A N 1
ATOM 5213 C CA . PHE A 1 653 ? -4.895 5.640 11.454 1.00 90.62 653 PHE A CA 1
ATOM 5214 C C . PHE A 1 653 ? -4.798 4.629 12.609 1.00 90.62 653 PHE A C 1
ATOM 5216 O O . PHE A 1 653 ? -4.180 3.577 12.465 1.00 90.62 653 PHE A O 1
ATOM 5223 N N . ALA A 1 654 ? -5.358 4.961 13.774 1.00 87.44 654 ALA A N 1
ATOM 5224 C CA . ALA A 1 654 ? -5.314 4.118 14.956 1.00 87.44 654 ALA A CA 1
ATOM 5225 C C . ALA A 1 654 ? -6.628 3.354 15.137 1.00 87.44 654 ALA A C 1
ATOM 5227 O O . ALA A 1 654 ? -7.717 3.934 15.166 1.00 87.44 654 ALA A O 1
ATOM 5228 N N . LEU A 1 655 ? -6.503 2.044 15.338 1.00 86.56 655 LEU A N 1
ATOM 5229 C CA . LEU A 1 655 ? -7.595 1.192 15.784 1.00 86.56 655 LEU A CA 1
ATOM 5230 C C . LEU A 1 655 ? -7.516 0.999 17.301 1.00 86.56 655 LEU A C 1
ATOM 5232 O O . LEU A 1 655 ? -6.484 0.579 17.827 1.00 86.56 655 LEU A O 1
ATOM 5236 N N . GLU A 1 656 ? -8.622 1.243 18.002 1.00 87.50 656 GLU A N 1
ATOM 5237 C CA . GLU A 1 656 ? -8.708 1.019 19.445 1.00 87.50 656 GLU A CA 1
ATOM 5238 C C . GLU A 1 656 ? -9.028 -0.453 19.756 1.00 87.50 656 GLU A C 1
ATOM 5240 O O . GLU A 1 656 ? -10.106 -0.941 19.400 1.00 87.50 656 GLU A O 1
ATOM 5245 N N . PRO A 1 657 ? -8.120 -1.199 20.414 1.00 92.56 657 PRO A N 1
ATOM 5246 C CA . PRO A 1 657 ? -8.393 -2.575 20.796 1.00 92.56 657 PRO A CA 1
ATOM 5247 C C . PRO A 1 657 ? -9.409 -2.631 21.942 1.00 92.56 657 PRO A C 1
ATOM 5249 O O . PRO A 1 657 ? -9.462 -1.760 22.810 1.00 92.56 657 PRO A O 1
ATOM 5252 N N . GLY A 1 658 ? -10.198 -3.701 21.979 1.00 95.56 658 GLY A N 1
ATOM 5253 C CA . GLY A 1 658 ? -11.217 -3.906 23.004 1.00 95.56 658 GLY A CA 1
ATOM 5254 C C . GLY A 1 658 ? -12.561 -3.239 22.741 1.00 95.56 658 GLY A C 1
ATOM 5255 O O . GLY A 1 658 ? -13.411 -3.300 23.626 1.00 95.56 658 GLY A O 1
ATOM 5256 N N . LEU A 1 659 ? -12.768 -2.652 21.562 1.00 94.94 659 LEU A N 1
ATOM 5257 C CA . LEU A 1 659 ? -14.051 -2.093 21.139 1.00 94.94 659 LEU A CA 1
ATOM 5258 C C . LEU A 1 659 ? -14.600 -2.851 19.929 1.00 94.94 659 LEU A C 1
ATOM 5260 O O . LEU A 1 659 ? -13.863 -3.188 18.998 1.00 94.94 659 LEU A O 1
ATOM 5264 N N . THR A 1 660 ? -15.900 -3.136 19.947 1.00 95.44 660 THR A N 1
ATOM 5265 C CA . THR A 1 660 ? -16.616 -3.608 18.758 1.00 95.44 660 THR A CA 1
ATOM 5266 C C . THR A 1 660 ? -16.936 -2.441 17.826 1.00 95.44 660 THR A C 1
ATOM 5268 O O . THR A 1 660 ? -16.872 -1.276 18.219 1.00 95.44 660 THR A O 1
ATOM 5271 N N . ILE A 1 661 ? -17.307 -2.739 16.580 1.00 93.56 661 ILE A N 1
ATOM 5272 C CA . ILE A 1 661 ? -17.768 -1.696 15.660 1.00 93.56 661 ILE A CA 1
ATOM 5273 C C . ILE A 1 661 ? -19.049 -1.012 16.161 1.00 93.56 661 ILE A C 1
ATOM 5275 O O . ILE A 1 661 ? -19.188 0.197 16.011 1.00 93.56 661 ILE A O 1
ATOM 5279 N N . ASP A 1 662 ? -19.940 -1.752 16.827 1.00 94.31 662 ASP A N 1
ATOM 5280 C CA . ASP A 1 662 ? -21.153 -1.202 17.436 1.00 94.31 662 ASP A CA 1
ATOM 5281 C C . ASP A 1 662 ? -20.822 -0.229 18.574 1.00 94.31 662 ASP A C 1
ATOM 5283 O O . ASP A 1 662 ? -21.446 0.828 18.675 1.00 94.31 662 ASP A O 1
ATOM 5287 N N . ASP A 1 663 ? -19.808 -0.533 19.393 1.00 95.00 663 ASP A N 1
ATOM 5288 C CA . ASP A 1 663 ? -19.337 0.386 20.437 1.00 95.00 663 ASP A CA 1
ATOM 5289 C C . ASP A 1 663 ? -18.855 1.712 19.828 1.00 95.00 663 ASP A C 1
ATOM 5291 O O . ASP A 1 663 ? -19.198 2.779 20.341 1.00 95.00 663 ASP A O 1
ATOM 5295 N N . LEU A 1 664 ? -18.120 1.647 18.710 1.00 94.31 664 LEU A N 1
ATOM 5296 C CA . LEU A 1 664 ? -17.637 2.823 17.973 1.00 94.31 664 LEU A CA 1
ATOM 5297 C C . LEU A 1 664 ? -18.783 3.610 17.313 1.00 94.31 664 LEU A C 1
ATOM 5299 O O . LEU A 1 664 ? -18.792 4.839 17.326 1.00 94.31 664 LEU A O 1
ATOM 5303 N N . ILE A 1 665 ? -19.794 2.926 16.768 1.00 95.50 665 ILE A N 1
ATOM 5304 C CA . ILE A 1 665 ? -20.992 3.578 16.214 1.00 95.50 665 ILE A CA 1
ATOM 5305 C C . ILE A 1 665 ? -21.760 4.305 17.322 1.00 95.50 665 ILE A C 1
ATOM 5307 O O . ILE A 1 665 ? -22.206 5.440 17.130 1.00 95.50 665 ILE A O 1
ATOM 5311 N N . ILE A 1 666 ? -21.908 3.676 18.490 1.00 95.44 666 ILE A N 1
ATOM 5312 C CA . ILE A 1 666 ? -22.585 4.267 19.646 1.00 95.44 666 ILE A CA 1
ATOM 5313 C C . ILE A 1 666 ? -21.800 5.474 20.172 1.00 95.44 666 ILE A C 1
ATOM 5315 O O . ILE A 1 666 ? -22.412 6.520 20.412 1.00 95.44 666 ILE A O 1
ATOM 5319 N N . SER A 1 667 ? -20.474 5.365 20.327 1.00 93.06 667 SER A N 1
ATOM 5320 C CA . SER A 1 667 ? -19.633 6.480 20.786 1.00 93.06 667 SER A CA 1
ATOM 5321 C C . SER A 1 667 ? -19.645 7.647 19.797 1.00 93.06 667 SER A C 1
ATOM 5323 O O . SER A 1 667 ? -19.748 8.798 20.218 1.00 93.06 667 SER A O 1
ATOM 5325 N N . GLY A 1 668 ? -19.674 7.352 18.495 1.00 92.50 668 GLY A N 1
ATOM 5326 C CA . GLY A 1 668 ? -19.791 8.325 17.410 1.00 92.50 668 GLY A CA 1
ATOM 5327 C C . GLY A 1 668 ? -21.169 8.985 17.260 1.00 92.50 668 GLY A C 1
ATOM 5328 O O . GLY A 1 668 ? -21.391 9.729 16.304 1.00 92.50 668 GLY A O 1
ATOM 5329 N N . GLY A 1 669 ? -22.112 8.732 18.176 1.00 93.50 669 GLY A N 1
ATOM 5330 C CA . GLY A 1 669 ? -23.432 9.371 18.193 1.00 93.50 669 GLY A CA 1
ATOM 5331 C C . GLY A 1 669 ? -24.540 8.598 17.472 1.00 93.50 669 GLY A C 1
ATOM 5332 O O . GLY A 1 669 ? -25.601 9.168 17.215 1.00 93.50 669 GLY A O 1
ATOM 5333 N N . ASN A 1 670 ? -24.326 7.311 17.180 1.00 92.44 670 ASN A N 1
ATOM 5334 C CA . ASN A 1 670 ? -25.301 6.391 16.585 1.00 92.44 670 ASN A CA 1
ATOM 5335 C C . ASN A 1 670 ? -25.868 6.883 15.242 1.00 92.44 670 ASN A C 1
ATOM 5337 O O . ASN A 1 670 ? -27.083 6.919 15.021 1.00 92.44 670 ASN A O 1
ATOM 5341 N N . PHE A 1 671 ? -24.972 7.309 14.351 1.00 92.19 671 PHE A N 1
ATOM 5342 C CA . PHE A 1 671 ? -25.329 7.734 13.003 1.00 92.19 671 PHE A CA 1
ATOM 5343 C C . PHE A 1 671 ? -26.018 6.600 12.229 1.00 92.19 671 PHE A C 1
ATOM 5345 O O . PHE A 1 671 ? -25.591 5.448 12.26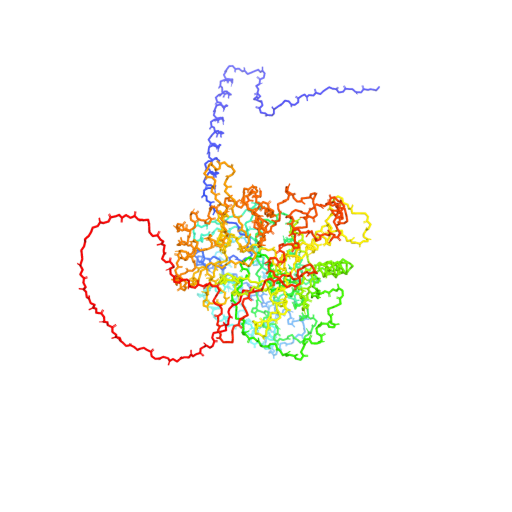6 1.00 92.19 671 PHE A O 1
ATOM 5352 N N . SER A 1 672 ? -27.081 6.923 11.488 1.00 88.19 672 SER A N 1
ATOM 5353 C CA . SER A 1 672 ? -27.889 5.918 10.783 1.00 88.19 672 SER A CA 1
ATOM 5354 C C . SER A 1 672 ? -27.146 5.195 9.657 1.00 88.19 672 SER A C 1
ATOM 5356 O O . SER A 1 672 ? -27.563 4.106 9.275 1.00 88.19 672 SER A O 1
ATOM 5358 N N . GLY A 1 673 ? -26.065 5.781 9.128 1.00 86.00 673 GLY A N 1
ATOM 5359 C CA . GLY A 1 673 ? -25.166 5.125 8.170 1.00 86.00 673 GLY A CA 1
ATOM 5360 C C . GLY A 1 673 ? -24.207 4.108 8.802 1.00 86.00 673 GLY A C 1
ATOM 5361 O O . GLY A 1 673 ? -23.410 3.500 8.091 1.00 86.00 673 GLY A O 1
ATOM 5362 N N . GLY A 1 674 ? -24.279 3.897 10.122 1.00 93.50 674 GLY A N 1
ATOM 5363 C CA . GLY A 1 674 ? -23.421 2.960 10.843 1.00 93.50 674 GLY A CA 1
ATOM 5364 C C . GLY A 1 674 ? -21.966 3.422 10.846 1.00 93.50 674 GLY A C 1
ATOM 5365 O O . GLY A 1 674 ? -21.682 4.567 11.187 1.00 93.50 674 GLY A O 1
ATOM 5366 N N . ALA A 1 675 ? -21.053 2.526 10.466 1.00 94.25 675 ALA A N 1
ATOM 5367 C CA . ALA A 1 675 ? -19.615 2.796 10.443 1.00 94.25 675 ALA A CA 1
ATOM 5368 C C . ALA A 1 675 ? -19.166 3.713 9.290 1.00 94.25 675 ALA A C 1
ATOM 5370 O O . ALA A 1 675 ? -18.079 4.285 9.348 1.00 94.25 675 ALA A O 1
ATOM 5371 N N . VAL A 1 676 ? -19.982 3.860 8.239 1.00 97.00 676 VAL A N 1
ATOM 5372 C CA . VAL A 1 676 ? -19.671 4.731 7.098 1.00 97.00 676 VAL A CA 1
ATOM 5373 C C . VAL A 1 676 ? -20.267 6.115 7.360 1.00 97.00 676 VAL A C 1
ATOM 5375 O O . VAL A 1 676 ? -21.438 6.376 7.080 1.00 97.00 676 VAL A O 1
ATOM 5378 N N . GLY A 1 677 ? -19.456 6.993 7.950 1.00 96.00 677 GLY A N 1
ATOM 5379 C CA . GLY A 1 677 ? -19.859 8.339 8.352 1.00 96.00 677 GLY A CA 1
ATOM 5380 C C . GLY A 1 677 ? -20.151 9.305 7.191 1.00 96.00 677 GLY A C 1
ATOM 5381 O O . GLY A 1 677 ? -19.753 9.069 6.046 1.00 96.00 677 GLY A O 1
ATOM 5382 N N . PRO A 1 678 ? -20.843 10.427 7.461 1.00 94.62 678 PRO A N 1
ATOM 5383 C CA . PRO A 1 678 ? -21.242 11.397 6.443 1.00 94.62 678 PRO A CA 1
ATOM 5384 C C . PRO A 1 678 ? -20.062 12.098 5.751 1.00 94.62 678 PRO A C 1
ATOM 5386 O O . PRO A 1 678 ? -20.159 12.418 4.564 1.00 94.62 678 PRO A O 1
ATOM 5389 N N . ARG A 1 679 ? -18.937 12.336 6.440 1.00 94.44 679 ARG A N 1
ATOM 5390 C CA . ARG A 1 679 ? -17.738 12.917 5.813 1.00 94.44 679 ARG A CA 1
ATOM 5391 C C . ARG A 1 679 ? -17.041 11.898 4.933 1.00 94.44 679 ARG A C 1
ATOM 5393 O O . ARG A 1 679 ? -16.630 12.265 3.837 1.00 94.44 679 ARG A O 1
ATOM 5400 N N . LEU A 1 680 ? -16.962 10.638 5.363 1.00 96.12 680 LEU A N 1
ATOM 5401 C CA . LEU A 1 680 ? -16.449 9.562 4.512 1.00 96.12 680 LEU A CA 1
ATOM 5402 C C . LEU A 1 680 ? -17.291 9.427 3.234 1.00 96.12 680 LEU A C 1
ATOM 5404 O O . LEU A 1 680 ? -16.740 9.418 2.136 1.00 96.12 680 LEU A O 1
ATOM 5408 N N . ILE A 1 681 ? -18.622 9.443 3.358 1.00 95.19 681 ILE A N 1
ATOM 5409 C CA . ILE A 1 681 ? -19.542 9.473 2.211 1.00 95.19 681 ILE A CA 1
ATOM 5410 C C . ILE A 1 681 ? -19.253 10.673 1.301 1.00 95.19 681 ILE A C 1
ATOM 5412 O O . ILE A 1 681 ? -19.162 10.511 0.085 1.00 95.19 681 ILE A O 1
ATOM 5416 N N . SER A 1 682 ? -19.097 11.871 1.867 1.00 93.69 682 SER A N 1
ATOM 5417 C CA . SER A 1 682 ? -18.821 13.099 1.108 1.00 93.69 682 SER A CA 1
ATOM 5418 C C . SER A 1 682 ? -17.484 13.047 0.352 1.00 93.69 682 SER A C 1
ATOM 5420 O O . SER A 1 682 ? -17.407 13.441 -0.816 1.00 93.69 682 SER A O 1
ATOM 5422 N N . ILE A 1 683 ? -16.443 12.491 0.978 1.00 95.25 683 ILE A N 1
ATOM 5423 C CA . ILE A 1 683 ? -15.130 12.284 0.356 1.00 95.25 683 ILE A CA 1
ATOM 5424 C C . ILE A 1 683 ? -15.257 11.333 -0.833 1.00 95.25 683 ILE A C 1
ATOM 5426 O O . ILE A 1 683 ? -14.896 11.705 -1.947 1.00 95.25 683 ILE A O 1
ATOM 5430 N N . MET A 1 684 ? -15.845 10.151 -0.637 1.00 96.50 684 MET A N 1
ATOM 5431 C CA . MET A 1 684 ? -15.981 9.155 -1.707 1.00 96.50 684 MET A CA 1
ATOM 5432 C C . MET A 1 684 ? -16.881 9.650 -2.855 1.00 96.50 684 MET A C 1
ATOM 5434 O O . MET A 1 684 ? -16.574 9.408 -4.023 1.00 96.50 684 MET A O 1
ATOM 5438 N N . ASN A 1 685 ? -17.931 10.424 -2.552 1.00 93.75 685 ASN A N 1
ATOM 5439 C CA . ASN A 1 685 ? -18.732 11.125 -3.566 1.00 93.75 685 ASN A CA 1
ATOM 5440 C C . ASN A 1 685 ? -17.902 12.103 -4.400 1.00 93.75 685 ASN A C 1
ATOM 5442 O O . ASN A 1 685 ? -18.087 12.183 -5.612 1.00 93.75 685 ASN A O 1
ATOM 5446 N N . SER A 1 686 ? -16.991 12.841 -3.759 1.00 93.31 686 SER A N 1
ATOM 5447 C CA . SER A 1 686 ? -16.116 13.800 -4.443 1.00 93.31 686 SER A CA 1
ATOM 5448 C C . SER A 1 686 ? -15.154 13.109 -5.407 1.00 93.31 686 SER A C 1
ATOM 5450 O O . SER A 1 686 ? -14.832 13.677 -6.448 1.00 93.31 686 SER A O 1
ATOM 5452 N N . LEU A 1 687 ? -14.726 11.879 -5.092 1.00 95.12 687 LEU A N 1
ATOM 5453 C CA . LEU A 1 687 ? -13.908 11.072 -6.003 1.00 95.12 687 LEU A CA 1
ATOM 5454 C C . LEU A 1 687 ? -14.705 10.600 -7.225 1.00 95.12 687 LEU A C 1
ATOM 5456 O O . LEU A 1 687 ? -14.149 10.531 -8.318 1.00 95.12 687 LEU A O 1
ATOM 5460 N N . GLY A 1 688 ? -15.990 10.286 -7.039 1.00 94.88 688 GLY A N 1
ATOM 5461 C CA . GLY A 1 688 ? -16.877 9.846 -8.115 1.00 94.88 688 GLY A CA 1
ATOM 5462 C C . GLY A 1 688 ? -17.789 8.661 -7.776 1.00 94.88 688 GLY A C 1
ATOM 5463 O O . GLY A 1 688 ? -18.456 8.156 -8.675 1.00 94.88 688 GLY A O 1
ATOM 5464 N N . TYR A 1 689 ? -17.827 8.181 -6.526 1.00 95.81 689 TYR A N 1
ATOM 5465 C CA . TYR A 1 689 ? -18.742 7.103 -6.130 1.00 95.81 689 TYR A CA 1
ATOM 5466 C C . TYR A 1 689 ? -20.160 7.636 -5.922 1.00 95.81 689 TYR A C 1
ATOM 5468 O O . TYR A 1 689 ? -20.366 8.592 -5.179 1.00 95.81 689 TYR A O 1
ATOM 5476 N N . ALA A 1 690 ? -21.146 7.003 -6.554 1.00 94.75 690 ALA A N 1
ATOM 5477 C CA . ALA A 1 690 ? -22.543 7.406 -6.448 1.00 94.75 690 ALA A CA 1
ATOM 5478 C C . ALA A 1 690 ? -23.172 6.946 -5.124 1.00 94.75 690 ALA A C 1
ATOM 5480 O O . ALA A 1 690 ? -22.851 5.877 -4.599 1.00 94.75 690 ALA A O 1
ATOM 5481 N N . THR A 1 691 ? -24.130 7.716 -4.613 1.00 93.25 691 THR A N 1
ATOM 5482 C CA . THR A 1 691 ? -24.966 7.344 -3.458 1.00 93.25 691 THR A CA 1
ATOM 5483 C C . THR A 1 691 ? -26.443 7.563 -3.757 1.00 93.25 691 THR A C 1
ATOM 5485 O O . THR A 1 691 ? -26.805 8.127 -4.788 1.00 93.25 691 THR A O 1
ATOM 5488 N N . ALA A 1 692 ? -27.321 7.140 -2.845 1.00 89.38 692 ALA A N 1
ATOM 5489 C CA . ALA A 1 692 ? -28.755 7.402 -2.971 1.00 89.38 692 ALA A CA 1
ATOM 5490 C C . ALA A 1 692 ? -29.080 8.909 -3.031 1.00 89.38 692 ALA A C 1
ATOM 5492 O O . ALA A 1 692 ? -29.958 9.314 -3.792 1.00 89.38 692 ALA A O 1
ATOM 5493 N N . ASP A 1 693 ? -28.350 9.730 -2.269 1.00 88.00 693 ASP A N 1
ATOM 5494 C CA . ASP A 1 693 ? -28.549 11.185 -2.216 1.00 88.00 693 ASP A CA 1
ATOM 5495 C C . ASP A 1 693 ? -27.847 11.922 -3.368 1.00 88.00 693 ASP A C 1
ATOM 5497 O O . ASP A 1 693 ? -28.285 12.998 -3.777 1.00 88.00 693 ASP A O 1
ATOM 5501 N N . ASN A 1 694 ? -26.782 11.336 -3.923 1.00 90.06 694 ASN A N 1
ATOM 5502 C CA . ASN A 1 694 ? -26.044 11.862 -5.067 1.00 90.06 694 ASN A CA 1
ATOM 5503 C C . ASN A 1 694 ? -25.799 10.760 -6.119 1.00 90.06 694 ASN A C 1
ATOM 5505 O O . ASN A 1 694 ? -24.696 10.216 -6.222 1.00 90.06 694 ASN A O 1
ATOM 5509 N N . PRO A 1 695 ? -26.824 10.405 -6.916 1.00 88.62 695 PRO A N 1
ATOM 5510 C CA . PRO A 1 695 ? -26.741 9.281 -7.850 1.00 88.62 695 PRO A CA 1
ATOM 5511 C C . PRO A 1 695 ? -25.931 9.583 -9.119 1.00 88.62 695 PRO A C 1
ATOM 5513 O O . PRO A 1 695 ? -25.625 8.665 -9.871 1.00 88.62 695 PRO A O 1
ATOM 5516 N N . ASN A 1 696 ? -25.603 10.854 -9.380 1.00 87.81 696 ASN A N 1
ATOM 5517 C CA . ASN A 1 696 ? -24.868 11.288 -10.570 1.00 87.81 696 ASN A CA 1
ATOM 5518 C C . ASN A 1 696 ? -23.639 12.110 -10.150 1.00 87.81 696 ASN A C 1
ATOM 5520 O O . ASN A 1 696 ? -23.650 13.337 -10.293 1.00 87.81 696 ASN A O 1
ATOM 5524 N N . PRO A 1 697 ? -22.604 11.463 -9.589 1.00 86.56 697 PRO A N 1
ATOM 5525 C CA . PRO A 1 697 ? -21.375 12.151 -9.234 1.00 86.56 697 PRO A CA 1
ATOM 5526 C C . PRO A 1 697 ? -20.684 12.704 -10.486 1.00 86.56 697 PRO A C 1
ATOM 5528 O O . PRO A 1 697 ? -20.940 12.276 -11.613 1.00 86.56 697 PRO A O 1
ATOM 5531 N N . ILE A 1 698 ? -19.800 13.680 -10.291 1.00 84.81 698 ILE A N 1
ATOM 5532 C CA . ILE A 1 698 ? -18.978 14.209 -11.380 1.00 84.81 698 ILE A CA 1
ATOM 5533 C C . ILE A 1 698 ? -17.974 13.132 -11.782 1.00 84.81 698 ILE A C 1
ATOM 5535 O O . ILE A 1 698 ? -17.245 12.614 -10.940 1.00 84.81 698 ILE A O 1
ATOM 5539 N N . ILE A 1 699 ? -17.937 12.827 -13.074 1.00 90.25 699 ILE A N 1
ATOM 5540 C CA . ILE A 1 699 ? -17.042 11.831 -13.659 1.00 90.25 699 ILE A CA 1
ATOM 5541 C C . ILE A 1 699 ? -16.028 12.522 -14.588 1.00 90.25 699 ILE A C 1
ATOM 5543 O O . ILE A 1 699 ? -16.325 13.606 -15.104 1.00 90.25 699 ILE A O 1
ATOM 5547 N N . PRO A 1 700 ? -14.829 11.945 -14.789 1.00 91.62 700 PRO A N 1
ATOM 5548 C CA . PRO A 1 700 ? -13.846 12.461 -15.739 1.00 91.62 700 PRO A CA 1
ATOM 5549 C C . PRO A 1 700 ? -14.337 12.368 -17.192 1.00 91.62 700 PRO A C 1
ATOM 5551 O O . PRO A 1 700 ? -15.330 11.701 -17.490 1.00 91.62 700 PRO A O 1
ATOM 5554 N N . ASP A 1 701 ? -13.624 13.034 -18.101 1.00 89.19 701 ASP A N 1
ATOM 5555 C CA . ASP A 1 701 ? -13.888 12.934 -19.535 1.00 89.19 701 ASP A CA 1
ATOM 5556 C C . ASP A 1 701 ? -13.698 11.477 -19.994 1.00 89.19 701 ASP A C 1
ATOM 5558 O O . ASP A 1 701 ? -12.685 10.837 -19.691 1.00 89.19 701 ASP A O 1
ATOM 5562 N N . GLU A 1 702 ? -14.670 10.960 -20.748 1.00 84.88 702 GLU A N 1
ATOM 5563 C CA . GLU A 1 702 ? -14.568 9.632 -21.348 1.00 84.88 702 GLU A CA 1
ATOM 5564 C C . GLU A 1 702 ? -13.380 9.590 -22.331 1.00 84.88 702 GLU A C 1
ATOM 5566 O O . GLU A 1 702 ? -13.274 10.470 -23.195 1.00 84.88 702 GLU A O 1
ATOM 5571 N N . PRO A 1 703 ? -12.487 8.586 -22.239 1.00 80.69 703 PRO A N 1
ATOM 5572 C CA . PRO A 1 703 ? -11.366 8.464 -23.161 1.00 80.69 703 PRO A CA 1
ATOM 5573 C C . PRO A 1 703 ? -11.826 8.357 -24.624 1.00 80.69 703 PRO A C 1
ATOM 5575 O O . PRO A 1 703 ? -12.658 7.517 -24.971 1.00 80.69 703 PRO A O 1
ATOM 5578 N N . LEU A 1 704 ? -11.244 9.179 -25.502 1.00 74.69 704 LEU A N 1
ATOM 5579 C CA . LEU A 1 704 ? -11.515 9.127 -26.940 1.00 74.69 704 LEU A CA 1
ATOM 5580 C C . LEU A 1 704 ? -10.886 7.879 -27.590 1.00 74.69 704 LEU A C 1
ATOM 5582 O O . LEU A 1 704 ? -9.907 7.318 -27.088 1.00 74.69 704 LEU A O 1
ATOM 5586 N N . ASP A 1 705 ? -11.464 7.444 -28.717 1.00 64.25 705 ASP A N 1
ATOM 5587 C CA . ASP A 1 705 ? -10.918 6.364 -29.551 1.00 64.25 705 ASP A CA 1
ATOM 5588 C C . ASP A 1 705 ? -9.499 6.740 -30.025 1.00 64.25 705 ASP A C 1
ATOM 5590 O O . ASP A 1 705 ? -9.297 7.827 -30.561 1.00 64.25 705 ASP A O 1
ATOM 5594 N N . ASP A 1 706 ? -8.531 5.834 -29.849 1.00 57.94 706 ASP A N 1
ATOM 5595 C CA . ASP A 1 706 ? -7.143 5.945 -30.334 1.00 57.94 706 ASP A CA 1
ATOM 5596 C C . ASP A 1 706 ? -6.291 7.126 -29.794 1.00 57.94 706 ASP A C 1
ATOM 5598 O O . ASP A 1 706 ? -5.122 7.234 -30.170 1.00 57.94 706 ASP A O 1
ATOM 5602 N N . GLU A 1 707 ? -6.802 7.971 -28.885 1.00 59.31 707 GLU A N 1
ATOM 5603 C CA . GLU A 1 707 ? -6.003 9.001 -28.196 1.00 59.31 707 GLU A CA 1
ATOM 5604 C C . GLU A 1 707 ? -5.457 8.496 -26.850 1.00 59.31 707 GLU A C 1
ATOM 5606 O O . GLU A 1 707 ? -6.191 8.039 -25.964 1.00 59.31 707 GLU A O 1
ATOM 5611 N N . GLU A 1 708 ? -4.135 8.576 -26.699 1.00 63.66 708 GLU A N 1
ATOM 5612 C CA . GLU A 1 708 ? -3.428 8.295 -25.453 1.00 63.66 708 GLU A CA 1
ATOM 5613 C C . GLU A 1 708 ? -3.656 9.443 -24.461 1.00 63.66 708 GLU A C 1
ATOM 5615 O O . GLU A 1 708 ? -3.455 10.610 -24.796 1.00 63.66 708 GLU A O 1
ATOM 5620 N N . VAL A 1 709 ? -4.096 9.118 -23.241 1.00 66.81 709 VAL A N 1
ATOM 5621 C CA . VAL A 1 709 ? -4.189 10.100 -22.155 1.00 66.81 709 VAL A CA 1
ATOM 5622 C C . VAL A 1 709 ? -2.826 10.112 -21.460 1.00 66.81 709 VAL A C 1
ATOM 5624 O O . VAL A 1 709 ? -2.501 9.124 -20.799 1.00 66.81 709 VAL A O 1
ATOM 5627 N N . PRO A 1 710 ? -2.007 11.169 -21.616 1.00 71.00 710 PRO A N 1
ATOM 5628 C CA . PRO A 1 710 ? -0.681 11.206 -21.014 1.00 71.00 710 PRO A CA 1
ATOM 5629 C C . PRO A 1 710 ? -0.808 11.299 -19.494 1.00 71.00 710 PRO A C 1
ATOM 5631 O O . PRO A 1 710 ? -1.604 12.092 -18.997 1.00 71.00 710 PRO A O 1
ATOM 5634 N N . ILE A 1 711 ? -0.004 10.531 -18.755 1.00 72.81 711 ILE A N 1
ATOM 5635 C CA . ILE A 1 711 ? -0.059 10.479 -17.282 1.00 72.81 711 ILE A CA 1
ATOM 5636 C C . ILE A 1 711 ? 0.181 11.869 -16.673 1.00 72.81 711 ILE A C 1
ATOM 5638 O O . ILE A 1 711 ? -0.459 12.242 -15.689 1.00 72.81 711 ILE A O 1
ATOM 5642 N N . VAL A 1 712 ? 1.046 12.664 -17.308 1.00 75.31 712 VAL A N 1
ATOM 5643 C CA . VAL A 1 712 ? 1.272 14.076 -16.990 1.00 75.31 712 VAL A CA 1
ATOM 5644 C C . VAL A 1 712 ? 1.012 14.916 -18.235 1.00 75.31 712 VAL A C 1
ATOM 5646 O O . VAL A 1 712 ? 1.597 14.697 -19.294 1.00 75.31 712 VAL A O 1
ATOM 5649 N N . GLN A 1 713 ? 0.139 15.917 -18.121 1.00 66.12 713 GLN A N 1
ATOM 5650 C CA . GLN A 1 713 ? -0.122 16.830 -19.231 1.00 66.12 713 GLN A CA 1
ATOM 5651 C C . GLN A 1 713 ? 1.036 17.809 -19.430 1.00 66.12 713 GLN A C 1
ATOM 5653 O O . GLN A 1 713 ? 1.401 18.567 -18.531 1.00 66.12 713 GLN A O 1
ATOM 5658 N N . THR A 1 714 ? 1.548 17.878 -20.658 1.00 52.06 714 THR A N 1
ATOM 5659 C CA . THR A 1 714 ? 2.437 18.957 -21.094 1.00 52.06 714 THR A CA 1
ATOM 5660 C C . THR A 1 714 ? 1.635 20.255 -21.177 1.00 52.06 714 THR A C 1
ATOM 5662 O O . THR A 1 714 ? 0.980 20.527 -22.186 1.00 52.06 714 THR A O 1
ATOM 5665 N N . SER A 1 715 ? 1.657 21.084 -20.136 1.00 43.47 715 SER A N 1
ATOM 5666 C CA . SER A 1 715 ? 1.175 22.455 -20.295 1.00 43.47 715 SER A CA 1
ATOM 5667 C C . SER A 1 715 ? 2.195 23.245 -21.125 1.00 43.47 715 SER A C 1
ATOM 5669 O O . SER A 1 715 ? 3.374 23.329 -20.785 1.00 43.47 715 SER A O 1
ATOM 5671 N N . THR A 1 716 ? 1.768 23.847 -22.238 1.00 30.64 716 THR A N 1
ATOM 5672 C CA . THR A 1 716 ? 2.476 25.030 -22.746 1.00 30.64 716 THR A CA 1
ATOM 5673 C C . THR A 1 716 ? 2.429 26.091 -21.648 1.00 30.64 716 THR A C 1
ATOM 5675 O O . THR A 1 716 ? 1.338 26.301 -21.108 1.00 30.64 716 THR A O 1
ATOM 5678 N N . PRO A 1 717 ? 3.539 26.778 -21.317 1.00 29.83 717 PRO A N 1
ATOM 5679 C CA . PRO A 1 717 ? 3.554 27.736 -20.223 1.00 29.83 717 PRO A CA 1
ATOM 5680 C C . PRO A 1 717 ? 2.492 28.807 -20.465 1.00 29.83 717 PRO A C 1
ATOM 5682 O O . PRO A 1 717 ? 2.608 29.622 -21.383 1.00 29.83 717 PRO A O 1
ATOM 5685 N N . SER A 1 718 ? 1.439 28.800 -19.649 1.00 27.66 718 SER A N 1
ATOM 5686 C CA . SER A 1 718 ? 0.512 29.921 -19.584 1.00 27.66 718 SER A CA 1
ATOM 5687 C C . SER A 1 718 ? 1.321 31.106 -19.076 1.00 27.66 718 SER A C 1
ATOM 5689 O O . SER A 1 718 ? 1.901 31.055 -17.991 1.00 27.66 718 SER A O 1
ATOM 5691 N N . SER A 1 719 ? 1.438 32.139 -19.905 1.00 29.30 719 SER A N 1
ATOM 5692 C CA . SER A 1 719 ? 2.185 33.355 -19.607 1.00 29.30 719 SER A CA 1
ATOM 5693 C C . SER A 1 719 ? 1.815 33.886 -18.223 1.00 29.30 719 SER A C 1
ATOM 5695 O O . SER A 1 719 ? 0.689 34.339 -18.007 1.00 29.30 719 SER A O 1
ATOM 5697 N N . VAL A 1 720 ? 2.773 33.845 -17.299 1.00 29.02 720 VAL A N 1
ATOM 5698 C CA . VAL A 1 720 ? 2.692 34.531 -16.010 1.00 29.02 720 VAL A CA 1
ATOM 5699 C C . VAL A 1 720 ? 2.423 36.018 -16.282 1.00 29.02 720 VAL A C 1
ATOM 5701 O O . VAL A 1 720 ? 3.133 36.613 -17.098 1.00 29.02 720 VAL A O 1
ATOM 5704 N N . PRO A 1 721 ? 1.430 36.656 -15.637 1.00 29.12 721 PRO A N 1
ATOM 5705 C CA . PRO A 1 721 ? 1.262 38.095 -15.740 1.00 29.12 721 PRO A CA 1
ATOM 5706 C C . PRO A 1 721 ? 2.425 38.771 -15.007 1.00 29.12 721 PRO A C 1
ATOM 5708 O O . PRO A 1 721 ? 2.506 38.769 -13.779 1.00 29.12 721 PRO A O 1
ATOM 5711 N N . THR A 1 722 ? 3.357 39.330 -15.774 1.00 27.28 722 THR A N 1
ATOM 5712 C CA . THR A 1 722 ? 4.472 40.129 -15.261 1.00 27.28 722 THR A CA 1
ATOM 5713 C C . THR A 1 722 ? 3.937 41.359 -14.516 1.00 27.28 722 THR A C 1
ATOM 5715 O O . THR A 1 722 ? 3.014 42.012 -15.015 1.00 27.28 722 THR A O 1
ATOM 5718 N N . PRO A 1 723 ? 4.517 41.749 -13.366 1.00 29.03 723 PRO A N 1
ATOM 5719 C CA . PRO A 1 723 ? 4.166 43.004 -12.719 1.00 29.03 723 PRO A CA 1
ATOM 5720 C C . PRO A 1 723 ? 4.540 44.173 -13.632 1.00 29.03 723 PRO A C 1
ATOM 5722 O O . PRO A 1 723 ? 5.661 44.258 -14.133 1.00 29.03 723 PRO A O 1
ATOM 5725 N N . THR A 1 724 ? 3.594 45.087 -13.825 1.00 26.98 724 THR A N 1
ATOM 5726 C CA . THR A 1 724 ? 3.768 46.371 -14.508 1.00 26.98 724 THR A CA 1
ATOM 5727 C C . THR A 1 724 ? 5.016 47.112 -14.030 1.00 26.98 724 THR A C 1
ATOM 5729 O O . THR A 1 724 ? 5.053 47.612 -12.905 1.00 26.98 724 THR A O 1
ATOM 5732 N N . THR A 1 725 ? 5.987 47.285 -14.925 1.00 26.25 725 THR A N 1
ATOM 5733 C CA . THR A 1 725 ? 6.961 48.377 -14.868 1.00 26.25 725 THR A CA 1
ATOM 5734 C C . THR A 1 725 ? 6.938 49.157 -16.179 1.00 26.25 725 THR A C 1
ATOM 5736 O O . THR A 1 725 ? 6.818 48.620 -17.277 1.00 26.25 725 THR A O 1
ATOM 5739 N N . VAL A 1 726 ? 6.941 50.474 -16.014 1.00 28.64 726 VAL A N 1
ATOM 5740 C CA . VAL A 1 726 ? 6.739 51.503 -17.030 1.00 28.64 726 VAL A CA 1
ATOM 5741 C C . VAL A 1 726 ? 8.048 51.775 -17.786 1.00 28.64 726 VAL A C 1
ATOM 5743 O O . VAL A 1 726 ? 9.063 52.008 -17.144 1.00 28.64 726 VAL A O 1
ATOM 5746 N N . ASN A 1 727 ? 7.945 51.798 -19.125 1.00 26.66 727 ASN A N 1
ATOM 5747 C CA . ASN A 1 727 ? 8.742 52.481 -20.170 1.00 26.66 727 ASN A CA 1
ATOM 5748 C C . ASN A 1 727 ? 10.289 52.403 -20.182 1.00 26.66 727 ASN A C 1
ATOM 5750 O O . ASN A 1 727 ? 10.939 52.881 -19.265 1.00 26.66 727 ASN A O 1
ATOM 5754 N N . GLU A 1 728 ? 10.889 52.002 -21.320 1.00 28.34 728 GLU A N 1
ATOM 5755 C CA . GLU A 1 728 ? 11.343 52.886 -22.430 1.00 28.34 728 GLU A CA 1
ATOM 5756 C C . GLU A 1 728 ? 12.048 52.092 -23.571 1.00 28.34 728 GLU A C 1
ATOM 5758 O O . GLU A 1 728 ? 12.894 51.259 -23.283 1.00 28.34 728 GLU A O 1
ATOM 5763 N N . SER A 1 729 ? 11.695 52.390 -24.846 1.00 26.97 729 SER A N 1
ATOM 5764 C CA . SER A 1 729 ? 12.478 52.351 -26.129 1.00 26.97 729 SER A CA 1
ATOM 5765 C C . SER A 1 729 ? 13.439 51.170 -26.450 1.00 26.97 729 SER A C 1
ATOM 5767 O O . SER A 1 729 ? 14.239 50.788 -25.617 1.00 26.97 729 SER A O 1
ATOM 5769 N N . THR A 1 730 ? 13.605 50.577 -27.647 1.00 26.86 730 THR A N 1
ATOM 5770 C CA . THR A 1 730 ? 13.338 50.905 -29.069 1.00 26.86 730 THR A CA 1
ATOM 5771 C C . THR A 1 730 ? 13.738 49.684 -29.943 1.00 26.86 730 THR A C 1
ATOM 5773 O O . THR A 1 730 ? 14.755 49.063 -29.666 1.00 26.86 730 THR A O 1
ATOM 5776 N N . SER A 1 731 ? 12.966 49.400 -31.006 1.00 26.39 731 SER A N 1
ATOM 5777 C CA . SER A 1 731 ? 13.288 48.793 -32.333 1.00 26.39 731 SER A CA 1
ATOM 5778 C C . SER A 1 731 ? 14.416 47.748 -32.537 1.00 26.39 731 SER A C 1
ATOM 5780 O O . SER A 1 731 ? 15.580 48.075 -32.337 1.00 26.39 731 SER A O 1
ATOM 5782 N N . TYR A 1 732 ? 14.105 46.595 -33.166 1.00 25.84 732 TYR A N 1
ATOM 5783 C CA . TYR A 1 732 ? 14.434 46.241 -34.578 1.00 25.84 732 TYR A CA 1
ATOM 5784 C C . TYR A 1 732 ? 13.979 44.802 -34.947 1.00 25.84 732 TYR A C 1
ATOM 5786 O O . TYR A 1 732 ? 14.152 43.865 -34.177 1.00 25.84 732 TYR A O 1
ATOM 5794 N N . SER A 1 733 ? 13.416 44.641 -36.151 1.00 25.33 733 SER A N 1
ATOM 5795 C CA . SER A 1 733 ? 13.106 43.388 -36.880 1.00 25.33 733 SER A CA 1
ATOM 5796 C C . SER A 1 733 ? 14.370 42.754 -37.499 1.00 25.33 733 SER A C 1
ATOM 5798 O O . SER A 1 733 ? 15.237 43.512 -37.928 1.00 25.33 733 SER A O 1
ATOM 5800 N N . ALA A 1 734 ? 14.519 41.426 -37.647 1.00 27.23 734 ALA A N 1
ATOM 5801 C CA . ALA A 1 734 ? 14.097 40.621 -38.818 1.00 27.23 734 ALA A CA 1
ATOM 5802 C C . ALA A 1 734 ? 14.674 39.158 -38.741 1.00 27.23 734 ALA A C 1
ATOM 5804 O O . ALA A 1 734 ? 15.530 38.911 -37.893 1.00 27.23 734 ALA A O 1
ATOM 5805 N N . PRO A 1 735 ? 14.235 38.201 -39.600 1.00 36.72 735 PRO A N 1
ATOM 5806 C CA . PRO A 1 735 ? 14.182 36.743 -39.356 1.00 36.72 735 PRO A CA 1
ATOM 5807 C C . PRO A 1 735 ? 15.194 35.892 -40.160 1.00 36.72 735 PRO A C 1
ATOM 5809 O O . PRO A 1 735 ? 15.732 36.375 -41.148 1.00 36.72 735 PRO A O 1
ATOM 5812 N N . THR A 1 736 ? 15.367 34.603 -39.817 1.00 27.31 736 THR A N 1
ATOM 5813 C CA . THR A 1 736 ? 15.835 33.502 -40.714 1.00 27.31 736 THR A CA 1
ATOM 5814 C C . THR A 1 736 ? 15.438 32.148 -40.085 1.00 27.31 736 THR A C 1
ATOM 5816 O O . THR A 1 736 ? 15.789 31.890 -38.943 1.00 27.31 736 THR A O 1
ATOM 5819 N N . ASN A 1 737 ? 14.480 31.383 -40.624 1.00 26.66 737 ASN A N 1
ATOM 5820 C CA . ASN A 1 737 ? 14.599 30.353 -41.673 1.00 26.66 737 ASN A CA 1
ATOM 5821 C C . ASN A 1 737 ? 15.884 29.513 -41.640 1.00 26.66 737 ASN A C 1
ATOM 5823 O O . ASN A 1 737 ? 16.894 29.945 -42.186 1.00 26.66 737 ASN A O 1
ATOM 5827 N N . PHE A 1 738 ? 15.778 28.277 -41.140 1.00 24.28 738 PHE A N 1
ATOM 5828 C CA . PHE A 1 738 ? 16.519 27.124 -41.658 1.00 24.28 738 PHE A CA 1
ATOM 5829 C C . PHE A 1 738 ? 15.662 25.856 -41.537 1.00 24.28 738 PHE A C 1
ATOM 5831 O O . PHE A 1 738 ? 15.286 25.445 -40.444 1.00 24.28 738 PHE A O 1
ATOM 5838 N N . GLU A 1 739 ? 15.357 25.264 -42.690 1.00 23.97 739 GLU A N 1
ATOM 5839 C CA . GLU A 1 739 ? 14.722 23.958 -42.858 1.00 23.97 739 GLU A CA 1
ATOM 5840 C C . GLU A 1 739 ? 15.756 22.915 -43.322 1.00 23.97 739 GLU A C 1
ATOM 5842 O O . GLU A 1 739 ? 16.637 23.229 -44.127 1.00 23.97 739 GLU A O 1
ATOM 5847 N N . HIS A 1 740 ? 15.498 21.669 -42.888 1.00 25.09 740 HIS A N 1
ATOM 5848 C CA . HIS A 1 740 ? 15.851 20.354 -43.466 1.00 25.09 740 HIS A CA 1
ATOM 5849 C C . HIS A 1 740 ? 17.242 19.730 -43.199 1.00 25.09 740 HIS A C 1
ATOM 5851 O O . HIS A 1 740 ? 18.202 20.470 -43.005 1.00 25.09 740 HIS A O 1
ATOM 5857 N N . PRO A 1 741 ? 17.401 18.373 -43.271 1.00 31.56 741 PRO A N 1
ATOM 5858 C CA . PRO A 1 741 ? 16.434 17.321 -43.668 1.00 31.56 741 PRO A CA 1
ATOM 5859 C C . PRO A 1 741 ? 16.360 16.042 -42.783 1.00 31.56 741 PRO A C 1
ATOM 5861 O O . PRO A 1 741 ? 17.346 15.565 -42.240 1.00 31.56 741 PRO A O 1
ATOM 5864 N N . GLY A 1 742 ? 15.168 15.432 -42.777 1.00 23.33 742 GLY A N 1
ATOM 5865 C CA . GLY A 1 742 ? 14.886 13.998 -42.966 1.00 23.33 742 GLY A CA 1
ATOM 5866 C C . GLY A 1 742 ? 15.728 12.899 -42.298 1.00 23.33 742 GLY A C 1
ATOM 5867 O O . GLY A 1 742 ? 16.803 12.554 -42.779 1.00 23.33 742 GLY A O 1
ATOM 5868 N N . VAL A 1 743 ? 15.081 12.165 -41.385 1.00 25.31 743 VAL A N 1
ATOM 5869 C CA . VAL A 1 743 ? 15.135 10.693 -41.358 1.00 25.31 743 VAL A CA 1
ATOM 5870 C C . VAL A 1 743 ? 13.697 10.171 -41.353 1.00 25.31 743 VAL A C 1
ATOM 5872 O O . VAL A 1 743 ? 12.896 10.506 -40.485 1.00 25.31 743 VAL A O 1
ATOM 5875 N N . SER A 1 744 ? 13.356 9.402 -42.384 1.00 24.97 744 SER A N 1
ATOM 5876 C CA . SER A 1 744 ? 12.061 8.760 -42.586 1.00 24.97 744 SER A CA 1
ATOM 5877 C C . SER A 1 744 ? 11.938 7.470 -41.770 1.00 24.97 744 SER A C 1
ATOM 5879 O O . SER A 1 744 ? 12.737 6.555 -41.944 1.00 24.97 744 SER A O 1
ATOM 5881 N N . SER A 1 745 ? 10.897 7.421 -40.939 1.00 29.19 745 SER A N 1
ATOM 5882 C CA . SER A 1 745 ? 10.012 6.286 -40.628 1.00 29.19 745 SER A CA 1
ATOM 5883 C C . SER A 1 745 ? 10.476 4.847 -40.933 1.00 29.19 745 SER A C 1
ATOM 5885 O O . SER A 1 745 ? 10.530 4.455 -42.099 1.00 29.19 745 SER A O 1
ATOM 5887 N N . SER A 1 746 ? 10.539 4.006 -39.893 1.00 24.55 746 SER A N 1
ATOM 5888 C CA . SER A 1 746 ? 9.919 2.667 -39.922 1.00 24.55 746 SER A CA 1
ATOM 5889 C C . SER A 1 746 ? 9.822 2.039 -38.524 1.00 24.55 746 SER A C 1
ATOM 5891 O O . SER A 1 746 ? 10.774 1.440 -38.035 1.00 24.55 746 SER A O 1
ATOM 5893 N N . SER A 1 747 ? 8.657 2.171 -37.897 1.00 23.95 747 SER A N 1
ATOM 5894 C CA . SER A 1 747 ? 7.885 1.119 -37.210 1.00 23.95 747 SER A CA 1
ATOM 5895 C C . SER A 1 747 ? 6.953 1.808 -36.219 1.00 23.95 747 SER A C 1
ATOM 5897 O O . SER A 1 747 ? 7.337 2.265 -35.152 1.00 23.95 747 SER A O 1
ATOM 5899 N N . SER A 1 748 ? 5.702 1.946 -36.640 1.00 27.55 748 SER A N 1
ATOM 5900 C CA . SER A 1 748 ? 4.584 2.277 -35.774 1.00 27.55 748 SER A CA 1
ATOM 5901 C C . SER A 1 748 ? 4.421 1.163 -34.737 1.00 27.55 748 SER A C 1
ATOM 5903 O O . SER A 1 748 ? 3.731 0.173 -34.994 1.00 27.55 748 SER A O 1
ATOM 5905 N N . LEU A 1 749 ? 5.067 1.304 -33.583 1.00 25.69 749 LEU A N 1
ATOM 5906 C CA . LEU A 1 749 ? 4.525 0.758 -32.348 1.00 25.69 749 LEU A CA 1
ATOM 5907 C C . LEU A 1 749 ? 3.254 1.566 -32.087 1.00 25.69 749 LEU A C 1
ATOM 5909 O O . LEU A 1 749 ? 3.321 2.770 -31.864 1.00 25.69 749 LEU A O 1
ATOM 5913 N N . LYS A 1 750 ? 2.088 0.930 -32.217 1.00 27.33 750 LYS A N 1
ATOM 5914 C CA . LYS A 1 750 ? 0.884 1.440 -31.561 1.00 27.33 750 LYS A CA 1
ATOM 5915 C C . LYS A 1 750 ? 1.224 1.425 -30.071 1.00 27.33 750 LYS A C 1
ATOM 5917 O O . LYS A 1 750 ? 1.315 0.342 -29.500 1.00 27.33 750 LYS A O 1
ATOM 5922 N N . THR A 1 751 ? 1.565 2.576 -29.506 1.00 33.47 751 THR A N 1
ATOM 5923 C CA . THR A 1 751 ? 1.889 2.701 -28.087 1.00 33.47 751 THR A CA 1
ATOM 5924 C C . THR A 1 751 ? 0.594 2.489 -27.318 1.00 33.47 751 THR A C 1
ATOM 5926 O O . THR A 1 751 ? -0.397 3.189 -27.512 1.00 33.47 751 THR A O 1
ATOM 5929 N N . ASN A 1 752 ? 0.549 1.399 -26.559 1.00 37.12 752 ASN A N 1
ATOM 5930 C CA . ASN A 1 752 ? -0.570 1.102 -25.680 1.00 37.12 752 ASN A CA 1
ATOM 5931 C C . ASN A 1 752 ? -0.597 2.159 -24.565 1.00 37.12 752 ASN A C 1
ATOM 5933 O O . ASN A 1 752 ? 0.473 2.528 -24.087 1.00 37.12 752 ASN A O 1
ATOM 5937 N N . LYS A 1 753 ? -1.787 2.613 -24.133 1.00 55.22 753 LYS A N 1
ATOM 5938 C CA . LYS A 1 753 ? -1.908 3.546 -22.993 1.00 55.22 753 LYS A CA 1
ATOM 5939 C C . LYS A 1 753 ? -1.162 2.982 -21.785 1.00 55.22 753 LYS A C 1
ATOM 5941 O O . LYS A 1 753 ? -1.111 1.765 -21.636 1.00 55.22 753 LYS A O 1
ATOM 5946 N N . ILE A 1 754 ? -0.622 3.832 -20.919 1.00 60.44 754 ILE A N 1
ATOM 5947 C CA . ILE A 1 754 ? 0.139 3.404 -19.742 1.00 60.44 754 ILE A CA 1
ATOM 5948 C C . ILE A 1 754 ? -0.692 3.637 -18.469 1.00 60.44 754 ILE A C 1
ATOM 5950 O O . ILE A 1 754 ? -1.224 4.722 -18.254 1.00 60.44 754 ILE A O 1
ATOM 5954 N N . CYS A 1 755 ? -0.814 2.614 -17.626 1.00 69.00 755 CYS A N 1
ATOM 5955 C CA . CYS A 1 755 ? -1.500 2.622 -16.335 1.00 69.00 755 CYS A CA 1
ATOM 5956 C C . CYS A 1 755 ? -0.535 2.148 -15.237 1.00 69.00 755 CYS A C 1
ATOM 5958 O O . CYS A 1 755 ? 0.373 1.368 -15.511 1.00 69.00 755 CYS A O 1
ATOM 5960 N N . LEU A 1 756 ? -0.735 2.574 -13.994 1.00 72.81 756 LEU A N 1
ATOM 5961 C CA . LEU A 1 756 ? 0.089 2.149 -12.858 1.00 72.81 756 LEU A CA 1
ATOM 5962 C C . LEU A 1 756 ? -0.548 0.902 -12.222 1.00 72.81 756 LEU A C 1
ATOM 5964 O O . LEU A 1 756 ? -1.728 0.954 -11.877 1.00 72.81 756 LEU A O 1
ATOM 5968 N N . ILE A 1 757 ? 0.189 -0.207 -12.141 1.00 62.41 757 ILE A N 1
ATOM 5969 C CA . ILE A 1 757 ? -0.213 -1.464 -11.477 1.00 62.41 757 ILE A CA 1
ATOM 5970 C C . ILE A 1 757 ? 0.632 -1.633 -10.228 1.00 62.41 757 ILE A C 1
ATOM 5972 O O . ILE A 1 757 ? 1.852 -1.383 -10.349 1.00 62.41 757 ILE A O 1
#

Secondary structure (DSSP, 8-state):
------------TTSPP--TT--HHHHHHHHHHHHHHHHHHHHHHHHHHHHHHHHHHS----EE-S-HHHHHHHHSS-SGGGHHHHHHHHHHHHHHHHHHHHHHHHHTTPPPSSTTHHHHHHHHHT--THHHH----GGGHHHHTT-HHHHHHHHHHHHHHHHHHHHHHT-HHHHTT----S-HHHHTSTT----HHHHHH------S------EETTEE----SS--SEEEEEEEGGGTT-B-SS-TTSBHHHHHHHHHHHHHT-GGGTTSEEEEEEE-HHHHHHHHTT---HHHHHHHHHHHHHHHHHHHTTTTS---TT-GGG--EEE--EEEPPTTSHHHHTTT--S--EEEEEEE-SS-HHHHHHHHHHHHHHHHHHHHHSB-SSPEEEEEEEE--S-SS--EEEEES-EEEEE-TTS-EEEEEHHHHGGG--SEEEPPPS-SEEEEEETTS-EE-TTSSSPPTT-EEHHHHHHHHHHHHTT---S-B-HHHHHHT------BSEEEEEESSSS--TTS-EEEEEEE-BTTGGGEEEPPPTT-TT-PPPEEHHHHHHHHGGGS-TTEEESSHHHHHHHHHHSHIIIIIIHHHHHHHTSTT-EEE--TTS-GGGPEEB----SS--TTTTTSSB-HHHHTTSTT-TTBS---TT--HHHHHHHTT--TTTTS-HHHHHHHHHHT-B-SS-SS---PPPPPTT----SS-----------------------------------------EEE-

Organism: NCBI:txid1213867